Protein AF-A0A949FQW0-F1 (afdb_monomer_lite)

Foldseek 3Di:
DADFDDPPDQWDWDWDDPDVPDKTWTQDIGGRPDRDDDRPVDDDTDIPDPDPDDDDPDPAAEDADDFQAEAADAQEEAEQDAQHEYAQAYDLVGAYEYYHLLALPDDPPPPSNNPPPPPDRDQAAAREQAYAYAANYEYEAHRYEQESHQHWHDDVPWIFFHANAAEENYEYEHENYEQERHEQRGDIDADCQNVVSRDFGGENHEYEQAQYEAYQYEQAQYAGHHAEYEQQQQAQDDDAQQAHPDDPRNGDLLFFAGGGHHHDNYAAYNHQFRFYEYEADEHPFEGEAEPQQTEYEYEEEYEWFKDQAGTEYEYEYALVGAHHYAYAQAYEYEFAYFQALDLRIAGYAYHFYYHVVHGHEYYHLLFLPDGHHHHPVRHTPRNRSNPDDDRDFAFARYAEHEYAQRFGAAQEAEEEASFGLRDDAATQQQALVRAAEPFEDALDPVRDDPRHGQKYKYKYWQNDQQYKHKHKYKYFFQAKKKKWKAPKDQQFQKKKFWADNHRAGQWIWFFLFCCQVVVDPTDGDVVQDDCVQKHRLDPDPPPDDPDDPDPPPDDPTDDQPRHPYRRITMIMGRGDDDGGDMDMIMMMMHAQLWDPPDPPIDPCLSRPPVRSRNHDGIIMIIIMMHRHSDDDDHTHDHDRYHFDSHNYHHHYYCPPCDDLVAWNEEDDPDAQQDQLSAAEPEACSSHNVSDGGYYYDDPDQSGKHKHKYFHDNDPDDCPVDFDKDFDKDWAFPQDDPPHFQKKKWKWFAPDQDSDDDPRIDTDDMWFWADDCQQAPHPVCQQPVVPSSHRDNDGRTTIDHTAIGTGGMMMMMMHGPSDDDLCCVVVVDVCSPDHPPDDDDPGPPDQAQWDDDDPDDTDGSDDDDPPPPPPPDPPPDPDDDLQVDWDWDWDQDPPDQWIWIFTASPVPRHTDGTQEIEHDFDDWDADPVGWIKGWDQDPPDDDDQVRHTWIWTADRNHPHDTDTDDRPPDPDDDDDD

Radius of gyration: 36.45 Å; chains: 1; bounding box: 89×88×119 Å

Sequence (976 aa):
NLPSAGTGFVARRFYRSDDGGVTYRLVAELDRSSTSFVDAAAQRGTLLASVTQLNRARLDASLTIDPGMIVKVQNSRIVAGIGAQFVAEGSESRPIIMTSRQDDRYGTGGTFDTNNDGNTSNPLAGDWGGIYFSQMSSGSIDSVVLTYAGGITSIAGSFAGFNAIEIHQAEVRIANSIVERNASGTGGVPSPNRYGAGFNTPAAIFVRGAQPIILDNTIRNNTAPAISIDPGSLSGNFVRDIGRFSGLADRYDAITENKGPLVRGNSLGGNSINGMVIRGGVLNTESVWDDTDIVHVVQSEIVVPDMYVFGGLRLQSSPNESLVVKFGPGAGLTSNGRPLEIDDRIGGVLQVIGTPGFPVILTSVADDTAGAGFDPDGRAQLDTNNDGGASTPRPGDWRSLRIAEFSHDRNVATLVELEPAQSTGTGVNGTPSTAQSLGVLAASEKSSDDVNRLGFTIFGTVNNLNDLDVYSFRGTAGTTVWFDIDRTNISLDATLELIDANGNIIAQSDNSLDESSGTLALYSNPVAIDGRFVNSMQTTPFSPRNGGSGPATLTNSFADFYTTNPLDPGMRVQLPGTAGSTNTYFVRVRSSNIDSRLPGVNRSDLQAPAKVLDGKSEGQYQLQIRLREMDEFGGASISLADVRYAVNGIEVLGMPIHSPLVGEATELTTNNNVIANALDLGNIANVDRAAVSVAGDLNSPQDVDWYRFTINQVSLQDSGLVQHLSTMIDMDYADGLSRANTTLWLFYDDQNGLGGGTGIRLVAFGTDSNIADDVGAPTRGSNVDDLSRGSAGILDAFLGNIELPSGNYFLAITSNEQTSSYMSQFYSANAGGNPLTRVEPVNSVRRIVEDRFGGSTTSTAAGPLQVGVQRGSASAVPYTLADVVLFVSQQAPGSDTSELITINPLTGQQISLVSRFPFVQDVTMRGDGTVHGSRTPLGVVVNDANSGGILTVDAAGNGTTSGTATSGIQTFEYDL

pLDDT: mean 82.8, std 14.47, range [30.8, 98.56]

Secondary structure (DSSP, 8-state):
-PPPPPTT-SEEEEEEESSSSS-EEEEEEEESS-----------S-B----SS--PPPSS-EEEE-TT-EEEESS--EEE-TT-EEEEE-BTTB-EEEEETT-TT--BTTB--SS---S-----TTSS--EEE-TT-EEEEESEEEES---EEEETTEEEE--SEEEES-EEEEES-EEES---S--B---TTGGGT----S-SEEEES---EEES-EEES-SS-SEEE-GGGSBSSB------SSSS-----S-S--BSSEEES-EEESSSSSSEEEPPEE-SS-EEE--TTS-EEE-S-EEE--BSSS--EEEE--SSS--EEEE-TT--EEE-----S-TT-B---EEEE-BTTBPEEEEETT-TT---SB-TTS-B---SSSS-TT----TTSB--EEE-TTS----EEEEE----TT--SS-SS-STTTPEEEEEE-SSGGG--SSEESEEEEEEEE-STT-EEEEEEEEETT-EEEEEEES--TT--EEEEEE-TTS-EEEEES-HHHHHTTSS--EE-TTTS-GGGEE-S-SSTT------SS-S-S-S----SS-SSTT--EEEEEPPSSTT-EEEEEEEEEE-SS-TTSTT--GGGGG-GGGTT-----EEEEEEEESSSS------EEESEEE-SBSSSEEE-S-S---TTT-SEE--SS---SGGG-EEEEETTS-TTS---EE----STT-EEEEEEEE---SS---SS--EEEEEEE--S-SSTT---EEEEEEEESS-SS--SSSEEEEEEE-B---TTTBPPTTSTT-TT-TTS-BSSS-SBEEEEEEEESEEEEEEEEETT---GGGGGGT-TT-SS-TT------TTS--S----TTS----SSPP--------STTS-----GGGSPEEEEEEPTTSSEEEEEEE-TTT--EEEEEEEEE--SEEEE-TTS-EEEEE--TTS---TTTSSEEEEE-TTSS--EEEEE-----------

Structure (mmCIF, N/CA/C/O backbone):
data_AF-A0A949FQW0-F1
#
_entry.id   AF-A0A949FQW0-F1
#
loop_
_atom_site.group_PDB
_atom_site.id
_atom_site.type_symbol
_atom_site.label_atom_id
_atom_site.label_alt_id
_atom_site.label_comp_id
_atom_site.label_asym_id
_atom_site.label_entity_id
_atom_site.label_seq_id
_atom_site.pdbx_PDB_ins_code
_atom_site.Cartn_x
_atom_site.Cartn_y
_atom_site.Cartn_z
_atom_site.occupancy
_atom_site.B_iso_or_equiv
_atom_site.auth_seq_id
_atom_site.auth_comp_id
_atom_site.auth_asym_id
_atom_site.auth_atom_id
_atom_site.pdbx_PDB_model_num
ATOM 1 N N . ASN A 1 1 ? -32.357 24.989 -39.129 1.00 63.31 1 ASN A N 1
ATOM 2 C CA . ASN A 1 1 ? -32.188 24.184 -37.905 1.00 63.31 1 ASN A CA 1
ATOM 3 C C . ASN A 1 1 ? -31.097 23.157 -38.115 1.00 63.31 1 ASN A C 1
ATOM 5 O O . ASN A 1 1 ? -31.363 22.054 -38.569 1.00 63.31 1 ASN A O 1
ATOM 9 N N . LEU A 1 2 ? -29.862 23.570 -37.848 1.00 78.00 2 LEU A N 1
ATOM 10 C CA . LEU A 1 2 ? -28.687 22.712 -37.781 1.00 78.00 2 LEU A CA 1
ATOM 11 C C . LEU A 1 2 ? -28.518 22.229 -36.328 1.00 78.00 2 LEU A C 1
ATOM 13 O O . LEU A 1 2 ? -28.682 23.045 -35.418 1.00 78.00 2 LEU A O 1
ATOM 17 N N . PRO A 1 3 ? -28.197 20.947 -36.088 1.00 78.19 3 PRO A N 1
ATOM 18 C CA . PRO A 1 3 ? -28.025 20.400 -34.740 1.00 78.19 3 PRO A CA 1
ATOM 19 C C . PRO A 1 3 ? -26.749 20.936 -34.085 1.00 78.19 3 PRO A C 1
ATOM 21 O O . PRO A 1 3 ? -25.718 21.002 -34.752 1.00 78.19 3 PRO A O 1
ATOM 24 N N . SER A 1 4 ? -26.789 21.296 -32.798 1.00 80.06 4 SER A N 1
ATOM 25 C CA . SER A 1 4 ? -25.607 21.733 -32.033 1.00 80.06 4 SER A CA 1
ATOM 26 C C . SER A 1 4 ? -24.515 20.655 -31.978 1.00 80.06 4 SER A C 1
ATOM 28 O O . SER A 1 4 ? -24.806 19.465 -32.081 1.00 80.06 4 SER A O 1
ATOM 30 N N . ALA A 1 5 ? -23.254 21.056 -31.794 1.00 78.06 5 ALA A N 1
ATOM 31 C CA . ALA A 1 5 ? -22.145 20.101 -31.681 1.00 78.06 5 ALA A CA 1
ATOM 32 C C . ALA A 1 5 ? -22.198 19.302 -30.360 1.00 78.06 5 ALA A C 1
ATOM 34 O O . ALA A 1 5 ? -22.553 19.859 -29.319 1.00 78.06 5 ALA A O 1
ATOM 35 N N . GLY A 1 6 ? -21.797 18.023 -30.386 1.00 76.19 6 GLY A N 1
ATOM 36 C CA . GLY A 1 6 ? -21.663 17.175 -29.188 1.00 76.19 6 GLY A CA 1
ATOM 37 C C . GLY A 1 6 ? -20.604 17.694 -28.205 1.00 76.19 6 GLY A C 1
ATOM 38 O O . GLY A 1 6 ? -19.745 18.494 -28.578 1.00 76.19 6 GLY A O 1
ATOM 39 N N . THR A 1 7 ? -20.685 17.319 -26.925 1.00 64.94 7 THR A N 1
ATOM 40 C CA . THR A 1 7 ? -19.709 17.689 -25.873 1.00 64.94 7 THR A CA 1
ATOM 41 C C . THR A 1 7 ? -18.274 17.338 -26.298 1.00 64.94 7 THR A C 1
ATOM 43 O O . THR A 1 7 ? -18.040 16.248 -26.804 1.00 64.94 7 THR A O 1
ATOM 46 N N . GLY A 1 8 ? -17.338 18.291 -26.167 1.00 62.62 8 GLY A N 1
ATOM 47 C CA . GLY A 1 8 ? -15.936 18.157 -26.616 1.00 62.62 8 GLY A CA 1
ATOM 48 C C . GLY A 1 8 ? -15.548 18.978 -27.858 1.00 62.62 8 GLY A C 1
ATOM 49 O O . GLY A 1 8 ? -14.366 19.124 -28.148 1.00 62.62 8 GLY A O 1
ATOM 50 N N . PHE A 1 9 ? -16.514 19.577 -28.566 1.00 65.06 9 PHE A N 1
ATOM 51 C CA . PHE A 1 9 ? -16.253 20.427 -29.737 1.00 65.06 9 PHE A CA 1
ATOM 52 C C . PHE A 1 9 ? -16.747 21.867 -29.524 1.00 65.06 9 PHE A C 1
ATOM 54 O O . PHE A 1 9 ? -17.890 22.087 -29.106 1.00 65.06 9 PHE A O 1
ATOM 61 N N . VAL A 1 10 ? -15.894 22.848 -29.842 1.00 77.00 10 VAL A N 1
ATOM 62 C CA . VAL A 1 10 ? -16.165 24.294 -29.667 1.00 77.00 10 VAL A CA 1
ATOM 63 C C . VAL A 1 10 ? -16.776 24.963 -30.906 1.00 77.00 10 VAL A C 1
ATOM 65 O O . VAL A 1 10 ? -17.394 26.019 -30.795 1.00 77.00 10 VAL A O 1
ATOM 68 N N . ALA A 1 11 ? -16.660 24.335 -32.078 1.00 82.50 11 ALA A N 1
ATOM 69 C CA . ALA A 1 11 ? -17.157 24.858 -33.349 1.00 82.50 11 ALA A CA 1
ATOM 70 C C . ALA A 1 11 ? -17.504 23.727 -34.333 1.00 82.50 11 ALA A C 1
ATOM 72 O O . ALA A 1 11 ? -17.142 22.565 -34.132 1.00 82.50 11 ALA A O 1
ATOM 73 N N . ARG A 1 12 ? -18.204 24.073 -35.415 1.00 85.81 12 ARG A N 1
ATOM 74 C CA . ARG A 1 12 ? -18.557 23.187 -36.533 1.00 85.81 12 ARG A CA 1
ATOM 75 C C . ARG A 1 12 ? -18.190 23.842 -37.854 1.00 85.81 12 ARG A C 1
ATOM 77 O O . ARG A 1 12 ? -18.401 25.033 -38.045 1.00 85.81 12 ARG A O 1
ATOM 84 N N . ARG A 1 13 ? -17.721 23.039 -38.803 1.00 85.94 13 ARG A N 1
ATOM 85 C CA . ARG A 1 13 ? -17.495 23.463 -40.189 1.00 85.94 13 ARG A CA 1
ATOM 86 C C . ARG A 1 13 ? -18.677 23.045 -41.050 1.00 85.94 13 ARG A C 1
ATOM 88 O O . ARG A 1 13 ? -19.039 21.871 -41.064 1.00 85.94 13 ARG A O 1
ATOM 95 N N . PHE A 1 14 ? -19.278 23.996 -41.753 1.00 85.50 14 PHE A N 1
ATOM 96 C CA . PHE A 1 14 ? -20.419 23.766 -42.628 1.00 85.50 14 PHE A CA 1
ATOM 97 C C . PHE A 1 14 ? -19.973 23.786 -44.087 1.00 85.50 14 PHE A C 1
ATOM 99 O O . PHE A 1 14 ? -19.363 24.757 -44.543 1.00 85.50 14 PHE A O 1
ATOM 106 N N . TYR A 1 15 ? -20.274 22.711 -44.814 1.00 85.00 15 TYR A N 1
ATOM 107 C CA . TYR A 1 15 ? -19.875 22.534 -46.206 1.00 85.00 15 TYR A CA 1
ATOM 108 C C . TYR A 1 15 ? -21.100 22.468 -47.117 1.00 85.00 15 TYR A C 1
ATOM 110 O O . TYR A 1 15 ? -22.082 21.802 -46.796 1.00 85.00 15 TYR A O 1
ATOM 118 N N . ARG A 1 16 ? -21.018 23.113 -48.280 1.00 87.44 16 ARG A N 1
ATOM 119 C CA . ARG A 1 16 ? -22.003 22.996 -49.360 1.00 87.44 16 ARG A CA 1
ATOM 120 C C . ARG A 1 16 ? -21.444 22.087 -50.449 1.00 87.44 16 ARG A C 1
ATOM 122 O O . ARG A 1 16 ? -20.278 22.225 -50.807 1.00 87.44 16 ARG A O 1
ATOM 129 N N . SER A 1 17 ? -22.263 21.195 -51.006 1.00 85.19 17 SER A N 1
ATOM 130 C CA . SER A 1 17 ? -21.888 20.515 -52.248 1.00 85.19 17 SER A CA 1
ATOM 131 C C . SER A 1 17 ? -22.076 21.439 -53.449 1.00 85.19 17 SER A C 1
ATOM 133 O O . SER A 1 17 ? -23.154 22.004 -53.627 1.00 85.19 17 SER A O 1
ATOM 135 N N . ASP A 1 18 ? -21.039 21.581 -54.271 1.00 79.25 18 ASP A N 1
ATOM 136 C CA . ASP A 1 18 ? -21.099 22.406 -55.483 1.00 79.25 18 ASP A CA 1
ATOM 137 C C . ASP A 1 18 ? -21.630 21.622 -56.709 1.00 79.25 18 ASP A C 1
ATOM 139 O O . ASP A 1 18 ? -21.988 22.236 -57.711 1.00 79.25 18 ASP A O 1
ATOM 143 N N . ASP A 1 19 ? -21.704 20.286 -56.649 1.00 79.25 19 ASP A N 1
ATOM 144 C CA . ASP A 1 19 ? -21.951 19.406 -57.808 1.00 79.25 19 ASP A CA 1
ATOM 145 C C . ASP A 1 19 ? -22.884 18.207 -57.532 1.00 79.25 19 ASP A C 1
ATOM 147 O O . ASP A 1 19 ? -22.892 17.228 -58.278 1.00 79.25 19 ASP A O 1
ATOM 151 N N . GLY A 1 20 ? -23.700 18.272 -56.477 1.00 75.06 20 GLY A N 1
ATOM 152 C CA . GLY A 1 20 ? -24.698 17.235 -56.183 1.00 75.06 20 GLY A CA 1
ATOM 153 C C . GLY A 1 20 ? -24.173 16.035 -55.388 1.00 75.06 20 GLY A C 1
ATOM 154 O O . GLY A 1 20 ? -24.831 14.999 -55.349 1.00 75.06 20 GLY A O 1
ATOM 155 N N . GLY A 1 21 ? -23.029 16.183 -54.719 1.00 72.50 21 GLY A N 1
ATOM 156 C CA . GLY A 1 21 ? -22.568 15.289 -53.655 1.00 72.50 21 GLY A CA 1
ATOM 157 C C . GLY A 1 21 ? -21.156 14.738 -53.832 1.00 72.50 21 GLY A C 1
ATOM 158 O O . GLY A 1 21 ? -20.753 13.895 -53.033 1.00 72.50 21 GLY A O 1
ATOM 159 N N . VAL A 1 22 ? -20.411 15.191 -54.846 1.00 72.81 22 VAL A N 1
ATOM 160 C CA . VAL A 1 22 ? -19.063 14.690 -55.160 1.00 72.81 22 VAL A CA 1
ATOM 161 C C . VAL A 1 22 ? -17.993 15.617 -54.587 1.00 72.81 22 VAL A C 1
ATOM 163 O O . VAL A 1 22 ? -17.042 15.156 -53.958 1.00 72.81 22 VAL A O 1
ATOM 166 N N . THR A 1 23 ? -18.186 16.927 -54.713 1.00 77.12 23 THR A N 1
ATOM 167 C CA . THR A 1 23 ? -17.282 17.946 -54.195 1.00 77.12 23 THR A CA 1
ATOM 168 C C . THR A 1 23 ? -18.007 18.830 -53.187 1.00 77.12 23 THR A C 1
ATOM 170 O O . THR A 1 23 ? -19.065 19.399 -53.470 1.00 77.12 23 THR A O 1
ATOM 173 N N . TYR A 1 24 ? -17.420 18.967 -51.999 1.00 84.19 24 TYR A N 1
ATOM 174 C CA . TYR A 1 24 ? -17.935 19.805 -50.917 1.00 84.19 24 TYR A CA 1
ATOM 175 C C . TYR A 1 24 ? -16.986 20.976 -50.677 1.00 84.19 24 TYR A C 1
ATOM 177 O O . TYR A 1 24 ? -15.774 20.792 -50.666 1.00 84.19 24 TYR A O 1
ATOM 185 N N . ARG A 1 25 ? -17.511 22.181 -50.464 1.00 85.56 25 ARG A N 1
ATOM 186 C CA . ARG A 1 25 ? -16.735 23.398 -50.194 1.00 85.56 25 ARG A CA 1
ATOM 187 C C . ARG A 1 25 ? -17.141 24.001 -48.862 1.00 85.56 25 ARG A C 1
ATOM 189 O O . ARG A 1 25 ? -18.329 24.058 -48.556 1.00 85.56 25 ARG A O 1
ATOM 196 N N . LEU A 1 26 ? -16.164 24.441 -48.072 1.00 86.00 26 LEU A N 1
ATOM 197 C CA . LEU A 1 26 ? -16.427 25.109 -46.800 1.00 86.00 26 LEU A CA 1
ATOM 198 C C . LEU A 1 26 ? -17.156 26.432 -47.065 1.00 86.00 26 LEU A C 1
ATOM 200 O O . LEU A 1 26 ? -16.680 27.247 -47.855 1.00 86.00 26 LEU A O 1
ATOM 204 N N . VAL A 1 27 ? -18.299 26.641 -46.416 1.00 87.25 27 VAL A N 1
ATOM 205 C CA . VAL A 1 27 ? -19.108 27.864 -46.558 1.00 87.25 27 VAL A CA 1
ATOM 206 C C . VAL A 1 27 ? -19.270 28.632 -45.246 1.00 87.25 27 VAL A C 1
ATOM 208 O O . VAL A 1 27 ? -19.529 29.831 -45.294 1.00 87.25 27 VAL A O 1
ATOM 211 N N . ALA A 1 28 ? -19.059 27.988 -44.090 1.00 84.25 28 ALA A N 1
ATOM 212 C CA . ALA A 1 28 ? -18.990 28.662 -42.793 1.00 84.25 28 ALA A CA 1
ATOM 213 C C . ALA A 1 28 ? -18.269 27.839 -41.722 1.00 84.25 28 ALA A C 1
ATOM 215 O O . ALA A 1 28 ? -18.295 26.609 -41.746 1.00 84.25 28 ALA A O 1
ATOM 216 N N . GLU A 1 29 ? -17.706 28.531 -40.733 1.00 86.19 29 GLU A N 1
ATOM 217 C CA . GLU A 1 29 ? -17.413 27.970 -39.415 1.00 86.19 29 GLU A CA 1
ATOM 218 C C . GLU A 1 29 ? -18.423 28.564 -38.433 1.00 86.19 29 GLU A C 1
ATOM 220 O O . GLU A 1 29 ? -18.538 29.780 -38.304 1.00 86.19 29 GLU A O 1
ATOM 225 N N . LEU A 1 30 ? -19.218 27.702 -37.812 1.00 85.12 30 LEU A N 1
ATOM 226 C CA . LEU A 1 30 ? -20.254 28.074 -36.862 1.00 85.12 30 LEU A CA 1
ATOM 227 C C . LEU A 1 30 ? -19.763 27.746 -35.459 1.00 85.12 30 LEU A C 1
ATOM 229 O O . LEU A 1 30 ? -19.152 26.696 -35.245 1.00 85.12 30 LEU A O 1
ATOM 233 N N . ASP A 1 31 ? -20.076 28.602 -34.494 1.00 83.94 31 ASP A N 1
ATOM 234 C CA . ASP A 1 31 ? -19.869 28.277 -33.086 1.00 83.94 31 ASP A CA 1
ATOM 235 C C . ASP A 1 31 ? -20.700 27.041 -32.669 1.00 83.94 31 ASP A C 1
ATOM 237 O O . ASP A 1 31 ? -21.505 26.473 -33.426 1.00 83.94 31 ASP A O 1
ATOM 241 N N . ARG A 1 32 ? -20.485 26.563 -31.443 1.00 81.88 32 ARG A N 1
ATOM 242 C CA . ARG A 1 32 ? -21.175 25.379 -30.914 1.00 81.88 32 ARG A CA 1
ATOM 243 C C . ARG A 1 32 ? -22.707 25.509 -30.937 1.00 81.88 32 ARG A C 1
ATOM 245 O O . ARG A 1 32 ? -23.382 24.505 -31.184 1.00 81.88 32 ARG A O 1
ATOM 252 N N . SER A 1 33 ? -23.238 26.705 -30.680 1.00 84.19 33 SER A N 1
ATOM 253 C CA . SER A 1 33 ? -24.656 26.965 -30.386 1.00 84.19 33 SER A CA 1
ATOM 254 C C . SER A 1 33 ? -25.479 27.447 -31.584 1.00 84.19 33 SER A C 1
ATOM 256 O O . SER A 1 33 ? -26.702 27.334 -31.547 1.00 84.19 33 SER A O 1
ATOM 258 N N . SER A 1 34 ? -24.862 27.923 -32.666 1.00 84.06 34 SER A N 1
ATOM 259 C CA . SER A 1 34 ? -25.573 28.453 -33.835 1.00 84.06 34 SER A CA 1
ATOM 260 C C . SER A 1 34 ? -26.419 27.385 -34.531 1.00 84.06 34 SER A C 1
ATOM 262 O O . SER A 1 34 ? -25.909 26.409 -35.088 1.00 84.06 34 SER A O 1
ATOM 264 N N . THR A 1 35 ? -27.736 27.564 -34.550 1.00 87.06 35 THR A N 1
ATOM 265 C CA . THR A 1 35 ? -28.684 26.596 -35.134 1.00 87.06 35 THR A CA 1
ATOM 266 C C . THR A 1 35 ? -29.170 26.987 -36.534 1.00 87.06 35 THR A C 1
ATOM 268 O O . THR A 1 35 ? -29.945 26.254 -37.163 1.00 87.06 35 THR A O 1
ATOM 271 N N . SER A 1 36 ? -28.695 28.110 -37.076 1.00 85.25 36 SER A N 1
ATOM 272 C CA . SER A 1 36 ? -29.048 28.593 -38.413 1.00 85.25 36 SER A CA 1
ATOM 273 C C . SER A 1 36 ? -27.866 29.241 -39.121 1.00 85.25 36 SER A C 1
ATOM 275 O O . SER A 1 36 ? -27.086 29.954 -38.499 1.00 85.25 36 SER A O 1
ATOM 277 N N . PHE A 1 37 ? -27.788 29.043 -40.434 1.00 84.44 37 PHE A N 1
ATOM 278 C CA . PHE A 1 37 ? -26.830 29.699 -41.314 1.00 84.44 37 PHE A CA 1
ATOM 279 C C . PHE A 1 37 ? -27.490 29.954 -42.675 1.00 84.44 37 PHE A C 1
ATOM 281 O O . PHE A 1 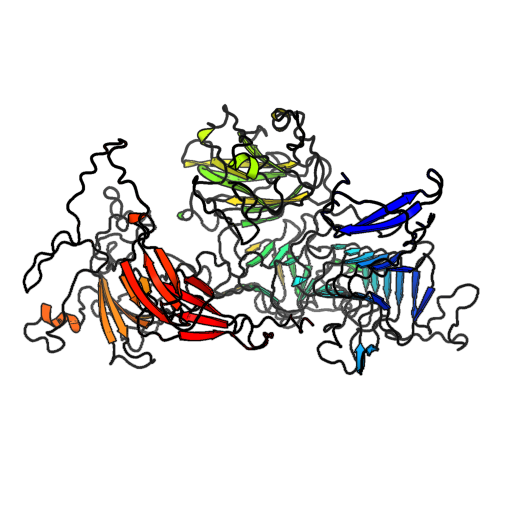37 ? -28.242 29.104 -43.155 1.00 84.44 37 PHE A O 1
ATOM 288 N N . VAL A 1 38 ? -27.221 31.115 -43.278 1.00 85.44 38 VAL A N 1
ATOM 289 C CA . VAL A 1 38 ? -27.692 31.476 -44.622 1.00 85.44 38 VAL A CA 1
ATOM 290 C C . VAL A 1 38 ? -26.485 31.545 -45.546 1.00 85.44 38 VAL A C 1
ATOM 292 O O . VAL A 1 38 ? -25.619 32.402 -45.385 1.00 85.44 38 VAL A O 1
ATOM 295 N N . ASP A 1 39 ? -26.439 30.646 -46.523 1.00 81.38 39 ASP A N 1
ATOM 296 C CA . ASP A 1 39 ? -25.394 30.639 -47.540 1.00 81.38 39 ASP A CA 1
ATOM 297 C C . ASP A 1 39 ? -25.723 31.651 -48.647 1.00 81.38 39 ASP A C 1
ATOM 299 O O . ASP A 1 39 ? -26.658 31.464 -49.424 1.00 81.38 39 ASP A O 1
ATOM 303 N N . ALA A 1 40 ? -24.945 32.732 -48.721 1.00 77.25 40 ALA A N 1
ATOM 304 C CA . ALA A 1 40 ? -25.106 33.795 -49.714 1.00 77.25 40 ALA A CA 1
ATOM 305 C C . ALA A 1 40 ? -24.432 33.492 -51.072 1.00 77.25 40 ALA A C 1
ATOM 307 O O . ALA A 1 40 ? -24.307 34.388 -51.906 1.00 77.25 40 ALA A O 1
ATOM 308 N N . ALA A 1 41 ? -23.947 32.265 -51.296 1.00 67.19 41 ALA A N 1
ATOM 309 C CA . ALA A 1 41 ? -23.264 31.817 -52.515 1.00 67.19 41 ALA A CA 1
ATOM 310 C C . ALA A 1 41 ? -21.976 32.582 -52.897 1.00 67.19 41 ALA A C 1
ATOM 312 O O . ALA A 1 41 ? -21.402 32.346 -53.962 1.00 67.19 41 ALA A O 1
ATOM 313 N N . ALA A 1 42 ? -21.457 33.442 -52.018 1.00 67.06 42 ALA A N 1
ATOM 314 C CA . ALA A 1 42 ? -20.161 34.084 -52.199 1.00 67.06 42 ALA A CA 1
ATOM 315 C C . ALA A 1 42 ? -19.034 33.062 -51.960 1.00 67.06 42 ALA A C 1
ATOM 317 O O . ALA A 1 42 ? -18.956 32.455 -50.893 1.00 67.06 42 ALA A O 1
ATOM 318 N N . GLN A 1 43 ? -18.151 32.844 -52.942 1.00 59.12 43 GLN A N 1
ATOM 319 C CA . GLN A 1 43 ? -17.042 31.895 -52.780 1.00 59.12 43 GLN A CA 1
ATOM 320 C C . GLN A 1 43 ? -16.080 32.363 -51.681 1.00 59.12 43 GLN A C 1
ATOM 322 O O . GLN A 1 43 ? -15.390 33.365 -51.860 1.00 59.12 43 GLN A O 1
ATOM 327 N N . ARG A 1 44 ? -16.016 31.637 -50.555 1.00 59.00 44 ARG A N 1
ATOM 328 C CA . ARG A 1 44 ? -15.131 31.981 -49.425 1.00 59.00 44 ARG A CA 1
ATOM 329 C C . ARG A 1 44 ? -14.488 30.804 -48.678 1.00 59.00 44 ARG A C 1
ATOM 331 O O . ARG A 1 44 ? -14.008 31.000 -47.569 1.00 59.00 44 ARG A O 1
ATOM 338 N N . GLY A 1 45 ? -14.392 29.611 -49.263 1.00 68.25 45 GLY A N 1
ATOM 339 C CA . GLY A 1 45 ? -13.735 28.503 -48.563 1.00 68.25 45 GLY A CA 1
ATOM 340 C C . GLY A 1 45 ? -13.086 27.452 -49.447 1.00 68.25 45 GLY A C 1
ATOM 341 O O . GLY A 1 45 ? -13.260 27.420 -50.667 1.00 68.25 45 GLY A O 1
ATOM 342 N N . THR A 1 46 ? -12.297 26.609 -48.791 1.00 78.12 46 THR A N 1
ATOM 343 C CA . THR A 1 46 ? -11.532 25.509 -49.376 1.00 78.12 46 THR A CA 1
ATOM 344 C C . THR A 1 46 ? -12.426 24.308 -49.678 1.00 78.12 46 THR A C 1
ATOM 346 O O . THR A 1 46 ? -13.436 24.074 -49.007 1.00 78.12 46 THR A O 1
ATOM 349 N N . LEU A 1 47 ? -12.066 23.539 -50.709 1.00 81.12 47 LEU A N 1
ATOM 350 C CA . LEU A 1 47 ? -12.700 22.250 -50.978 1.00 81.12 47 LEU A CA 1
ATOM 351 C C . LEU A 1 47 ? -12.371 21.280 -49.835 1.00 81.12 47 LEU A C 1
ATOM 353 O O . LEU A 1 47 ? -11.230 21.217 -49.373 1.00 81.12 47 LEU A O 1
ATOM 357 N N . LEU A 1 48 ? -13.371 20.529 -49.379 1.00 76.81 48 LEU A N 1
ATOM 358 C CA . LEU A 1 48 ? -13.198 19.401 -48.480 1.00 76.81 48 LEU A CA 1
ATOM 359 C C . LEU A 1 48 ? -12.423 18.334 -49.247 1.00 76.81 48 LEU A C 1
ATOM 361 O O . LEU A 1 48 ? -12.969 17.669 -50.125 1.00 76.81 48 LEU A O 1
ATOM 365 N N . ALA A 1 49 ? -11.133 18.211 -48.950 1.00 67.94 49 ALA A N 1
ATOM 366 C CA . ALA A 1 49 ? -10.313 17.175 -49.544 1.00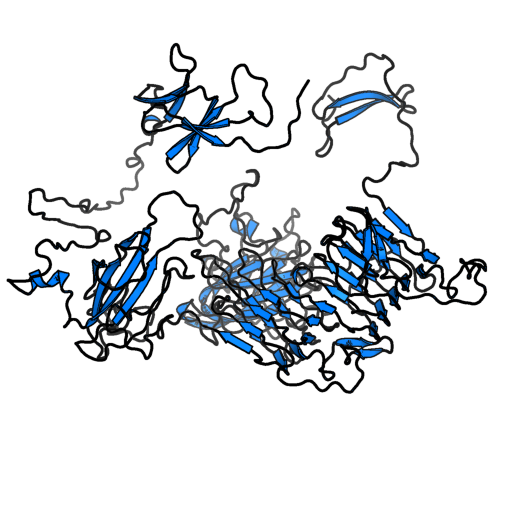 67.94 49 ALA A CA 1
ATOM 367 C C . ALA A 1 49 ? -10.898 15.804 -49.172 1.00 67.94 49 ALA A C 1
ATOM 369 O O . ALA A 1 49 ? -11.031 15.477 -47.992 1.00 67.94 49 ALA A O 1
ATOM 370 N N . SER A 1 50 ? -11.241 14.998 -50.174 1.00 59.44 50 SER A N 1
ATOM 371 C CA . SER A 1 50 ? -11.518 13.575 -49.998 1.00 59.44 50 SER A CA 1
ATOM 372 C C . SER A 1 50 ? -10.192 12.878 -49.708 1.00 59.44 50 SER A C 1
ATOM 374 O O . SER A 1 50 ? -9.482 12.454 -50.619 1.00 59.44 50 SER A O 1
ATOM 376 N N . VAL A 1 51 ? -9.806 12.853 -48.434 1.00 54.31 51 VAL A N 1
ATOM 377 C CA . VAL A 1 51 ? -8.564 12.218 -47.998 1.00 54.31 51 VAL A CA 1
ATOM 378 C C . VAL A 1 51 ? -8.847 10.739 -47.748 1.00 54.31 51 VAL A C 1
ATOM 380 O O . VAL A 1 51 ? -9.549 10.395 -46.803 1.00 54.31 51 VAL A O 1
ATOM 383 N N . THR A 1 52 ? -8.304 9.854 -48.585 1.00 54.47 52 THR A N 1
ATOM 384 C CA . THR A 1 52 ? -8.297 8.398 -48.341 1.00 54.47 52 THR A CA 1
ATOM 385 C C . THR A 1 52 ? -7.337 7.997 -47.216 1.00 54.47 52 THR A C 1
ATOM 387 O O . THR A 1 52 ? -7.407 6.874 -46.727 1.00 54.47 52 THR A O 1
ATOM 390 N N . GLN A 1 53 ? -6.472 8.915 -46.767 1.00 51.31 53 GLN A N 1
ATOM 391 C CA . GLN A 1 53 ? -5.597 8.734 -45.612 1.00 51.31 53 GLN A CA 1
ATOM 392 C C . GLN A 1 53 ? -5.438 10.043 -44.837 1.00 51.31 53 GLN A C 1
ATOM 394 O O . GLN A 1 53 ? -4.890 11.028 -45.328 1.00 51.31 53 GLN A O 1
ATOM 399 N N . LEU A 1 54 ? -5.934 10.061 -43.606 1.00 47.50 54 LEU A N 1
ATOM 400 C CA . LEU A 1 54 ? -5.959 11.240 -42.751 1.00 47.50 54 LEU A CA 1
ATOM 401 C C . LEU A 1 54 ? -4.590 11.431 -42.067 1.00 47.50 54 LEU A C 1
ATOM 403 O O . LEU A 1 54 ? -4.436 11.113 -40.896 1.00 47.50 54 LEU A O 1
ATOM 407 N N . ASN A 1 55 ? -3.585 11.954 -42.777 1.00 50.12 55 ASN A N 1
ATOM 408 C CA . ASN A 1 55 ? -2.309 12.343 -42.157 1.00 50.12 55 ASN A CA 1
ATOM 409 C C . ASN A 1 55 ? -2.452 13.696 -41.440 1.00 50.12 55 ASN A C 1
ATOM 411 O O . ASN A 1 55 ? -2.097 14.747 -41.973 1.00 50.12 55 ASN A O 1
ATOM 415 N N . ARG A 1 56 ? -2.983 13.672 -40.213 1.00 47.88 56 ARG A N 1
ATOM 416 C CA . ARG A 1 56 ? -2.670 14.692 -39.201 1.00 47.88 56 ARG A CA 1
ATOM 417 C C . ARG A 1 56 ? -1.529 14.162 -38.341 1.00 47.88 56 ARG A C 1
ATOM 419 O O . ARG A 1 56 ? -1.500 12.967 -38.058 1.00 47.88 56 ARG A O 1
ATOM 426 N N . ALA A 1 57 ? -0.629 15.035 -37.896 1.00 45.09 57 ALA A N 1
ATOM 427 C CA . ALA A 1 57 ? 0.232 14.690 -36.771 1.00 45.09 57 ALA A CA 1
ATOM 428 C C . ALA A 1 57 ? -0.667 14.281 -35.591 1.00 45.09 57 ALA A C 1
ATOM 430 O O . ALA A 1 57 ? -1.660 14.964 -35.312 1.00 45.09 57 ALA A O 1
ATOM 431 N N . ARG A 1 58 ? -0.365 13.147 -34.950 1.00 51.38 58 ARG A N 1
ATOM 432 C CA . ARG A 1 58 ? -0.978 12.807 -33.663 1.00 51.38 58 ARG A CA 1
ATOM 433 C C . ARG A 1 58 ? -0.595 13.902 -32.664 1.00 51.38 58 ARG A C 1
ATOM 435 O O . ARG A 1 58 ? 0.500 14.452 -32.757 1.00 51.38 58 ARG A O 1
ATOM 442 N N . LEU A 1 59 ? -1.517 14.238 -31.761 1.00 52.50 59 LEU A N 1
ATOM 443 C CA . LEU A 1 59 ? -1.225 15.158 -30.655 1.00 52.50 59 LEU A CA 1
ATOM 444 C C . LEU A 1 59 ? -0.071 14.616 -29.793 1.00 52.50 59 LEU A C 1
ATOM 446 O O . LEU A 1 59 ? 0.739 15.405 -29.318 1.00 52.50 59 LEU A O 1
ATOM 450 N N . ASP A 1 60 ? 0.064 13.288 -29.740 1.00 64.06 60 ASP A N 1
ATOM 451 C CA . ASP A 1 60 ? 1.133 12.574 -29.050 1.00 64.06 60 ASP A CA 1
ATOM 452 C C . ASP A 1 60 ? 2.116 11.965 -30.063 1.00 64.06 60 ASP A C 1
ATOM 454 O O . ASP A 1 60 ? 1.732 11.216 -30.970 1.00 64.06 60 ASP A O 1
ATOM 458 N N . ALA A 1 61 ? 3.401 12.307 -29.946 1.00 79.06 61 ALA A N 1
ATOM 459 C CA . ALA A 1 61 ? 4.446 11.751 -30.801 1.00 79.06 61 ALA A CA 1
ATOM 460 C C . ALA A 1 61 ? 4.710 10.280 -30.438 1.00 79.06 61 ALA A C 1
ATOM 462 O O . ALA A 1 61 ? 4.900 9.958 -29.268 1.00 79.06 61 ALA A O 1
ATOM 463 N N . SER A 1 62 ? 4.769 9.395 -31.438 1.00 87.75 62 SER A N 1
ATOM 464 C CA . SER A 1 62 ? 5.097 7.975 -31.250 1.00 87.75 62 SER A CA 1
ATOM 465 C C . SER A 1 62 ? 6.358 7.582 -32.022 1.00 87.75 62 SER A C 1
ATOM 467 O O . SER A 1 62 ? 6.454 7.873 -33.217 1.00 87.75 62 SER A O 1
ATOM 469 N N . LEU A 1 63 ? 7.287 6.878 -31.373 1.00 92.06 63 LEU A N 1
ATOM 470 C CA . LEU A 1 63 ? 8.420 6.206 -32.015 1.00 92.06 63 LEU A CA 1
ATOM 471 C C . LEU A 1 63 ? 8.182 4.695 -31.999 1.00 92.06 63 LEU A C 1
ATOM 473 O O . LEU A 1 63 ? 8.167 4.091 -30.932 1.00 92.06 63 LEU A O 1
ATOM 477 N N . THR A 1 64 ? 8.028 4.094 -33.178 1.00 93.62 64 THR A N 1
ATOM 478 C CA . THR A 1 64 ? 7.871 2.643 -33.350 1.00 93.62 64 THR A CA 1
ATOM 479 C C . THR A 1 64 ? 9.096 2.072 -34.057 1.00 93.62 64 THR A C 1
ATOM 481 O O . THR A 1 64 ? 9.533 2.622 -35.069 1.00 93.62 64 THR A O 1
ATOM 484 N N . ILE A 1 65 ? 9.657 0.991 -33.516 1.00 95.00 65 ILE A N 1
ATOM 485 C CA . ILE A 1 65 ? 10.825 0.283 -34.048 1.00 95.00 65 ILE A CA 1
ATOM 486 C C . ILE A 1 65 ? 10.379 -1.118 -34.467 1.00 95.00 65 ILE A C 1
ATOM 488 O O . ILE A 1 65 ? 9.865 -1.876 -33.648 1.00 95.00 65 ILE A O 1
ATOM 492 N N . ASP A 1 66 ? 10.578 -1.454 -35.741 1.00 94.06 66 ASP A N 1
ATOM 493 C CA . ASP A 1 66 ? 10.115 -2.721 -36.304 1.00 94.06 66 ASP A CA 1
ATOM 494 C C . ASP A 1 66 ? 10.926 -3.928 -35.777 1.00 94.06 66 ASP A C 1
ATOM 496 O O . ASP A 1 66 ? 12.137 -3.820 -35.541 1.00 94.06 66 ASP A O 1
ATOM 500 N N . PRO A 1 67 ? 10.310 -5.124 -35.676 1.00 94.31 67 PRO A N 1
ATOM 501 C CA . PRO A 1 67 ? 10.999 -6.352 -35.287 1.00 94.31 67 PRO A CA 1
ATOM 502 C C . PRO A 1 67 ? 12.263 -6.640 -36.112 1.00 94.31 67 PRO A C 1
ATOM 504 O O . PRO A 1 67 ? 12.261 -6.560 -37.345 1.00 94.31 67 PRO A O 1
ATOM 507 N N . GLY A 1 68 ? 13.343 -7.072 -35.458 1.00 94.00 68 GLY A N 1
ATOM 508 C CA . GLY A 1 68 ? 14.618 -7.396 -36.111 1.00 94.00 68 GLY A CA 1
ATOM 509 C C . GLY A 1 68 ? 15.478 -6.186 -36.491 1.00 94.00 68 GLY A C 1
ATOM 510 O O . GLY A 1 68 ? 16.514 -6.364 -37.134 1.00 94.00 68 GLY A O 1
ATOM 511 N N . MET A 1 69 ? 15.067 -4.964 -36.139 1.00 95.25 69 MET A N 1
ATOM 512 C CA . MET A 1 69 ? 15.906 -3.781 -36.320 1.00 95.25 69 MET A CA 1
ATOM 513 C C . MET A 1 69 ? 17.098 -3.781 -35.357 1.00 95.25 69 MET A C 1
ATOM 515 O O . MET A 1 69 ? 17.001 -4.211 -34.209 1.00 95.25 69 MET A O 1
ATOM 519 N N . ILE A 1 70 ? 18.223 -3.246 -35.837 1.00 95.88 70 ILE A N 1
ATOM 520 C CA . ILE A 1 70 ? 19.432 -3.016 -35.044 1.00 95.88 70 ILE A CA 1
ATOM 521 C C . ILE A 1 70 ? 19.642 -1.508 -34.948 1.00 95.88 70 ILE A C 1
ATOM 523 O O . ILE A 1 70 ? 19.826 -0.832 -35.962 1.00 95.88 70 ILE A O 1
ATOM 527 N N . VAL A 1 71 ? 19.625 -0.988 -33.727 1.00 95.81 71 VAL A N 1
ATOM 528 C CA . VAL A 1 71 ? 19.849 0.416 -33.398 1.00 95.81 71 VAL A CA 1
ATOM 529 C C . VAL A 1 71 ? 21.191 0.529 -32.686 1.00 95.81 71 VAL A C 1
ATOM 531 O O . VAL A 1 71 ? 21.387 -0.027 -31.607 1.00 95.81 71 VAL A O 1
ATOM 534 N N . LYS A 1 72 ? 22.124 1.260 -33.298 1.00 94.31 72 LYS A N 1
ATOM 535 C CA . LYS A 1 72 ? 23.438 1.541 -32.715 1.00 94.31 72 LYS A CA 1
ATOM 536 C C . LYS A 1 72 ? 23.543 3.004 -32.316 1.00 94.31 72 LYS A C 1
ATOM 538 O O . LYS A 1 72 ? 23.347 3.885 -33.152 1.00 94.31 72 LYS A O 1
ATOM 543 N N . VAL A 1 73 ? 23.860 3.259 -31.050 1.00 94.50 73 VAL A N 1
ATOM 544 C CA . VAL A 1 73 ? 23.871 4.603 -30.454 1.00 94.50 73 VAL A CA 1
ATOM 545 C C . VAL A 1 73 ? 25.248 4.900 -29.857 1.00 94.50 73 VAL A C 1
ATOM 547 O O . VAL A 1 73 ? 25.942 4.005 -29.383 1.00 94.50 73 VAL A O 1
ATOM 550 N N . GLN A 1 74 ? 25.670 6.165 -29.901 1.00 92.69 74 GLN A N 1
ATOM 551 C CA . GLN A 1 74 ? 26.913 6.629 -29.282 1.00 92.69 74 GLN A CA 1
ATOM 552 C C . GLN A 1 74 ? 26.723 8.038 -28.714 1.00 92.69 74 GLN A C 1
ATOM 554 O O . GLN A 1 74 ? 26.191 8.912 -29.404 1.00 92.69 74 GLN A O 1
ATOM 559 N N . ASN A 1 75 ? 27.162 8.266 -27.470 1.00 90.62 75 ASN A N 1
ATOM 560 C CA . ASN A 1 75 ? 27.150 9.574 -26.790 1.00 90.62 75 ASN A CA 1
ATOM 561 C C . ASN A 1 75 ? 25.790 10.306 -26.818 1.00 90.62 75 ASN A C 1
ATOM 563 O O . ASN A 1 75 ? 25.725 11.531 -26.728 1.00 90.62 75 ASN A O 1
ATOM 567 N N . SER A 1 76 ? 24.698 9.557 -26.973 1.00 93.88 76 SER A N 1
ATOM 568 C CA . SER A 1 76 ? 23.329 10.059 -27.132 1.00 93.88 76 SER A CA 1
ATOM 569 C C . SER A 1 76 ? 22.368 9.202 -26.311 1.00 93.88 76 SER A C 1
ATOM 571 O O . SER A 1 76 ? 22.739 8.121 -25.856 1.00 93.88 76 SER A O 1
ATOM 573 N N . ARG A 1 77 ? 21.135 9.674 -26.116 1.00 93.50 77 ARG A N 1
ATOM 574 C CA . ARG A 1 77 ? 20.059 8.930 -25.444 1.00 93.50 77 ARG A CA 1
ATOM 575 C C . ARG A 1 77 ? 18.771 9.005 -26.250 1.00 93.50 77 ARG A C 1
ATOM 577 O O . ARG A 1 77 ? 18.594 9.935 -27.038 1.00 93.50 77 ARG A O 1
ATOM 584 N N . ILE A 1 78 ? 17.874 8.060 -26.010 1.00 95.62 78 ILE A N 1
ATOM 585 C CA . ILE A 1 78 ? 16.509 8.086 -26.534 1.00 95.62 78 ILE A CA 1
ATOM 586 C C . ILE A 1 78 ? 15.608 8.679 -25.451 1.00 95.62 78 ILE A C 1
ATOM 588 O O . ILE A 1 78 ? 15.719 8.310 -24.285 1.00 95.62 78 ILE A O 1
ATOM 592 N N . VAL A 1 79 ? 14.739 9.619 -25.826 1.00 93.75 79 VAL A N 1
ATOM 593 C CA . VAL A 1 79 ? 13.807 10.270 -24.899 1.00 93.75 79 VAL A CA 1
ATOM 594 C C . VAL A 1 79 ? 12.385 10.117 -25.416 1.00 93.75 79 VAL A C 1
ATOM 596 O O . VAL A 1 79 ? 12.053 10.668 -26.466 1.00 93.75 79 VAL A O 1
ATOM 599 N N . ALA A 1 80 ? 11.544 9.424 -24.652 1.00 93.94 80 ALA A N 1
ATOM 600 C CA . ALA A 1 80 ? 10.100 9.568 -24.749 1.00 93.94 80 ALA A CA 1
ATOM 601 C C . ALA A 1 80 ? 9.711 10.807 -23.930 1.00 93.94 80 ALA A C 1
ATOM 603 O O 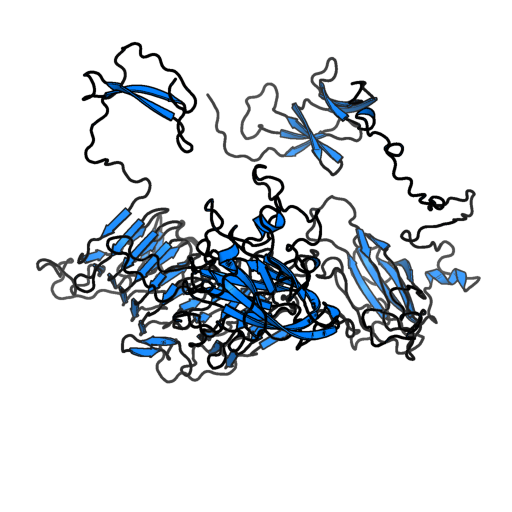. ALA A 1 80 ? 9.800 10.817 -22.700 1.00 93.94 80 ALA A O 1
ATOM 604 N N . GLY A 1 81 ? 9.389 11.899 -24.630 1.00 89.56 81 GLY A N 1
ATOM 605 C CA . GLY A 1 81 ? 8.954 13.153 -24.009 1.00 89.56 81 GLY A CA 1
ATOM 606 C C . GLY A 1 81 ? 7.592 13.021 -23.325 1.00 89.56 81 GLY A C 1
ATOM 607 O O . GLY A 1 81 ? 6.958 11.972 -23.379 1.00 89.56 81 GLY A O 1
ATOM 608 N N . ILE A 1 82 ? 7.129 14.098 -22.693 1.00 88.19 82 ILE A N 1
ATOM 609 C CA . ILE A 1 82 ? 5.838 14.117 -21.991 1.00 88.19 82 ILE A CA 1
ATOM 610 C C . ILE A 1 82 ? 4.704 13.705 -22.942 1.00 88.19 82 ILE A C 1
ATOM 612 O O . ILE A 1 82 ? 4.585 14.274 -24.026 1.00 88.19 82 ILE A O 1
ATOM 616 N N . GLY A 1 83 ? 3.903 12.712 -22.542 1.00 83.75 83 GLY A N 1
ATOM 617 C CA . GLY A 1 83 ? 2.791 12.179 -23.345 1.00 83.75 83 GLY A CA 1
ATOM 618 C C . GLY A 1 83 ? 3.199 11.331 -24.558 1.00 83.75 83 GLY A C 1
ATOM 619 O O . GLY A 1 83 ? 2.339 10.775 -25.231 1.00 83.75 83 GLY A O 1
ATOM 620 N N . ALA A 1 84 ? 4.495 11.217 -24.867 1.00 90.94 84 ALA A N 1
ATOM 621 C CA . ALA A 1 84 ? 4.963 10.480 -26.037 1.00 90.94 84 ALA A CA 1
ATOM 622 C C . ALA A 1 84 ? 4.880 8.960 -25.834 1.00 90.94 84 ALA A C 1
ATOM 624 O O . ALA A 1 84 ? 4.960 8.461 -24.712 1.00 90.94 84 ALA A O 1
ATOM 625 N N . GLN A 1 85 ? 4.799 8.223 -26.942 1.00 93.25 85 GLN A N 1
ATOM 626 C CA . GLN A 1 85 ? 4.769 6.762 -26.951 1.00 93.25 85 GLN A CA 1
ATOM 627 C C . GLN A 1 85 ? 6.054 6.185 -27.562 1.00 93.25 85 GLN A C 1
ATOM 629 O O . GLN A 1 85 ? 6.492 6.614 -28.632 1.00 93.25 85 GLN A O 1
ATOM 634 N N . PHE A 1 86 ? 6.641 5.175 -26.926 1.00 95.69 86 PHE A N 1
ATOM 635 C CA . PHE A 1 86 ? 7.774 4.412 -27.455 1.00 95.69 86 PHE A CA 1
ATOM 636 C C . PHE A 1 86 ? 7.397 2.935 -27.595 1.00 95.69 86 PHE A C 1
ATOM 638 O O . PHE A 1 86 ? 6.992 2.301 -26.627 1.00 95.69 86 PHE A O 1
ATOM 645 N N . VAL A 1 87 ? 7.532 2.380 -28.797 1.00 95.88 87 VAL A N 1
ATOM 646 C CA . VAL A 1 87 ? 7.154 0.996 -29.105 1.00 95.88 87 VAL A CA 1
ATOM 647 C C . VAL A 1 87 ? 8.342 0.285 -29.739 1.00 95.88 87 VAL A C 1
ATOM 649 O O . VAL A 1 87 ? 8.720 0.588 -30.870 1.00 95.88 87 VAL A O 1
ATOM 652 N N . ALA A 1 88 ? 8.928 -0.663 -29.018 1.00 97.06 88 ALA A N 1
ATOM 653 C CA . ALA A 1 88 ? 9.987 -1.541 -29.492 1.00 97.06 88 ALA A CA 1
ATOM 654 C C . ALA A 1 88 ? 9.601 -2.986 -29.171 1.00 97.06 88 ALA A C 1
ATOM 656 O O . ALA A 1 88 ? 9.958 -3.520 -28.127 1.00 97.06 88 ALA A O 1
ATOM 657 N N . GLU A 1 89 ? 8.853 -3.607 -30.078 1.00 96.25 89 GLU A N 1
ATOM 658 C CA . GLU A 1 89 ? 8.284 -4.939 -29.878 1.00 96.25 89 GLU A CA 1
ATOM 659 C C . GLU A 1 89 ? 8.795 -5.887 -30.960 1.00 96.25 89 GLU A C 1
ATOM 661 O O . GLU A 1 89 ? 8.343 -5.866 -32.103 1.00 96.25 89 GLU A O 1
ATOM 666 N N . GLY A 1 90 ? 9.786 -6.699 -30.604 1.00 94.38 90 GLY A N 1
ATOM 667 C CA . GLY A 1 90 ? 10.352 -7.741 -31.446 1.00 94.38 90 GLY A CA 1
ATOM 668 C C . GLY A 1 90 ? 9.592 -9.066 -31.359 1.00 94.38 90 GLY A C 1
ATOM 669 O O . GLY A 1 90 ? 8.449 -9.163 -30.909 1.00 94.38 90 GLY A O 1
ATOM 670 N N . SER A 1 91 ? 10.262 -10.126 -31.795 1.00 92.44 91 SER A N 1
ATOM 671 C CA . SER A 1 91 ? 9.861 -11.512 -31.528 1.00 92.44 91 SER A CA 1
ATOM 672 C C . SER A 1 91 ? 11.103 -12.331 -31.206 1.00 92.44 91 SER A C 1
ATOM 674 O O . SER A 1 91 ? 12.198 -11.926 -31.590 1.00 92.44 91 SER A O 1
ATOM 676 N N . GLU A 1 92 ? 10.944 -13.512 -30.619 1.00 87.62 92 GLU A N 1
ATOM 677 C CA . GLU A 1 92 ? 12.063 -14.423 -30.335 1.00 87.62 92 GLU A CA 1
ATOM 678 C C . GLU A 1 92 ? 12.938 -14.696 -31.579 1.00 87.62 92 GLU A C 1
ATOM 680 O O . GLU A 1 92 ? 14.164 -14.685 -31.517 1.00 87.62 92 GLU A O 1
ATOM 685 N N . SER A 1 93 ? 12.314 -14.849 -32.755 1.00 92.06 93 SER A N 1
ATOM 686 C CA . SER A 1 93 ? 13.026 -15.073 -34.027 1.00 92.06 93 SER A CA 1
ATOM 687 C C . SER A 1 93 ? 13.663 -13.816 -34.636 1.00 92.06 93 SER A C 1
ATOM 689 O O . SER A 1 93 ? 14.545 -13.908 -35.492 1.00 92.06 93 SER A O 1
ATOM 691 N N . ARG A 1 94 ? 13.180 -12.631 -34.248 1.00 94.25 94 ARG A N 1
ATOM 692 C CA . ARG A 1 94 ? 13.589 -11.320 -34.772 1.00 94.25 94 ARG A CA 1
ATOM 693 C C . ARG A 1 94 ? 13.603 -10.299 -33.629 1.00 94.25 94 ARG A C 1
ATOM 695 O O . ARG A 1 94 ? 12.741 -9.409 -33.612 1.00 94.25 94 ARG A O 1
ATOM 702 N N . PRO A 1 95 ? 14.533 -10.431 -32.669 1.00 96.19 95 PRO A N 1
ATOM 703 C CA . PRO A 1 95 ? 14.630 -9.491 -31.566 1.00 96.19 95 PRO A CA 1
ATOM 704 C C . PRO A 1 95 ? 15.086 -8.126 -32.081 1.00 96.19 95 PRO A C 1
ATOM 706 O O . PRO A 1 95 ? 15.795 -8.032 -33.087 1.00 96.19 95 PRO A O 1
ATOM 709 N N . ILE A 1 96 ? 14.683 -7.061 -31.396 1.00 97.94 96 ILE A N 1
ATOM 710 C CA . ILE A 1 96 ? 15.235 -5.726 -31.651 1.00 97.94 96 ILE A CA 1
ATOM 711 C C . ILE A 1 96 ? 16.532 -5.608 -30.859 1.00 97.94 96 ILE A C 1
ATOM 713 O O . ILE A 1 96 ? 16.567 -5.910 -29.669 1.00 97.94 96 ILE A O 1
ATOM 717 N N . ILE A 1 97 ? 17.603 -5.157 -31.502 1.00 98.00 97 ILE A N 1
ATOM 718 C CA . ILE A 1 97 ? 18.898 -4.985 -30.845 1.00 98.00 97 ILE A CA 1
ATOM 719 C C . ILE A 1 97 ? 19.176 -3.496 -30.662 1.00 98.00 97 ILE A C 1
ATOM 721 O O . ILE A 1 97 ? 19.196 -2.753 -31.640 1.00 98.00 97 ILE A O 1
ATOM 725 N N . MET A 1 98 ? 19.442 -3.064 -29.432 1.00 97.94 98 MET A N 1
ATOM 726 C CA . MET A 1 98 ? 19.866 -1.703 -29.096 1.00 97.94 98 MET A CA 1
ATOM 727 C C . MET A 1 98 ? 21.221 -1.748 -28.393 1.00 97.94 98 MET A C 1
ATOM 729 O O . MET A 1 98 ? 21.342 -2.257 -27.279 1.00 97.94 98 MET A O 1
ATOM 733 N N . THR A 1 99 ? 22.262 -1.243 -29.051 1.00 96.81 99 THR A N 1
ATOM 734 C CA . THR A 1 99 ? 23.643 -1.406 -28.577 1.00 96.81 99 THR A CA 1
ATOM 735 C C . THR A 1 99 ? 24.535 -0.200 -28.890 1.00 96.81 99 THR A C 1
ATOM 737 O O . THR A 1 99 ? 24.128 0.755 -29.556 1.00 96.81 99 THR A O 1
ATOM 740 N N . SER A 1 100 ? 25.772 -0.241 -28.396 1.00 95.62 100 SER A N 1
ATOM 741 C CA . SER A 1 100 ? 26.828 0.710 -28.726 1.00 95.62 100 SER A CA 1
ATOM 742 C C . SER A 1 100 ? 27.181 0.655 -30.213 1.00 95.62 100 SER A C 1
ATOM 744 O O . SER A 1 100 ? 27.185 -0.400 -30.849 1.00 95.62 100 SER A O 1
ATOM 746 N N . ARG A 1 101 ? 27.579 1.800 -30.768 1.00 93.75 101 ARG A N 1
ATOM 747 C CA . ARG A 1 101 ? 28.183 1.870 -32.106 1.00 93.75 101 ARG A CA 1
ATOM 748 C C . ARG A 1 101 ? 29.480 1.057 -32.250 1.00 93.75 101 ARG A C 1
ATOM 750 O O . ARG A 1 101 ? 29.828 0.727 -33.377 1.00 93.75 101 ARG A O 1
ATOM 757 N N . GLN A 1 102 ? 30.152 0.737 -31.142 1.00 92.88 102 GLN A N 1
ATOM 758 C CA . GLN A 1 102 ? 31.395 -0.052 -31.095 1.00 92.88 102 GLN A CA 1
ATOM 759 C C . GLN A 1 102 ? 31.152 -1.574 -30.997 1.00 92.88 102 GLN A C 1
ATOM 761 O O . GLN A 1 102 ? 32.091 -2.364 -30.892 1.00 92.88 102 GLN A O 1
ATOM 766 N N . ASP A 1 103 ? 29.888 -2.004 -30.938 1.00 93.44 103 ASP A N 1
ATOM 767 C CA . ASP A 1 103 ? 29.529 -3.414 -30.803 1.00 93.44 103 ASP A CA 1
ATOM 768 C C . ASP A 1 103 ? 29.362 -4.080 -32.175 1.00 93.44 103 ASP A C 1
ATOM 770 O O . ASP A 1 103 ? 28.335 -3.899 -32.829 1.00 93.44 103 ASP A O 1
ATOM 774 N N . ASP A 1 104 ? 30.328 -4.891 -32.602 1.00 92.00 104 ASP A N 1
ATOM 775 C CA . ASP A 1 104 ? 30.318 -5.565 -33.908 1.00 92.00 104 ASP A CA 1
ATOM 776 C C . ASP A 1 104 ? 29.630 -6.931 -33.861 1.00 92.00 104 ASP A C 1
ATOM 778 O O . ASP A 1 104 ? 29.516 -7.600 -34.887 1.00 92.00 104 ASP A O 1
ATOM 782 N N . ARG A 1 105 ? 29.128 -7.366 -32.694 1.00 90.56 105 ARG A N 1
ATOM 783 C CA . ARG A 1 105 ? 28.376 -8.631 -32.574 1.00 90.56 105 ARG A CA 1
ATOM 784 C C . ARG A 1 105 ? 27.085 -8.609 -33.391 1.00 90.56 105 ARG A C 1
ATOM 786 O O . ARG A 1 105 ? 26.595 -9.661 -33.796 1.00 90.56 105 ARG A O 1
ATOM 793 N N . TYR A 1 106 ? 26.544 -7.416 -33.636 1.00 90.75 106 TYR A N 1
ATOM 794 C CA . TYR A 1 106 ? 25.271 -7.212 -34.314 1.00 90.75 106 TYR A CA 1
ATOM 795 C C . TYR A 1 106 ? 25.432 -6.328 -35.552 1.00 90.75 106 TYR A C 1
ATOM 797 O O . TYR A 1 106 ? 26.042 -5.260 -35.511 1.00 90.75 106 TYR A O 1
ATOM 805 N N . GLY A 1 107 ? 24.840 -6.761 -36.660 1.00 87.62 107 GLY A N 1
ATOM 806 C CA . GLY A 1 107 ? 24.849 -6.068 -37.942 1.00 87.62 107 GLY A CA 1
ATOM 807 C C . GLY A 1 107 ? 23.849 -6.693 -38.909 1.00 87.62 107 GLY A C 1
ATOM 808 O O . GLY A 1 107 ? 23.375 -7.808 -38.698 1.00 87.62 107 GLY A O 1
ATOM 809 N N . THR A 1 108 ? 23.512 -5.970 -39.974 1.00 86.00 108 THR A N 1
ATOM 810 C CA . THR A 1 108 ? 22.639 -6.466 -41.050 1.00 86.00 108 THR A CA 1
ATOM 811 C C . THR A 1 108 ? 23.263 -6.174 -42.408 1.00 86.00 108 THR A C 1
ATOM 813 O O . THR A 1 108 ? 24.052 -5.238 -42.545 1.00 86.00 108 THR A O 1
ATOM 816 N N . GLY A 1 109 ? 22.965 -7.000 -43.414 1.00 83.88 109 GLY A N 1
ATOM 817 C CA . GLY A 1 109 ? 23.461 -6.812 -44.784 1.00 83.88 109 GLY A CA 1
ATOM 818 C C . GLY A 1 109 ? 24.988 -6.882 -44.949 1.00 83.88 109 GLY A C 1
ATOM 819 O O . GLY A 1 109 ? 25.508 -6.361 -45.929 1.00 83.88 109 GLY A O 1
ATOM 820 N N . GLY A 1 110 ? 25.712 -7.496 -44.004 1.00 81.44 110 GLY A N 1
ATOM 821 C CA . GLY A 1 110 ? 27.183 -7.554 -43.998 1.00 81.44 110 GLY A CA 1
ATOM 822 C C . GLY A 1 110 ? 27.868 -6.356 -43.327 1.00 81.44 110 GLY A C 1
ATOM 823 O O . GLY A 1 110 ? 29.084 -6.364 -43.168 1.00 81.44 110 GLY A O 1
ATOM 824 N N . THR A 1 111 ? 27.101 -5.357 -42.884 1.00 83.19 111 THR A N 1
ATOM 825 C CA . THR A 1 111 ? 27.580 -4.187 -42.131 1.00 83.19 111 THR A CA 1
ATOM 826 C C . THR A 1 111 ? 27.472 -4.436 -40.627 1.00 83.19 111 THR A C 1
ATOM 828 O O . THR A 1 111 ? 26.422 -4.206 -40.026 1.00 83.19 111 THR A O 1
ATOM 831 N N . PHE A 1 112 ? 28.556 -4.941 -40.035 1.00 89.00 112 PHE A N 1
ATOM 832 C CA . PHE A 1 112 ? 28.699 -5.168 -38.589 1.00 89.00 112 PHE A CA 1
ATOM 833 C C . PHE A 1 112 ? 29.552 -4.072 -37.946 1.00 89.00 112 PHE A C 1
ATOM 835 O O . PHE A 1 112 ? 29.102 -3.436 -36.998 1.00 89.00 112 PHE A O 1
ATOM 842 N N . ASP A 1 113 ? 30.698 -3.768 -38.549 1.00 88.12 113 ASP A N 1
ATOM 843 C CA . ASP A 1 113 ? 31.591 -2.678 -38.154 1.00 88.12 113 ASP A CA 1
ATOM 844 C C . ASP A 1 113 ? 31.045 -1.321 -38.646 1.00 88.12 113 ASP A C 1
ATOM 846 O O . ASP A 1 113 ? 31.254 -0.894 -39.785 1.00 88.12 113 ASP A O 1
ATOM 850 N N . THR A 1 114 ? 30.262 -0.648 -37.798 1.00 88.31 114 THR A N 1
ATOM 851 C CA . THR A 1 114 ? 29.652 0.661 -38.118 1.00 88.31 114 THR A CA 1
ATOM 852 C C . THR A 1 114 ? 30.562 1.856 -37.819 1.00 88.31 114 THR A C 1
ATOM 854 O O . THR A 1 114 ? 30.217 3.009 -38.121 1.00 88.31 114 THR A O 1
ATOM 857 N N . ASN A 1 115 ? 31.717 1.607 -37.207 1.00 88.19 115 ASN A N 1
ATOM 858 C CA . ASN A 1 115 ? 32.743 2.592 -36.882 1.00 88.19 115 ASN A CA 1
ATOM 859 C C . ASN A 1 115 ? 34.023 2.471 -37.713 1.00 88.19 115 ASN A C 1
ATOM 861 O O . ASN A 1 115 ? 34.856 3.374 -37.624 1.00 88.19 115 ASN A O 1
ATOM 865 N N . ASN A 1 116 ? 34.088 1.489 -38.610 1.00 88.75 116 ASN A N 1
ATOM 866 C CA . ASN A 1 116 ? 35.196 1.197 -39.509 1.00 88.75 116 ASN A CA 1
ATOM 867 C C . ASN A 1 116 ? 36.528 1.050 -38.754 1.00 88.75 116 ASN A C 1
ATOM 869 O O . ASN A 1 116 ? 37.547 1.612 -39.174 1.00 88.75 116 ASN A O 1
ATOM 873 N N . ASP A 1 117 ? 36.498 0.360 -37.611 1.00 86.00 117 ASP A N 1
ATOM 874 C CA . ASP A 1 117 ? 37.687 0.092 -36.794 1.00 86.00 117 ASP A CA 1
ATOM 875 C C . ASP A 1 117 ? 38.329 -1.283 -37.065 1.00 86.00 117 ASP A C 1
ATOM 877 O O . ASP A 1 117 ? 39.450 -1.544 -36.623 1.00 86.00 117 ASP A O 1
ATOM 881 N N . GLY A 1 118 ? 37.703 -2.111 -37.905 1.00 82.81 118 GLY A N 1
ATOM 882 C CA . GLY A 1 118 ? 38.183 -3.430 -38.293 1.00 82.81 118 GLY A CA 1
ATOM 883 C C . GLY A 1 118 ? 37.461 -4.546 -37.540 1.00 82.81 118 GLY A C 1
ATOM 884 O O . GLY A 1 118 ? 36.243 -4.625 -37.544 1.00 82.81 118 GLY A O 1
ATOM 885 N N . ASN A 1 119 ? 38.220 -5.475 -36.951 1.00 75.00 119 ASN A N 1
ATOM 886 C CA . ASN A 1 119 ? 37.663 -6.600 -36.180 1.00 75.00 119 ASN A CA 1
ATOM 887 C C . ASN A 1 119 ? 37.678 -6.319 -34.661 1.00 75.00 119 ASN A C 1
ATOM 889 O O . ASN A 1 119 ? 37.701 -7.257 -33.860 1.00 75.00 119 ASN A O 1
ATOM 893 N N . THR A 1 120 ? 37.789 -5.054 -34.251 1.00 76.62 120 THR A N 1
ATOM 894 C CA . THR A 1 120 ? 38.071 -4.648 -32.867 1.00 76.62 120 THR A CA 1
ATOM 895 C C . THR A 1 120 ? 36.826 -4.175 -32.129 1.00 76.62 120 THR A C 1
ATOM 897 O O . THR A 1 120 ? 36.766 -3.042 -31.666 1.00 76.62 120 THR A O 1
ATOM 900 N N . SER A 1 121 ? 35.885 -5.080 -31.874 1.00 80.50 121 SER A N 1
ATOM 901 C CA . SER A 1 121 ? 34.732 -4.742 -31.040 1.00 80.50 121 SER A CA 1
ATOM 902 C C . SER A 1 121 ? 35.110 -4.618 -29.559 1.00 80.50 121 SER A C 1
ATOM 904 O O . SER A 1 121 ? 35.310 -5.623 -28.874 1.00 80.50 121 SER A O 1
ATOM 906 N N . ASN A 1 122 ? 35.192 -3.383 -29.054 1.00 87.75 122 ASN A N 1
ATOM 907 C CA . ASN A 1 122 ? 35.474 -3.078 -27.643 1.00 87.75 122 ASN A CA 1
ATOM 908 C C . ASN A 1 122 ? 34.439 -2.122 -27.016 1.00 87.75 122 ASN A C 1
ATOM 910 O O . ASN A 1 122 ? 34.823 -1.084 -26.474 1.00 87.75 122 ASN A O 1
ATOM 914 N N . PRO A 1 123 ? 33.132 -2.434 -27.070 1.00 92.12 123 PRO A N 1
ATOM 915 C CA . PRO A 1 123 ? 32.115 -1.587 -26.460 1.00 92.12 123 PRO A CA 1
ATOM 916 C C . PRO A 1 123 ? 32.287 -1.516 -24.938 1.00 92.12 123 PRO A C 1
ATOM 918 O O . PRO A 1 123 ? 32.557 -2.523 -24.273 1.00 92.12 123 PRO A O 1
ATOM 921 N N . LEU A 1 124 ? 32.095 -0.321 -24.381 1.00 94.31 124 LEU A N 1
ATOM 922 C CA . LEU A 1 124 ? 32.163 -0.069 -22.945 1.00 94.31 124 LEU A CA 1
ATOM 923 C C . LEU A 1 124 ? 30.765 0.173 -22.379 1.00 94.31 124 LEU A C 1
ATOM 925 O O . LEU A 1 124 ? 29.898 0.775 -23.011 1.00 94.31 124 LEU A O 1
ATOM 929 N N . ALA A 1 125 ? 30.548 -0.281 -21.145 1.00 96.06 125 ALA A N 1
ATOM 930 C CA . ALA A 1 125 ? 29.346 0.064 -20.401 1.00 96.06 125 ALA A CA 1
ATOM 931 C C . ALA A 1 125 ? 29.239 1.596 -20.291 1.00 96.06 125 ALA A C 1
ATOM 933 O O . ALA A 1 125 ? 30.163 2.249 -19.803 1.00 96.06 125 ALA A O 1
ATOM 934 N N . GLY A 1 126 ? 28.118 2.167 -20.738 1.00 96.25 126 GLY A N 1
ATOM 935 C CA . GLY A 1 126 ? 27.901 3.614 -20.748 1.00 96.25 126 GLY A CA 1
ATOM 936 C C . GLY A 1 126 ? 28.348 4.333 -22.025 1.00 96.25 126 GLY A C 1
ATOM 937 O O . GLY A 1 126 ? 28.410 5.561 -22.027 1.00 96.25 126 GLY A O 1
ATOM 938 N N . ASP A 1 127 ? 28.609 3.612 -23.120 1.00 96.25 127 ASP A N 1
ATOM 939 C CA . ASP A 1 127 ? 28.875 4.201 -24.445 1.00 96.25 127 ASP A CA 1
ATOM 940 C C . ASP A 1 127 ? 27.715 5.082 -24.963 1.00 96.25 127 ASP A C 1
ATOM 942 O O . ASP A 1 127 ? 27.898 5.951 -25.827 1.00 96.25 127 ASP A O 1
ATOM 946 N N . TRP A 1 128 ? 26.504 4.866 -24.445 1.00 97.31 128 TRP A N 1
ATOM 947 C CA . TRP A 1 128 ? 25.322 5.682 -24.712 1.00 97.31 128 TRP A CA 1
ATOM 948 C C . TRP A 1 128 ? 24.424 5.796 -23.471 1.00 97.31 128 TRP A C 1
ATOM 950 O O . TRP A 1 128 ? 24.566 5.052 -22.503 1.00 97.31 128 TRP A O 1
ATOM 960 N N . GLY A 1 129 ? 23.511 6.768 -23.474 1.00 95.12 129 GLY A N 1
ATOM 961 C CA . GLY A 1 129 ? 22.744 7.163 -22.288 1.00 95.12 129 GLY A CA 1
ATOM 962 C C . GLY A 1 129 ? 21.508 6.325 -21.967 1.00 95.12 129 GLY A C 1
ATOM 963 O O . GLY A 1 129 ? 20.888 6.590 -20.953 1.00 95.12 129 GLY A O 1
ATOM 964 N N . GLY A 1 130 ? 21.125 5.351 -22.795 1.00 97.00 130 GLY A N 1
ATOM 965 C CA . GLY A 1 130 ? 19.913 4.557 -22.567 1.00 97.00 130 GLY A CA 1
ATOM 966 C C . GLY A 1 130 ? 18.614 5.229 -23.018 1.00 97.00 130 GLY A C 1
ATOM 967 O O . GLY A 1 130 ? 18.611 6.103 -23.898 1.00 97.00 130 GLY A O 1
ATOM 968 N N . ILE A 1 131 ? 17.507 4.766 -22.435 1.00 97.94 131 ILE A N 1
ATOM 969 C CA . ILE A 1 131 ? 16.136 5.172 -22.759 1.00 97.94 131 ILE A CA 1
ATOM 970 C C . ILE A 1 131 ? 15.520 5.872 -21.545 1.00 97.94 131 ILE A C 1
ATOM 972 O O . ILE A 1 131 ? 15.417 5.288 -20.469 1.00 97.94 131 ILE A O 1
ATOM 976 N N . TYR A 1 132 ? 15.092 7.119 -21.736 1.00 96.44 132 TYR A N 1
ATOM 977 C CA . TYR A 1 132 ? 14.443 7.936 -20.713 1.00 96.44 132 TYR A CA 1
ATOM 978 C C . TYR A 1 132 ? 12.963 8.151 -21.043 1.00 96.44 132 TYR A C 1
ATOM 980 O O . TYR A 1 132 ? 12.632 8.711 -22.092 1.00 96.44 132 TYR A O 1
ATOM 988 N N . PHE A 1 133 ? 12.091 7.742 -20.126 1.00 97.31 133 PHE A N 1
ATOM 989 C CA . PHE A 1 133 ? 10.648 7.947 -20.167 1.00 97.31 133 PHE A CA 1
ATOM 990 C C . PHE A 1 133 ? 10.262 9.097 -19.237 1.00 97.31 133 PHE A C 1
ATOM 992 O O . PHE A 1 133 ? 10.388 8.996 -18.015 1.00 97.31 133 PHE A O 1
ATOM 999 N N . SER A 1 134 ? 9.802 10.198 -19.834 1.00 92.75 134 SER A N 1
ATOM 1000 C CA . SER A 1 134 ? 9.327 11.385 -19.111 1.00 92.75 134 SER A CA 1
ATOM 1001 C C . SER A 1 134 ? 7.923 11.160 -18.539 1.00 92.75 134 SER A C 1
ATOM 1003 O O . SER A 1 134 ? 7.234 10.208 -18.902 1.00 92.75 134 SER A O 1
ATOM 1005 N N . GLN A 1 135 ? 7.453 12.087 -17.711 1.00 90.12 135 GLN A N 1
ATOM 1006 C CA . GLN A 1 135 ? 6.124 12.040 -17.100 1.00 90.12 135 GLN A CA 1
ATOM 1007 C C . GLN A 1 135 ? 5.016 11.876 -18.145 1.00 90.12 135 GLN A C 1
ATOM 1009 O O . GLN A 1 135 ? 5.044 12.523 -19.193 1.00 90.12 135 GLN A O 1
ATOM 1014 N N . MET A 1 136 ? 4.024 11.038 -17.844 1.00 89.56 136 MET A N 1
ATOM 1015 C CA . MET A 1 136 ? 2.880 10.718 -18.708 1.00 89.56 136 MET A CA 1
ATOM 1016 C C . MET A 1 136 ? 3.253 10.087 -20.060 1.00 89.56 136 MET A C 1
ATOM 1018 O O . MET A 1 136 ? 2.390 9.953 -20.922 1.00 89.56 136 MET A O 1
ATOM 1022 N N . SER A 1 137 ? 4.519 9.725 -20.287 1.00 93.31 137 SER A N 1
ATOM 1023 C CA . SER A 1 137 ? 4.890 8.935 -21.463 1.00 93.31 137 SER A CA 1
ATOM 1024 C C . SER A 1 137 ? 4.467 7.475 -21.293 1.00 93.31 137 SER A C 1
ATOM 1026 O O . SER A 1 137 ? 4.245 7.009 -20.172 1.00 93.31 137 SER A O 1
ATOM 1028 N N . SER A 1 138 ? 4.365 6.758 -22.411 1.00 95.00 138 SER A N 1
ATOM 1029 C CA . SER A 1 138 ? 4.093 5.320 -22.425 1.00 95.00 138 SER A CA 1
ATOM 1030 C C . SER A 1 138 ? 5.140 4.550 -23.230 1.00 95.00 138 SER A C 1
ATOM 1032 O O . SER A 1 138 ? 5.692 5.053 -24.215 1.00 95.00 138 SER A O 1
ATOM 1034 N N . GLY A 1 139 ? 5.438 3.321 -22.814 1.00 95.62 139 GLY A N 1
ATOM 1035 C CA . GLY A 1 139 ? 6.482 2.491 -23.402 1.00 95.62 139 GLY A CA 1
ATOM 1036 C C . GLY A 1 139 ? 6.128 1.014 -23.452 1.00 95.62 139 GLY A C 1
ATOM 1037 O O . GLY A 1 139 ? 5.651 0.469 -22.465 1.00 95.62 139 GLY A O 1
ATOM 1038 N N . SER A 1 140 ? 6.440 0.352 -24.562 1.00 96.69 140 SER A N 1
ATOM 1039 C CA . SER A 1 140 ? 6.457 -1.108 -24.638 1.00 96.69 140 SER A CA 1
ATOM 1040 C C . SER A 1 140 ? 7.778 -1.580 -25.235 1.00 96.69 140 SER A C 1
ATOM 1042 O O . SER A 1 140 ? 8.143 -1.196 -26.351 1.00 96.69 140 SER A O 1
ATOM 1044 N N . ILE A 1 141 ? 8.517 -2.360 -24.451 1.00 97.50 141 ILE A N 1
ATOM 1045 C CA . ILE A 1 141 ? 9.795 -2.984 -24.784 1.00 97.50 141 ILE A CA 1
ATOM 1046 C C . ILE A 1 141 ? 9.571 -4.490 -24.676 1.00 97.50 141 ILE A C 1
ATOM 1048 O O . ILE A 1 141 ? 9.471 -5.017 -23.575 1.00 97.50 141 ILE A O 1
ATOM 1052 N N . ASP A 1 142 ? 9.476 -5.181 -25.806 1.00 97.00 142 ASP A N 1
ATOM 1053 C CA . ASP A 1 142 ? 9.258 -6.627 -25.841 1.00 97.00 142 ASP A CA 1
ATOM 1054 C C . ASP A 1 142 ? 10.264 -7.297 -26.777 1.00 97.00 142 ASP A C 1
ATOM 1056 O O . ASP A 1 142 ? 10.453 -6.841 -27.908 1.00 97.00 142 ASP A O 1
ATOM 1060 N N . SER A 1 143 ? 10.903 -8.385 -26.337 1.00 96.81 143 SER A N 1
ATOM 1061 C CA . SER A 1 143 ? 11.868 -9.134 -27.152 1.00 96.81 143 SER A CA 1
ATOM 1062 C C . SER A 1 143 ? 13.019 -8.241 -27.651 1.00 96.81 143 SER A C 1
ATOM 1064 O O . SER A 1 143 ? 13.395 -8.263 -28.832 1.00 96.81 143 SER A O 1
ATOM 1066 N N . VAL A 1 144 ? 13.555 -7.407 -26.751 1.00 98.12 144 VAL A N 1
ATOM 1067 C CA . VAL A 1 144 ? 14.639 -6.451 -27.020 1.00 98.12 144 VAL A CA 1
ATOM 1068 C C . VAL A 1 144 ? 15.926 -6.887 -26.330 1.00 98.12 144 VAL A C 1
ATOM 1070 O O . VAL A 1 144 ? 15.919 -7.308 -25.180 1.00 98.12 144 VAL A O 1
ATOM 1073 N N . VAL A 1 145 ? 17.062 -6.734 -27.006 1.00 98.25 145 VAL A N 1
ATOM 1074 C CA . VAL A 1 145 ? 18.395 -6.872 -26.406 1.00 98.25 145 VAL A CA 1
ATOM 1075 C C . VAL A 1 145 ? 19.004 -5.482 -26.261 1.00 98.25 145 VAL A C 1
ATOM 1077 O O . VAL A 1 145 ? 19.367 -4.861 -27.260 1.00 98.25 145 VAL A O 1
ATOM 1080 N N . LEU A 1 146 ? 19.107 -4.990 -25.027 1.00 98.31 146 LEU A N 1
ATOM 1081 C CA . LEU A 1 146 ? 19.630 -3.669 -24.683 1.00 98.31 146 LEU A CA 1
ATOM 1082 C C . LEU A 1 146 ? 20.980 -3.801 -23.975 1.00 98.31 146 LEU A C 1
ATOM 1084 O O . LEU A 1 146 ? 21.065 -4.347 -22.869 1.00 98.31 146 LEU A O 1
ATOM 1088 N N . THR A 1 147 ? 22.040 -3.283 -24.607 1.00 98.06 147 THR A N 1
ATOM 1089 C CA . THR A 1 147 ? 23.409 -3.416 -24.087 1.00 98.06 147 THR A CA 1
ATOM 1090 C C . THR A 1 147 ? 24.233 -2.133 -24.121 1.00 98.06 147 THR A C 1
ATOM 1092 O O . THR A 1 147 ? 24.050 -1.284 -24.997 1.00 98.06 147 THR A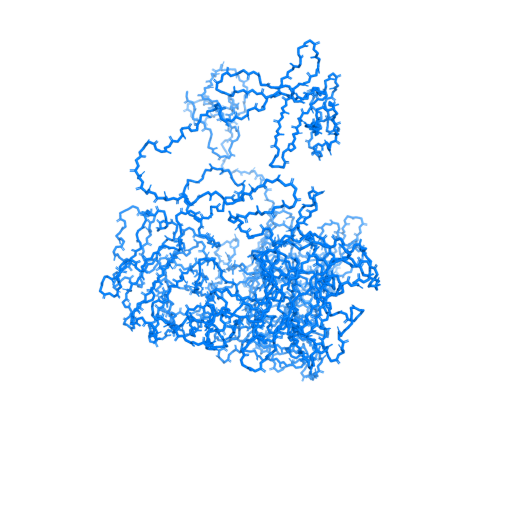 O 1
ATOM 1095 N N . TYR A 1 148 ? 25.197 -2.027 -23.199 1.00 97.81 148 TYR A N 1
ATOM 1096 C CA . TYR A 1 148 ? 26.194 -0.944 -23.122 1.00 97.81 148 TYR A CA 1
ATOM 1097 C C . TYR A 1 148 ? 25.626 0.475 -22.924 1.00 97.81 148 TYR A C 1
ATOM 1099 O O . TYR A 1 148 ? 26.310 1.466 -23.183 1.00 97.81 148 TYR A O 1
ATOM 1107 N N . ALA A 1 149 ? 24.390 0.587 -22.441 1.00 98.00 149 ALA A N 1
ATOM 1108 C CA . ALA A 1 149 ? 23.742 1.840 -22.062 1.00 98.00 149 ALA A CA 1
ATOM 1109 C C . ALA A 1 149 ? 24.187 2.312 -20.662 1.00 98.00 149 ALA A C 1
ATOM 1111 O O . ALA A 1 149 ? 25.131 1.768 -20.084 1.00 98.00 149 ALA A O 1
ATOM 1112 N N . GLY A 1 150 ? 23.496 3.302 -20.085 1.00 96.69 150 GLY A N 1
ATOM 1113 C CA . GLY A 1 150 ? 23.762 3.778 -18.721 1.00 96.69 150 GLY A CA 1
ATOM 1114 C C . GLY A 1 150 ? 24.810 4.898 -18.625 1.00 96.69 150 GLY A C 1
ATOM 1115 O O . GLY A 1 150 ? 25.432 5.075 -17.578 1.00 96.69 150 GLY A O 1
ATOM 1116 N N . GLY A 1 151 ? 25.090 5.581 -19.738 1.00 95.00 151 GLY A N 1
ATOM 1117 C CA . GLY A 1 151 ? 26.195 6.525 -19.898 1.00 95.00 151 GLY A CA 1
ATOM 1118 C C . GLY A 1 151 ? 25.875 7.992 -19.616 1.00 95.00 151 GLY A C 1
ATOM 1119 O O . GLY A 1 151 ? 24.743 8.389 -19.340 1.00 95.00 151 GLY A O 1
ATOM 1120 N N . ILE A 1 152 ? 26.906 8.831 -19.743 1.00 94.62 152 ILE A N 1
ATOM 1121 C CA . ILE A 1 152 ? 26.801 10.289 -19.619 1.00 94.62 152 ILE A CA 1
ATOM 1122 C C . ILE A 1 152 ? 26.439 10.885 -20.983 1.00 94.62 152 ILE A C 1
ATOM 1124 O O . ILE A 1 152 ? 27.121 10.645 -21.976 1.00 94.62 152 ILE A O 1
ATOM 1128 N N . THR A 1 153 ? 25.391 11.709 -21.035 1.00 93.50 153 THR A N 1
ATOM 1129 C CA . THR A 1 153 ? 24.976 12.416 -22.259 1.00 93.50 153 THR A CA 1
ATOM 1130 C C . THR A 1 153 ? 24.798 13.909 -22.016 1.00 93.50 153 THR A C 1
ATOM 1132 O O . THR A 1 153 ? 24.684 14.368 -20.875 1.00 93.50 153 THR A O 1
ATOM 1135 N N . SER A 1 154 ? 24.793 14.694 -23.095 1.00 91.00 154 SER A N 1
ATOM 1136 C CA . SER A 1 154 ? 24.558 16.135 -23.011 1.00 91.00 154 SER A CA 1
ATOM 1137 C C . SER A 1 154 ? 23.118 16.444 -22.593 1.00 91.00 154 SER A C 1
ATOM 1139 O O . SER A 1 154 ? 22.157 15.890 -23.136 1.00 91.00 154 SER A O 1
ATOM 1141 N N . ILE A 1 155 ? 22.965 17.389 -21.677 1.00 87.88 155 ILE A N 1
ATOM 1142 C CA . ILE A 1 155 ? 21.709 18.067 -21.343 1.00 87.88 155 ILE A CA 1
ATOM 1143 C C . ILE A 1 155 ? 21.880 19.568 -21.614 1.00 87.88 155 ILE A C 1
ATOM 1145 O O . ILE A 1 155 ? 22.976 20.017 -21.951 1.00 87.88 155 ILE A O 1
ATOM 1149 N N . ALA A 1 156 ? 20.814 20.361 -21.499 1.00 82.31 156 ALA A N 1
ATOM 1150 C CA . ALA A 1 156 ? 20.906 21.804 -21.721 1.00 82.31 156 ALA A CA 1
ATOM 1151 C C . ALA A 1 156 ? 21.980 22.423 -20.803 1.00 82.31 156 ALA A C 1
ATOM 1153 O O . ALA A 1 156 ? 21.817 22.453 -19.593 1.00 82.31 156 ALA A O 1
ATOM 1154 N N . GLY A 1 157 ? 23.101 22.876 -21.373 1.00 80.38 157 GLY A N 1
ATOM 1155 C CA . GLY A 1 157 ? 24.182 23.541 -20.635 1.00 80.38 157 GLY A CA 1
ATOM 1156 C C . GLY A 1 157 ? 25.057 22.660 -19.729 1.00 80.38 157 GLY A C 1
ATOM 1157 O O . GLY A 1 157 ? 25.913 23.213 -19.045 1.00 80.38 157 GLY A O 1
ATOM 1158 N N . SER A 1 158 ? 24.891 21.330 -19.703 1.00 88.69 158 SER A N 1
ATOM 1159 C CA . SER A 1 158 ? 25.736 20.429 -18.894 1.00 88.69 158 SER A CA 1
ATOM 1160 C C . SER A 1 158 ? 25.743 18.983 -19.427 1.00 88.69 158 SER A C 1
ATOM 1162 O O . SER A 1 158 ? 25.211 18.691 -20.496 1.00 88.69 158 SER A O 1
ATOM 1164 N N . PHE A 1 159 ? 26.336 18.062 -18.670 1.00 91.50 159 PHE A N 1
ATOM 1165 C CA . PHE A 1 159 ? 26.330 16.621 -18.898 1.00 91.50 159 PHE A CA 1
ATOM 1166 C C . PHE A 1 159 ? 25.810 15.893 -17.661 1.00 91.50 159 PHE A C 1
ATOM 1168 O O . PHE A 1 159 ? 26.176 16.243 -16.535 1.00 91.50 159 PHE A O 1
ATOM 1175 N N . ALA A 1 160 ? 25.001 14.858 -17.873 1.00 93.31 160 ALA A N 1
ATOM 1176 C CA . ALA A 1 160 ? 24.490 14.011 -16.803 1.00 93.31 160 ALA A CA 1
ATOM 1177 C C . ALA A 1 160 ? 24.419 12.542 -17.227 1.00 93.31 160 ALA A C 1
ATOM 1179 O O . ALA A 1 160 ? 24.216 12.238 -18.405 1.00 93.31 160 ALA A O 1
ATOM 1180 N N . GLY A 1 161 ? 24.587 11.651 -16.250 1.00 93.56 161 GLY A N 1
ATOM 1181 C CA . GLY A 1 161 ? 24.290 10.228 -16.392 1.00 93.56 161 GLY A CA 1
ATOM 1182 C C . GLY A 1 161 ? 22.786 9.952 -16.468 1.00 93.56 161 GLY A C 1
ATOM 1183 O O . GLY A 1 161 ? 21.985 10.658 -15.844 1.00 93.56 161 GLY A O 1
ATOM 1184 N N . PHE A 1 162 ? 22.430 8.919 -17.227 1.00 95.69 162 PHE A N 1
ATOM 1185 C CA . PHE A 1 162 ? 21.082 8.356 -17.330 1.00 95.69 162 PHE A CA 1
ATOM 1186 C C . PHE A 1 162 ? 21.167 6.834 -17.257 1.00 95.69 162 PHE A C 1
ATOM 1188 O O . PHE A 1 162 ? 22.100 6.261 -17.818 1.00 95.69 162 PHE A O 1
ATOM 1195 N N . ASN A 1 163 ? 20.231 6.186 -16.559 1.00 97.44 163 ASN A N 1
ATOM 1196 C CA . ASN A 1 163 ? 20.190 4.722 -16.445 1.00 97.44 163 ASN A CA 1
ATOM 1197 C C . ASN A 1 163 ? 19.919 4.059 -17.806 1.00 97.44 163 ASN A C 1
ATOM 1199 O O . ASN A 1 163 ? 19.510 4.714 -18.763 1.00 97.44 163 ASN A O 1
ATOM 1203 N N . ALA A 1 164 ? 20.160 2.748 -17.910 1.00 97.88 164 ALA A N 1
ATOM 1204 C CA . ALA A 1 164 ? 19.900 2.021 -19.155 1.00 97.88 164 ALA A CA 1
ATOM 1205 C C . ALA A 1 164 ? 18.429 2.160 -19.580 1.00 97.88 164 ALA A C 1
ATOM 1207 O O . ALA A 1 164 ? 18.142 2.441 -20.746 1.00 97.88 164 ALA A O 1
ATOM 1208 N N . ILE A 1 165 ? 17.530 2.031 -18.602 1.00 98.50 165 ILE A N 1
ATOM 1209 C CA . ILE A 1 165 ? 16.111 2.354 -18.710 1.00 98.50 165 ILE A CA 1
ATOM 1210 C C . ILE A 1 165 ? 15.732 3.197 -17.491 1.00 98.50 165 ILE A C 1
ATOM 1212 O O . ILE A 1 165 ? 15.978 2.802 -16.352 1.00 98.50 165 ILE A O 1
ATOM 1216 N N . GLU A 1 166 ? 15.146 4.364 -17.724 1.00 97.56 166 GLU A N 1
ATOM 1217 C CA . GLU A 1 166 ? 14.796 5.319 -16.676 1.00 97.56 166 GLU A CA 1
ATOM 1218 C C . GLU A 1 166 ? 13.332 5.756 -16.832 1.00 97.56 166 GLU A C 1
ATOM 1220 O O . GLU A 1 166 ? 12.956 6.300 -17.869 1.00 97.56 166 GLU A O 1
ATOM 1225 N N . ILE A 1 167 ? 12.503 5.489 -15.819 1.00 98.06 167 ILE A N 1
ATOM 1226 C CA . ILE A 1 167 ? 11.036 5.587 -15.866 1.00 98.06 167 ILE A CA 1
ATOM 1227 C C . ILE A 1 167 ? 10.560 6.596 -14.826 1.00 98.06 167 ILE A C 1
ATOM 1229 O O . ILE A 1 167 ? 10.686 6.357 -13.626 1.00 98.06 167 ILE A O 1
ATOM 1233 N N . HIS A 1 168 ? 10.033 7.739 -15.267 1.00 94.94 168 HIS A N 1
ATOM 1234 C CA . HIS A 1 168 ? 9.564 8.811 -14.386 1.00 94.94 168 HIS A CA 1
ATOM 1235 C C . HIS A 1 168 ? 8.079 9.074 -14.613 1.00 94.94 168 HIS A C 1
ATOM 1237 O O . HIS A 1 168 ? 7.729 9.709 -15.601 1.00 94.94 168 HIS A O 1
ATOM 1243 N N . GLN A 1 169 ? 7.218 8.646 -13.682 1.00 93.38 169 GLN A N 1
ATOM 1244 C CA . GLN A 1 169 ? 5.759 8.841 -13.746 1.00 93.38 169 GLN A CA 1
ATOM 1245 C C . GLN A 1 169 ? 5.177 8.474 -15.123 1.00 93.38 169 GLN A C 1
ATOM 1247 O O . GLN A 1 169 ? 4.413 9.239 -15.711 1.00 93.38 169 GLN A O 1
ATOM 1252 N N . ALA A 1 170 ? 5.617 7.337 -15.656 1.00 95.00 170 ALA A N 1
ATOM 1253 C CA . ALA A 1 170 ? 5.328 6.855 -17.000 1.00 95.00 170 ALA A CA 1
ATOM 1254 C C . ALA A 1 170 ? 4.791 5.420 -16.945 1.00 95.00 170 ALA A C 1
ATOM 1256 O O . ALA A 1 170 ? 5.113 4.674 -16.019 1.00 95.00 170 ALA A O 1
ATOM 1257 N N . GLU A 1 171 ? 4.011 5.031 -17.948 1.00 96.12 171 GLU A N 1
ATOM 1258 C CA . GLU A 1 171 ? 3.461 3.679 -18.082 1.00 96.12 171 GLU A CA 1
ATOM 1259 C C . GLU A 1 171 ? 4.359 2.856 -19.008 1.00 96.12 171 GLU A C 1
ATOM 1261 O O . GLU A 1 171 ? 4.391 3.082 -20.216 1.00 96.12 171 GLU A O 1
ATOM 1266 N N . VAL A 1 172 ? 5.144 1.930 -18.458 1.00 97.38 172 VAL A N 1
ATOM 1267 C CA . VAL A 1 172 ? 6.139 1.188 -19.244 1.00 97.38 172 VAL A CA 1
ATOM 1268 C C . VAL A 1 172 ? 6.023 -0.308 -18.997 1.00 97.38 172 VAL A C 1
ATOM 1270 O O . VAL A 1 172 ? 6.074 -0.759 -17.853 1.00 97.38 172 VAL A O 1
ATOM 1273 N N . ARG A 1 173 ? 5.934 -1.065 -20.091 1.00 97.00 173 ARG A N 1
ATOM 1274 C CA . ARG A 1 173 ? 6.040 -2.522 -20.132 1.00 97.00 173 ARG A CA 1
ATOM 1275 C C . ARG A 1 173 ? 7.405 -2.934 -20.674 1.00 97.00 173 ARG A C 1
ATOM 1277 O O . ARG A 1 173 ? 7.820 -2.466 -21.733 1.00 97.00 173 ARG A O 1
ATOM 1284 N N . ILE A 1 174 ? 8.089 -3.816 -19.956 1.00 97.81 174 ILE A N 1
ATOM 1285 C CA . ILE A 1 174 ? 9.360 -4.434 -20.333 1.00 97.81 174 ILE A CA 1
ATOM 1286 C C . ILE A 1 174 ? 9.170 -5.942 -20.210 1.00 97.81 174 ILE A C 1
ATOM 1288 O O . ILE A 1 174 ? 9.058 -6.454 -19.100 1.00 97.81 174 ILE A O 1
ATOM 1292 N N . ALA A 1 175 ? 9.106 -6.645 -21.332 1.00 96.62 175 ALA A N 1
ATOM 1293 C CA . ALA A 1 175 ? 8.832 -8.074 -21.367 1.00 96.62 175 ALA A CA 1
ATOM 1294 C C . ALA A 1 175 ? 9.842 -8.835 -22.230 1.00 96.62 175 ALA A C 1
ATOM 1296 O O . ALA A 1 175 ? 10.331 -8.299 -23.229 1.00 96.62 175 ALA A O 1
ATOM 1297 N N . ASN A 1 176 ? 10.132 -10.093 -21.890 1.00 96.12 176 ASN A N 1
ATOM 1298 C CA . ASN A 1 176 ? 10.888 -11.026 -22.739 1.00 96.12 176 ASN A CA 1
ATOM 1299 C C . ASN A 1 176 ? 12.231 -10.465 -23.255 1.00 96.12 176 ASN A C 1
ATOM 1301 O O . ASN A 1 176 ? 12.669 -10.782 -24.363 1.00 96.12 176 ASN A O 1
ATOM 1305 N N . SER A 1 177 ? 12.856 -9.548 -22.513 1.00 97.88 177 SER A N 1
ATOM 1306 C CA . SER A 1 177 ? 13.983 -8.744 -22.991 1.00 97.88 177 SER A CA 1
ATOM 1307 C C . SER A 1 177 ? 15.268 -9.043 -22.224 1.00 97.88 177 SER A C 1
ATOM 1309 O O . SER A 1 177 ? 15.262 -9.521 -21.092 1.00 97.88 177 SER A O 1
ATOM 1311 N N . ILE A 1 178 ? 16.410 -8.743 -22.841 1.00 98.38 178 ILE A N 1
ATOM 1312 C CA . ILE A 1 178 ? 17.737 -8.890 -22.242 1.00 98.38 178 ILE A CA 1
ATOM 1313 C C . ILE A 1 178 ? 18.309 -7.500 -21.967 1.00 98.38 178 ILE A C 1
ATOM 1315 O O . ILE A 1 178 ? 18.535 -6.727 -22.897 1.00 98.38 178 ILE A O 1
ATOM 1319 N N . VAL A 1 179 ? 18.611 -7.208 -20.702 1.00 98.50 179 VAL A N 1
ATOM 1320 C CA . VAL A 1 179 ? 19.266 -5.966 -20.265 1.00 98.50 179 VAL A CA 1
ATOM 1321 C C . VAL A 1 179 ? 20.632 -6.320 -19.685 1.00 98.50 179 VAL A C 1
ATOM 1323 O O . VAL A 1 179 ? 20.734 -6.782 -18.545 1.00 98.50 179 VAL A O 1
ATOM 1326 N N . GLU A 1 180 ? 21.701 -6.132 -20.470 1.00 97.81 180 GLU A N 1
ATOM 1327 C CA . GLU A 1 180 ? 23.046 -6.559 -20.060 1.00 97.81 180 GLU A CA 1
ATOM 1328 C C . GLU A 1 180 ? 24.175 -5.553 -20.300 1.00 97.81 180 GLU A C 1
ATOM 1330 O O . GLU A 1 180 ? 24.158 -4.770 -21.246 1.00 97.81 180 GLU A O 1
ATOM 1335 N N . ARG A 1 181 ? 25.235 -5.647 -19.485 1.00 97.25 181 ARG A N 1
ATOM 1336 C CA . ARG A 1 181 ? 26.484 -4.877 -19.656 1.00 97.25 181 ARG A CA 1
ATOM 1337 C C . ARG A 1 181 ? 26.284 -3.359 -19.668 1.00 97.25 181 ARG A C 1
ATOM 1339 O O . ARG A 1 181 ? 27.010 -2.645 -20.358 1.00 97.25 181 ARG A O 1
ATOM 1346 N N . ASN A 1 182 ? 25.307 -2.859 -18.920 1.00 98.25 182 ASN A N 1
ATOM 1347 C CA . ASN A 1 182 ? 25.044 -1.428 -18.808 1.00 98.25 182 ASN A CA 1
ATOM 1348 C C . ASN A 1 182 ? 25.799 -0.807 -17.626 1.00 98.25 182 ASN A C 1
ATOM 1350 O O . ASN A 1 182 ? 26.082 -1.478 -16.629 1.00 98.25 182 ASN A O 1
ATOM 1354 N N . ALA A 1 183 ? 26.132 0.477 -17.754 1.00 97.75 183 ALA A N 1
ATOM 1355 C CA . ALA A 1 183 ? 26.740 1.271 -16.692 1.00 97.75 183 ALA A CA 1
ATOM 1356 C C . ALA A 1 183 ? 25.703 1.684 -15.633 1.00 97.75 183 ALA A C 1
ATOM 1358 O O . ALA A 1 183 ? 24.506 1.432 -15.772 1.00 97.75 183 ALA A O 1
ATOM 1359 N N . SER A 1 184 ? 26.158 2.345 -14.565 1.00 95.31 184 SER A N 1
ATOM 1360 C CA . SER A 1 184 ? 25.317 2.704 -13.418 1.00 95.31 184 SER A CA 1
ATOM 1361 C C . SER A 1 184 ? 24.240 3.744 -13.703 1.00 95.31 184 SER A C 1
ATOM 1363 O O . SER A 1 184 ? 23.326 3.889 -12.898 1.00 95.31 184 SER A O 1
ATOM 1365 N N . GLY A 1 185 ? 24.358 4.506 -14.789 1.00 93.94 185 GLY A N 1
ATOM 1366 C CA . GLY A 1 185 ? 23.477 5.632 -15.072 1.00 93.94 185 GLY A CA 1
ATOM 1367 C C . GLY A 1 185 ? 23.772 6.900 -14.283 1.00 93.94 185 GLY A C 1
ATOM 1368 O O . GLY A 1 185 ? 23.044 7.878 -14.406 1.00 93.94 185 GLY A O 1
ATOM 1369 N N . THR A 1 186 ? 24.840 6.935 -13.490 1.00 92.38 186 THR A N 1
ATOM 1370 C CA . THR A 1 186 ? 25.238 8.110 -12.701 1.00 92.38 186 THR A CA 1
ATOM 1371 C C . THR A 1 186 ? 26.542 8.719 -13.220 1.00 92.38 186 THR A C 1
ATOM 1373 O O . THR A 1 186 ? 27.363 8.039 -13.828 1.00 92.38 186 THR A O 1
ATOM 1376 N N . GLY A 1 187 ? 26.742 10.023 -12.998 1.00 88.31 187 GLY A N 1
ATOM 1377 C CA . GLY A 1 187 ? 27.956 10.745 -13.399 1.00 88.31 187 GLY A CA 1
ATOM 1378 C C . GLY A 1 187 ? 27.685 12.099 -14.064 1.00 88.31 187 GLY A C 1
ATOM 1379 O O . GLY A 1 187 ? 26.541 12.549 -14.161 1.00 88.31 187 GLY A O 1
ATOM 1380 N N . GLY A 1 188 ? 28.754 12.749 -14.530 1.00 85.69 188 GLY A N 1
ATOM 1381 C CA . GLY A 1 188 ? 28.716 14.091 -15.121 1.00 85.69 188 GLY A CA 1
ATOM 1382 C C . GLY A 1 188 ? 28.795 15.214 -14.082 1.00 85.69 188 GLY A C 1
ATOM 1383 O O . GLY A 1 188 ? 29.256 15.004 -12.962 1.00 85.69 188 GLY A O 1
ATOM 1384 N N . VAL A 1 189 ? 28.336 16.412 -14.457 1.00 77.94 189 VAL A N 1
ATOM 1385 C CA . VAL A 1 189 ? 28.223 17.582 -13.562 1.00 77.94 189 VAL A CA 1
ATOM 1386 C C . VAL A 1 189 ? 26.753 18.035 -13.525 1.00 77.94 189 VAL A C 1
ATOM 1388 O O . VAL A 1 189 ? 26.415 19.121 -14.012 1.00 77.94 189 VAL A O 1
ATOM 1391 N N . PRO A 1 190 ? 25.829 17.179 -13.049 1.00 69.31 190 PRO A N 1
ATOM 1392 C CA . PRO A 1 190 ? 24.408 17.475 -13.126 1.00 69.31 190 PRO A CA 1
ATOM 1393 C C . PRO A 1 190 ? 24.025 18.603 -12.159 1.00 69.31 190 PRO A C 1
ATOM 1395 O O . PRO A 1 190 ? 24.492 18.657 -11.022 1.00 69.31 190 PRO A O 1
ATOM 1398 N N . SER A 1 191 ? 23.107 19.478 -12.583 1.00 71.88 191 SER A N 1
ATOM 1399 C CA . SER A 1 191 ? 22.296 20.230 -11.621 1.00 71.88 191 SER A CA 1
ATOM 1400 C C . SER A 1 191 ? 21.430 19.241 -10.819 1.00 71.88 191 SER A C 1
ATOM 1402 O O . SER A 1 191 ? 21.106 18.177 -11.355 1.00 71.88 191 SER A O 1
ATOM 1404 N N . PRO A 1 192 ? 21.001 19.554 -9.579 1.00 71.25 192 PRO A N 1
ATOM 1405 C CA . PRO A 1 192 ? 20.249 18.612 -8.735 1.00 71.25 192 PRO A CA 1
ATOM 1406 C C . PRO A 1 192 ? 19.011 17.974 -9.396 1.00 71.25 192 PRO A C 1
ATOM 1408 O O . PRO A 1 192 ? 18.619 16.872 -9.030 1.00 71.25 192 PRO A O 1
ATOM 1411 N N . ASN A 1 193 ? 18.415 18.640 -10.393 1.00 78.75 193 ASN A N 1
ATOM 1412 C CA . ASN A 1 193 ? 17.237 18.168 -11.129 1.00 78.75 193 ASN A CA 1
ATOM 1413 C C . ASN A 1 193 ? 17.523 17.784 -12.602 1.00 78.75 193 ASN A C 1
ATOM 1415 O O . ASN A 1 193 ? 16.587 17.665 -13.389 1.00 78.75 193 ASN A O 1
ATOM 1419 N N . ARG A 1 194 ? 18.793 17.684 -13.031 1.00 86.44 194 ARG A N 1
ATOM 1420 C CA . ARG A 1 194 ? 19.195 17.368 -14.425 1.00 86.44 194 ARG A CA 1
ATOM 1421 C C . ARG A 1 194 ? 18.361 18.112 -15.497 1.00 86.44 194 ARG A C 1
ATOM 1423 O O . ARG A 1 194 ? 17.953 17.525 -16.494 1.00 86.44 194 ARG A O 1
ATOM 1430 N N . TYR A 1 195 ? 18.088 19.406 -15.281 1.00 79.88 195 TYR A N 1
ATOM 1431 C CA . TYR A 1 195 ? 17.238 20.253 -16.147 1.00 79.88 195 TYR A CA 1
ATOM 1432 C C . TYR A 1 195 ? 15.817 19.708 -16.404 1.00 79.88 195 TYR A C 1
ATOM 1434 O O . TYR A 1 195 ? 15.312 19.761 -17.521 1.00 79.88 195 TYR A O 1
ATOM 1442 N N . GLY A 1 196 ? 15.160 19.203 -15.359 1.00 79.06 196 GLY A N 1
ATOM 1443 C CA . GLY A 1 196 ? 13.783 18.699 -15.422 1.00 79.06 196 GLY A CA 1
ATOM 1444 C C . GLY A 1 196 ? 13.688 17.183 -15.587 1.00 79.06 196 GLY A C 1
ATOM 1445 O O . GLY A 1 196 ? 12.606 16.631 -15.427 1.00 79.06 196 GLY A O 1
ATOM 1446 N N . ALA A 1 197 ? 14.814 16.498 -15.814 1.00 82.00 197 ALA A N 1
ATOM 1447 C CA . ALA A 1 197 ? 14.850 15.041 -15.870 1.00 82.00 197 ALA A CA 1
ATOM 1448 C C . ALA A 1 197 ? 14.796 14.366 -14.483 1.00 82.00 197 ALA A C 1
ATOM 1450 O O . ALA A 1 197 ? 14.793 13.144 -14.400 1.00 82.00 197 ALA A O 1
ATOM 1451 N N . GLY A 1 198 ? 14.758 15.112 -13.371 1.00 86.31 198 GLY A N 1
ATOM 1452 C CA . GLY A 1 198 ? 14.748 14.542 -12.017 1.00 86.31 198 GLY A CA 1
ATOM 1453 C C . GLY A 1 198 ? 16.127 14.065 -11.558 1.00 86.31 198 GLY A C 1
ATOM 1454 O O . GLY A 1 198 ? 17.072 14.036 -12.341 1.00 86.31 198 GLY A O 1
ATOM 1455 N N . PHE A 1 199 ? 16.261 13.654 -10.295 1.00 88.44 199 PHE A N 1
ATOM 1456 C CA . PHE A 1 199 ? 17.456 12.928 -9.836 1.00 88.44 199 PHE A CA 1
ATOM 1457 C C . PHE A 1 199 ? 17.411 11.464 -10.300 1.00 88.44 199 PHE A C 1
ATOM 1459 O O . PHE A 1 199 ? 16.347 10.987 -10.694 1.00 88.44 199 PHE A O 1
ATOM 1466 N N . ASN A 1 200 ? 18.511 10.732 -10.190 1.00 91.94 200 ASN A N 1
ATOM 1467 C CA . ASN A 1 200 ? 18.540 9.278 -10.328 1.00 91.94 200 ASN A CA 1
ATOM 1468 C C . ASN A 1 200 ? 19.573 8.652 -9.378 1.00 91.94 200 ASN A C 1
ATOM 1470 O O . ASN A 1 200 ? 20.314 9.361 -8.698 1.00 91.94 200 ASN A O 1
ATOM 1474 N N . THR A 1 201 ? 19.587 7.325 -9.301 1.00 94.19 201 THR A N 1
ATOM 1475 C CA . THR A 1 201 ? 20.525 6.529 -8.496 1.00 94.19 201 THR A CA 1
ATOM 1476 C C . THR A 1 201 ? 21.054 5.361 -9.334 1.00 94.19 201 THR A C 1
ATOM 1478 O O . THR A 1 201 ? 20.451 5.042 -10.363 1.00 94.19 201 THR A O 1
ATOM 1481 N N . PRO A 1 202 ? 22.174 4.723 -8.942 1.00 96.31 202 PRO A N 1
ATOM 1482 C CA . PRO A 1 202 ? 22.723 3.594 -9.686 1.00 96.31 202 PRO A CA 1
ATOM 1483 C C . PRO A 1 202 ? 21.702 2.465 -9.887 1.00 96.31 202 PRO A C 1
ATOM 1485 O O . PRO A 1 202 ? 21.180 1.958 -8.897 1.00 96.31 202 PRO A O 1
ATOM 1488 N N . ALA A 1 203 ? 21.433 2.081 -11.141 1.00 97.56 203 ALA A N 1
ATOM 1489 C CA . ALA A 1 203 ? 20.596 0.931 -11.521 1.00 97.56 203 ALA A CA 1
ATOM 1490 C C . ALA A 1 203 ? 20.670 0.642 -13.033 1.00 97.56 203 ALA A C 1
ATOM 1492 O O . ALA A 1 203 ? 20.973 1.544 -13.817 1.00 97.56 203 ALA A O 1
ATOM 1493 N N . ALA A 1 204 ? 20.323 -0.573 -13.461 1.00 98.06 204 ALA A N 1
ATOM 1494 C CA . ALA A 1 204 ? 20.016 -0.840 -14.867 1.00 98.06 204 ALA A CA 1
ATOM 1495 C C . ALA A 1 204 ? 18.627 -0.285 -15.229 1.00 98.06 204 ALA A C 1
ATOM 1497 O O . ALA A 1 204 ? 18.512 0.513 -16.161 1.00 98.06 204 ALA A O 1
ATOM 1498 N N . ILE A 1 205 ? 17.604 -0.641 -14.443 1.00 98.56 205 ILE A N 1
ATOM 1499 C CA . ILE A 1 205 ? 16.243 -0.106 -14.552 1.00 98.56 205 ILE A CA 1
ATOM 1500 C C . ILE A 1 205 ? 15.964 0.790 -13.345 1.00 98.56 205 ILE A C 1
ATOM 1502 O O . ILE A 1 205 ? 15.986 0.340 -12.199 1.00 98.56 205 ILE A O 1
ATOM 1506 N N . PHE A 1 206 ? 15.710 2.067 -13.598 1.00 98.12 206 PHE A N 1
ATOM 1507 C CA . PHE A 1 206 ? 15.392 3.054 -12.575 1.00 98.12 206 PHE A CA 1
ATOM 1508 C C . PHE A 1 206 ? 13.931 3.479 -12.681 1.00 98.12 206 PHE A C 1
ATOM 1510 O O . PHE A 1 206 ? 13.481 3.877 -13.753 1.00 98.12 206 PHE A O 1
ATOM 1517 N N . VAL A 1 207 ? 13.212 3.457 -11.563 1.00 97.81 207 VAL A N 1
ATOM 1518 C CA . VAL A 1 207 ? 11.783 3.779 -11.495 1.00 97.81 207 VAL A CA 1
ATOM 1519 C C . VAL A 1 207 ? 11.560 4.913 -10.501 1.00 97.81 207 VAL A C 1
ATOM 1521 O O . VAL A 1 207 ? 12.118 4.890 -9.403 1.00 97.81 207 VAL A O 1
ATOM 1524 N N . ARG A 1 208 ? 10.762 5.920 -10.873 1.00 93.44 208 ARG A N 1
ATOM 1525 C CA . ARG A 1 208 ? 10.245 6.946 -9.962 1.00 93.44 208 ARG A CA 1
ATOM 1526 C C . ARG A 1 208 ? 8.768 7.234 -10.185 1.00 93.44 208 ARG A C 1
ATOM 1528 O O . ARG A 1 208 ? 8.402 7.715 -11.256 1.00 93.44 208 ARG A O 1
ATOM 1535 N N . GLY A 1 209 ? 7.974 7.107 -9.124 1.00 91.62 209 GLY A N 1
ATOM 1536 C CA . GLY A 1 209 ? 6.552 7.459 -9.103 1.00 91.62 209 GLY A CA 1
ATOM 1537 C C . GLY A 1 209 ? 5.755 6.779 -10.216 1.00 91.62 209 GLY A C 1
ATOM 1538 O O . GLY A 1 209 ? 4.917 7.428 -10.836 1.00 91.62 209 GLY A O 1
ATOM 1539 N N . ALA A 1 210 ? 6.092 5.529 -10.533 1.00 95.12 210 ALA A N 1
ATOM 1540 C CA . ALA A 1 210 ? 5.537 4.761 -11.643 1.00 95.12 210 ALA A CA 1
ATOM 1541 C C . ALA A 1 210 ? 5.438 3.280 -11.260 1.00 95.12 210 ALA A C 1
ATOM 1543 O O . ALA A 1 210 ? 6.298 2.789 -10.538 1.00 95.12 210 ALA A O 1
ATOM 1544 N N . GLN A 1 211 ? 4.442 2.569 -11.788 1.00 95.75 211 GLN A N 1
ATOM 1545 C CA . GLN A 1 211 ? 4.234 1.135 -11.556 1.00 95.75 211 GLN A CA 1
ATOM 1546 C C . GLN A 1 211 ? 4.469 0.356 -12.865 1.00 95.75 211 GLN A C 1
ATOM 1548 O O . GLN A 1 211 ? 3.505 0.005 -13.545 1.00 95.75 211 GLN A O 1
ATOM 1553 N N . PRO A 1 212 ? 5.730 0.164 -13.304 1.00 96.75 212 PRO A N 1
ATOM 1554 C CA . PRO A 1 212 ? 6.008 -0.531 -14.556 1.00 96.75 212 PRO A CA 1
ATOM 1555 C C . PRO A 1 212 ? 5.657 -2.020 -14.490 1.00 96.75 212 PRO A C 1
ATOM 1557 O O . PRO A 1 212 ? 5.608 -2.624 -13.421 1.00 96.75 212 PRO A O 1
ATOM 1560 N N . ILE A 1 213 ? 5.496 -2.615 -15.668 1.00 96.62 213 ILE A N 1
ATOM 1561 C CA . ILE A 1 213 ? 5.381 -4.061 -15.861 1.00 96.62 213 ILE A CA 1
ATOM 1562 C C . ILE A 1 213 ? 6.751 -4.574 -16.317 1.00 96.62 213 ILE A C 1
ATOM 1564 O O . ILE A 1 213 ? 7.267 -4.119 -17.337 1.00 96.62 213 ILE A O 1
ATOM 1568 N N . ILE A 1 214 ? 7.357 -5.491 -15.569 1.00 96.94 214 ILE A N 1
ATOM 1569 C CA . ILE A 1 214 ? 8.682 -6.068 -15.819 1.00 96.94 214 ILE A CA 1
ATOM 1570 C C . ILE A 1 214 ? 8.530 -7.595 -15.798 1.00 96.94 214 ILE A C 1
ATOM 1572 O O . ILE A 1 214 ? 8.461 -8.199 -14.730 1.00 96.94 214 ILE A O 1
ATOM 1576 N N . LEU A 1 215 ? 8.451 -8.213 -16.976 1.00 95.62 215 LEU A N 1
ATOM 1577 C CA . LEU A 1 215 ? 8.080 -9.620 -17.156 1.00 95.62 215 LEU A CA 1
ATOM 1578 C C . LEU A 1 215 ? 9.133 -10.433 -17.917 1.00 95.62 215 LEU A C 1
ATOM 1580 O O . LEU A 1 215 ? 9.596 -10.003 -18.969 1.00 95.62 215 LEU A O 1
ATOM 1584 N N . ASP A 1 216 ? 9.481 -11.623 -17.433 1.00 95.38 216 ASP A N 1
ATOM 1585 C CA . ASP A 1 216 ? 10.281 -12.614 -18.174 1.00 95.38 216 ASP A CA 1
ATOM 1586 C C . ASP A 1 216 ? 11.584 -12.051 -18.788 1.00 95.38 216 ASP A C 1
ATOM 1588 O O . ASP A 1 216 ? 12.032 -12.449 -19.866 1.00 95.38 216 ASP A O 1
ATOM 1592 N N . ASN A 1 217 ? 12.208 -11.076 -18.119 1.00 97.75 217 ASN A N 1
ATOM 1593 C CA . ASN A 1 217 ? 13.438 -10.456 -18.602 1.00 97.75 217 ASN A CA 1
ATOM 1594 C C . ASN A 1 217 ? 14.674 -11.164 -18.052 1.00 97.75 217 ASN A C 1
ATOM 1596 O O . ASN A 1 217 ? 14.695 -11.635 -16.917 1.00 97.75 217 ASN A O 1
ATOM 1600 N N . THR A 1 218 ? 15.767 -11.133 -18.809 1.00 98.19 218 THR A N 1
ATOM 1601 C CA . THR A 1 218 ? 17.103 -11.467 -18.306 1.00 98.19 218 THR A CA 1
ATOM 1602 C C . THR A 1 218 ? 17.889 -10.186 -18.049 1.00 98.19 218 THR A C 1
ATOM 1604 O O . THR A 1 218 ? 18.355 -9.531 -18.985 1.00 98.19 218 THR A O 1
ATOM 1607 N N . ILE A 1 219 ? 18.091 -9.835 -16.779 1.00 98.31 219 ILE A N 1
ATOM 1608 C CA . ILE A 1 219 ? 18.832 -8.633 -16.370 1.00 98.31 219 ILE A CA 1
ATOM 1609 C C . ILE A 1 219 ? 20.159 -9.072 -15.757 1.00 98.31 219 ILE A C 1
ATOM 1611 O O . ILE A 1 219 ? 20.199 -9.599 -14.643 1.00 98.31 219 ILE A O 1
ATOM 1615 N N . ARG A 1 220 ? 21.269 -8.880 -16.479 1.00 97.38 220 ARG A N 1
ATOM 1616 C CA . ARG A 1 220 ? 22.555 -9.447 -16.049 1.00 97.38 220 ARG A CA 1
ATOM 1617 C C . ARG A 1 220 ? 23.795 -8.641 -16.384 1.00 97.38 220 ARG A C 1
ATOM 1619 O O . ARG A 1 220 ? 23.844 -7.936 -17.384 1.00 97.38 220 ARG A O 1
ATOM 1626 N N . ASN A 1 221 ? 24.860 -8.838 -15.612 1.00 97.19 221 ASN A N 1
ATOM 1627 C CA . ASN A 1 221 ? 26.179 -8.244 -15.864 1.00 97.19 221 ASN A CA 1
ATOM 1628 C C . ASN A 1 221 ? 26.157 -6.707 -15.972 1.00 97.19 221 ASN A C 1
ATOM 1630 O O . ASN A 1 221 ? 26.940 -6.135 -16.731 1.00 97.19 221 ASN A O 1
ATOM 1634 N N . ASN A 1 222 ? 25.239 -6.034 -15.276 1.00 98.00 222 ASN A N 1
ATOM 1635 C CA . ASN A 1 222 ? 25.210 -4.574 -15.201 1.00 98.00 222 ASN A CA 1
ATOM 1636 C C . ASN A 1 222 ? 26.106 -4.098 -14.050 1.00 98.00 222 ASN A C 1
ATOM 1638 O O . ASN A 1 222 ? 26.197 -4.751 -13.013 1.00 98.00 222 ASN A O 1
ATOM 1642 N N . THR A 1 223 ? 26.750 -2.937 -14.183 1.00 97.00 223 THR A N 1
ATOM 1643 C CA . THR A 1 223 ? 27.681 -2.428 -13.153 1.00 97.00 223 THR A CA 1
ATOM 1644 C C . THR A 1 223 ? 26.975 -1.853 -11.913 1.00 97.00 223 THR A C 1
ATOM 1646 O O . THR A 1 223 ? 27.604 -1.166 -11.111 1.00 97.00 223 THR A O 1
ATOM 1649 N N . ALA A 1 224 ? 25.661 -2.037 -11.797 1.00 95.75 224 ALA A N 1
ATOM 1650 C CA . ALA A 1 224 ? 24.778 -1.450 -10.794 1.00 95.75 224 ALA A CA 1
ATOM 1651 C C . ALA A 1 224 ? 23.625 -2.426 -10.472 1.00 95.75 224 ALA A C 1
ATOM 1653 O O . ALA A 1 224 ? 23.554 -3.484 -11.106 1.00 95.75 224 ALA A O 1
ATOM 1654 N N . PRO A 1 225 ? 22.739 -2.116 -9.503 1.00 97.62 225 PRO A N 1
ATOM 1655 C CA . PRO A 1 225 ? 21.586 -2.955 -9.186 1.00 97.62 225 PRO A CA 1
ATOM 1656 C C . PRO A 1 225 ? 20.708 -3.224 -10.407 1.00 97.62 225 PRO A C 1
ATOM 1658 O O . PRO A 1 225 ? 20.587 -2.361 -11.280 1.00 97.62 225 PRO A O 1
ATOM 1661 N N . ALA A 1 226 ? 20.069 -4.394 -10.456 1.00 97.81 226 ALA A N 1
ATOM 1662 C CA . ALA A 1 226 ? 19.155 -4.733 -11.545 1.00 97.81 226 ALA A CA 1
ATOM 1663 C C . ALA A 1 226 ? 18.005 -3.716 -11.651 1.00 97.81 226 ALA A C 1
ATOM 1665 O O . ALA A 1 226 ? 17.799 -3.112 -12.706 1.00 97.81 226 ALA A O 1
ATOM 1666 N N . ILE A 1 227 ? 17.308 -3.476 -10.538 1.00 98.31 227 ILE A N 1
ATOM 1667 C CA . ILE A 1 227 ? 16.174 -2.552 -10.458 1.00 98.31 227 ILE A CA 1
ATOM 1668 C C . ILE A 1 227 ? 16.367 -1.631 -9.248 1.00 98.31 227 ILE A C 1
ATOM 1670 O O . ILE A 1 227 ? 16.791 -2.080 -8.183 1.00 98.31 227 ILE A O 1
ATOM 1674 N N . SER A 1 228 ? 16.053 -0.342 -9.395 1.00 97.75 228 SER A N 1
ATOM 1675 C CA . SER A 1 228 ? 15.927 0.601 -8.278 1.00 97.75 228 SER A CA 1
ATOM 1676 C C . SER A 1 228 ? 14.608 1.361 -8.358 1.00 97.75 228 SER A C 1
ATOM 1678 O O . SER A 1 228 ? 14.305 1.975 -9.381 1.00 97.75 228 SER A O 1
ATOM 1680 N N . ILE A 1 229 ? 13.854 1.347 -7.262 1.00 97.25 229 ILE A N 1
ATOM 1681 C CA . ILE A 1 229 ? 12.496 1.889 -7.166 1.00 97.25 229 ILE A CA 1
ATOM 1682 C C . ILE A 1 229 ? 12.318 2.672 -5.855 1.00 97.25 229 ILE A C 1
ATOM 1684 O O . ILE A 1 229 ? 13.048 2.469 -4.882 1.00 97.25 229 ILE A O 1
ATOM 1688 N N . ASP A 1 230 ? 11.429 3.668 -5.819 1.00 94.19 230 ASP A N 1
ATOM 1689 C CA . ASP A 1 230 ? 11.019 4.305 -4.553 1.00 94.19 230 ASP A CA 1
ATOM 1690 C C . ASP A 1 230 ? 9.840 3.553 -3.939 1.00 94.19 230 ASP A C 1
ATOM 1692 O O . ASP A 1 230 ? 9.034 2.984 -4.670 1.00 94.19 230 ASP A O 1
ATOM 1696 N N . PRO A 1 231 ? 9.690 3.599 -2.611 1.00 93.25 231 PRO A N 1
ATOM 1697 C CA . PRO A 1 231 ? 8.630 2.871 -1.931 1.00 93.25 231 PRO A CA 1
ATOM 1698 C C . PRO A 1 231 ? 7.230 3.380 -2.317 1.00 93.25 231 PRO A C 1
ATOM 1700 O O . PRO A 1 231 ? 6.289 2.600 -2.333 1.00 93.25 231 PRO A O 1
ATOM 1703 N N . GLY A 1 232 ? 7.086 4.645 -2.735 1.00 91.62 232 GLY A N 1
ATOM 1704 C CA . GLY A 1 232 ? 5.816 5.175 -3.249 1.00 91.62 232 GLY A CA 1
ATOM 1705 C C . GLY A 1 232 ? 5.409 4.636 -4.627 1.00 91.62 232 GLY A C 1
ATOM 1706 O O . GLY A 1 232 ? 4.257 4.785 -5.017 1.00 91.62 232 GLY A O 1
ATOM 1707 N N . SER A 1 233 ? 6.332 4.007 -5.357 1.00 94.38 233 SER A N 1
ATOM 1708 C CA . SER A 1 233 ? 6.047 3.331 -6.627 1.00 94.38 233 SER A CA 1
ATOM 1709 C C . SER A 1 233 ? 5.541 1.905 -6.435 1.00 94.38 233 SER A C 1
ATOM 1711 O O . SER A 1 233 ? 4.942 1.366 -7.351 1.00 94.38 233 SER A O 1
ATOM 1713 N N . LEU A 1 234 ? 5.725 1.310 -5.254 1.00 95.19 234 LEU A N 1
ATOM 1714 C CA . LEU A 1 234 ? 5.110 0.041 -4.849 1.00 95.19 234 LEU A CA 1
ATOM 1715 C C . LEU A 1 234 ? 3.724 0.312 -4.247 1.00 95.19 234 LEU A C 1
ATOM 1717 O O . LEU A 1 234 ? 3.441 -0.132 -3.137 1.00 95.19 234 LEU A O 1
ATOM 1721 N N . SER A 1 235 ? 2.916 1.155 -4.897 1.00 92.75 235 SER A N 1
ATOM 1722 C CA . SER A 1 235 ? 1.649 1.623 -4.331 1.00 92.75 235 SER A CA 1
ATOM 1723 C C . SER A 1 235 ? 0.583 0.524 -4.314 1.00 92.75 235 SER A C 1
ATOM 1725 O O . SER A 1 235 ? 0.626 -0.408 -5.107 1.00 92.75 235 SER A O 1
ATOM 1727 N N . GLY A 1 236 ? -0.428 0.653 -3.454 1.00 88.06 236 GLY A N 1
ATOM 1728 C CA . GLY A 1 236 ? -1.536 -0.309 -3.355 1.00 88.06 236 GLY A CA 1
ATOM 1729 C C . GLY A 1 236 ? -2.479 -0.384 -4.569 1.00 88.06 236 GLY A C 1
ATOM 1730 O O . GLY A 1 236 ? -3.499 -1.071 -4.487 1.00 88.06 236 GLY A O 1
ATOM 1731 N N . ASN A 1 237 ? -2.174 0.312 -5.672 1.00 87.06 237 ASN A N 1
ATOM 1732 C CA . ASN A 1 237 ? -2.986 0.281 -6.887 1.00 87.06 237 ASN A CA 1
ATOM 1733 C C . ASN A 1 237 ? -2.773 -1.025 -7.649 1.00 87.06 237 ASN A C 1
ATOM 1735 O O . ASN A 1 237 ? -1.646 -1.511 -7.762 1.00 87.06 237 ASN A O 1
ATOM 1739 N N . PHE A 1 238 ? -3.848 -1.509 -8.257 1.00 83.81 238 PHE A N 1
ATOM 1740 C CA . PHE A 1 238 ? -3.829 -2.685 -9.107 1.00 83.81 238 PHE A CA 1
ATOM 1741 C C . PHE A 1 238 ? -3.092 -2.439 -10.428 1.00 83.81 238 PHE A C 1
ATOM 1743 O O . PHE A 1 238 ? -3.377 -1.463 -11.129 1.00 83.81 238 PHE A O 1
ATOM 1750 N N . VAL A 1 239 ? -2.207 -3.365 -10.798 1.00 87.81 239 VAL A N 1
ATOM 1751 C CA . VAL A 1 239 ? -1.555 -3.382 -12.112 1.00 87.81 239 VAL A CA 1
ATOM 1752 C C . VAL A 1 239 ? -1.620 -4.786 -12.688 1.00 87.81 239 VAL A C 1
ATOM 1754 O O . VAL A 1 239 ? -1.025 -5.718 -12.161 1.00 87.81 239 VAL A O 1
ATOM 1757 N N . ARG A 1 240 ? -2.310 -4.929 -13.821 1.00 86.94 240 ARG A N 1
ATOM 1758 C CA . ARG A 1 240 ? -2.272 -6.141 -14.648 1.00 86.94 240 ARG A CA 1
ATOM 1759 C C . ARG A 1 240 ? -1.420 -5.881 -15.872 1.00 86.94 240 ARG A C 1
ATOM 1761 O O . ARG A 1 240 ? -1.367 -4.748 -16.347 1.00 86.94 240 ARG A O 1
ATOM 1768 N N . ASP A 1 241 ? -0.839 -6.937 -16.435 1.00 90.56 241 ASP A N 1
ATOM 1769 C CA . ASP A 1 241 ? -0.211 -6.811 -17.743 1.00 90.56 241 ASP A CA 1
ATOM 1770 C C . ASP A 1 241 ? -1.239 -6.269 -18.749 1.00 90.56 241 ASP A C 1
ATOM 1772 O O . ASP A 1 241 ? -2.363 -6.766 -18.838 1.00 90.56 241 ASP A O 1
ATOM 1776 N N . ILE A 1 242 ? -0.876 -5.214 -19.466 1.00 87.62 242 ILE A N 1
ATOM 1777 C CA . ILE A 1 242 ? -1.683 -4.602 -20.530 1.00 87.62 242 ILE A CA 1
ATOM 1778 C C . ILE A 1 242 ? -1.405 -5.254 -21.887 1.00 87.62 242 ILE A C 1
ATOM 1780 O O . ILE A 1 242 ? -2.179 -5.080 -22.828 1.00 87.62 242 ILE A O 1
ATOM 1784 N N . GLY A 1 243 ? -0.331 -6.042 -21.969 1.00 91.31 243 GLY A N 1
ATOM 1785 C CA . GLY A 1 243 ? 0.130 -6.653 -23.198 1.00 91.31 243 GLY A CA 1
ATOM 1786 C C . GLY A 1 243 ? 0.879 -5.686 -24.117 1.00 91.31 243 GLY A C 1
ATOM 1787 O O . GLY A 1 243 ? 1.152 -4.530 -23.786 1.00 91.31 243 GLY A O 1
ATOM 1788 N N . ARG A 1 244 ? 1.233 -6.183 -25.298 1.00 90.94 244 ARG A N 1
ATOM 1789 C CA . ARG A 1 244 ? 1.872 -5.428 -26.373 1.00 90.94 244 ARG A CA 1
ATOM 1790 C C . ARG A 1 244 ? 0.975 -4.292 -26.871 1.00 90.94 244 ARG A C 1
ATOM 1792 O O . ARG A 1 244 ? -0.235 -4.443 -27.034 1.00 90.94 244 ARG A O 1
ATOM 1799 N N . PHE A 1 245 ? 1.595 -3.161 -27.189 1.00 89.94 245 PHE A N 1
ATOM 1800 C CA . PHE A 1 245 ? 0.970 -1.996 -27.816 1.00 89.94 245 PHE A CA 1
ATOM 1801 C C . PHE A 1 245 ? 0.684 -2.233 -29.303 1.00 89.94 245 PHE A C 1
ATOM 1803 O O . PHE A 1 245 ? -0.161 -1.547 -29.885 1.00 89.94 245 PHE A O 1
ATOM 1810 N N . SER A 1 246 ? 1.382 -3.180 -29.935 1.00 82.75 246 SER A N 1
ATOM 1811 C CA . SER A 1 246 ? 1.171 -3.584 -31.321 1.00 82.75 246 SER A CA 1
ATOM 1812 C C . SER A 1 246 ? 0.966 -5.096 -31.459 1.00 82.75 246 SER A C 1
ATOM 1814 O O . SER A 1 246 ? 1.445 -5.900 -30.665 1.00 82.75 246 SER A O 1
ATOM 1816 N N . GLY A 1 247 ? 0.251 -5.508 -32.509 1.00 79.31 247 GLY A N 1
ATOM 1817 C CA . GLY A 1 247 ? -0.001 -6.925 -32.773 1.00 79.31 247 GLY A CA 1
ATOM 1818 C C . GLY A 1 247 ? -1.005 -7.564 -31.807 1.00 79.31 247 GLY A C 1
ATOM 1819 O O . GLY A 1 247 ? -1.963 -6.922 -31.380 1.00 79.31 247 GLY A O 1
ATOM 1820 N N . LEU A 1 248 ? -0.832 -8.864 -31.543 1.00 81.31 248 LEU A N 1
ATOM 1821 C CA . LEU A 1 248 ? -1.600 -9.570 -30.514 1.00 81.31 248 LEU A CA 1
ATOM 1822 C C . LEU A 1 248 ? -1.069 -9.173 -29.139 1.00 81.31 248 LEU A C 1
ATOM 1824 O O . LEU A 1 248 ? 0.140 -9.053 -28.972 1.00 81.31 248 LEU A O 1
ATOM 1828 N N . ALA A 1 249 ? -1.975 -9.023 -28.172 1.00 78.12 249 ALA A N 1
ATOM 1829 C CA . ALA A 1 249 ? -1.656 -8.486 -26.855 1.00 78.12 249 ALA A CA 1
ATOM 1830 C C . ALA A 1 249 ? -0.564 -9.269 -26.104 1.00 78.12 249 ALA A C 1
ATOM 1832 O O . ALA A 1 249 ? 0.080 -8.664 -25.269 1.00 78.12 249 ALA A O 1
ATOM 1833 N N . ASP A 1 250 ? -0.314 -10.554 -26.396 1.00 84.75 250 ASP A N 1
ATOM 1834 C CA . ASP A 1 250 ? 0.767 -11.353 -25.770 1.00 84.75 250 ASP A CA 1
ATOM 1835 C C . ASP A 1 250 ? 0.900 -11.092 -24.258 1.00 84.75 250 ASP A C 1
ATOM 1837 O O . ASP A 1 250 ? 1.935 -10.666 -23.740 1.00 84.75 250 ASP A O 1
ATOM 1841 N N . ARG A 1 251 ? -0.250 -11.197 -23.591 1.00 85.94 251 ARG A N 1
ATOM 1842 C CA . ARG A 1 251 ? -0.458 -10.758 -22.220 1.00 85.94 251 ARG A CA 1
ATOM 1843 C C . ARG A 1 251 ? -0.112 -11.877 -21.253 1.00 85.94 251 ARG A C 1
ATOM 1845 O O . ARG A 1 251 ? -0.515 -13.021 -21.454 1.00 85.94 251 ARG A O 1
ATOM 1852 N N . TYR A 1 252 ? 0.549 -11.523 -20.161 1.00 83.62 252 TYR A N 1
ATOM 1853 C CA . TYR A 1 252 ? 0.706 -12.408 -19.021 1.00 83.62 252 TYR A CA 1
ATOM 1854 C C . TYR A 1 252 ? -0.585 -12.435 -18.189 1.00 83.62 252 TYR A C 1
ATOM 1856 O O . TYR A 1 252 ? -0.845 -11.552 -17.373 1.00 83.62 252 TYR A O 1
ATOM 1864 N N . ASP A 1 253 ? -1.425 -13.442 -18.434 1.00 76.81 253 ASP A N 1
ATOM 1865 C CA . ASP A 1 253 ? -2.741 -13.589 -17.795 1.00 76.81 253 ASP A CA 1
ATOM 1866 C C . ASP A 1 253 ? -2.721 -14.416 -16.505 1.00 76.81 253 ASP A C 1
ATOM 1868 O O . ASP A 1 253 ? -3.755 -14.558 -15.859 1.00 76.81 253 ASP A O 1
ATOM 1872 N N . ALA A 1 254 ? -1.565 -14.960 -16.113 1.00 70.50 254 ALA A N 1
ATOM 1873 C CA . ALA A 1 254 ? -1.508 -15.878 -14.982 1.00 70.50 254 ALA A CA 1
ATOM 1874 C C . ALA A 1 254 ? -1.664 -15.191 -13.612 1.00 70.50 254 ALA A C 1
ATOM 1876 O O . ALA A 1 254 ? -1.935 -15.860 -12.619 1.00 70.50 254 ALA A O 1
ATOM 1877 N N . ILE A 1 255 ? -1.491 -13.869 -13.543 1.00 71.00 255 ILE A N 1
ATOM 1878 C CA . ILE A 1 255 ? -1.612 -13.106 -12.300 1.00 71.00 255 ILE A CA 1
ATOM 1879 C C . ILE A 1 255 ? -2.622 -11.984 -12.501 1.00 71.00 255 ILE A C 1
ATOM 1881 O O . ILE A 1 255 ? -2.422 -11.060 -13.293 1.00 71.00 255 ILE A O 1
ATOM 1885 N N . THR A 1 256 ? -3.711 -12.073 -11.750 1.00 68.12 256 THR A N 1
ATOM 1886 C CA . THR A 1 256 ? -4.809 -11.102 -11.716 1.00 68.12 256 THR A CA 1
ATOM 1887 C C . THR A 1 256 ? -4.833 -10.300 -10.417 1.00 68.12 256 THR A C 1
ATOM 1889 O O . THR A 1 256 ? -5.732 -9.484 -10.247 1.00 68.12 256 THR A O 1
ATOM 1892 N N . GLU A 1 257 ? -3.842 -10.490 -9.534 1.00 75.19 257 GLU A N 1
ATOM 1893 C CA . GLU A 1 257 ? -3.892 -10.031 -8.137 1.00 75.19 257 GLU A CA 1
ATOM 1894 C C . GLU A 1 257 ? -2.807 -9.022 -7.722 1.00 75.19 257 GLU A C 1
ATOM 1896 O O . GLU A 1 257 ? -2.687 -8.673 -6.549 1.00 75.19 257 GLU A O 1
ATOM 1901 N N . ASN A 1 258 ? -2.004 -8.546 -8.669 1.00 86.31 258 ASN A N 1
ATOM 1902 C CA . ASN A 1 258 ? -0.804 -7.772 -8.366 1.00 86.31 258 ASN A CA 1
ATOM 1903 C C . ASN A 1 258 ? -1.104 -6.324 -7.947 1.00 86.31 258 ASN A C 1
ATOM 1905 O O . ASN A 1 258 ? -1.791 -5.585 -8.667 1.00 86.31 258 ASN A O 1
ATOM 1909 N N . LYS A 1 259 ? -0.505 -5.887 -6.836 1.00 90.00 259 LYS A N 1
ATOM 1910 C CA . LYS A 1 259 ? -0.455 -4.477 -6.428 1.00 90.00 259 LYS A CA 1
ATOM 1911 C C . LYS A 1 259 ? 0.939 -3.905 -6.679 1.00 90.00 259 LYS A C 1
ATOM 1913 O O . LYS A 1 259 ? 1.929 -4.613 -6.641 1.00 90.00 259 LYS A O 1
ATOM 1918 N N . GLY A 1 260 ? 1.041 -2.605 -6.940 1.00 92.62 260 GLY A N 1
ATOM 1919 C CA . GLY A 1 260 ? 2.345 -2.007 -7.240 1.00 92.62 260 GLY A CA 1
ATOM 1920 C C . GLY A 1 260 ? 2.794 -2.301 -8.682 1.00 92.62 260 GLY A C 1
ATOM 1921 O O . GLY A 1 260 ? 1.942 -2.517 -9.542 1.00 92.62 260 GLY A O 1
ATOM 1922 N N . PRO A 1 261 ? 4.093 -2.203 -9.012 1.00 94.62 261 PRO A N 1
ATOM 1923 C CA . PRO A 1 261 ? 4.616 -2.683 -10.290 1.00 94.62 261 PRO A CA 1
ATOM 1924 C C . PRO A 1 261 ? 4.364 -4.188 -10.437 1.00 94.62 261 PRO A C 1
ATOM 1926 O O . PRO A 1 261 ? 4.348 -4.905 -9.449 1.00 94.62 261 PRO A O 1
ATOM 1929 N N . LEU A 1 262 ? 4.203 -4.676 -11.666 1.00 93.94 262 LEU A N 1
ATOM 1930 C CA . LEU A 1 262 ? 4.101 -6.116 -11.919 1.00 93.94 262 LEU A CA 1
ATOM 1931 C C . LEU A 1 262 ? 5.490 -6.650 -12.258 1.00 93.94 262 LEU A C 1
ATOM 1933 O O . LEU A 1 262 ? 5.955 -6.448 -13.381 1.00 93.94 262 LEU A O 1
ATOM 1937 N N . VAL A 1 263 ? 6.162 -7.307 -11.312 1.00 94.62 263 VAL A N 1
ATOM 1938 C CA . VAL A 1 263 ? 7.524 -7.825 -11.511 1.00 94.62 263 VAL A CA 1
ATOM 1939 C C . VAL A 1 263 ? 7.505 -9.341 -11.441 1.00 94.62 263 VAL A C 1
ATOM 1941 O O . VAL A 1 263 ? 7.505 -9.882 -10.349 1.00 94.62 263 VAL A O 1
ATOM 1944 N N . ARG A 1 264 ? 7.492 -10.040 -12.586 1.00 92.12 264 ARG A N 1
ATOM 1945 C CA . ARG A 1 264 ? 7.374 -11.512 -12.607 1.00 92.12 264 ARG A CA 1
ATOM 1946 C C . ARG A 1 264 ? 8.274 -12.214 -13.624 1.00 92.12 264 ARG A C 1
ATOM 1948 O O . ARG A 1 264 ? 8.562 -11.667 -14.682 1.00 92.12 264 ARG A O 1
ATOM 1955 N N . GLY A 1 265 ? 8.737 -13.422 -13.310 1.00 92.38 265 GLY A N 1
ATOM 1956 C CA . GLY A 1 265 ? 9.481 -14.302 -14.225 1.00 92.38 265 GLY A CA 1
ATOM 1957 C C . GLY A 1 265 ? 10.886 -13.814 -14.607 1.00 92.38 265 GLY A C 1
ATOM 1958 O O . GLY A 1 265 ? 11.541 -14.375 -15.485 1.00 92.38 265 GLY A O 1
ATOM 1959 N N . ASN A 1 266 ? 11.388 -12.762 -13.958 1.00 96.19 266 ASN A N 1
ATOM 1960 C CA . ASN A 1 266 ? 12.679 -12.174 -14.305 1.00 96.19 266 ASN A CA 1
ATOM 1961 C C . ASN A 1 266 ? 13.847 -13.015 -13.773 1.00 96.19 266 ASN A C 1
ATOM 1963 O O . ASN A 1 266 ? 13.849 -13.462 -12.629 1.00 96.19 266 ASN A O 1
ATOM 1967 N N . SER A 1 267 ? 14.892 -13.154 -14.588 1.00 96.75 267 SER A N 1
ATOM 1968 C CA . SER A 1 267 ? 16.148 -13.817 -14.231 1.00 96.75 267 SER A CA 1
ATOM 1969 C C . SER A 1 267 ? 17.266 -12.797 -14.019 1.00 96.75 267 SER A C 1
ATOM 1971 O O . SER A 1 267 ? 17.607 -12.018 -14.917 1.00 96.75 267 SER A O 1
ATOM 1973 N N . LEU A 1 268 ? 17.854 -12.787 -12.819 1.00 96.50 268 LEU A N 1
ATOM 1974 C CA . LEU A 1 268 ? 18.845 -11.784 -12.405 1.00 96.50 268 LEU A CA 1
ATOM 1975 C C . LEU A 1 268 ? 20.195 -12.442 -12.116 1.00 96.50 268 LEU A C 1
ATOM 1977 O O . LEU A 1 268 ? 20.245 -13.417 -11.374 1.00 96.50 268 LEU A O 1
ATOM 1981 N N . GLY A 1 269 ? 21.305 -11.908 -12.635 1.00 95.56 269 GLY A N 1
ATOM 1982 C CA . GLY A 1 269 ? 22.637 -12.432 -12.292 1.00 95.56 269 GLY A CA 1
ATOM 1983 C C . GLY A 1 269 ? 23.807 -11.527 -12.676 1.00 95.56 269 GLY A C 1
ATOM 1984 O O . GLY A 1 269 ? 23.767 -10.839 -13.692 1.00 95.56 269 GLY A O 1
ATOM 1985 N N . GLY A 1 270 ? 24.883 -11.515 -11.888 1.00 95.00 270 GLY A N 1
ATOM 1986 C CA . GLY A 1 270 ? 26.076 -10.713 -12.190 1.00 95.00 270 GLY A CA 1
ATOM 1987 C C . GLY A 1 270 ? 25.859 -9.194 -12.140 1.00 95.00 270 GLY A C 1
ATOM 1988 O O . GLY A 1 270 ? 26.658 -8.450 -12.703 1.00 95.00 270 GLY A O 1
ATOM 1989 N N . ASN A 1 271 ? 24.768 -8.718 -11.535 1.00 96.88 271 ASN A N 1
ATOM 1990 C CA . ASN A 1 271 ? 24.560 -7.295 -11.253 1.00 96.88 271 ASN A CA 1
ATOM 1991 C C . ASN A 1 271 ? 25.215 -6.940 -9.912 1.00 96.88 271 ASN A C 1
ATOM 1993 O O . ASN A 1 271 ? 25.538 -7.831 -9.135 1.00 96.88 271 ASN A O 1
ATOM 1997 N N . SER A 1 272 ? 25.362 -5.652 -9.581 1.00 94.69 272 SER A N 1
ATOM 1998 C CA . SER A 1 272 ? 25.885 -5.302 -8.247 1.00 94.69 272 SER A CA 1
ATOM 1999 C C . SER A 1 272 ? 24.917 -5.673 -7.115 1.00 94.69 272 SER A C 1
ATOM 2001 O O . SER A 1 272 ? 25.345 -5.817 -5.981 1.00 94.69 272 SER A O 1
ATOM 2003 N N . ILE A 1 273 ? 23.617 -5.749 -7.421 1.00 96.06 273 ILE A N 1
ATOM 2004 C CA . ILE A 1 273 ? 22.561 -6.323 -6.583 1.00 96.06 273 ILE A CA 1
ATOM 2005 C C . ILE A 1 273 ? 21.611 -7.079 -7.521 1.00 96.06 273 ILE A C 1
ATOM 2007 O O . ILE A 1 273 ? 21.046 -6.479 -8.444 1.00 96.06 273 ILE A O 1
ATOM 2011 N N . ASN A 1 274 ? 21.435 -8.376 -7.288 1.00 96.38 274 ASN A N 1
ATOM 2012 C CA . ASN A 1 274 ? 20.514 -9.257 -8.007 1.00 96.38 274 ASN A CA 1
ATOM 2013 C C . ASN A 1 274 ? 19.131 -9.241 -7.336 1.00 96.38 274 ASN A C 1
ATOM 2015 O O . ASN A 1 274 ? 18.674 -10.236 -6.782 1.00 96.38 274 ASN A O 1
ATOM 2019 N N . GLY A 1 275 ? 18.485 -8.078 -7.352 1.00 96.69 275 GLY A N 1
ATOM 2020 C CA . GLY A 1 275 ? 17.166 -7.870 -6.763 1.00 96.69 275 GLY A CA 1
ATOM 2021 C C . GLY A 1 275 ? 16.624 -6.477 -7.069 1.00 96.69 275 GLY A C 1
ATOM 2022 O O . GLY A 1 275 ? 17.217 -5.714 -7.842 1.00 96.69 275 GLY A O 1
ATOM 2023 N N . MET A 1 276 ? 15.507 -6.143 -6.433 1.00 97.75 276 MET A N 1
ATOM 2024 C CA . MET A 1 276 ? 14.869 -4.836 -6.516 1.00 97.75 276 MET A CA 1
ATOM 2025 C C . MET A 1 276 ? 15.280 -3.972 -5.329 1.00 97.75 276 MET A C 1
ATOM 2027 O O . MET A 1 276 ? 14.843 -4.190 -4.205 1.00 97.75 276 MET A O 1
ATOM 2031 N N . VAL A 1 277 ? 16.119 -2.964 -5.569 1.00 98.00 277 VAL A N 1
ATOM 2032 C CA . VAL A 1 277 ? 16.528 -2.022 -4.525 1.00 98.00 277 VAL A CA 1
ATOM 2033 C C . VAL A 1 277 ? 15.420 -1.010 -4.267 1.00 98.00 277 VAL A C 1
ATOM 2035 O O . VAL A 1 277 ? 15.084 -0.204 -5.138 1.00 98.00 277 VAL A O 1
ATOM 2038 N N . ILE A 1 278 ? 14.921 -0.995 -3.037 1.00 97.56 278 ILE A N 1
ATOM 2039 C CA . ILE A 1 278 ? 13.916 -0.052 -2.558 1.00 97.56 278 ILE A CA 1
ATOM 2040 C C . ILE A 1 278 ? 14.629 1.034 -1.774 1.00 97.56 278 ILE A C 1
ATOM 2042 O O . ILE A 1 278 ? 15.330 0.794 -0.786 1.00 97.56 278 ILE A O 1
ATOM 2046 N N . ARG A 1 279 ? 14.486 2.257 -2.267 1.00 94.56 279 ARG A N 1
ATOM 2047 C CA . ARG A 1 279 ? 15.168 3.419 -1.702 1.00 94.56 279 ARG A CA 1
ATOM 2048 C C . ARG A 1 279 ? 14.530 3.823 -0.374 1.00 94.56 279 ARG A C 1
ATOM 2050 O O . ARG A 1 279 ? 13.325 3.694 -0.195 1.00 94.56 279 ARG A O 1
ATOM 2057 N N . GLY A 1 280 ? 15.337 4.360 0.537 1.00 93.44 280 GLY A N 1
ATOM 2058 C CA . GLY A 1 280 ? 14.813 4.975 1.757 1.00 93.44 280 GLY A CA 1
ATOM 2059 C C . GLY A 1 280 ? 14.013 6.242 1.458 1.00 93.44 280 GLY A C 1
ATOM 2060 O O . GLY A 1 280 ? 14.209 6.892 0.427 1.00 93.44 280 GLY A O 1
ATOM 2061 N N . GLY A 1 281 ? 13.122 6.603 2.373 1.00 92.50 281 GLY A N 1
ATOM 2062 C CA . GLY A 1 281 ? 12.263 7.772 2.232 1.00 92.50 281 GLY A CA 1
ATOM 2063 C C . GLY A 1 281 ? 11.040 7.722 3.137 1.00 92.50 281 GLY A C 1
ATOM 2064 O O . GLY A 1 281 ? 10.846 6.782 3.902 1.00 92.50 281 GLY A O 1
ATOM 2065 N N . VAL A 1 282 ? 10.211 8.755 3.036 1.00 92.69 282 VAL A N 1
ATOM 2066 C CA . VAL A 1 282 ? 8.914 8.822 3.715 1.00 92.69 282 VAL A CA 1
ATOM 2067 C C . VAL A 1 282 ? 7.834 8.381 2.731 1.00 92.69 282 VAL A C 1
ATOM 2069 O O . VAL A 1 282 ? 7.828 8.837 1.584 1.00 92.69 282 VAL A O 1
ATOM 2072 N N . LEU A 1 283 ? 6.946 7.485 3.159 1.00 92.19 283 LEU A N 1
ATOM 2073 C CA . LEU A 1 283 ? 5.781 7.096 2.372 1.00 92.19 283 LEU A CA 1
ATOM 2074 C C . LEU A 1 283 ? 4.752 8.225 2.343 1.00 92.19 283 LEU A C 1
ATOM 2076 O O . LEU A 1 283 ? 4.373 8.761 3.377 1.00 92.19 283 LEU A O 1
ATOM 2080 N N . ASN A 1 284 ? 4.267 8.530 1.141 1.00 86.75 284 ASN A N 1
ATOM 2081 C CA . ASN A 1 284 ? 3.193 9.501 0.912 1.00 86.75 284 ASN A CA 1
ATOM 2082 C C . ASN A 1 284 ? 1.906 8.828 0.394 1.00 86.75 284 ASN A C 1
ATOM 2084 O O . ASN A 1 284 ? 0.948 9.508 0.039 1.00 86.75 284 ASN A O 1
ATOM 2088 N N . THR A 1 285 ? 1.915 7.500 0.267 1.00 89.06 285 THR A N 1
ATOM 2089 C CA . THR A 1 285 ? 0.809 6.672 -0.221 1.00 89.06 285 THR A CA 1
ATOM 2090 C C . THR A 1 285 ? 0.883 5.288 0.426 1.00 89.06 285 THR A C 1
ATOM 2092 O O . THR A 1 285 ? 1.907 4.954 1.027 1.00 89.06 285 THR A O 1
ATOM 2095 N N . GLU A 1 286 ? -0.190 4.502 0.323 1.00 90.94 286 GLU A N 1
ATOM 2096 C CA . GLU A 1 286 ? -0.182 3.093 0.728 1.00 90.94 286 GLU A CA 1
ATOM 2097 C C . GLU A 1 286 ? 0.788 2.328 -0.171 1.00 90.94 286 GLU A C 1
ATOM 2099 O O . GLU A 1 286 ? 0.673 2.401 -1.395 1.00 90.94 286 GLU A O 1
ATOM 2104 N N . SER A 1 287 ? 1.724 1.594 0.431 1.00 94.75 287 SER A N 1
ATOM 2105 C CA . SER A 1 287 ? 2.644 0.718 -0.285 1.00 94.75 287 SER A CA 1
ATOM 2106 C C . SER A 1 287 ? 2.388 -0.742 0.069 1.00 94.75 287 SER A C 1
ATOM 2108 O O . SER A 1 287 ? 2.327 -1.092 1.248 1.00 94.75 287 SER A O 1
ATOM 2110 N N . VAL A 1 288 ? 2.247 -1.590 -0.950 1.00 94.56 288 VAL A N 1
ATOM 2111 C CA . VAL A 1 288 ? 2.009 -3.030 -0.804 1.00 94.56 288 VAL A CA 1
ATOM 2112 C C . VAL A 1 288 ? 3.102 -3.779 -1.544 1.00 94.56 288 VAL A C 1
ATOM 2114 O O . VAL A 1 288 ? 3.351 -3.496 -2.712 1.00 94.56 288 VAL A O 1
ATOM 2117 N N . TRP A 1 289 ? 3.791 -4.681 -0.849 1.00 95.88 289 TRP A N 1
ATOM 2118 C CA . TRP A 1 289 ? 4.835 -5.525 -1.425 1.00 95.88 289 TRP A CA 1
ATOM 2119 C C . TRP A 1 289 ? 4.330 -6.959 -1.425 1.00 95.88 289 TRP A C 1
ATOM 2121 O O . TRP A 1 289 ? 4.136 -7.549 -0.360 1.00 95.88 289 TRP A O 1
ATOM 2131 N N . ASP A 1 290 ? 4.105 -7.486 -2.618 1.00 92.00 290 ASP A N 1
ATOM 2132 C CA . ASP A 1 290 ? 3.578 -8.823 -2.877 1.00 92.00 290 ASP A CA 1
ATOM 2133 C C . ASP A 1 290 ? 4.386 -9.567 -3.952 1.00 92.00 290 ASP A C 1
ATOM 2135 O O . ASP A 1 290 ? 4.034 -10.686 -4.322 1.00 92.00 290 ASP A O 1
ATOM 2139 N N . ASP A 1 291 ? 5.495 -8.982 -4.428 1.00 92.38 291 ASP A N 1
ATOM 2140 C CA . ASP A 1 291 ? 6.341 -9.600 -5.442 1.00 92.38 291 ASP A CA 1
ATOM 2141 C C . ASP A 1 291 ? 7.222 -10.733 -4.875 1.00 92.38 291 ASP A C 1
ATOM 2143 O O . ASP A 1 291 ? 8.380 -10.543 -4.501 1.00 92.38 291 ASP A O 1
ATOM 2147 N N . THR A 1 292 ? 6.675 -11.944 -4.789 1.00 91.94 292 THR A N 1
ATOM 2148 C CA . THR A 1 292 ? 7.324 -13.103 -4.148 1.00 91.94 292 THR A CA 1
ATOM 2149 C C . THR A 1 292 ? 8.466 -13.733 -4.948 1.00 91.94 292 THR A C 1
ATOM 2151 O O . THR A 1 292 ? 9.268 -14.479 -4.385 1.00 91.94 292 THR A O 1
ATOM 2154 N N . ASP A 1 293 ? 8.608 -13.412 -6.234 1.00 90.56 293 ASP A N 1
ATOM 2155 C CA . ASP A 1 293 ? 9.634 -13.976 -7.118 1.00 90.56 293 ASP A CA 1
ATOM 2156 C C . ASP A 1 293 ? 10.849 -13.057 -7.338 1.00 90.56 293 ASP A C 1
ATOM 2158 O O . ASP A 1 293 ? 11.725 -13.356 -8.153 1.00 90.56 293 ASP A O 1
ATOM 2162 N N . ILE A 1 294 ? 10.958 -11.969 -6.570 1.00 95.25 294 ILE A N 1
ATOM 2163 C CA . ILE A 1 294 ? 12.130 -11.093 -6.553 1.00 95.25 294 ILE A CA 1
ATOM 2164 C C . ILE A 1 294 ? 12.487 -10.650 -5.132 1.00 95.25 294 ILE A C 1
ATOM 2166 O O . ILE A 1 294 ? 11.644 -10.307 -4.305 1.00 95.25 294 ILE A O 1
ATOM 2170 N N . VAL A 1 295 ? 13.788 -10.608 -4.837 1.00 97.44 295 VAL A N 1
ATOM 2171 C CA . VAL A 1 295 ? 14.264 -10.107 -3.544 1.00 97.44 295 VAL A CA 1
ATOM 2172 C C . VAL A 1 295 ? 14.136 -8.585 -3.493 1.00 97.44 295 VAL A C 1
ATOM 2174 O O . VAL A 1 295 ? 14.731 -7.874 -4.307 1.00 97.44 295 VAL A O 1
ATOM 2177 N N . HIS A 1 296 ? 13.422 -8.085 -2.487 1.00 98.12 296 HIS A N 1
ATOM 2178 C CA . HIS A 1 296 ? 13.322 -6.661 -2.175 1.00 98.12 296 HIS A CA 1
ATOM 2179 C C . HIS A 1 296 ? 14.510 -6.258 -1.297 1.00 98.12 296 HIS A C 1
ATOM 2181 O O . HIS A 1 296 ? 14.717 -6.842 -0.240 1.00 98.12 296 HIS A O 1
ATOM 2187 N N . VAL A 1 297 ? 15.306 -5.269 -1.700 1.00 98.00 297 VAL A N 1
ATOM 2188 C CA . VAL A 1 297 ? 16.527 -4.865 -0.986 1.00 98.00 297 VAL A CA 1
ATOM 2189 C C . VAL A 1 297 ? 16.398 -3.439 -0.473 1.00 98.00 297 VAL A C 1
ATOM 2191 O O . VAL A 1 297 ? 16.483 -2.479 -1.236 1.00 98.00 297 VAL A O 1
ATOM 2194 N N . VAL A 1 298 ? 16.245 -3.282 0.836 1.00 98.06 298 VAL A N 1
ATOM 2195 C CA . VAL A 1 298 ? 16.104 -1.982 1.494 1.00 98.06 298 VAL A CA 1
ATOM 2196 C C . VAL A 1 298 ? 17.470 -1.519 1.992 1.00 98.06 298 VAL A C 1
ATOM 2198 O O . VAL A 1 298 ? 18.092 -2.154 2.841 1.00 98.06 298 VAL A O 1
ATOM 2201 N N . GLN A 1 299 ? 17.963 -0.397 1.469 1.00 92.81 299 GLN A N 1
ATOM 2202 C CA . GLN A 1 299 ? 19.311 0.107 1.790 1.00 92.81 299 GLN A CA 1
ATOM 2203 C C . GLN A 1 299 ? 19.322 1.274 2.783 1.00 92.81 299 GLN A C 1
ATOM 2205 O O . GLN A 1 299 ? 20.381 1.744 3.189 1.00 92.81 299 GLN A O 1
ATOM 2210 N N . SER A 1 300 ? 18.157 1.798 3.151 1.00 95.50 300 SER A N 1
ATOM 2211 C CA . SER A 1 300 ? 18.014 2.937 4.060 1.00 95.50 300 SER A CA 1
ATOM 2212 C C . SER A 1 300 ? 16.653 2.883 4.743 1.00 95.50 300 SER A C 1
ATOM 2214 O O . SER A 1 300 ? 15.807 2.076 4.375 1.00 95.50 300 SER A O 1
ATOM 2216 N N . GLU A 1 301 ? 16.441 3.721 5.751 1.00 95.94 301 GLU A N 1
ATOM 2217 C CA . GLU A 1 301 ? 15.173 3.749 6.474 1.00 95.94 301 GLU A CA 1
ATOM 2218 C C . GLU A 1 301 ? 13.990 4.140 5.573 1.00 95.94 301 GLU A C 1
ATOM 2220 O O . GLU A 1 301 ? 14.067 5.104 4.804 1.00 95.94 301 GLU A O 1
ATOM 2225 N N . ILE A 1 302 ? 12.889 3.396 5.701 1.00 97.25 302 ILE A N 1
ATOM 2226 C CA . ILE A 1 302 ? 11.576 3.765 5.165 1.00 97.25 302 ILE A CA 1
ATOM 2227 C C . ILE A 1 302 ? 10.683 4.138 6.345 1.00 97.25 302 ILE A C 1
ATOM 2229 O O . ILE A 1 302 ? 10.514 3.347 7.275 1.00 97.25 302 ILE A O 1
ATOM 2233 N N . VAL A 1 303 ? 10.123 5.345 6.306 1.00 96.12 303 VAL A N 1
ATOM 2234 C CA . VAL A 1 303 ? 9.249 5.877 7.354 1.00 96.12 303 VAL A CA 1
ATOM 2235 C C . VAL A 1 303 ? 7.815 5.921 6.843 1.00 96.12 303 VAL A C 1
ATOM 2237 O O . VAL A 1 303 ? 7.543 6.509 5.797 1.00 96.12 303 VAL A O 1
ATOM 2240 N N . VAL A 1 304 ? 6.902 5.331 7.605 1.00 95.62 304 VAL A N 1
ATOM 2241 C CA . VAL A 1 304 ? 5.456 5.362 7.390 1.00 95.62 304 VAL A CA 1
ATOM 2242 C C . VAL A 1 304 ? 4.863 6.399 8.351 1.00 95.62 304 VAL A C 1
ATOM 2244 O O . VAL A 1 304 ? 4.836 6.131 9.551 1.00 95.62 304 VAL A O 1
ATOM 2247 N N . PRO A 1 305 ? 4.483 7.602 7.884 1.00 92.12 305 PRO A N 1
ATOM 2248 C CA . PRO A 1 305 ? 3.918 8.652 8.735 1.00 92.12 305 PRO A CA 1
ATOM 2249 C C . PRO A 1 305 ? 2.406 8.460 8.953 1.00 92.12 305 PRO A C 1
ATOM 2251 O O . PRO A 1 305 ? 1.829 7.494 8.451 1.00 92.12 305 PRO A O 1
ATOM 2254 N N . ASP A 1 306 ? 1.766 9.409 9.652 1.00 85.56 306 ASP A N 1
ATOM 2255 C CA . ASP A 1 306 ? 0.301 9.494 9.729 1.00 85.56 306 ASP A CA 1
ATOM 2256 C C . ASP A 1 306 ? -0.332 9.560 8.332 1.00 85.56 306 ASP A C 1
ATOM 2258 O O . ASP A 1 306 ? 0.241 10.115 7.386 1.00 85.56 306 ASP A O 1
ATOM 2262 N N . MET A 1 307 ? -1.552 9.045 8.229 1.00 78.25 307 MET A N 1
ATOM 2263 C CA . MET A 1 307 ? -2.370 9.090 7.027 1.00 78.25 307 MET A CA 1
ATOM 2264 C C . MET A 1 307 ? -3.741 9.698 7.321 1.00 78.25 307 MET A C 1
ATOM 2266 O O . MET A 1 307 ? -4.214 9.689 8.452 1.00 78.25 307 MET A O 1
ATOM 2270 N N . TYR A 1 308 ? -4.373 10.237 6.279 1.00 65.69 308 TYR A N 1
ATOM 2271 C CA . TYR A 1 308 ? -5.736 10.772 6.362 1.00 65.69 308 TYR A CA 1
ATOM 2272 C C . TYR A 1 308 ? -6.736 9.916 5.571 1.00 65.69 308 TYR A C 1
ATOM 2274 O O . TYR A 1 308 ? -7.820 9.618 6.048 1.00 65.69 308 TYR A O 1
ATOM 2282 N N . VAL A 1 309 ? -6.359 9.478 4.362 1.00 63.97 309 VAL A N 1
ATOM 2283 C CA . VAL A 1 309 ? -7.220 8.669 3.468 1.00 63.97 309 VAL A CA 1
ATOM 2284 C C . VAL A 1 309 ? -6.493 7.416 2.977 1.00 63.97 309 VAL A C 1
ATOM 2286 O O . VAL A 1 309 ? -7.072 6.335 2.931 1.00 63.97 309 VAL A O 1
ATOM 2289 N N . PHE A 1 310 ? -5.219 7.556 2.607 1.00 68.38 310 PHE A N 1
ATOM 2290 C CA . PHE A 1 310 ? -4.371 6.485 2.088 1.00 68.38 310 PHE A CA 1
ATOM 2291 C C . PHE A 1 310 ? -2.981 6.563 2.722 1.00 68.38 310 PHE A C 1
ATOM 2293 O O . PHE A 1 310 ? -2.411 7.648 2.858 1.00 68.38 310 PHE A O 1
ATOM 2300 N N . GLY A 1 311 ? -2.429 5.413 3.097 1.00 82.00 311 GLY A N 1
ATOM 2301 C CA . GLY A 1 311 ? -1.119 5.293 3.724 1.00 82.00 311 GLY A CA 1
ATOM 2302 C C . GLY A 1 311 ? -0.897 3.888 4.275 1.00 82.00 311 GLY A C 1
ATOM 2303 O O . GLY A 1 311 ? -1.769 3.031 4.181 1.00 82.00 311 GLY A O 1
ATOM 2304 N N . GLY A 1 312 ? 0.283 3.655 4.841 1.00 91.88 312 GLY A N 1
ATOM 2305 C CA . GLY A 1 312 ? 0.661 2.350 5.380 1.00 91.88 312 GLY A CA 1
ATOM 2306 C C . GLY A 1 312 ? 1.656 1.599 4.498 1.00 91.88 312 GLY A C 1
ATOM 2307 O O . GLY A 1 312 ? 1.790 1.868 3.304 1.00 91.88 312 GLY A O 1
ATOM 2308 N N . LEU A 1 313 ? 2.373 0.664 5.114 1.00 95.88 313 LEU A N 1
ATOM 2309 C CA . LEU A 1 313 ? 3.254 -0.287 4.449 1.00 95.88 313 LEU A CA 1
ATOM 2310 C C . LEU A 1 313 ? 2.785 -1.699 4.776 1.00 95.88 313 LEU A C 1
ATOM 2312 O O . LEU A 1 313 ? 2.768 -2.082 5.947 1.00 95.88 313 LEU A O 1
ATOM 2316 N N . ARG A 1 314 ? 2.450 -2.475 3.749 1.00 95.31 314 ARG A N 1
ATOM 2317 C CA . ARG A 1 314 ? 1.994 -3.857 3.881 1.00 95.31 314 ARG A CA 1
ATOM 2318 C C . ARG A 1 314 ? 2.913 -4.795 3.114 1.00 95.31 314 ARG A C 1
ATOM 2320 O O . ARG A 1 314 ? 3.023 -4.711 1.898 1.00 95.31 314 ARG A O 1
ATOM 2327 N N . LEU A 1 315 ? 3.572 -5.686 3.840 1.00 96.88 315 LEU A N 1
ATOM 2328 C CA . LEU A 1 315 ? 4.392 -6.764 3.301 1.00 96.88 315 LEU A CA 1
ATOM 2329 C C . LEU A 1 315 ? 3.571 -8.044 3.362 1.00 96.88 315 LEU A C 1
ATOM 2331 O O . LEU A 1 315 ? 3.187 -8.452 4.459 1.00 96.88 315 LEU A O 1
ATOM 2335 N N . GLN A 1 316 ? 3.300 -8.671 2.223 1.00 94.31 316 GLN A N 1
ATOM 2336 C CA . GLN A 1 316 ? 2.463 -9.865 2.172 1.00 94.31 316 GLN A CA 1
ATOM 2337 C C . GLN A 1 316 ? 3.138 -10.994 1.395 1.00 94.31 316 GLN A C 1
ATOM 2339 O O . GLN A 1 316 ? 3.692 -10.779 0.323 1.00 94.31 316 GLN A O 1
ATOM 2344 N N . SER A 1 317 ? 3.110 -12.199 1.963 1.00 93.69 317 SER A N 1
ATOM 2345 C CA . SER A 1 317 ? 3.474 -13.420 1.235 1.00 93.69 317 SER A CA 1
ATOM 2346 C C . SER A 1 317 ? 2.257 -13.995 0.521 1.00 93.69 317 SER A C 1
ATOM 2348 O O . SER A 1 317 ? 1.121 -13.769 0.936 1.00 93.69 317 SER A O 1
ATOM 2350 N N . SER A 1 318 ? 2.509 -14.781 -0.519 1.00 89.44 318 SER A N 1
ATOM 2351 C CA . SER A 1 318 ? 1.485 -15.568 -1.198 1.00 89.44 318 SER A CA 1
ATOM 2352 C C . SER A 1 318 ? 1.218 -16.873 -0.422 1.00 89.44 318 SER A C 1
ATOM 2354 O O . SER A 1 318 ? 2.071 -17.318 0.355 1.00 89.44 318 SER A O 1
ATOM 2356 N N . PRO A 1 319 ? 0.074 -17.556 -0.611 1.00 85.44 319 PRO A N 1
ATOM 2357 C CA . PRO A 1 319 ? -0.176 -18.878 -0.023 1.00 85.44 319 PRO A CA 1
ATOM 2358 C C . PRO A 1 319 ? 0.784 -19.984 -0.488 1.00 85.44 319 PRO A C 1
ATOM 2360 O O . PRO A 1 319 ? 0.804 -21.060 0.107 1.00 85.44 319 PRO A O 1
ATOM 2363 N N . ASN A 1 320 ? 1.554 -19.749 -1.555 1.00 88.31 320 ASN A N 1
ATOM 2364 C CA . ASN A 1 320 ? 2.496 -20.706 -2.144 1.00 88.31 320 ASN A CA 1
ATOM 2365 C C . ASN A 1 320 ? 3.955 -20.215 -2.198 1.00 88.31 320 ASN A C 1
ATOM 2367 O O . ASN A 1 320 ? 4.826 -20.990 -2.598 1.00 88.31 320 ASN A O 1
ATOM 2371 N N . GLU A 1 321 ? 4.229 -18.959 -1.835 1.00 91.25 321 GLU A N 1
ATOM 2372 C CA . GLU A 1 321 ? 5.545 -18.336 -1.989 1.00 91.25 321 GLU A CA 1
ATOM 2373 C C . GLU A 1 321 ? 5.793 -17.283 -0.900 1.00 91.25 321 GLU A C 1
ATOM 2375 O O . GLU A 1 321 ? 4.933 -16.455 -0.594 1.00 91.25 321 GLU A O 1
ATOM 2380 N N . SER A 1 322 ? 6.992 -17.304 -0.316 1.00 95.25 322 SER A N 1
ATOM 2381 C CA . SER A 1 322 ? 7.418 -16.328 0.691 1.00 95.25 322 SER A CA 1
ATOM 2382 C C . SER A 1 322 ? 7.870 -15.027 0.041 1.00 95.25 322 SER A C 1
ATOM 2384 O O . SER A 1 322 ? 8.697 -15.043 -0.868 1.00 95.25 322 SER A O 1
ATOM 2386 N N . LEU A 1 323 ? 7.431 -13.892 0.583 1.00 96.38 323 LEU A N 1
ATOM 2387 C CA . LEU A 1 323 ? 8.041 -12.601 0.270 1.00 96.38 323 LEU A CA 1
ATOM 2388 C C . LEU A 1 323 ? 9.404 -12.500 0.966 1.00 96.38 323 LEU A C 1
ATOM 2390 O O . LEU A 1 323 ? 9.498 -12.691 2.182 1.00 96.38 323 LEU A O 1
ATOM 2394 N N . VAL A 1 324 ? 10.454 -12.158 0.215 1.00 97.94 324 VAL A N 1
ATOM 2395 C CA . VAL A 1 324 ? 11.815 -12.006 0.751 1.00 97.94 324 VAL A CA 1
ATOM 2396 C C . VAL A 1 324 ? 12.259 -10.552 0.686 1.00 97.94 324 VAL A C 1
ATOM 2398 O O . VAL A 1 324 ? 12.426 -9.973 -0.390 1.00 97.94 324 VAL A O 1
ATOM 2401 N N . VAL A 1 325 ? 12.525 -9.983 1.859 1.00 98.31 325 VAL A N 1
ATOM 2402 C CA . VAL A 1 325 ? 13.048 -8.631 2.029 1.00 98.31 325 VAL A CA 1
ATOM 2403 C C . VAL A 1 325 ? 14.401 -8.697 2.734 1.00 98.31 325 VAL A C 1
ATOM 2405 O O . VAL A 1 325 ? 14.540 -9.245 3.830 1.00 98.31 325 VAL A O 1
ATOM 2408 N N . LYS A 1 326 ? 15.416 -8.108 2.106 1.00 97.44 326 LYS A N 1
ATOM 2409 C CA . LYS A 1 326 ? 16.777 -8.025 2.623 1.00 97.44 326 LYS A CA 1
ATOM 2410 C C . LYS A 1 326 ? 17.171 -6.589 2.938 1.00 97.44 326 LYS A C 1
ATOM 2412 O O . LYS A 1 326 ? 16.843 -5.665 2.197 1.00 97.44 326 LYS A O 1
ATOM 2417 N N . PHE A 1 327 ? 17.927 -6.398 4.009 1.00 97.81 327 PHE A N 1
ATOM 2418 C CA . PHE A 1 327 ? 18.308 -5.082 4.510 1.00 97.81 327 PHE A CA 1
ATOM 2419 C C . PHE A 1 327 ? 19.819 -4.866 4.462 1.00 97.81 327 PHE A C 1
ATOM 2421 O O . PHE A 1 327 ? 20.608 -5.755 4.785 1.00 97.81 327 PHE A O 1
ATOM 2428 N N . GLY A 1 328 ? 20.220 -3.660 4.066 1.00 94.75 328 GLY A N 1
ATOM 2429 C CA . GLY A 1 328 ? 21.594 -3.187 4.193 1.00 94.75 328 GLY A CA 1
ATOM 2430 C C . GLY A 1 328 ? 21.890 -2.549 5.562 1.00 94.75 328 GLY A C 1
ATOM 2431 O O . GLY A 1 328 ? 20.974 -2.304 6.353 1.00 94.75 328 GLY A O 1
ATOM 2432 N N . PRO A 1 329 ? 23.163 -2.195 5.819 1.00 93.00 329 PRO A N 1
ATOM 2433 C CA . PRO A 1 329 ? 23.586 -1.524 7.047 1.00 93.00 329 PRO A CA 1
ATOM 2434 C C . PRO A 1 329 ? 22.768 -0.269 7.368 1.00 93.00 329 PRO A C 1
ATOM 2436 O O . PRO A 1 329 ? 22.692 0.659 6.567 1.00 93.00 329 PRO A O 1
ATOM 2439 N N . GLY A 1 330 ? 22.170 -0.232 8.562 1.00 91.88 330 GLY A N 1
ATOM 2440 C CA . GLY A 1 330 ? 21.363 0.900 9.041 1.00 91.88 330 GLY A CA 1
ATOM 2441 C C . GLY A 1 330 ? 19.962 1.019 8.425 1.00 91.88 330 GLY A C 1
ATOM 2442 O O . GLY A 1 330 ? 19.213 1.917 8.810 1.00 91.88 330 GLY A O 1
ATOM 2443 N N . ALA A 1 331 ? 19.579 0.124 7.511 1.00 96.81 331 ALA A N 1
ATOM 2444 C CA . ALA A 1 331 ? 18.229 0.077 6.962 1.00 96.81 331 ALA A CA 1
ATOM 2445 C C . ALA A 1 331 ? 17.218 -0.467 7.985 1.00 96.81 331 ALA A C 1
ATOM 2447 O O . ALA A 1 331 ? 17.570 -1.205 8.907 1.00 96.81 331 ALA A O 1
ATOM 2448 N N . GLY A 1 332 ? 15.950 -0.099 7.822 1.00 96.88 332 GLY A N 1
ATOM 2449 C CA . GLY A 1 332 ? 14.855 -0.547 8.678 1.00 96.88 332 GLY A CA 1
ATOM 2450 C C . GLY A 1 332 ? 13.526 0.057 8.243 1.00 96.88 332 GLY A C 1
ATOM 2451 O O . GLY A 1 332 ? 13.495 0.983 7.429 1.00 96.88 332 GLY A O 1
ATOM 2452 N N . LEU A 1 333 ? 12.440 -0.467 8.797 1.00 97.81 333 LEU A N 1
ATOM 2453 C CA . LEU A 1 333 ? 11.085 0.021 8.550 1.00 97.81 333 LEU A CA 1
ATOM 2454 C C . LEU A 1 333 ? 10.584 0.682 9.829 1.00 97.81 333 LEU A C 1
ATOM 2456 O O . LEU A 1 333 ? 10.664 0.073 10.894 1.00 97.81 333 LEU A O 1
ATOM 2460 N N . THR A 1 334 ? 10.100 1.917 9.740 1.00 96.25 334 THR A N 1
ATOM 2461 C CA . THR A 1 334 ? 9.574 2.657 10.892 1.00 96.25 334 THR A CA 1
ATOM 2462 C C . THR A 1 334 ? 8.135 3.054 10.640 1.00 96.25 334 THR A C 1
ATOM 2464 O O . THR A 1 334 ? 7.865 3.879 9.774 1.00 96.25 334 THR A O 1
ATOM 2467 N N . SER A 1 335 ? 7.227 2.515 11.443 1.00 94.62 335 SER A N 1
ATOM 2468 C CA . SER A 1 335 ? 5.889 3.060 11.622 1.00 94.62 335 SER A CA 1
ATOM 2469 C C . SER A 1 335 ? 5.963 4.232 12.593 1.00 94.62 335 SER A C 1
ATOM 2471 O O . SER A 1 335 ? 6.561 4.103 13.664 1.00 94.62 335 SER A O 1
ATOM 2473 N N . ASN A 1 336 ? 5.433 5.388 12.203 1.00 89.50 336 ASN A N 1
ATOM 2474 C CA . ASN A 1 336 ? 5.499 6.618 12.980 1.00 89.50 336 ASN A CA 1
ATOM 2475 C C . ASN A 1 336 ? 4.168 7.369 12.950 1.00 89.50 336 ASN A C 1
ATOM 2477 O O . ASN A 1 336 ? 3.341 7.151 12.072 1.00 89.50 336 ASN A O 1
ATOM 2481 N N . GLY A 1 337 ? 3.993 8.309 13.868 1.00 83.75 337 GLY A N 1
ATOM 2482 C CA . GLY A 1 337 ? 2.875 9.234 13.830 1.00 83.75 337 GLY A CA 1
ATOM 2483 C C . GLY A 1 337 ? 3.148 10.501 14.623 1.00 83.75 337 GLY A C 1
ATOM 2484 O O . GLY A 1 337 ? 4.188 10.642 15.272 1.00 83.75 337 GLY A O 1
ATOM 2485 N N . ARG A 1 338 ? 2.219 11.443 14.540 1.00 78.88 338 ARG A N 1
ATOM 2486 C CA . ARG A 1 338 ? 2.222 12.700 15.280 1.00 78.88 338 ARG A CA 1
ATOM 2487 C C . ARG A 1 338 ? 0.969 12.769 16.134 1.00 78.88 338 ARG A C 1
ATOM 2489 O O . ARG A 1 338 ? -0.100 12.466 15.612 1.00 78.88 338 ARG A O 1
ATOM 2496 N N . PRO A 1 339 ? 1.064 13.239 17.383 1.00 71.00 339 PRO A N 1
ATOM 2497 C CA . PRO A 1 339 ? -0.119 13.572 18.158 1.00 71.00 339 PRO A CA 1
ATOM 2498 C C . PRO A 1 339 ? -0.897 14.677 17.427 1.00 71.00 339 PRO A C 1
ATOM 2500 O O . PRO A 1 339 ? -0.369 15.771 17.210 1.00 71.00 339 PRO A O 1
ATOM 2503 N N . LEU A 1 340 ? -2.117 14.368 16.985 1.00 66.00 340 LEU A N 1
ATOM 2504 C CA . LEU A 1 340 ? -3.023 15.305 16.320 1.00 66.00 340 LEU A CA 1
ATOM 2505 C C . LEU A 1 340 ? -4.340 15.361 17.092 1.00 66.00 340 LEU A C 1
ATOM 2507 O O . LEU A 1 340 ? -4.774 14.358 17.642 1.00 66.00 340 LEU A O 1
ATOM 2511 N N . GLU A 1 341 ? -4.963 16.535 17.083 1.00 59.78 341 GLU A N 1
ATOM 2512 C CA . GLU A 1 341 ? -6.205 16.877 17.796 1.00 59.78 341 GLU A CA 1
ATOM 2513 C C . GLU A 1 341 ? -7.490 16.510 17.026 1.00 59.78 341 GLU A C 1
ATOM 2515 O O . GLU A 1 341 ? -8.550 17.077 17.276 1.00 59.78 341 GLU A O 1
ATOM 2520 N N . ILE A 1 342 ? -7.392 15.619 16.032 1.00 60.31 342 ILE A N 1
ATOM 2521 C CA . ILE A 1 342 ? -8.520 15.216 15.181 1.00 60.31 342 ILE A CA 1
ATOM 2522 C C . ILE A 1 342 ? -8.938 13.780 15.498 1.00 60.31 342 ILE A C 1
ATOM 2524 O O . ILE A 1 342 ? -8.094 12.886 15.519 1.00 60.31 342 ILE A O 1
ATOM 2528 N N . ASP A 1 343 ? -10.242 13.559 15.667 1.00 56.72 343 ASP A N 1
ATOM 2529 C CA . ASP A 1 343 ? -10.816 12.234 15.956 1.00 56.72 343 ASP A CA 1
ATOM 2530 C C . ASP A 1 343 ? -10.533 11.206 14.836 1.00 56.72 343 ASP A C 1
ATOM 2532 O O . ASP A 1 343 ? -10.447 10.007 15.091 1.00 56.72 343 ASP A O 1
ATOM 2536 N N . ASP A 1 344 ? -10.326 11.674 13.598 1.00 61.97 344 ASP A N 1
ATOM 2537 C CA . ASP A 1 344 ? -10.056 10.842 12.411 1.00 61.97 344 ASP A CA 1
ATOM 2538 C C . ASP A 1 344 ? -8.553 10.583 12.176 1.00 61.97 344 ASP A C 1
ATOM 2540 O O . ASP A 1 344 ? -8.122 10.238 11.071 1.00 61.97 344 ASP A O 1
ATOM 2544 N N . ARG A 1 345 ? -7.707 10.801 13.188 1.00 76.25 345 ARG A N 1
ATOM 2545 C CA . ARG A 1 345 ? -6.265 10.569 13.078 1.00 76.25 345 ARG A CA 1
ATOM 2546 C C . ARG A 1 345 ? -5.979 9.075 12.885 1.00 76.25 345 ARG A C 1
ATOM 2548 O O . ARG A 1 345 ? -6.278 8.261 13.753 1.00 76.25 345 ARG A O 1
ATOM 2555 N N . ILE A 1 346 ? -5.269 8.731 11.811 1.00 81.94 346 ILE A N 1
ATOM 2556 C CA . ILE A 1 346 ? -4.728 7.383 11.591 1.00 81.94 346 ILE A CA 1
ATOM 2557 C C . ILE A 1 346 ? -3.201 7.486 11.593 1.00 81.94 346 ILE A C 1
ATOM 2559 O O . ILE A 1 346 ? -2.607 8.114 10.714 1.00 81.94 346 ILE A O 1
ATOM 2563 N N . GLY A 1 347 ? -2.551 6.896 12.599 1.00 86.62 347 GLY A N 1
ATOM 2564 C CA . GLY A 1 347 ? -1.087 6.847 12.668 1.00 86.62 347 GLY A CA 1
ATOM 2565 C C . GLY A 1 347 ? -0.475 6.024 11.527 1.00 86.62 347 GLY A C 1
ATOM 2566 O O . GLY A 1 347 ? -1.177 5.369 10.757 1.00 86.62 347 GLY A O 1
ATOM 2567 N N . GLY A 1 348 ? 0.852 6.004 11.417 1.00 90.94 348 GLY A N 1
ATOM 2568 C CA . GLY A 1 348 ? 1.524 5.096 10.490 1.00 90.94 348 GLY A CA 1
ATOM 2569 C C . GLY A 1 348 ? 1.178 3.640 10.796 1.00 90.94 348 GLY A C 1
ATOM 2570 O O . GLY A 1 348 ? 1.078 3.248 11.963 1.00 90.94 348 GLY A O 1
ATOM 2571 N N . VAL A 1 349 ? 1.007 2.844 9.739 1.00 92.62 349 VAL A N 1
ATOM 2572 C CA . VAL A 1 349 ? 0.657 1.419 9.806 1.00 92.62 349 VAL A CA 1
ATOM 2573 C C . VAL A 1 349 ? 1.754 0.606 9.120 1.00 92.62 349 VAL A C 1
ATOM 2575 O O . VAL A 1 349 ? 1.992 0.769 7.924 1.00 92.62 349 VAL A O 1
ATOM 2578 N N . LEU A 1 350 ? 2.402 -0.296 9.859 1.00 95.31 350 LEU A N 1
ATOM 2579 C CA . LEU A 1 350 ? 3.293 -1.322 9.311 1.00 95.31 350 LEU A CA 1
ATOM 2580 C C . LEU A 1 350 ? 2.661 -2.699 9.509 1.00 95.31 350 LEU A C 1
ATOM 2582 O O . LEU A 1 350 ? 2.465 -3.131 10.644 1.00 95.31 350 LEU A O 1
ATOM 2586 N N . GLN A 1 351 ? 2.377 -3.394 8.414 1.00 95.69 351 GLN A N 1
ATOM 2587 C CA . GLN A 1 351 ? 1.782 -4.723 8.422 1.00 95.69 351 GLN A CA 1
ATOM 2588 C C . GLN A 1 351 ? 2.708 -5.721 7.740 1.00 95.69 351 GLN A C 1
ATOM 2590 O O . GLN A 1 351 ? 3.118 -5.524 6.599 1.00 95.69 351 GLN A O 1
ATOM 2595 N N . VAL A 1 352 ? 3.031 -6.803 8.439 1.00 97.38 352 VAL A N 1
ATOM 2596 C CA . VAL A 1 352 ? 3.784 -7.940 7.909 1.00 97.38 352 VAL A CA 1
ATOM 2597 C C . VAL A 1 352 ? 2.894 -9.166 8.019 1.00 97.38 352 VAL A C 1
ATOM 2599 O O . VAL A 1 352 ? 2.564 -9.593 9.124 1.00 97.38 352 VAL A O 1
ATOM 2602 N N . ILE A 1 353 ? 2.485 -9.702 6.873 1.00 95.88 353 ILE A N 1
ATOM 2603 C CA . ILE A 1 353 ? 1.467 -10.744 6.758 1.00 95.88 353 ILE A CA 1
ATOM 2604 C C . ILE A 1 353 ? 2.063 -11.924 5.986 1.00 95.88 353 ILE A C 1
ATOM 2606 O O . ILE A 1 353 ? 2.050 -11.966 4.756 1.00 95.88 353 ILE A O 1
ATOM 2610 N N . GLY A 1 354 ? 2.628 -12.888 6.710 1.00 95.19 354 GLY A N 1
ATOM 2611 C CA . GLY A 1 354 ? 2.976 -14.188 6.133 1.00 95.19 354 GLY A CA 1
ATOM 2612 C C . GLY A 1 354 ? 1.767 -15.114 6.029 1.00 95.19 354 GLY A C 1
ATOM 2613 O O . GLY A 1 354 ? 0.735 -14.884 6.664 1.00 95.19 354 GLY A O 1
ATOM 2614 N N . THR A 1 355 ? 1.917 -16.203 5.280 1.00 91.50 355 THR A N 1
ATOM 2615 C CA . THR A 1 355 ? 0.927 -17.285 5.214 1.00 91.50 355 THR A CA 1
ATOM 2616 C C . THR A 1 355 ? 1.495 -18.559 5.859 1.00 91.50 355 THR A C 1
ATOM 2618 O O . THR A 1 355 ? 2.714 -18.700 6.022 1.00 91.50 355 THR A O 1
ATOM 2621 N N . PRO A 1 356 ? 0.653 -19.499 6.325 1.00 89.19 356 PRO A N 1
ATOM 2622 C CA . PRO A 1 356 ? 1.144 -20.736 6.925 1.00 89.19 356 PRO A CA 1
ATOM 2623 C C . PRO A 1 356 ? 2.036 -21.529 5.956 1.00 89.19 356 PRO A C 1
ATOM 2625 O O . PRO A 1 356 ? 1.590 -21.959 4.900 1.00 89.19 356 PRO A O 1
ATOM 2628 N N . GLY A 1 357 ? 3.298 -21.750 6.334 1.00 91.44 357 GLY A N 1
ATOM 2629 C CA . GLY A 1 357 ? 4.298 -22.424 5.494 1.00 91.44 357 GLY A CA 1
ATOM 2630 C C . GLY A 1 357 ? 5.142 -21.479 4.631 1.00 91.44 357 GLY A C 1
ATOM 2631 O O . GLY A 1 357 ? 6.272 -21.840 4.310 1.00 91.44 357 GLY A O 1
ATOM 2632 N N . PHE A 1 358 ? 4.656 -20.264 4.359 1.00 94.69 358 PHE A N 1
ATOM 2633 C CA . PHE A 1 358 ? 5.358 -19.232 3.591 1.00 94.69 358 PHE A CA 1
ATOM 2634 C C . PHE A 1 358 ? 5.385 -17.910 4.374 1.00 94.69 358 PHE A C 1
ATOM 2636 O O . PHE A 1 358 ? 4.557 -17.018 4.162 1.00 94.69 358 PHE A O 1
ATOM 2643 N N . PRO A 1 359 ? 6.314 -17.774 5.340 1.00 96.50 359 PRO A N 1
ATOM 2644 C CA . PRO A 1 359 ? 6.445 -16.546 6.109 1.00 96.50 359 PRO A CA 1
ATOM 2645 C C . PRO A 1 359 ? 6.999 -15.405 5.251 1.00 96.50 359 PRO A C 1
ATOM 2647 O O . PRO A 1 359 ? 7.695 -15.652 4.264 1.00 96.50 359 PRO A O 1
ATOM 2650 N N . VAL A 1 360 ? 6.791 -14.161 5.688 1.00 98.12 360 VAL A N 1
ATOM 2651 C CA . VAL A 1 360 ? 7.582 -13.030 5.175 1.00 98.12 360 VAL A CA 1
ATOM 2652 C C . VAL A 1 360 ? 8.981 -13.118 5.786 1.00 98.12 360 VAL A C 1
ATOM 2654 O O . VAL A 1 360 ? 9.125 -13.083 7.010 1.00 98.12 360 VAL A O 1
ATOM 2657 N N . ILE A 1 361 ? 10.011 -13.234 4.950 1.00 98.06 361 ILE A N 1
ATOM 2658 C CA . ILE A 1 361 ? 11.404 -13.371 5.387 1.00 98.06 361 ILE A CA 1
ATOM 2659 C C . ILE A 1 361 ? 12.077 -11.998 5.368 1.00 98.06 361 ILE A C 1
ATOM 2661 O O . ILE A 1 361 ? 12.160 -11.353 4.325 1.00 98.06 361 ILE A O 1
ATOM 2665 N N . LEU A 1 362 ? 12.581 -11.566 6.523 1.00 98.31 362 LEU A N 1
ATOM 2666 C CA . LEU A 1 362 ? 13.218 -10.270 6.760 1.00 98.31 362 LEU A CA 1
ATOM 2667 C C . LEU A 1 362 ? 14.640 -10.516 7.277 1.00 98.31 362 LEU A C 1
ATOM 2669 O O . LEU A 1 362 ? 14.832 -10.945 8.417 1.00 98.31 362 LEU A O 1
ATOM 2673 N N . THR A 1 363 ? 15.650 -10.284 6.437 1.00 96.88 363 THR A N 1
ATOM 2674 C CA . THR A 1 363 ? 17.034 -10.698 6.735 1.00 96.88 363 THR A CA 1
ATOM 2675 C C . THR A 1 363 ? 18.094 -9.716 6.216 1.00 96.88 363 THR A C 1
ATOM 2677 O O . THR A 1 363 ? 17.778 -8.686 5.630 1.00 96.88 363 THR A O 1
ATOM 2680 N N . SER A 1 364 ? 19.373 -9.998 6.457 1.00 95.75 364 SER A N 1
ATOM 2681 C CA . SER A 1 364 ? 20.504 -9.215 5.943 1.00 95.75 364 SER A CA 1
ATOM 2682 C C . SER A 1 364 ? 20.663 -9.390 4.429 1.00 95.75 364 SER A C 1
ATOM 2684 O O . SER A 1 364 ? 20.411 -10.463 3.885 1.00 95.75 364 SER A O 1
ATOM 2686 N N . VAL A 1 365 ? 21.149 -8.359 3.732 1.00 94.44 365 VAL A N 1
ATOM 2687 C CA . VAL A 1 365 ? 21.562 -8.469 2.319 1.00 94.44 365 VAL A CA 1
ATOM 2688 C C . VAL A 1 365 ? 22.704 -9.470 2.115 1.00 94.44 365 VAL A C 1
ATOM 2690 O O . VAL A 1 365 ? 22.846 -9.995 1.018 1.00 94.44 365 VAL A O 1
ATOM 2693 N N . ALA A 1 366 ? 23.461 -9.760 3.175 1.00 93.62 366 ALA A N 1
ATOM 2694 C CA . ALA A 1 366 ? 24.526 -10.755 3.210 1.00 93.62 366 ALA A CA 1
ATOM 2695 C C . ALA A 1 366 ? 24.047 -12.134 3.712 1.00 93.62 366 ALA A C 1
ATOM 2697 O O . ALA A 1 366 ? 24.856 -12.898 4.222 1.00 93.62 366 ALA A O 1
ATOM 2698 N N . ASP A 1 367 ? 22.742 -12.427 3.697 1.00 94.00 367 ASP A N 1
ATOM 2699 C CA . ASP A 1 367 ? 22.208 -13.758 4.012 1.00 94.00 367 ASP A CA 1
ATOM 2700 C C . ASP A 1 367 ? 21.902 -14.536 2.724 1.00 94.00 367 ASP A C 1
ATOM 2702 O O . ASP A 1 367 ? 20.875 -14.292 2.093 1.00 94.00 367 ASP A O 1
ATOM 2706 N N . ASP A 1 368 ? 22.749 -15.501 2.360 1.00 92.12 368 ASP A N 1
ATOM 2707 C CA . ASP A 1 368 ? 22.537 -16.385 1.198 1.00 92.12 368 ASP A CA 1
ATOM 2708 C C . ASP A 1 368 ? 21.615 -17.584 1.497 1.00 92.12 368 ASP A C 1
ATOM 2710 O O . ASP A 1 368 ? 21.417 -18.452 0.649 1.00 92.12 368 ASP A O 1
ATOM 2714 N N . THR A 1 369 ? 21.052 -17.706 2.704 1.00 91.62 369 THR A N 1
ATOM 2715 C CA . THR A 1 369 ? 20.159 -18.836 3.032 1.00 91.62 369 THR A CA 1
ATOM 2716 C C . THR A 1 369 ? 18.716 -18.617 2.584 1.00 91.62 369 THR A C 1
ATOM 2718 O O . THR A 1 369 ? 17.944 -19.574 2.516 1.00 91.62 369 THR A O 1
ATOM 2721 N N . ALA A 1 370 ? 18.348 -17.372 2.277 1.00 92.00 370 ALA A N 1
ATOM 2722 C CA . ALA A 1 370 ? 17.036 -16.984 1.780 1.00 92.00 370 ALA A CA 1
ATOM 2723 C C . ALA A 1 370 ? 17.181 -16.186 0.482 1.00 92.00 370 ALA A C 1
ATOM 2725 O O . ALA A 1 370 ? 18.071 -15.349 0.353 1.00 92.00 370 ALA A O 1
ATOM 2726 N N . GLY A 1 371 ? 16.290 -16.409 -0.476 1.00 92.31 371 GLY A N 1
ATOM 2727 C CA . GLY A 1 371 ? 16.300 -15.737 -1.770 1.00 92.31 371 GLY A CA 1
ATOM 2728 C C . GLY A 1 371 ? 14.977 -15.934 -2.495 1.00 92.31 371 GLY A C 1
ATOM 2729 O O . GLY A 1 371 ? 14.127 -16.691 -2.031 1.00 92.31 371 GLY A O 1
ATOM 2730 N N . ALA A 1 372 ? 14.811 -15.236 -3.611 1.00 94.00 372 ALA A N 1
ATOM 2731 C CA . ALA A 1 372 ? 13.607 -15.265 -4.430 1.00 94.00 372 ALA A CA 1
ATOM 2732 C C . ALA A 1 372 ? 13.994 -15.177 -5.910 1.00 94.00 372 ALA A C 1
ATOM 2734 O O . ALA A 1 372 ? 14.950 -14.479 -6.262 1.00 94.00 372 ALA A O 1
ATOM 2735 N N . GLY A 1 373 ? 13.257 -15.897 -6.755 1.00 92.88 373 GLY A N 1
ATOM 2736 C CA . GLY A 1 373 ? 13.513 -15.979 -8.192 1.00 92.88 373 GLY A CA 1
ATOM 2737 C C . GLY A 1 373 ? 14.698 -16.874 -8.574 1.00 92.88 373 GLY A C 1
ATOM 2738 O O . GLY A 1 373 ? 15.242 -17.634 -7.764 1.00 92.88 373 GLY A O 1
ATOM 2739 N N . PHE A 1 374 ? 15.097 -16.782 -9.844 1.00 94.06 374 PHE A N 1
ATOM 2740 C CA . PHE A 1 374 ? 16.149 -17.606 -10.440 1.00 94.06 374 PHE A CA 1
ATOM 2741 C C . PHE A 1 374 ? 17.236 -16.760 -11.115 1.00 94.06 374 PHE A C 1
ATOM 2743 O O . PHE A 1 374 ? 16.996 -15.649 -11.593 1.00 94.06 374 PHE A O 1
ATOM 2750 N N . ASP A 1 375 ? 18.454 -17.295 -11.169 1.00 92.94 375 ASP A N 1
ATOM 2751 C CA . ASP A 1 375 ? 19.521 -16.763 -12.010 1.00 92.94 375 ASP A CA 1
ATOM 2752 C C . ASP A 1 375 ? 19.288 -17.133 -13.496 1.00 92.94 375 ASP A C 1
ATOM 2754 O O . ASP A 1 375 ? 18.440 -17.973 -13.813 1.00 92.94 375 ASP A O 1
ATOM 2758 N N . PRO A 1 376 ? 20.026 -16.531 -14.449 1.00 94.19 376 PRO A N 1
ATOM 2759 C CA . PRO A 1 376 ? 19.899 -16.869 -15.869 1.00 94.19 376 PRO A CA 1
ATOM 2760 C C . PRO A 1 376 ? 20.265 -18.322 -16.229 1.00 94.19 376 PRO A C 1
ATOM 2762 O O . PRO A 1 376 ? 19.970 -18.753 -17.341 1.00 94.19 376 PRO A O 1
ATOM 2765 N N . ASP A 1 377 ? 20.903 -19.070 -15.321 1.00 92.62 377 ASP A N 1
ATOM 2766 C CA . ASP A 1 377 ? 21.205 -20.498 -15.478 1.00 92.62 377 ASP A CA 1
ATOM 2767 C C . ASP A 1 377 ? 20.082 -21.397 -14.905 1.00 92.62 377 ASP A C 1
ATOM 2769 O O . ASP A 1 377 ? 20.187 -22.627 -14.957 1.00 92.62 377 ASP A O 1
ATOM 2773 N N . GLY A 1 378 ? 19.015 -20.810 -14.348 1.00 91.69 378 GLY A N 1
ATOM 2774 C CA . GLY A 1 378 ? 17.877 -21.508 -13.748 1.00 91.69 378 GLY A CA 1
ATOM 2775 C C . GLY A 1 378 ? 18.115 -22.016 -12.322 1.00 91.69 378 GLY A C 1
ATOM 2776 O O . GLY A 1 378 ? 17.360 -22.862 -11.840 1.00 91.69 378 GLY A O 1
ATOM 2777 N N . ARG A 1 379 ? 19.160 -21.550 -11.630 1.00 92.19 379 ARG A N 1
ATOM 2778 C CA . ARG A 1 379 ? 19.396 -21.854 -10.208 1.00 92.19 379 ARG A CA 1
ATOM 2779 C C . ARG A 1 379 ? 18.657 -20.851 -9.332 1.00 92.19 379 ARG A C 1
ATOM 2781 O O . ARG A 1 379 ? 18.465 -19.711 -9.734 1.00 92.19 379 ARG A O 1
ATOM 2788 N N . ALA A 1 380 ? 18.263 -21.258 -8.127 1.00 92.00 380 ALA A N 1
ATOM 2789 C CA . ALA A 1 380 ? 17.645 -20.342 -7.168 1.00 92.00 380 ALA A CA 1
ATOM 2790 C C . ALA A 1 380 ? 18.586 -19.163 -6.865 1.00 92.00 380 ALA A C 1
ATOM 2792 O O . ALA A 1 380 ? 19.770 -19.374 -6.581 1.00 92.00 380 ALA A O 1
ATOM 2793 N N . GLN A 1 381 ? 18.062 -17.938 -6.922 1.00 91.81 381 GLN A N 1
ATOM 2794 C CA . GLN A 1 381 ? 18.849 -16.732 -6.689 1.00 91.81 381 GLN A CA 1
ATOM 2795 C C . GLN A 1 381 ? 18.995 -16.465 -5.185 1.00 91.81 381 GLN A C 1
ATOM 2797 O O . GLN A 1 381 ? 18.114 -15.889 -4.547 1.00 91.81 381 GLN A O 1
ATOM 2802 N N . LEU A 1 382 ? 20.119 -16.904 -4.621 1.00 92.06 382 LEU A N 1
ATOM 2803 C CA . LEU A 1 382 ? 20.445 -16.766 -3.199 1.00 92.06 382 LEU A CA 1
ATOM 2804 C C . LEU A 1 382 ? 21.442 -15.627 -2.923 1.00 92.06 382 LEU A C 1
ATOM 2806 O O . LEU A 1 382 ? 21.306 -14.924 -1.921 1.00 92.06 382 LEU A O 1
ATOM 2810 N N . ASP A 1 383 ? 22.382 -15.405 -3.845 1.00 92.06 383 ASP A N 1
ATOM 2811 C CA . ASP A 1 383 ? 23.448 -14.400 -3.758 1.00 92.06 383 ASP A CA 1
ATOM 2812 C C . ASP A 1 383 ? 22.943 -13.043 -4.285 1.00 92.06 383 ASP A C 1
ATOM 2814 O O . ASP A 1 383 ? 23.113 -12.645 -5.448 1.00 92.06 383 ASP A O 1
ATOM 2818 N N . THR A 1 384 ? 22.232 -12.334 -3.409 1.00 94.12 384 THR A N 1
ATOM 2819 C CA . THR A 1 384 ? 21.586 -11.060 -3.746 1.00 94.12 384 THR A CA 1
ATOM 2820 C C . THR A 1 384 ? 22.591 -9.924 -3.920 1.00 94.12 384 THR A C 1
ATOM 2822 O O . THR A 1 384 ? 22.360 -9.038 -4.742 1.00 94.12 384 THR A O 1
ATOM 2825 N N . ASN A 1 385 ? 23.689 -9.909 -3.166 1.00 92.69 385 ASN A N 1
ATOM 2826 C CA . ASN A 1 385 ? 24.723 -8.871 -3.234 1.00 92.69 385 ASN A CA 1
ATOM 2827 C C . ASN A 1 385 ? 25.876 -9.204 -4.195 1.00 92.69 385 ASN A C 1
ATOM 2829 O O . ASN A 1 385 ? 26.773 -8.377 -4.366 1.00 92.69 385 ASN A O 1
ATOM 2833 N N . ASN A 1 386 ? 25.806 -10.353 -4.867 1.00 91.94 386 ASN A N 1
ATOM 2834 C CA . ASN A 1 386 ? 26.738 -10.801 -5.893 1.00 91.94 386 ASN A CA 1
ATOM 2835 C C . ASN A 1 386 ? 28.193 -10.842 -5.387 1.00 91.94 386 ASN A C 1
ATOM 2837 O O . ASN A 1 386 ? 29.118 -10.428 -6.100 1.00 91.94 386 ASN A O 1
ATOM 2841 N N . ASP A 1 387 ? 28.390 -11.296 -4.147 1.00 88.81 387 ASP A N 1
ATOM 2842 C CA . ASP A 1 387 ? 29.705 -11.430 -3.509 1.00 88.81 387 ASP A CA 1
ATOM 2843 C C . ASP A 1 387 ? 30.237 -12.880 -3.482 1.00 88.81 387 ASP A C 1
ATOM 2845 O O . ASP A 1 387 ? 31.394 -13.111 -3.106 1.00 88.81 387 ASP A O 1
ATOM 2849 N N . GLY A 1 388 ? 29.464 -13.833 -4.017 1.00 83.38 388 GLY A N 1
ATOM 2850 C CA . GLY A 1 388 ? 29.779 -15.258 -4.088 1.00 83.38 388 GLY A CA 1
ATOM 2851 C C . GLY A 1 388 ? 29.258 -16.048 -2.881 1.00 83.38 388 GLY A C 1
ATOM 2852 O O . GLY A 1 388 ? 28.750 -15.502 -1.923 1.00 83.38 388 GLY A O 1
ATOM 2853 N N . GLY A 1 389 ? 29.411 -17.376 -2.885 1.00 70.38 389 GLY A N 1
ATOM 2854 C CA . GLY A 1 389 ? 28.752 -18.259 -1.899 1.00 70.38 389 GLY A CA 1
ATOM 2855 C C . GLY A 1 389 ? 29.351 -18.297 -0.482 1.00 70.38 389 GLY A C 1
ATOM 2856 O O . GLY A 1 389 ? 29.430 -19.379 0.102 1.00 70.38 389 GLY A O 1
ATOM 2857 N N . ALA A 1 390 ? 29.856 -17.180 0.047 1.00 61.41 390 ALA A N 1
ATOM 2858 C CA . ALA A 1 390 ? 30.486 -17.101 1.368 1.00 61.41 390 ALA A CA 1
ATOM 2859 C C . ALA A 1 390 ? 30.027 -15.888 2.195 1.00 61.41 390 ALA A C 1
ATOM 2861 O O . ALA A 1 390 ? 30.801 -15.380 3.018 1.00 61.41 390 ALA A O 1
ATOM 2862 N N . SER A 1 391 ? 28.790 -15.426 2.018 1.00 71.50 391 SER A N 1
ATOM 2863 C CA . SER A 1 391 ? 28.250 -14.391 2.887 1.00 71.50 391 SER A CA 1
ATOM 2864 C C . SER A 1 391 ? 27.927 -14.988 4.272 1.00 71.50 391 SER A C 1
ATOM 2866 O O . SER A 1 391 ? 27.330 -16.056 4.428 1.00 71.50 391 SER A O 1
ATOM 2868 N N . THR A 1 392 ? 28.459 -14.356 5.324 1.00 79.00 392 THR A N 1
ATOM 2869 C CA . THR A 1 392 ? 28.175 -14.732 6.718 1.00 79.00 392 THR A CA 1
ATOM 2870 C C . THR A 1 392 ? 27.446 -13.569 7.373 1.00 79.00 392 THR A C 1
ATOM 2872 O O . THR A 1 392 ? 28.107 -12.642 7.856 1.00 79.00 392 THR A O 1
ATOM 2875 N N . PRO A 1 393 ? 26.103 -13.581 7.375 1.00 90.50 393 PRO A N 1
ATOM 2876 C CA . PRO A 1 393 ? 25.331 -12.503 7.971 1.00 90.50 393 PRO A CA 1
ATOM 2877 C C . PRO A 1 393 ? 25.596 -12.440 9.479 1.00 90.50 393 PRO A C 1
ATOM 2879 O O . PRO A 1 393 ? 25.849 -13.461 10.135 1.00 90.50 393 PRO A O 1
ATOM 2882 N N . ARG A 1 394 ? 25.569 -11.234 10.049 1.00 92.50 394 ARG A N 1
ATOM 2883 C CA . ARG A 1 394 ? 25.862 -10.995 11.469 1.00 92.50 394 ARG A CA 1
ATOM 2884 C C . ARG A 1 394 ? 24.687 -10.308 12.155 1.00 92.50 394 ARG A C 1
ATOM 2886 O O . ARG A 1 394 ? 24.050 -9.444 11.562 1.00 92.50 394 ARG A O 1
ATOM 2893 N N . PRO A 1 395 ? 24.401 -10.638 13.428 1.00 93.25 395 PRO A N 1
ATOM 2894 C CA . PRO A 1 395 ? 23.475 -9.841 14.222 1.00 93.25 395 PRO A CA 1
ATOM 2895 C C . PRO A 1 395 ? 23.880 -8.362 14.206 1.00 93.25 395 PRO A C 1
ATOM 2897 O O . PRO A 1 395 ? 25.032 -8.033 14.495 1.00 93.25 395 PRO A O 1
ATOM 2900 N N . GLY A 1 396 ? 22.933 -7.490 13.871 1.00 94.06 396 GLY A N 1
ATOM 2901 C CA . GLY A 1 396 ? 23.149 -6.053 13.740 1.00 94.06 396 GLY A CA 1
ATOM 2902 C C . GLY A 1 396 ? 23.466 -5.557 12.328 1.00 94.06 396 GLY A C 1
ATOM 2903 O O . GLY A 1 396 ? 23.757 -4.373 12.167 1.00 94.06 396 GLY A O 1
ATOM 2904 N N . ASP A 1 397 ? 23.379 -6.417 11.310 1.00 95.06 397 ASP A N 1
ATOM 2905 C CA . ASP A 1 397 ? 23.556 -6.027 9.904 1.00 95.06 397 ASP A CA 1
ATOM 2906 C C . ASP A 1 397 ? 22.503 -5.013 9.428 1.00 95.06 397 ASP A C 1
ATOM 2908 O O . ASP A 1 397 ? 22.736 -4.283 8.468 1.00 95.06 397 ASP A O 1
ATOM 2912 N N . TRP A 1 398 ? 21.358 -4.928 10.107 1.00 97.00 398 TRP A N 1
ATOM 2913 C CA . TRP A 1 398 ? 20.313 -3.935 9.863 1.00 97.00 398 TRP A CA 1
ATOM 2914 C C . TRP A 1 398 ? 19.597 -3.557 11.161 1.00 97.00 398 TRP A C 1
ATOM 2916 O O . TRP A 1 398 ? 19.778 -4.210 12.186 1.00 97.00 398 TRP A O 1
ATOM 2926 N N . ARG A 1 399 ? 18.818 -2.471 11.151 1.00 96.06 399 ARG A N 1
ATOM 2927 C CA . ARG A 1 399 ? 18.321 -1.821 12.372 1.00 96.06 399 ARG A CA 1
ATOM 2928 C C . ARG A 1 399 ? 17.191 -2.603 13.050 1.00 96.06 399 ARG A C 1
ATOM 2930 O O . ARG A 1 399 ? 17.450 -3.312 14.020 1.00 96.06 399 ARG A O 1
ATOM 2937 N N . SER A 1 400 ? 15.955 -2.396 12.600 1.00 96.25 400 SER A N 1
ATOM 2938 C CA . SER A 1 400 ? 14.751 -2.956 13.217 1.00 96.25 400 SER A CA 1
ATOM 2939 C C . SER A 1 400 ? 13.504 -2.742 12.366 1.00 96.25 400 SER A C 1
ATOM 2941 O O . SER A 1 400 ? 13.470 -1.874 11.485 1.00 96.25 400 SER A O 1
ATOM 2943 N N . LEU A 1 401 ? 12.468 -3.526 12.667 1.00 97.19 401 LEU A N 1
ATOM 2944 C CA . LEU A 1 401 ? 11.079 -3.145 12.427 1.00 97.19 401 LEU A CA 1
ATOM 2945 C C . LEU A 1 401 ? 10.628 -2.327 13.635 1.00 97.19 401 LEU A C 1
ATOM 2947 O O . LEU A 1 401 ? 10.442 -2.877 14.721 1.00 97.19 401 LEU A O 1
ATOM 2951 N N . ARG A 1 402 ? 10.514 -1.011 13.474 1.00 95.62 402 ARG A N 1
ATOM 2952 C CA . ARG A 1 402 ? 10.200 -0.092 14.565 1.00 95.62 402 ARG A CA 1
ATOM 2953 C C . ARG A 1 402 ? 8.752 0.368 14.488 1.00 95.62 402 ARG A C 1
ATOM 2955 O O . ARG A 1 402 ? 8.339 0.940 13.486 1.00 95.62 402 ARG A O 1
ATOM 2962 N N . ILE A 1 403 ? 8.016 0.172 15.573 1.00 94.75 403 ILE A N 1
ATOM 2963 C CA . ILE A 1 403 ? 6.677 0.710 15.805 1.00 94.75 403 ILE A CA 1
ATOM 2964 C C . ILE A 1 403 ? 6.836 1.808 16.857 1.00 94.75 403 ILE A C 1
ATOM 2966 O O . ILE A 1 403 ? 7.126 1.522 18.020 1.00 94.75 403 ILE A O 1
ATOM 2970 N N . ALA A 1 404 ? 6.762 3.069 16.427 1.00 91.25 404 ALA A N 1
ATOM 2971 C CA . ALA A 1 404 ? 6.907 4.220 17.315 1.00 91.25 404 ALA A CA 1
ATOM 2972 C C . ALA A 1 404 ? 5.614 4.512 18.096 1.00 91.25 404 ALA A C 1
ATOM 2974 O O . ALA A 1 404 ? 4.543 4.046 17.713 1.00 91.25 404 ALA A O 1
ATOM 2975 N N . GLU A 1 405 ? 5.739 5.347 19.128 1.00 83.81 405 GLU A N 1
ATOM 2976 C CA . GLU A 1 405 ? 4.718 5.695 20.134 1.00 83.81 405 GLU A CA 1
ATOM 2977 C C . GLU A 1 405 ? 3.393 6.217 19.587 1.00 83.81 405 GLU A C 1
ATOM 2979 O O . GLU A 1 405 ? 2.379 6.066 20.238 1.00 83.81 405 GLU A O 1
ATOM 2984 N N . PHE A 1 406 ? 3.364 6.789 18.388 1.00 83.62 406 PHE A N 1
ATOM 2985 C CA . PHE A 1 406 ? 2.125 7.285 17.786 1.00 83.62 406 PHE A CA 1
ATOM 2986 C C . PHE A 1 406 ? 1.753 6.501 16.524 1.00 83.62 406 PHE A C 1
ATOM 2988 O O . PHE A 1 406 ? 1.048 7.005 15.655 1.00 83.62 406 PHE A O 1
ATOM 2995 N N . SER A 1 407 ? 2.253 5.277 16.366 1.00 88.69 407 SER A N 1
ATOM 2996 C CA . SER A 1 407 ? 1.775 4.392 15.298 1.00 88.69 407 SER A CA 1
ATOM 2997 C C . SER A 1 407 ? 0.311 4.027 15.527 1.00 88.69 407 SER A C 1
ATOM 2999 O O . SER A 1 407 ? -0.174 4.066 16.652 1.00 88.69 407 SER A O 1
ATOM 3001 N N . HIS A 1 408 ? -0.390 3.648 14.465 1.00 87.69 408 HIS A N 1
ATOM 3002 C CA . HIS A 1 408 ? -1.771 3.191 14.584 1.00 87.69 408 HIS A CA 1
ATOM 3003 C C . HIS A 1 408 ? -1.826 1.823 15.277 1.00 87.69 408 HIS A C 1
ATOM 3005 O O . HIS A 1 408 ? -1.126 0.896 14.860 1.00 87.69 408 HIS A O 1
ATOM 3011 N N . ASP A 1 409 ? -2.662 1.674 16.304 1.00 84.19 409 ASP A N 1
ATOM 3012 C CA . ASP A 1 409 ? -2.715 0.490 17.180 1.00 84.19 409 ASP A CA 1
ATOM 3013 C C . ASP A 1 409 ? -4.104 -0.176 17.244 1.00 84.19 409 ASP A C 1
ATOM 3015 O O . ASP A 1 409 ? -4.346 -1.073 18.055 1.00 84.19 409 ASP A O 1
ATOM 3019 N N . ARG A 1 410 ? -5.025 0.220 16.355 1.00 86.31 410 ARG A N 1
ATOM 3020 C CA . ARG A 1 410 ? -6.401 -0.291 16.335 1.00 86.31 410 ARG A CA 1
ATOM 3021 C C . ARG A 1 410 ? -6.436 -1.818 16.212 1.00 86.31 410 ARG A C 1
ATOM 3023 O O . ARG A 1 410 ? -5.879 -2.389 15.271 1.00 86.31 410 ARG A O 1
ATOM 3030 N N . ASN A 1 411 ? -7.167 -2.477 17.118 1.00 89.00 411 ASN A N 1
ATOM 3031 C CA . ASN A 1 411 ? -7.285 -3.940 17.193 1.00 89.00 411 ASN A CA 1
ATOM 3032 C C . ASN A 1 411 ? -8.232 -4.542 16.132 1.00 89.00 411 ASN A C 1
ATOM 3034 O O . ASN A 1 411 ? -9.183 -5.268 16.441 1.00 89.00 411 ASN A O 1
ATOM 3038 N N . VAL A 1 412 ? -7.963 -4.229 14.869 1.00 92.38 412 VAL A N 1
ATOM 3039 C CA . VAL A 1 412 ? -8.596 -4.818 13.689 1.00 92.38 412 VAL A CA 1
ATOM 3040 C C . VAL A 1 412 ? -7.574 -5.695 12.991 1.00 92.38 412 VAL A C 1
ATOM 3042 O O . VAL A 1 412 ? -6.460 -5.263 12.692 1.00 92.38 412 VAL A O 1
ATOM 3045 N N . ALA A 1 413 ? -7.939 -6.952 12.759 1.00 93.38 413 ALA A N 1
ATOM 3046 C CA . ALA A 1 413 ? -7.047 -7.893 12.106 1.00 93.38 413 ALA A CA 1
ATOM 3047 C C . ALA A 1 413 ? -7.071 -7.666 10.594 1.00 93.38 413 ALA A C 1
ATOM 3049 O O . ALA A 1 413 ? -8.132 -7.646 9.978 1.00 93.38 413 ALA A O 1
ATOM 3050 N N . THR A 1 414 ? -5.892 -7.514 9.999 1.00 93.19 414 THR A N 1
ATOM 3051 C CA . THR A 1 414 ? -5.740 -7.454 8.546 1.00 93.19 414 THR A CA 1
ATOM 3052 C C . THR A 1 414 ? -5.281 -8.808 8.026 1.00 93.19 414 THR A C 1
ATOM 3054 O O . THR A 1 414 ? -4.285 -9.351 8.504 1.00 93.19 414 THR A O 1
ATOM 3057 N N . LEU A 1 415 ? -6.020 -9.358 7.069 1.00 92.62 415 LEU A N 1
ATOM 3058 C CA . LEU A 1 415 ? -5.782 -10.671 6.487 1.00 92.62 415 LEU A CA 1
ATOM 3059 C C . LEU A 1 415 ? -5.740 -10.576 4.964 1.00 92.62 415 LEU A C 1
ATOM 3061 O O . LEU A 1 415 ? -6.368 -9.713 4.353 1.00 92.62 415 LEU A O 1
ATOM 3065 N N . VAL A 1 416 ? -5.001 -11.498 4.363 1.00 90.69 416 VAL A N 1
ATOM 3066 C CA . VAL A 1 416 ? -5.034 -11.758 2.924 1.00 90.69 416 VAL A CA 1
ATOM 3067 C C . VAL A 1 416 ? -5.725 -13.100 2.728 1.00 90.69 416 VAL A C 1
ATOM 3069 O O . VAL A 1 416 ? -5.643 -13.990 3.586 1.00 90.69 416 VAL A O 1
ATOM 3072 N N . GLU A 1 417 ? -6.460 -13.220 1.640 1.00 90.44 417 GLU A N 1
ATOM 3073 C CA . GLU A 1 417 ? -7.047 -14.475 1.218 1.00 90.44 417 GLU A CA 1
ATOM 3074 C C . GLU A 1 417 ? -5.975 -15.559 1.005 1.00 90.44 417 GLU A C 1
ATOM 3076 O O . GLU A 1 417 ? -4.878 -15.299 0.515 1.00 90.44 417 GLU A O 1
ATOM 3081 N N . LEU A 1 418 ? -6.273 -16.789 1.433 1.00 87.44 418 LEU A N 1
ATOM 3082 C CA . LEU A 1 418 ? -5.357 -17.934 1.339 1.00 87.44 418 LEU A CA 1
ATOM 3083 C C . LEU A 1 418 ? -5.519 -18.738 0.037 1.00 87.44 418 LEU A C 1
ATOM 3085 O O . LEU A 1 418 ? -5.060 -19.880 -0.058 1.00 87.44 418 LEU A O 1
ATOM 3089 N N . GLU A 1 419 ? -6.153 -18.136 -0.960 1.00 81.81 419 GLU A N 1
ATOM 3090 C CA . GLU A 1 419 ? -6.327 -18.659 -2.308 1.00 81.81 419 GLU A CA 1
ATOM 3091 C C . GLU A 1 419 ? -5.095 -18.341 -3.175 1.00 81.81 419 GLU A C 1
ATOM 3093 O O . GLU A 1 419 ? -4.631 -17.203 -3.201 1.00 81.81 419 GLU A O 1
ATOM 3098 N N . PRO A 1 420 ? -4.525 -19.312 -3.909 1.00 72.56 420 PRO A N 1
ATOM 3099 C CA . PRO A 1 420 ? -3.555 -19.005 -4.952 1.00 72.56 420 PRO A CA 1
ATOM 3100 C C . PRO A 1 420 ? -4.226 -18.284 -6.131 1.00 72.56 420 PRO A C 1
ATOM 3102 O O . PRO A 1 420 ? -5.265 -18.735 -6.604 1.00 72.56 420 PRO A O 1
ATOM 3105 N N . ALA A 1 421 ? -3.539 -17.308 -6.732 1.00 63.47 421 ALA A N 1
ATOM 3106 C CA . ALA A 1 421 ? -4.008 -16.542 -7.902 1.00 63.47 421 ALA A CA 1
ATOM 3107 C C . ALA A 1 421 ? -4.325 -17.362 -9.181 1.00 63.47 421 ALA A C 1
ATOM 3109 O O . ALA A 1 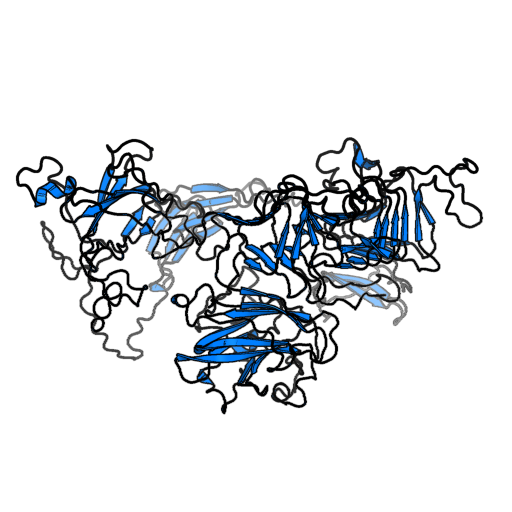421 ? -4.757 -16.820 -10.194 1.00 63.47 421 ALA A O 1
ATOM 3110 N N . GLN A 1 422 ? -4.065 -18.672 -9.166 1.00 64.88 422 GLN A N 1
ATOM 3111 C CA . GLN A 1 422 ? -4.268 -19.627 -10.263 1.00 64.88 422 GLN A CA 1
ATOM 3112 C C . GLN A 1 422 ? -5.191 -20.773 -9.815 1.00 64.88 422 GLN A C 1
ATOM 3114 O O . GLN A 1 422 ? -4.916 -21.951 -10.069 1.00 64.88 422 GLN A O 1
ATOM 3119 N N . SER A 1 423 ? -6.254 -20.463 -9.079 1.00 62.94 423 SER A N 1
ATOM 3120 C CA . SER A 1 423 ? -7.244 -21.464 -8.694 1.00 62.94 423 SER A CA 1
ATOM 3121 C C . SER A 1 423 ? -8.168 -21.806 -9.876 1.00 62.94 423 SER A C 1
ATOM 3123 O O . SER A 1 423 ? -8.355 -21.031 -10.813 1.00 62.94 423 SER A O 1
ATOM 3125 N N . THR A 1 424 ? -8.708 -23.028 -9.881 1.00 61.75 424 THR A N 1
ATOM 3126 C CA . THR A 1 424 ? -9.681 -23.467 -10.890 1.00 61.75 424 THR A CA 1
ATOM 3127 C C . THR A 1 424 ? -10.970 -23.887 -10.208 1.00 61.75 424 THR A C 1
ATOM 3129 O O . THR A 1 424 ? -10.937 -24.742 -9.321 1.00 61.75 424 THR A O 1
ATOM 3132 N N . GLY A 1 425 ? -12.109 -23.387 -10.685 1.00 69.06 425 GLY A N 1
ATOM 3133 C CA . GLY A 1 425 ? -13.419 -23.72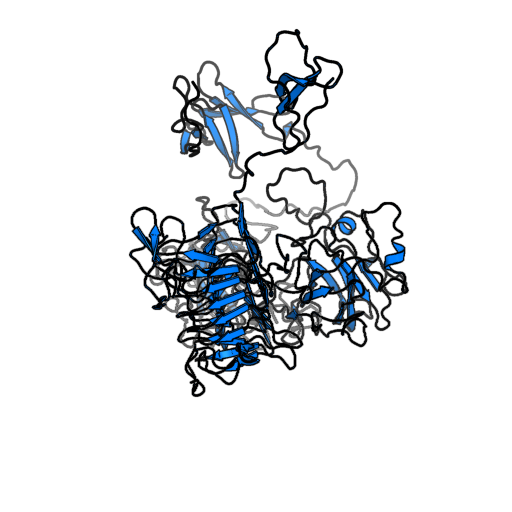5 -10.130 1.00 69.06 425 GLY A CA 1
ATOM 3134 C C . GLY A 1 425 ? -13.836 -22.742 -9.040 1.00 69.06 425 GLY A C 1
ATOM 3135 O O . GLY A 1 425 ? -13.771 -21.545 -9.258 1.00 69.06 425 GLY A O 1
ATOM 3136 N N . THR A 1 426 ? -14.300 -23.249 -7.900 1.00 68.06 426 THR A N 1
ATOM 3137 C CA . THR A 1 426 ? -14.896 -22.447 -6.814 1.00 68.06 426 THR A CA 1
ATOM 3138 C C . THR A 1 426 ? -13.884 -21.957 -5.775 1.00 68.06 426 THR A C 1
ATOM 3140 O O . THR A 1 426 ? -14.280 -21.758 -4.634 1.00 68.06 426 THR A O 1
ATOM 3143 N N . GLY A 1 427 ? -12.593 -21.968 -6.091 1.00 73.00 427 GLY A N 1
ATOM 3144 C CA . GLY A 1 427 ? -11.550 -21.704 -5.107 1.00 73.00 427 GLY A CA 1
ATOM 3145 C C . GLY A 1 427 ? -11.364 -22.763 -4.017 1.00 73.00 427 GLY A C 1
ATOM 3146 O O . GLY A 1 427 ? -12.093 -23.761 -3.915 1.00 73.00 427 GLY A O 1
ATOM 3147 N N . VAL A 1 428 ? -10.322 -22.582 -3.204 1.00 81.75 428 VAL A N 1
ATOM 3148 C CA . VAL A 1 428 ? -9.966 -23.462 -2.074 1.00 81.75 428 VAL A CA 1
ATOM 3149 C C . VAL A 1 428 ? -10.931 -23.243 -0.904 1.00 81.75 428 VAL A C 1
ATOM 3151 O O . VAL A 1 428 ? -11.259 -24.186 -0.177 1.00 81.75 428 VAL A O 1
ATOM 3154 N N . ASN A 1 429 ? -11.436 -22.022 -0.745 1.00 88.00 429 ASN A N 1
ATOM 3155 C CA . ASN A 1 429 ? -12.316 -21.590 0.339 1.00 88.00 429 ASN A CA 1
ATOM 3156 C C . ASN A 1 429 ? -13.801 -21.476 -0.074 1.00 88.00 429 ASN A C 1
ATOM 3158 O O . ASN A 1 429 ? -14.593 -20.988 0.721 1.00 88.00 429 ASN A O 1
ATOM 3162 N N . GLY A 1 430 ? -14.237 -22.001 -1.226 1.00 89.12 430 GLY A N 1
ATOM 3163 C CA . GLY A 1 430 ? -15.612 -21.815 -1.733 1.00 89.12 430 GLY A CA 1
ATOM 3164 C C . GLY A 1 430 ? -16.772 -22.506 -1.027 1.00 89.12 430 GLY A C 1
ATOM 3165 O O . GLY A 1 430 ? -17.908 -22.470 -1.511 1.00 89.12 430 GLY A O 1
ATOM 3166 N N . THR A 1 431 ? -16.548 -23.137 0.127 1.00 92.75 431 THR A N 1
ATOM 3167 C CA . THR A 1 431 ? -17.617 -23.773 0.908 1.00 92.75 431 THR A CA 1
ATOM 3168 C C . THR A 1 431 ? -17.508 -23.434 2.391 1.00 92.75 431 THR A C 1
ATOM 3170 O O . THR A 1 431 ? -16.400 -23.263 2.891 1.00 92.75 431 THR A O 1
ATOM 3173 N N . PRO A 1 432 ? -18.614 -23.459 3.164 1.00 94.62 432 PRO A N 1
ATOM 3174 C CA . PRO A 1 432 ? -18.545 -23.302 4.620 1.00 94.62 432 PRO A CA 1
ATOM 3175 C C . PRO A 1 432 ? -17.597 -24.297 5.312 1.00 94.62 432 PRO A C 1
ATOM 3177 O O . PRO A 1 432 ? -17.001 -23.975 6.335 1.00 94.62 432 PRO A O 1
ATOM 3180 N N . SER A 1 433 ? -17.423 -25.505 4.762 1.00 93.50 433 SER A N 1
ATOM 3181 C CA . SER A 1 433 ? -16.496 -26.507 5.307 1.00 93.50 433 SER A CA 1
ATOM 3182 C C . SER A 1 433 ? -15.019 -26.211 5.047 1.00 93.50 433 SER A C 1
ATOM 3184 O O . SER A 1 433 ? -14.175 -26.709 5.788 1.00 93.50 433 SER A O 1
ATOM 3186 N N . THR A 1 434 ? -14.709 -25.441 4.003 1.00 93.81 434 THR A N 1
ATOM 3187 C CA . THR A 1 434 ? -13.343 -25.044 3.629 1.00 93.81 434 THR A CA 1
ATOM 3188 C C . THR A 1 434 ? -13.081 -23.558 3.872 1.00 93.81 434 THR A C 1
ATOM 3190 O O . THR A 1 434 ? -12.033 -23.052 3.485 1.00 93.81 434 THR A O 1
ATOM 3193 N N . ALA A 1 435 ? -14.012 -22.872 4.538 1.00 95.31 435 ALA A N 1
ATOM 3194 C CA . ALA A 1 435 ? -13.964 -21.438 4.748 1.00 95.31 435 ALA A CA 1
ATOM 3195 C C . ALA A 1 435 ? -12.696 -21.003 5.493 1.00 95.31 435 ALA A C 1
ATOM 3197 O O . ALA A 1 435 ? -12.306 -21.608 6.500 1.00 95.31 435 ALA A O 1
ATOM 3198 N N . GLN A 1 436 ? -12.097 -19.898 5.054 1.00 95.06 436 GLN A N 1
ATOM 3199 C CA . GLN A 1 436 ? -10.953 -19.308 5.737 1.00 95.06 436 GLN A CA 1
ATOM 3200 C C . GLN A 1 436 ? -11.396 -18.725 7.083 1.00 95.06 436 GLN A C 1
ATOM 3202 O O . GLN A 1 436 ? -12.286 -17.879 7.160 1.00 95.06 436 GLN A O 1
ATOM 3207 N N . SER A 1 437 ? -10.783 -19.186 8.172 1.00 94.56 437 SER A N 1
ATOM 3208 C CA . SER A 1 437 ? -11.090 -18.699 9.519 1.00 94.56 437 SER A CA 1
ATOM 3209 C C . SER A 1 437 ? -10.416 -17.352 9.778 1.00 94.56 437 SER A C 1
ATOM 3211 O O . SER A 1 437 ? -9.191 -17.279 9.828 1.00 94.56 437 SER A O 1
ATOM 3213 N N . LEU A 1 438 ? -11.214 -16.316 10.029 1.00 95.06 438 LEU A N 1
ATOM 3214 C CA . LEU A 1 438 ? -10.755 -14.960 10.347 1.00 95.06 438 LEU A CA 1
ATOM 3215 C C . LEU A 1 438 ? -10.414 -14.782 11.832 1.00 95.06 438 LEU A C 1
ATOM 3217 O O . LEU A 1 438 ? -9.507 -14.030 12.178 1.00 95.06 438 LEU A O 1
ATOM 3221 N N . GLY A 1 439 ? -11.125 -15.488 12.719 1.00 94.81 439 GLY A N 1
ATOM 3222 C CA . GLY A 1 439 ? -10.945 -15.397 14.170 1.00 94.81 439 GLY A CA 1
ATOM 3223 C C . GLY A 1 439 ? -12.252 -15.156 14.924 1.00 94.81 439 GLY A C 1
ATOM 3224 O O . GLY A 1 439 ? -13.309 -15.666 14.539 1.00 94.81 439 GLY A O 1
ATOM 3225 N N . VAL A 1 440 ? -12.173 -14.413 16.031 1.00 96.56 440 VAL A N 1
ATOM 3226 C CA . VAL A 1 440 ? -13.321 -14.078 16.887 1.00 96.56 440 VAL A CA 1
ATOM 3227 C C . VAL A 1 440 ? -13.582 -12.573 16.841 1.00 96.56 440 VAL A C 1
ATOM 3229 O O . VAL A 1 440 ? -12.672 -11.781 17.077 1.00 96.56 440 VAL A O 1
ATOM 3232 N N . LEU A 1 441 ? -14.818 -12.192 16.526 1.00 96.56 441 LEU A N 1
ATOM 3233 C CA . LEU A 1 441 ? -15.307 -10.819 16.553 1.00 96.56 441 LEU A CA 1
ATOM 3234 C C . LEU A 1 441 ? -15.811 -10.482 17.960 1.00 96.56 441 LEU A C 1
ATOM 3236 O O . LEU A 1 441 ? -16.647 -11.202 18.517 1.00 96.56 441 LEU A O 1
ATOM 3240 N N . ALA A 1 442 ? -15.328 -9.375 18.515 1.00 94.50 442 ALA A N 1
ATOM 3241 C CA . ALA A 1 442 ? -15.788 -8.833 19.784 1.00 94.50 442 ALA A CA 1
ATOM 3242 C C . ALA A 1 442 ? -17.280 -8.449 19.717 1.00 94.50 442 ALA A C 1
ATOM 3244 O O . ALA A 1 442 ? -17.814 -8.123 18.661 1.00 94.50 442 ALA A O 1
ATOM 3245 N N . ALA A 1 443 ? -17.983 -8.468 20.852 1.00 91.88 443 ALA A N 1
ATOM 3246 C CA . ALA A 1 443 ? -19.392 -8.055 20.899 1.00 91.88 443 ALA A CA 1
ATOM 3247 C C . ALA A 1 443 ? -19.563 -6.524 20.944 1.00 91.88 443 ALA A C 1
ATOM 3249 O O . ALA A 1 443 ? -20.621 -6.003 20.598 1.00 91.88 443 ALA A O 1
ATOM 3250 N N . SER A 1 444 ? -18.532 -5.830 21.423 1.00 87.62 444 SER A N 1
ATOM 3251 C CA . SER A 1 444 ? -18.405 -4.379 21.553 1.00 87.62 444 SER A CA 1
ATOM 3252 C C . SER A 1 444 ? -16.930 -4.010 21.720 1.00 87.62 444 SER A C 1
ATOM 3254 O O . SER A 1 444 ? -16.100 -4.881 22.000 1.00 87.62 444 SER A O 1
ATOM 3256 N N . GLU A 1 445 ? -16.623 -2.718 21.666 1.00 83.88 445 GLU A N 1
ATOM 3257 C CA . GLU A 1 445 ? -15.266 -2.209 21.874 1.00 83.88 445 GLU A CA 1
ATOM 3258 C C . GLU A 1 445 ? -14.630 -2.661 23.198 1.00 83.88 445 GLU A C 1
ATOM 3260 O O . GLU A 1 445 ? -13.500 -3.137 23.218 1.00 83.88 445 GLU A O 1
ATOM 3265 N N . LYS A 1 446 ? -15.407 -2.652 24.288 1.00 80.62 446 LYS A N 1
ATOM 3266 C CA . LYS A 1 446 ? -14.968 -3.064 25.635 1.00 80.62 446 LYS A CA 1
ATOM 3267 C C . LYS A 1 446 ? -14.682 -4.561 25.783 1.00 80.62 446 LYS A C 1
ATOM 3269 O O . LYS A 1 446 ? -14.088 -4.974 26.769 1.00 80.62 446 LYS A O 1
ATOM 3274 N N . SER A 1 447 ? -15.156 -5.379 24.846 1.00 85.12 447 SER A N 1
ATOM 3275 C CA . SER A 1 447 ? -14.952 -6.836 24.863 1.00 85.12 447 SER A CA 1
ATOM 3276 C C . SER A 1 447 ? -13.823 -7.288 23.937 1.00 85.12 447 SER A C 1
ATOM 3278 O O . SER A 1 447 ? -13.681 -8.482 23.692 1.00 85.12 447 SER A O 1
ATOM 3280 N N . SER A 1 448 ? -13.088 -6.340 23.356 1.00 86.00 448 SER A N 1
ATOM 3281 C CA . SER A 1 448 ? -11.932 -6.636 22.523 1.00 86.00 448 SER A CA 1
ATOM 3282 C C . SER A 1 448 ? -10.693 -6.883 23.375 1.00 86.00 448 SER A C 1
ATOM 3284 O O . SER A 1 448 ? -10.467 -6.198 24.369 1.00 86.00 448 SER A O 1
ATOM 3286 N N . ASP A 1 449 ? -9.896 -7.866 22.970 1.00 85.44 449 ASP A N 1
ATOM 3287 C CA . ASP A 1 449 ? -8.670 -8.290 23.644 1.00 85.44 449 ASP A CA 1
ATOM 3288 C C . ASP A 1 449 ? -7.691 -8.904 22.618 1.00 85.44 449 ASP A C 1
ATOM 3290 O O . ASP A 1 449 ? -7.834 -8.722 21.404 1.00 85.44 449 ASP A O 1
ATOM 3294 N N . ASP A 1 450 ? -6.665 -9.617 23.081 1.00 82.00 450 ASP A N 1
ATOM 3295 C CA . ASP A 1 450 ? -5.673 -10.272 22.224 1.00 82.00 450 ASP A CA 1
ATOM 3296 C C . ASP A 1 450 ? -6.266 -11.377 21.323 1.00 82.00 450 ASP A C 1
ATOM 3298 O O . ASP A 1 450 ? -5.693 -11.710 20.275 1.00 82.00 450 ASP A O 1
ATOM 3302 N N . VAL A 1 451 ? -7.443 -11.901 21.678 1.00 86.94 451 VAL A N 1
ATOM 3303 C CA . VAL A 1 451 ? -8.188 -12.936 20.950 1.00 86.94 451 VAL A CA 1
ATOM 3304 C C . VAL A 1 451 ? -9.341 -12.336 20.134 1.00 86.94 451 VAL A C 1
ATOM 3306 O O . VAL A 1 451 ? -9.488 -12.647 18.950 1.00 86.94 451 VAL A O 1
ATOM 3309 N N . ASN A 1 452 ? -10.152 -11.481 20.755 1.00 91.62 452 ASN A N 1
ATOM 3310 C CA . ASN A 1 452 ? -11.370 -10.879 20.226 1.00 91.62 452 ASN A CA 1
ATOM 3311 C C . ASN A 1 452 ? -11.054 -9.562 19.510 1.00 91.62 452 ASN A C 1
ATOM 3313 O O . ASN A 1 452 ? -10.735 -8.545 20.133 1.00 91.62 452 ASN A O 1
ATOM 3317 N N . ARG A 1 453 ? -11.189 -9.564 18.185 1.00 92.94 453 ARG A N 1
ATOM 3318 C CA . ARG A 1 453 ? -10.894 -8.410 17.327 1.00 92.94 453 ARG A CA 1
ATOM 3319 C C . ARG A 1 453 ? -12.114 -7.506 17.179 1.00 92.94 453 ARG A C 1
ATOM 3321 O O . ARG A 1 453 ? -13.246 -7.984 17.209 1.00 92.94 453 ARG A O 1
ATOM 3328 N N . LEU A 1 454 ? -11.888 -6.208 16.994 1.00 93.38 454 LEU A N 1
ATOM 3329 C CA . LEU A 1 454 ? -12.948 -5.221 16.722 1.00 93.38 454 LEU A CA 1
ATOM 3330 C C . LEU A 1 454 ? -13.517 -5.352 15.310 1.00 93.38 454 LEU A C 1
ATOM 3332 O O . LEU A 1 454 ? -14.643 -4.942 15.038 1.00 93.38 454 LEU A O 1
ATOM 3336 N N . GLY A 1 455 ? -12.739 -5.966 14.430 1.00 95.38 455 GLY A N 1
ATOM 3337 C CA . GLY A 1 455 ? -13.120 -6.225 13.064 1.00 95.38 455 GLY A CA 1
ATOM 3338 C C . GLY A 1 455 ? -12.028 -6.951 12.300 1.00 95.38 455 GLY A C 1
ATOM 3339 O O . GLY A 1 455 ? -10.948 -7.247 12.829 1.00 95.38 455 GLY A O 1
ATOM 3340 N N . PHE A 1 456 ? -12.337 -7.213 11.040 1.00 96.31 456 PHE A N 1
ATOM 3341 C CA . PHE A 1 456 ? -11.453 -7.843 10.077 1.00 96.31 456 PHE A CA 1
ATOM 3342 C C . PHE A 1 456 ? -11.427 -7.005 8.803 1.00 96.31 456 PHE A C 1
ATOM 3344 O O . PHE A 1 456 ? -12.485 -6.631 8.303 1.00 96.31 456 PHE A O 1
ATOM 3351 N N . THR A 1 457 ? -10.234 -6.763 8.269 1.00 94.50 457 THR A N 1
ATOM 3352 C CA . THR A 1 457 ? -10.020 -6.261 6.910 1.00 94.50 457 THR A CA 1
ATOM 3353 C C . THR A 1 457 ? -9.410 -7.396 6.105 1.00 94.50 457 THR A C 1
ATOM 3355 O O . THR A 1 457 ? -8.331 -7.880 6.447 1.00 94.50 457 THR A O 1
ATOM 3358 N N . ILE A 1 458 ? -10.099 -7.844 5.065 1.00 94.38 458 ILE A N 1
ATOM 3359 C CA . ILE A 1 458 ? -9.683 -8.961 4.228 1.00 94.38 458 ILE A CA 1
ATOM 3360 C C . ILE A 1 458 ? -9.425 -8.439 2.824 1.00 94.38 458 ILE A C 1
ATOM 3362 O O . ILE A 1 458 ? -10.281 -7.784 2.236 1.00 94.38 458 ILE A O 1
ATOM 3366 N N . PHE A 1 459 ? -8.251 -8.742 2.289 1.00 91.56 459 PHE A N 1
ATOM 3367 C CA . PHE A 1 459 ? -7.925 -8.511 0.888 1.00 91.56 459 PHE A CA 1
ATOM 3368 C C . PHE A 1 459 ? -8.077 -9.825 0.132 1.00 91.56 459 PHE A C 1
ATOM 3370 O O . PHE A 1 459 ? -7.306 -10.751 0.390 1.00 91.56 459 PHE A O 1
ATOM 3377 N N . GLY A 1 460 ? -9.069 -9.890 -0.752 1.00 90.31 460 GLY A N 1
ATOM 3378 C CA . GLY A 1 460 ? -9.384 -11.081 -1.536 1.00 90.31 460 GLY A CA 1
ATOM 3379 C C . GLY A 1 460 ? -9.533 -10.784 -3.023 1.00 90.31 460 GLY A C 1
ATOM 3380 O O . GLY A 1 460 ? -9.561 -9.619 -3.448 1.00 90.31 460 GLY A O 1
ATOM 3381 N N . THR A 1 461 ? -9.617 -11.848 -3.810 1.00 88.56 461 THR A N 1
ATOM 3382 C CA . THR A 1 461 ? -9.741 -11.797 -5.261 1.00 88.56 461 THR A CA 1
ATOM 3383 C C . THR A 1 461 ? -10.725 -12.848 -5.741 1.00 88.56 461 THR A C 1
ATOM 3385 O O . THR A 1 461 ? -10.484 -14.034 -5.603 1.00 88.56 461 THR A O 1
ATOM 3388 N N . VAL A 1 462 ? -11.739 -12.399 -6.482 1.00 89.31 462 VAL A N 1
ATOM 3389 C CA . VAL A 1 462 ? -12.533 -13.273 -7.350 1.00 89.31 462 VAL A CA 1
ATOM 3390 C C . VAL A 1 462 ? -11.728 -13.489 -8.633 1.00 89.31 462 VAL A C 1
ATOM 3392 O O . VAL A 1 462 ? -11.752 -12.645 -9.539 1.00 89.31 462 VAL A O 1
ATOM 3395 N N . ASN A 1 463 ? -10.952 -14.572 -8.686 1.00 81.81 463 ASN A N 1
ATOM 3396 C CA . ASN A 1 463 ? -9.955 -14.813 -9.738 1.00 81.81 463 ASN A CA 1
ATOM 3397 C C . ASN A 1 463 ? -10.550 -15.413 -11.023 1.00 81.81 463 ASN A C 1
ATOM 3399 O O . ASN A 1 463 ? -9.906 -15.396 -12.075 1.00 81.81 463 ASN A O 1
ATOM 3403 N N . ASN A 1 464 ? -11.778 -15.929 -10.949 1.00 84.94 464 ASN A N 1
ATOM 3404 C CA . ASN A 1 464 ? -12.503 -16.497 -12.073 1.00 84.94 464 ASN A CA 1
ATOM 3405 C C . ASN A 1 464 ? -14.025 -16.305 -11.913 1.00 84.94 464 ASN A C 1
ATOM 3407 O O . ASN A 1 464 ? -14.528 -15.995 -10.838 1.00 84.94 464 ASN A O 1
ATOM 3411 N N . LEU A 1 465 ? -14.789 -16.509 -12.990 1.00 89.00 465 LEU A N 1
ATOM 3412 C CA . LEU A 1 465 ? -16.242 -16.263 -12.998 1.00 89.00 465 LEU A CA 1
ATOM 3413 C C . LEU A 1 465 ? -17.053 -17.152 -12.041 1.00 89.00 465 LEU A C 1
ATOM 3415 O O . LEU A 1 465 ? -18.171 -16.803 -11.674 1.00 89.00 465 LEU A O 1
ATOM 3419 N N . ASN A 1 466 ? -16.521 -18.308 -11.664 1.00 90.12 466 ASN A N 1
ATOM 3420 C CA . ASN A 1 466 ? -17.194 -19.288 -10.820 1.00 90.12 466 ASN A CA 1
ATOM 3421 C C . ASN A 1 466 ? -16.590 -19.324 -9.408 1.00 90.12 466 ASN A C 1
ATOM 3423 O O . ASN A 1 466 ? -16.922 -20.228 -8.635 1.00 90.12 466 ASN A O 1
ATOM 3427 N N . ASP A 1 467 ? -15.706 -18.376 -9.104 1.00 89.44 467 ASP A N 1
ATOM 3428 C CA . ASP A 1 467 ? -14.970 -18.307 -7.858 1.00 89.44 467 ASP A CA 1
ATOM 3429 C C . ASP A 1 467 ? -15.875 -17.869 -6.708 1.00 89.44 467 ASP A C 1
ATOM 3431 O O . ASP A 1 467 ? -16.771 -17.030 -6.877 1.00 89.44 467 ASP A O 1
ATOM 3435 N N . LEU A 1 468 ? -15.677 -18.499 -5.555 1.00 92.75 468 LEU A N 1
ATOM 3436 C CA . LEU A 1 468 ? -16.462 -18.267 -4.355 1.00 92.75 468 LEU A CA 1
ATOM 3437 C C . LEU A 1 468 ? -15.503 -18.155 -3.181 1.00 92.75 468 LEU A C 1
ATOM 3439 O O . LEU A 1 468 ? -14.869 -19.140 -2.822 1.00 92.75 468 LEU A O 1
ATOM 3443 N N . ASP A 1 469 ? -15.559 -17.037 -2.475 1.00 94.12 469 ASP A N 1
ATOM 3444 C CA . ASP A 1 469 ? -14.670 -16.826 -1.340 1.00 94.12 469 ASP A CA 1
ATOM 3445 C C . ASP A 1 469 ? -15.504 -16.911 -0.074 1.00 94.12 469 ASP A C 1
ATOM 3447 O O . ASP A 1 469 ? -16.348 -16.046 0.185 1.00 94.12 469 ASP A O 1
ATOM 3451 N N . VAL A 1 470 ? -15.333 -17.980 0.712 1.00 96.31 470 VAL A N 1
ATOM 3452 C CA . VAL A 1 470 ? -16.043 -18.134 1.989 1.00 96.31 470 VAL A CA 1
ATOM 3453 C C . VAL A 1 470 ? -15.098 -17.909 3.158 1.00 96.31 470 VAL A C 1
ATOM 3455 O O . VAL A 1 470 ? -14.115 -18.622 3.368 1.00 96.31 470 VAL A O 1
ATOM 3458 N N . TYR A 1 471 ? -15.473 -16.957 4.000 1.00 97.75 471 TYR A N 1
ATOM 3459 C CA . TYR A 1 471 ? -14.809 -16.632 5.250 1.00 97.75 471 TYR A CA 1
ATOM 3460 C C . TYR A 1 471 ? -15.671 -17.053 6.432 1.00 97.75 471 TYR A C 1
ATOM 3462 O O . TYR A 1 471 ? -16.899 -17.001 6.376 1.00 97.75 471 TYR A O 1
ATOM 3470 N N . SER A 1 472 ? -15.039 -17.450 7.533 1.00 97.56 472 SER A N 1
ATOM 3471 C CA . SER A 1 472 ? -15.730 -17.776 8.778 1.00 97.56 472 SER A CA 1
ATOM 3472 C C . SER A 1 472 ? -15.180 -16.985 9.954 1.00 97.56 472 SER A C 1
ATOM 3474 O O . SER A 1 472 ? -13.976 -16.769 10.077 1.00 97.56 472 SER A O 1
ATOM 3476 N N . PHE A 1 473 ? -16.064 -16.565 10.851 1.00 97.69 473 PHE A N 1
ATOM 3477 C CA . PHE A 1 473 ? -15.681 -15.926 12.106 1.00 97.69 473 PHE A CA 1
ATOM 3478 C C . PHE A 1 473 ? -16.622 -16.359 13.227 1.00 97.69 473 PHE A C 1
ATOM 3480 O O . PHE A 1 473 ? -17.771 -16.745 12.995 1.00 97.69 473 PHE A O 1
ATOM 3487 N N . ARG A 1 474 ? -16.139 -16.308 14.468 1.00 97.25 474 ARG A N 1
ATOM 3488 C CA . ARG A 1 474 ? -16.970 -16.541 15.655 1.00 97.25 474 ARG A CA 1
ATOM 3489 C C . ARG A 1 474 ? -17.436 -15.201 16.201 1.00 97.25 474 ARG A C 1
ATOM 3491 O O . ARG A 1 474 ? -16.639 -14.278 16.282 1.00 97.25 474 ARG A O 1
ATOM 3498 N N . GLY A 1 475 ? -18.696 -15.088 16.595 1.00 96.06 475 GLY A N 1
ATOM 3499 C CA . GLY A 1 475 ? -19.241 -13.848 17.148 1.00 96.06 475 GLY A CA 1
ATOM 3500 C C . GLY A 1 475 ? -20.425 -14.101 18.069 1.00 96.06 475 GLY A C 1
ATOM 3501 O O . GLY A 1 475 ? -21.026 -15.181 18.059 1.00 96.06 475 GLY A O 1
ATOM 3502 N N . THR A 1 476 ? -20.772 -13.107 18.876 1.00 96.19 476 THR A N 1
ATOM 3503 C CA . THR A 1 476 ? -21.911 -13.184 19.797 1.00 96.19 476 THR A CA 1
ATOM 3504 C C . THR A 1 476 ? -23.211 -12.859 19.061 1.00 96.19 476 THR A C 1
ATOM 3506 O O . THR A 1 476 ? -23.354 -11.802 18.453 1.00 96.19 476 THR A O 1
ATOM 3509 N N . ALA A 1 477 ? -24.184 -13.772 19.098 1.00 95.25 477 ALA A N 1
ATOM 3510 C CA . ALA A 1 477 ? -25.505 -13.537 18.519 1.00 95.25 477 ALA A CA 1
ATOM 3511 C C . ALA A 1 477 ? -26.195 -12.342 19.190 1.00 95.25 477 ALA A C 1
ATOM 3513 O O . ALA A 1 477 ? -26.159 -12.192 20.416 1.00 95.25 477 ALA A O 1
ATOM 3514 N N . GLY A 1 478 ? -26.860 -11.517 18.384 1.00 93.81 478 GLY A N 1
ATOM 3515 C CA . GLY A 1 478 ? -27.447 -10.249 18.809 1.00 93.81 478 GLY A CA 1
ATOM 3516 C C . GLY A 1 478 ? -26.522 -9.038 18.661 1.00 93.81 478 GLY A C 1
ATOM 3517 O O . GLY A 1 478 ? -27.022 -7.920 18.765 1.00 93.81 478 GLY A O 1
ATOM 3518 N N . THR A 1 479 ? -25.228 -9.222 18.379 1.00 95.38 479 THR A N 1
ATOM 3519 C CA . THR A 1 479 ? -24.322 -8.124 18.006 1.00 95.38 479 THR A CA 1
ATOM 3520 C C . THR A 1 479 ? -24.648 -7.623 16.600 1.00 95.38 479 THR A C 1
ATOM 3522 O O . THR A 1 479 ? -24.924 -8.416 15.700 1.00 95.38 479 THR A O 1
ATOM 3525 N N . THR A 1 480 ? -24.629 -6.305 16.413 1.00 95.31 480 THR A N 1
ATOM 3526 C CA . THR A 1 480 ? -24.797 -5.669 15.102 1.00 95.31 480 THR A CA 1
ATOM 3527 C C . THR A 1 480 ? -23.446 -5.562 14.409 1.00 95.31 480 THR A C 1
ATOM 3529 O O . THR A 1 480 ? -22.502 -5.043 14.997 1.00 95.31 480 THR A O 1
ATOM 3532 N N . VAL A 1 481 ? -23.364 -6.053 13.174 1.00 96.69 481 VAL A N 1
ATOM 3533 C CA . VAL A 1 481 ? -22.129 -6.135 12.388 1.00 96.69 481 VAL A CA 1
ATOM 3534 C C . VAL A 1 481 ? -22.354 -5.525 11.012 1.00 96.69 481 VAL A C 1
ATOM 3536 O O . VAL A 1 481 ? -23.404 -5.732 10.402 1.00 96.69 481 VAL A O 1
ATOM 3539 N N . TRP A 1 482 ? -21.366 -4.779 10.537 1.00 95.81 482 TRP A N 1
ATOM 3540 C CA . TRP A 1 482 ? -21.297 -4.224 9.194 1.00 95.81 482 TRP A CA 1
ATOM 3541 C C . TRP A 1 482 ? -20.412 -5.121 8.349 1.00 95.81 482 TRP A C 1
ATOM 3543 O O . TRP A 1 482 ? -19.332 -5.510 8.791 1.00 95.81 482 TRP A O 1
ATOM 3553 N N . PHE A 1 483 ? -20.906 -5.446 7.164 1.00 96.50 483 PHE A N 1
ATOM 3554 C CA . PHE A 1 483 ? -20.194 -6.154 6.118 1.00 96.50 483 PHE A CA 1
ATOM 3555 C C . PHE A 1 483 ? -20.125 -5.207 4.934 1.00 96.50 483 PHE A C 1
ATOM 3557 O O . PHE A 1 483 ? -21.176 -4.793 4.441 1.00 96.50 483 PHE A O 1
ATOM 3564 N N . ASP A 1 484 ? -18.916 -4.860 4.532 1.00 94.25 484 ASP A N 1
ATOM 3565 C CA . ASP A 1 484 ? -18.671 -3.784 3.582 1.00 94.25 484 ASP A CA 1
ATOM 3566 C C . ASP A 1 484 ? -17.613 -4.207 2.569 1.00 94.25 484 ASP A C 1
ATOM 3568 O O . ASP A 1 484 ? -16.626 -4.843 2.950 1.00 94.25 484 ASP A O 1
ATOM 3572 N N . ILE A 1 485 ? -17.842 -3.922 1.292 1.00 94.06 485 ILE A N 1
ATOM 3573 C CA . ILE A 1 485 ? -16.911 -4.232 0.212 1.00 94.06 485 ILE A CA 1
ATOM 3574 C C . ILE A 1 485 ? -16.444 -2.918 -0.392 1.00 94.06 485 ILE A C 1
ATOM 3576 O O . ILE A 1 485 ? -17.214 -2.191 -0.999 1.00 94.06 485 ILE A O 1
ATOM 3580 N N . ASP A 1 486 ? -15.146 -2.674 -0.294 1.00 89.69 486 ASP A N 1
ATOM 3581 C CA . ASP A 1 486 ? -14.517 -1.445 -0.751 1.00 89.69 486 ASP A CA 1
ATOM 3582 C C . ASP A 1 486 ? -13.399 -1.720 -1.741 1.00 89.69 486 ASP A C 1
ATOM 3584 O O . ASP A 1 486 ? -12.887 -2.841 -1.868 1.00 89.69 486 ASP A O 1
ATOM 3588 N N . ARG A 1 487 ? -12.938 -0.639 -2.384 1.00 83.44 487 ARG A N 1
ATOM 3589 C CA . ARG A 1 487 ? -11.726 -0.620 -3.217 1.00 83.44 487 ARG A CA 1
ATOM 3590 C C . ARG A 1 487 ? -11.708 -1.746 -4.252 1.00 83.44 487 ARG A C 1
ATOM 3592 O O . ARG A 1 487 ? -10.649 -2.310 -4.546 1.00 83.44 487 ARG A O 1
ATOM 3599 N N . THR A 1 488 ? -12.879 -2.091 -4.782 1.00 87.69 488 THR A N 1
ATOM 3600 C CA . THR A 1 488 ? -12.986 -3.139 -5.785 1.00 87.69 488 THR A CA 1
ATOM 3601 C C . THR A 1 488 ? -12.458 -2.656 -7.123 1.00 87.69 488 THR A C 1
ATOM 3603 O O . THR A 1 488 ? -12.460 -1.462 -7.453 1.00 87.69 488 THR A O 1
ATOM 3606 N N . ASN A 1 489 ? -12.001 -3.609 -7.931 1.00 84.19 489 ASN A N 1
ATOM 3607 C CA . ASN A 1 489 ? -11.742 -3.319 -9.330 1.00 84.19 489 ASN A CA 1
ATOM 3608 C C . ASN A 1 489 ? -13.054 -2.885 -10.006 1.00 84.19 489 ASN A C 1
ATOM 3610 O O . ASN A 1 489 ? -14.081 -3.532 -9.831 1.00 84.19 489 ASN A O 1
ATOM 3614 N N . ILE A 1 490 ? -13.010 -1.852 -10.849 1.00 82.00 490 ILE A N 1
ATOM 3615 C CA . ILE A 1 490 ? -14.172 -1.397 -11.628 1.00 82.00 490 ILE A CA 1
ATOM 3616 C C . ILE A 1 490 ? -14.746 -2.486 -12.555 1.00 82.00 490 ILE A C 1
ATOM 3618 O O . ILE A 1 490 ? -15.865 -2.356 -13.050 1.00 82.00 490 ILE A O 1
ATOM 3622 N N . SER A 1 491 ? -13.979 -3.545 -12.840 1.00 85.25 491 SER A N 1
ATOM 3623 C CA . SER A 1 491 ? -14.459 -4.708 -13.587 1.00 85.25 491 SER A CA 1
ATOM 3624 C C . SER A 1 491 ? -15.326 -5.661 -12.769 1.00 85.25 491 SER A C 1
ATOM 3626 O O . SER A 1 491 ? -16.046 -6.445 -13.384 1.00 85.25 491 SER A O 1
ATOM 3628 N N . LEU A 1 492 ? -15.242 -5.631 -11.436 1.00 89.31 492 LEU A N 1
ATOM 3629 C CA . LEU A 1 492 ? -15.920 -6.565 -10.543 1.00 89.31 492 LEU A CA 1
ATOM 3630 C C . LEU A 1 492 ? -17.323 -6.050 -10.191 1.00 89.31 492 LEU A C 1
ATOM 3632 O O . LEU A 1 492 ? -17.482 -4.931 -9.730 1.00 89.31 492 LEU A O 1
ATOM 3636 N N . ASP A 1 493 ? -18.343 -6.874 -10.393 1.00 92.81 493 ASP A N 1
ATOM 3637 C CA . ASP A 1 493 ? -19.683 -6.699 -9.828 1.00 92.81 493 ASP A CA 1
ATOM 3638 C C . ASP A 1 493 ? -19.824 -7.768 -8.739 1.00 92.81 493 ASP A C 1
ATOM 3640 O O . ASP A 1 493 ? -19.929 -8.960 -9.052 1.00 92.81 493 ASP A O 1
ATOM 3644 N N . ALA A 1 494 ? -19.662 -7.377 -7.474 1.00 93.81 494 ALA A N 1
ATOM 3645 C CA . ALA A 1 494 ? -19.574 -8.305 -6.351 1.00 93.81 494 ALA A CA 1
ATOM 3646 C C . ALA A 1 494 ? -20.934 -8.488 -5.667 1.00 93.81 494 ALA A C 1
ATOM 3648 O O . ALA A 1 494 ? -21.736 -7.571 -5.563 1.00 93.81 494 ALA A O 1
ATOM 3649 N N . THR A 1 495 ? -21.175 -9.676 -5.120 1.00 95.12 495 THR A N 1
ATOM 3650 C CA . THR A 1 495 ? -22.312 -9.952 -4.237 1.00 95.12 495 THR A CA 1
ATOM 3651 C C . THR A 1 495 ? -21.792 -10.423 -2.881 1.00 95.12 495 THR A C 1
ATOM 3653 O O . THR A 1 495 ? -20.928 -11.300 -2.816 1.00 95.12 495 THR A O 1
ATOM 3656 N N . LEU A 1 496 ? -22.353 -9.877 -1.800 1.00 96.81 496 LEU A N 1
ATOM 3657 C CA . LEU A 1 496 ? -21.972 -10.171 -0.418 1.00 96.81 496 LEU A CA 1
ATOM 3658 C C . LEU A 1 496 ? -23.091 -10.915 0.308 1.00 96.81 496 LEU A C 1
ATOM 3660 O O . LEU A 1 496 ? -24.229 -10.449 0.382 1.00 96.81 496 LEU A O 1
ATOM 3664 N N . GLU A 1 497 ? -22.778 -12.079 0.872 1.00 97.56 497 GLU A N 1
ATOM 3665 C CA . GLU A 1 497 ? -23.770 -12.983 1.455 1.00 97.56 497 GLU A CA 1
ATOM 3666 C C . GLU A 1 497 ? -23.378 -13.429 2.863 1.00 97.56 497 GLU A C 1
ATOM 3668 O O . GLU A 1 497 ? -22.282 -13.931 3.087 1.00 97.56 497 GLU A O 1
ATOM 3673 N N . LEU A 1 498 ? -24.313 -13.346 3.810 1.00 97.69 498 LEU A N 1
ATOM 3674 C CA . LEU A 1 498 ? -24.239 -14.088 5.067 1.00 97.69 498 LEU A CA 1
ATOM 3675 C C . LEU A 1 498 ? -24.920 -15.441 4.849 1.00 97.69 498 LEU A C 1
ATOM 3677 O O . LEU A 1 498 ? -26.094 -15.475 4.471 1.00 97.69 498 LEU A O 1
ATOM 3681 N N . ILE A 1 499 ? -24.216 -16.545 5.094 1.00 97.00 499 ILE A N 1
ATOM 3682 C CA . ILE A 1 499 ? -24.703 -17.902 4.810 1.00 97.00 499 ILE A CA 1
ATOM 3683 C C . ILE A 1 499 ? -24.678 -18.808 6.046 1.00 97.00 499 ILE A C 1
ATOM 3685 O O . ILE A 1 499 ? -23.945 -18.574 7.009 1.00 97.00 499 ILE A O 1
ATOM 3689 N N . ASP A 1 500 ? -25.509 -19.851 6.031 1.00 94.56 500 ASP A N 1
ATOM 3690 C CA . ASP A 1 500 ? -25.496 -20.902 7.051 1.00 94.56 500 ASP A CA 1
ATOM 3691 C C . ASP A 1 500 ? -24.411 -21.966 6.777 1.00 94.56 500 ASP A C 1
ATOM 3693 O O . ASP A 1 500 ? -23.748 -21.971 5.739 1.00 94.56 500 ASP A O 1
ATOM 3697 N N . ALA A 1 501 ? -24.249 -22.918 7.702 1.00 94.06 501 ALA A N 1
ATOM 3698 C CA . ALA A 1 501 ? -23.272 -24.004 7.574 1.00 94.06 501 ALA A CA 1
ATOM 3699 C C . ALA A 1 501 ? -23.532 -24.961 6.387 1.00 94.06 501 ALA A C 1
ATOM 3701 O O . ALA A 1 501 ? -22.652 -25.744 6.037 1.00 94.06 501 ALA A O 1
ATOM 3702 N N . ASN A 1 502 ? -24.720 -24.916 5.771 1.00 93.19 502 ASN A N 1
ATOM 3703 C CA . ASN A 1 502 ? -25.062 -25.680 4.568 1.00 93.19 502 ASN A CA 1
ATOM 3704 C C . ASN A 1 502 ? -24.887 -24.849 3.280 1.00 93.19 502 ASN A C 1
ATOM 3706 O O . ASN A 1 502 ? -25.116 -25.368 2.189 1.00 93.19 502 ASN A O 1
ATOM 3710 N N . GLY A 1 503 ? -24.507 -23.572 3.391 1.00 91.81 503 GLY A N 1
ATOM 3711 C CA . GLY A 1 503 ? -24.327 -22.649 2.273 1.00 91.81 503 GLY A CA 1
ATOM 3712 C C . GLY A 1 503 ? -25.597 -21.925 1.818 1.00 91.81 503 GLY A C 1
ATOM 3713 O O . GLY A 1 503 ? -25.568 -21.262 0.775 1.00 91.81 503 GLY A O 1
ATOM 3714 N N . ASN A 1 504 ? -26.701 -22.029 2.569 1.00 93.88 504 ASN A N 1
ATOM 3715 C CA . ASN A 1 504 ? -27.931 -21.296 2.272 1.00 93.88 504 ASN A CA 1
ATOM 3716 C C . ASN A 1 504 ? -27.789 -19.830 2.679 1.00 93.88 504 ASN A C 1
ATOM 3718 O O . ASN A 1 504 ? -27.271 -19.524 3.751 1.00 93.88 504 ASN A O 1
ATOM 3722 N N . ILE A 1 505 ? -28.327 -18.928 1.861 1.00 95.88 505 ILE A N 1
ATOM 3723 C CA . ILE A 1 505 ? -28.288 -17.487 2.117 1.00 95.88 505 ILE A CA 1
ATOM 3724 C C . ILE A 1 505 ? -29.228 -17.131 3.280 1.00 95.88 505 ILE A C 1
ATOM 3726 O O . ILE A 1 505 ? -30.415 -17.477 3.269 1.00 95.88 505 ILE A O 1
ATOM 3730 N N . ILE A 1 506 ? -28.687 -16.417 4.266 1.00 96.44 506 ILE A N 1
ATOM 3731 C CA . ILE A 1 506 ? -29.396 -15.803 5.396 1.00 96.44 506 ILE A CA 1
ATOM 3732 C C . ILE A 1 506 ? -29.734 -14.349 5.054 1.00 96.44 506 ILE A C 1
ATOM 3734 O O . ILE A 1 506 ? -30.887 -13.940 5.184 1.00 96.44 506 ILE A O 1
ATOM 3738 N N . ALA A 1 507 ? -28.737 -13.593 4.594 1.00 97.31 507 ALA A N 1
ATOM 3739 C CA . ALA A 1 507 ? -28.860 -12.213 4.139 1.00 97.31 507 ALA A CA 1
ATOM 3740 C C . ALA A 1 507 ? -27.936 -11.983 2.935 1.00 97.31 507 ALA A C 1
ATOM 3742 O O . ALA A 1 507 ? -26.897 -12.636 2.842 1.00 97.31 507 ALA A O 1
ATOM 3743 N N . GLN A 1 508 ? -28.311 -11.095 2.017 1.00 96.56 508 GLN A N 1
ATOM 3744 C CA . GLN A 1 508 ? -27.500 -10.769 0.841 1.00 96.56 508 GLN A CA 1
ATOM 3745 C C . GLN A 1 508 ? -27.642 -9.290 0.472 1.00 96.56 508 GLN A C 1
ATOM 3747 O O . GLN A 1 508 ? -28.752 -8.747 0.502 1.00 96.56 508 GLN A O 1
ATOM 3752 N N . SER A 1 509 ? -26.511 -8.703 0.084 1.00 95.12 509 SER A N 1
ATOM 3753 C CA . SER A 1 509 ? -26.367 -7.392 -0.546 1.00 95.12 509 SER A CA 1
ATOM 3754 C C . SER A 1 509 ? -25.693 -7.544 -1.912 1.00 95.12 509 SER A C 1
ATOM 3756 O O . SER A 1 509 ? -24.866 -8.437 -2.108 1.00 95.12 509 SER A O 1
ATOM 3758 N N . ASP A 1 510 ? -26.094 -6.701 -2.857 1.00 91.38 510 ASP A N 1
ATOM 3759 C CA . ASP A 1 510 ? -25.575 -6.639 -4.231 1.00 91.38 510 ASP A CA 1
ATOM 3760 C C . ASP A 1 510 ? -25.059 -5.233 -4.562 1.00 91.38 510 ASP A C 1
ATOM 3762 O O . ASP A 1 510 ? -24.017 -5.105 -5.177 1.00 91.38 510 ASP A O 1
ATOM 3766 N N . ASN A 1 511 ? -25.756 -4.170 -4.146 1.00 89.62 511 ASN A N 1
ATOM 3767 C CA . ASN A 1 511 ? -25.338 -2.796 -4.440 1.00 89.62 511 ASN A CA 1
ATOM 3768 C C . ASN A 1 511 ? -25.741 -1.852 -3.301 1.00 89.62 511 ASN A C 1
ATOM 3770 O O . ASN A 1 511 ? -26.918 -1.499 -3.168 1.00 89.62 511 ASN A O 1
ATOM 3774 N N . SER A 1 512 ? -24.766 -1.424 -2.500 1.00 88.38 512 SER A N 1
ATOM 3775 C CA . SER A 1 512 ? -24.972 -0.626 -1.288 1.00 88.38 512 SER A CA 1
ATOM 3776 C C . SER A 1 512 ? -25.597 0.745 -1.588 1.00 88.38 512 SER A C 1
ATOM 3778 O O . SER A 1 512 ? -26.445 1.238 -0.830 1.00 88.38 512 SER A O 1
ATOM 3780 N N . LEU A 1 513 ? -25.248 1.360 -2.722 1.00 82.62 513 LEU A N 1
ATOM 3781 C CA . LEU A 1 513 ? -25.756 2.661 -3.159 1.00 82.62 513 LEU A CA 1
ATOM 3782 C C . LEU A 1 513 ? -27.247 2.594 -3.526 1.00 82.62 513 LEU A C 1
ATOM 3784 O O . LEU A 1 513 ? -28.062 3.417 -3.092 1.00 82.62 513 LEU A O 1
ATOM 3788 N N . ASP A 1 514 ? -27.636 1.587 -4.297 1.00 83.25 514 ASP A N 1
ATOM 3789 C CA . ASP A 1 514 ? -29.031 1.386 -4.682 1.00 83.25 514 ASP A CA 1
ATOM 3790 C C . ASP A 1 514 ? -29.884 0.878 -3.508 1.00 83.25 514 ASP A C 1
ATOM 3792 O O . ASP A 1 514 ? -31.056 1.247 -3.381 1.00 83.25 514 ASP A O 1
ATOM 3796 N N . GLU A 1 515 ? -29.305 0.073 -2.616 1.00 86.94 515 GLU A N 1
ATOM 3797 C CA . GLU A 1 515 ? -29.964 -0.440 -1.410 1.00 86.94 515 GLU A CA 1
ATOM 3798 C C . GLU A 1 515 ? -30.195 0.655 -0.362 1.00 86.94 515 GLU A C 1
ATOM 3800 O O . GLU A 1 515 ? -31.267 0.734 0.242 1.00 86.94 515 GLU A O 1
ATOM 3805 N N . SER A 1 516 ? -29.226 1.551 -0.174 1.00 80.88 516 SER A N 1
ATOM 3806 C CA . SER A 1 516 ? -29.351 2.704 0.727 1.00 80.88 516 SER A CA 1
ATOM 3807 C C . SER A 1 516 ? -30.327 3.764 0.207 1.00 80.88 516 SER A C 1
ATOM 3809 O O . SER A 1 516 ? -31.051 4.371 0.998 1.00 80.88 516 SER A O 1
ATOM 3811 N N . SER A 1 517 ? -30.416 3.959 -1.115 1.00 78.38 517 SER A N 1
ATOM 3812 C CA . SER A 1 517 ? -31.416 4.847 -1.729 1.00 78.38 517 SER A CA 1
ATOM 3813 C C . SER A 1 517 ? -32.835 4.258 -1.745 1.00 78.38 517 SER A C 1
ATOM 3815 O O . SER A 1 517 ? -33.797 4.974 -2.038 1.00 78.38 517 SER A O 1
ATOM 3817 N N . GLY A 1 518 ? -32.985 2.969 -1.416 1.00 77.94 518 GLY A N 1
ATOM 3818 C CA . GLY A 1 518 ? -34.251 2.237 -1.471 1.00 77.94 518 GLY A CA 1
ATOM 3819 C C . GLY A 1 518 ? -34.698 1.875 -2.892 1.00 77.94 518 GLY A C 1
ATOM 3820 O O . GLY A 1 518 ? -35.849 1.479 -3.088 1.00 77.94 518 GLY A O 1
ATOM 3821 N N . THR A 1 519 ? -33.809 2.018 -3.880 1.00 78.81 519 THR A N 1
ATOM 3822 C CA . THR A 1 519 ? -34.030 1.597 -5.273 1.00 78.81 519 THR A CA 1
ATOM 3823 C C . THR A 1 519 ? -33.984 0.073 -5.390 1.00 78.81 519 THR A C 1
ATOM 3825 O O . THR A 1 519 ? -34.779 -0.521 -6.124 1.00 78.81 519 THR A O 1
ATOM 3828 N N . LEU A 1 520 ? -33.103 -0.564 -4.616 1.00 79.81 520 LEU A N 1
ATOM 3829 C CA . LEU A 1 520 ? -33.033 -2.009 -4.430 1.00 79.81 520 LEU A CA 1
ATOM 3830 C C . LEU A 1 520 ? -33.334 -2.376 -2.971 1.00 79.81 520 LEU A C 1
ATOM 3832 O O . LEU A 1 520 ? -33.143 -1.582 -2.055 1.00 79.81 520 LEU A O 1
ATOM 3836 N N . ALA A 1 521 ? -33.852 -3.586 -2.758 1.00 86.50 521 ALA A N 1
ATOM 3837 C CA . ALA A 1 521 ? -34.099 -4.122 -1.424 1.00 86.50 521 ALA A CA 1
ATOM 3838 C C . ALA A 1 521 ? -33.052 -5.185 -1.090 1.00 86.50 521 ALA A C 1
ATOM 3840 O O . ALA A 1 521 ? -32.809 -6.080 -1.903 1.00 86.50 521 ALA A O 1
ATOM 3841 N N . LEU A 1 522 ? -32.513 -5.121 0.128 1.00 91.62 522 LEU A N 1
ATOM 3842 C CA . LEU A 1 522 ? -31.697 -6.190 0.697 1.00 91.62 522 LEU A CA 1
ATOM 3843 C C . LEU A 1 522 ? -32.497 -7.490 0.783 1.00 91.62 522 LEU A C 1
ATOM 3845 O O . LEU A 1 522 ? -33.686 -7.494 1.128 1.00 91.62 522 LEU A O 1
ATOM 3849 N N . TYR A 1 523 ? -31.835 -8.610 0.515 1.00 94.31 523 TYR A N 1
ATOM 3850 C CA . TYR A 1 523 ? -32.450 -9.920 0.674 1.00 94.31 523 TYR A CA 1
ATOM 3851 C C . TYR A 1 523 ? -32.264 -10.423 2.108 1.00 94.31 523 TYR A C 1
ATOM 3853 O O . TYR A 1 523 ? -31.161 -10.415 2.652 1.00 94.31 523 TYR A O 1
ATOM 3861 N N . SER A 1 524 ? -33.348 -10.914 2.709 1.00 95.75 524 SER A N 1
ATOM 3862 C CA . SER A 1 524 ? -33.334 -11.634 3.984 1.00 95.75 524 SER A CA 1
ATOM 3863 C C . SER A 1 524 ? -34.156 -12.910 3.855 1.00 95.75 524 SER A C 1
ATOM 3865 O O . SER A 1 524 ? -35.261 -12.906 3.309 1.00 95.75 524 SER A O 1
ATOM 3867 N N . ASN A 1 525 ? -33.614 -14.023 4.341 1.00 94.12 525 ASN A N 1
ATOM 3868 C CA . ASN A 1 525 ? -34.316 -15.297 4.358 1.00 94.12 525 ASN A CA 1
ATOM 3869 C C . ASN A 1 525 ? -35.213 -15.368 5.605 1.00 94.12 525 ASN A C 1
ATOM 3871 O O . ASN A 1 525 ? -34.688 -15.552 6.705 1.00 94.12 525 ASN A O 1
ATOM 3875 N N . PRO A 1 526 ? -36.551 -15.308 5.464 1.00 91.81 526 PRO A N 1
ATOM 3876 C CA . PRO A 1 526 ? -37.471 -15.201 6.598 1.00 91.81 526 PRO A CA 1
ATOM 3877 C C . PRO A 1 526 ? -37.496 -16.448 7.493 1.00 91.81 526 PRO A C 1
ATOM 3879 O O . PRO A 1 526 ? -38.040 -16.400 8.593 1.00 91.81 526 PRO A O 1
ATOM 3882 N N . VAL A 1 527 ? -36.940 -17.573 7.028 1.00 91.06 527 VAL A N 1
ATOM 3883 C CA . VAL A 1 527 ? -36.782 -18.790 7.838 1.00 91.06 527 VAL A CA 1
ATOM 3884 C C . VAL A 1 527 ? -35.564 -18.685 8.761 1.00 91.06 527 VAL A C 1
ATOM 3886 O O . VAL A 1 527 ? -35.574 -19.261 9.846 1.00 91.06 527 VAL A O 1
ATOM 3889 N N . ALA A 1 528 ? -34.525 -17.957 8.342 1.00 90.81 528 ALA A N 1
ATOM 3890 C CA . ALA A 1 528 ? -33.255 -17.853 9.057 1.00 90.81 528 ALA A CA 1
ATOM 3891 C C . ALA A 1 528 ? -33.139 -16.573 9.899 1.00 90.81 528 ALA A C 1
ATOM 3893 O O . ALA A 1 528 ? -32.559 -16.605 10.983 1.00 90.81 528 ALA A O 1
ATOM 3894 N N . ILE A 1 529 ? -33.684 -15.452 9.416 1.00 93.94 529 ILE A N 1
ATOM 3895 C CA . ILE A 1 529 ? -33.595 -14.146 10.071 1.00 93.94 529 ILE A CA 1
ATOM 3896 C C . ILE A 1 529 ? -34.850 -13.306 9.798 1.00 93.94 529 ILE A C 1
ATOM 3898 O O . ILE A 1 529 ? -35.414 -13.327 8.706 1.00 93.94 529 ILE A O 1
ATOM 3902 N N . ASP A 1 530 ? -35.304 -12.550 10.799 1.00 92.25 530 ASP A N 1
ATOM 3903 C CA . ASP A 1 530 ? -36.348 -11.540 10.600 1.00 92.25 530 ASP A CA 1
ATOM 3904 C C . ASP A 1 530 ? -35.753 -10.352 9.829 1.00 92.25 530 ASP A C 1
ATOM 3906 O O . ASP A 1 530 ? -34.714 -9.819 10.221 1.00 92.25 530 ASP A O 1
ATOM 3910 N N . GLY A 1 531 ? -36.414 -9.919 8.752 1.00 88.56 531 GLY A N 1
ATOM 3911 C CA . GLY A 1 531 ? -35.914 -8.863 7.868 1.00 88.56 531 GLY A CA 1
ATOM 3912 C C . GLY A 1 531 ? -35.603 -7.536 8.568 1.00 88.56 531 GLY A C 1
ATOM 3913 O O . GLY A 1 531 ? -34.777 -6.781 8.075 1.00 88.56 531 GLY A O 1
ATOM 3914 N N . ARG A 1 532 ? -36.164 -7.265 9.758 1.00 90.62 532 ARG A N 1
ATOM 3915 C CA . ARG A 1 532 ? -35.808 -6.074 10.558 1.00 90.62 532 ARG A CA 1
ATOM 3916 C C . ARG A 1 532 ? -34.339 -6.040 11.004 1.00 90.62 532 ARG A C 1
ATOM 3918 O O . ARG A 1 532 ? -33.836 -4.988 11.391 1.00 90.62 532 ARG A O 1
ATOM 3925 N N . PHE A 1 533 ? -33.677 -7.194 11.017 1.00 93.44 533 PHE A N 1
ATOM 3926 C CA . PHE A 1 533 ? -32.289 -7.351 11.442 1.00 93.44 533 PHE A CA 1
ATOM 3927 C C . PHE A 1 533 ? -31.293 -7.259 10.284 1.00 93.44 533 PHE A C 1
ATOM 3929 O O . PHE A 1 533 ? -30.097 -7.323 10.541 1.00 93.44 533 PHE A O 1
ATOM 3936 N N . VAL A 1 534 ? -31.763 -7.077 9.046 1.00 95.12 534 VAL A N 1
ATOM 3937 C CA . VAL A 1 534 ? -30.940 -6.871 7.848 1.00 95.12 534 VAL A CA 1
ATOM 3938 C C . VAL A 1 534 ? -31.245 -5.478 7.312 1.00 95.12 534 VAL A C 1
ATOM 3940 O O . VAL A 1 534 ? -32.371 -5.192 6.919 1.00 95.12 534 VAL A O 1
ATOM 3943 N N . ASN A 1 535 ? -30.263 -4.586 7.358 1.00 92.50 535 ASN A N 1
ATOM 3944 C CA . ASN A 1 535 ? -30.438 -3.171 7.044 1.00 92.50 535 ASN A CA 1
ATOM 3945 C C . ASN A 1 535 ? -29.298 -2.678 6.151 1.00 92.50 535 ASN A C 1
ATOM 3947 O O . ASN A 1 535 ? -28.229 -3.285 6.113 1.00 92.50 535 ASN A O 1
ATOM 3951 N N . SER A 1 536 ? -29.511 -1.556 5.462 1.00 90.00 536 SER A N 1
ATOM 3952 C CA . SER A 1 536 ? -28.419 -0.848 4.791 1.00 90.00 536 SER A CA 1
ATOM 3953 C C . SER A 1 536 ? -27.400 -0.348 5.822 1.00 90.00 536 SER A C 1
ATOM 3955 O O . SER A 1 536 ? -27.678 -0.291 7.027 1.00 90.00 536 SER A O 1
ATOM 3957 N N . MET A 1 537 ? -26.203 0.005 5.358 1.00 86.69 537 MET A N 1
ATOM 3958 C CA . MET A 1 537 ? -25.081 0.351 6.239 1.00 86.69 537 MET A CA 1
ATOM 3959 C C . MET A 1 537 ? -25.372 1.541 7.164 1.00 86.69 537 MET A C 1
ATOM 3961 O O . MET A 1 537 ? -24.961 1.541 8.328 1.00 86.69 537 MET A O 1
ATOM 3965 N N . GLN A 1 538 ? -26.185 2.491 6.704 1.00 80.19 538 GLN A N 1
ATOM 3966 C CA . GLN A 1 538 ? -26.535 3.711 7.432 1.00 80.19 538 GLN A CA 1
ATOM 3967 C C . GLN A 1 538 ? -27.319 3.446 8.719 1.00 80.19 538 GLN A C 1
ATOM 3969 O O . GLN A 1 538 ? -28.371 2.793 8.712 1.00 80.19 538 GLN A O 1
ATOM 3974 N N . THR A 1 539 ? -26.857 3.988 9.845 1.00 78.81 539 THR A N 1
ATOM 3975 C CA . THR A 1 539 ? -27.587 3.914 11.126 1.00 78.81 539 THR A CA 1
ATOM 3976 C C . THR A 1 539 ? -28.669 4.973 11.259 1.00 78.81 539 THR A C 1
ATOM 3978 O O . THR A 1 539 ? -29.658 4.752 11.963 1.00 78.81 539 THR A O 1
ATOM 3981 N N . THR A 1 540 ? -28.512 6.112 10.579 1.00 66.25 540 THR A N 1
ATOM 3982 C CA . THR A 1 540 ? -29.459 7.225 10.655 1.00 66.25 540 THR A CA 1
ATOM 3983 C C . THR A 1 540 ? -29.845 7.749 9.266 1.00 66.25 540 THR A C 1
ATOM 3985 O O . THR A 1 540 ? -29.001 7.808 8.373 1.00 66.25 540 THR A O 1
ATOM 3988 N N . PRO A 1 541 ? -31.093 8.223 9.073 1.00 54.62 541 PRO A N 1
ATOM 3989 C CA . PRO A 1 541 ? -31.524 8.865 7.823 1.00 54.62 541 PRO A CA 1
ATOM 3990 C C . PRO A 1 541 ? -30.831 10.209 7.529 1.00 54.62 541 PRO A C 1
ATOM 3992 O O . PRO A 1 541 ? -31.054 10.795 6.471 1.00 54.62 541 PRO A O 1
ATOM 3995 N N . PHE A 1 542 ? -30.062 10.733 8.491 1.00 50.88 542 PHE A N 1
ATOM 3996 C CA . PHE A 1 542 ? -29.426 12.052 8.460 1.00 50.88 542 PHE A CA 1
ATOM 3997 C C . PHE A 1 542 ? -27.892 11.974 8.484 1.00 50.88 542 PHE A C 1
ATOM 3999 O O . PHE A 1 542 ? -27.257 13.007 8.691 1.00 50.88 542 PHE A O 1
ATOM 4006 N N . SER A 1 543 ? -27.309 10.780 8.297 1.00 48.56 543 SER A N 1
ATOM 4007 C CA . SER A 1 543 ? -25.851 10.589 8.274 1.00 48.56 543 SER A CA 1
ATOM 4008 C C . SER A 1 543 ? -25.203 11.586 7.288 1.00 48.56 543 SER A C 1
ATOM 4010 O O . SER A 1 543 ? -25.775 11.807 6.208 1.00 48.56 543 SER A O 1
ATOM 4012 N N . PRO A 1 544 ? -24.094 12.266 7.656 1.00 44.25 544 PRO A N 1
ATOM 4013 C CA . PRO A 1 544 ? -23.525 13.356 6.871 1.00 44.25 544 PRO A CA 1
ATOM 4014 C C . PRO A 1 544 ? -23.270 12.964 5.415 1.00 44.25 544 PRO A C 1
ATOM 4016 O O . PRO A 1 544 ? -22.640 11.958 5.106 1.00 44.25 544 PRO A O 1
ATOM 4019 N N . ARG A 1 545 ? -23.758 13.808 4.503 1.00 53.00 545 ARG A N 1
ATOM 4020 C CA . ARG A 1 545 ? -23.475 13.730 3.069 1.00 53.00 545 ARG A CA 1
ATOM 4021 C C . ARG A 1 545 ? -22.074 14.285 2.837 1.00 53.00 545 ARG A C 1
ATOM 4023 O O . ARG A 1 545 ? -21.905 15.501 2.909 1.00 53.00 545 ARG A O 1
ATOM 4030 N N . ASN A 1 546 ? -21.092 13.450 2.516 1.00 41.31 546 ASN A N 1
ATOM 4031 C CA . ASN A 1 546 ? -19.783 13.953 2.099 1.00 41.31 546 ASN A CA 1
ATOM 4032 C C . ASN A 1 546 ? -19.839 14.453 0.648 1.00 41.31 546 ASN A C 1
ATOM 4034 O O . ASN A 1 546 ? -19.461 13.779 -0.303 1.00 41.31 546 ASN A O 1
ATOM 4038 N N . GLY A 1 547 ? -20.346 15.675 0.488 1.00 36.69 547 GLY A N 1
ATOM 4039 C CA . GLY A 1 547 ? -20.165 16.483 -0.707 1.00 36.69 547 GLY A CA 1
ATOM 4040 C C . GLY A 1 547 ? -18.880 17.289 -0.588 1.00 36.69 547 GLY A C 1
ATOM 4041 O O . GLY A 1 547 ? -18.909 18.439 -0.153 1.00 36.69 547 GLY A O 1
ATOM 4042 N N . GLY A 1 548 ? -17.765 16.699 -1.025 1.00 33.69 548 GLY A N 1
ATOM 4043 C CA . GLY A 1 548 ? -16.658 17.490 -1.552 1.00 33.69 548 GLY A CA 1
ATOM 4044 C C . GLY A 1 548 ? -17.176 18.436 -2.642 1.00 33.69 548 GLY A C 1
ATOM 4045 O O . GLY A 1 548 ? -18.199 18.181 -3.275 1.00 33.69 548 GLY A O 1
ATOM 4046 N N . SER A 1 549 ? -16.478 19.546 -2.842 1.00 30.80 549 SER A N 1
ATOM 4047 C CA . SER A 1 549 ? -16.800 20.703 -3.690 1.00 30.80 549 SER A CA 1
ATOM 4048 C C . SER A 1 549 ? -16.903 20.442 -5.212 1.00 30.80 549 SER A C 1
ATOM 4050 O O . SER A 1 549 ? -16.531 21.289 -6.024 1.00 30.80 549 SER A O 1
ATOM 4052 N N . GLY A 1 550 ? -17.444 19.298 -5.633 1.00 35.94 550 GLY A N 1
ATOM 4053 C CA . GLY A 1 550 ? -17.871 19.031 -7.004 1.00 35.94 550 GLY A CA 1
ATOM 4054 C C . GLY A 1 550 ? -19.233 19.668 -7.321 1.00 35.94 550 GLY A C 1
ATOM 4055 O O . GLY A 1 550 ? -20.032 19.919 -6.416 1.00 35.94 550 GLY A O 1
ATOM 4056 N N . PRO A 1 551 ? -19.526 19.961 -8.603 1.00 31.83 551 PRO A N 1
ATOM 4057 C CA . PRO A 1 551 ? -20.768 20.612 -8.993 1.00 31.83 551 PRO A CA 1
ATOM 4058 C C . PRO A 1 551 ? -21.969 19.766 -8.561 1.00 31.83 551 PRO A C 1
ATOM 4060 O O . PRO A 1 551 ? -22.050 18.573 -8.849 1.00 31.83 551 PRO A O 1
ATOM 4063 N N . ALA A 1 552 ? -22.891 20.427 -7.864 1.00 34.66 552 ALA A N 1
ATOM 4064 C CA . ALA A 1 552 ? -24.109 19.910 -7.255 1.00 34.66 552 ALA A CA 1
ATOM 4065 C C . ALA A 1 552 ? -25.121 19.329 -8.267 1.00 34.66 552 ALA A C 1
ATOM 4067 O O . ALA A 1 552 ? -26.227 19.843 -8.429 1.00 34.66 552 ALA A O 1
ATOM 4068 N N . THR A 1 553 ? -24.763 18.236 -8.938 1.00 36.72 553 THR A N 1
ATOM 4069 C CA . THR A 1 553 ? -25.669 17.445 -9.779 1.00 36.72 553 THR A CA 1
ATOM 4070 C C . THR A 1 553 ? -25.436 15.949 -9.609 1.00 36.72 553 THR A C 1
ATOM 4072 O O . THR A 1 553 ? -25.260 15.247 -10.594 1.00 36.72 553 THR A O 1
ATOM 4075 N N . LEU A 1 554 ? -25.483 15.446 -8.374 1.00 37.94 554 LEU A N 1
ATOM 4076 C CA . LEU A 1 554 ? -26.012 14.109 -8.103 1.00 37.94 554 LEU A CA 1
ATOM 4077 C C . LEU A 1 554 ? -26.943 14.216 -6.888 1.00 37.94 554 LEU A C 1
ATOM 4079 O O . LEU A 1 554 ? -26.609 14.746 -5.833 1.00 37.94 554 LEU A O 1
ATOM 4083 N N . THR A 1 555 ? -28.185 13.836 -7.136 1.00 42.47 555 THR A N 1
ATOM 4084 C CA . THR A 1 555 ? -29.362 13.837 -6.266 1.00 42.47 555 THR A CA 1
ATOM 4085 C C . THR A 1 555 ? -29.099 13.188 -4.908 1.00 42.47 555 THR A C 1
ATOM 4087 O O . THR A 1 555 ? -28.337 12.242 -4.879 1.00 42.47 555 THR A O 1
ATOM 4090 N N . ASN A 1 556 ? -29.748 13.658 -3.829 1.00 43.88 556 ASN A N 1
ATOM 4091 C CA . ASN A 1 556 ? -30.138 12.983 -2.561 1.00 43.88 556 ASN A CA 1
ATOM 4092 C C . ASN A 1 556 ? -29.733 11.499 -2.290 1.00 43.88 556 ASN A C 1
ATOM 4094 O O . ASN A 1 556 ? -30.560 10.740 -1.793 1.00 43.88 556 ASN A O 1
ATOM 4098 N N . SER A 1 557 ? -28.500 11.078 -2.552 1.00 51.78 557 SER A N 1
ATOM 4099 C CA . SER A 1 557 ? -28.068 9.675 -2.477 1.00 51.78 557 SER A CA 1
ATOM 4100 C C . SER A 1 557 ? -26.949 9.563 -1.449 1.00 51.78 557 SER A C 1
ATOM 4102 O O . SER A 1 557 ? -26.102 10.454 -1.363 1.00 51.78 557 SER A O 1
ATOM 4104 N N . PHE A 1 558 ? -26.991 8.508 -0.639 1.00 54.31 558 PHE A N 1
ATOM 4105 C CA . PHE A 1 558 ? -25.884 8.077 0.213 1.00 54.31 558 PHE A CA 1
ATOM 4106 C C . PHE A 1 558 ? -24.602 7.949 -0.620 1.00 54.31 558 PHE A C 1
ATOM 4108 O O . PHE A 1 558 ? -24.674 7.593 -1.792 1.00 54.31 558 PHE A O 1
ATOM 4115 N N . ALA A 1 559 ? -23.454 8.264 -0.030 1.00 59.22 559 ALA A N 1
ATOM 4116 C CA . ALA A 1 559 ? -22.163 7.890 -0.584 1.00 59.22 559 ALA A CA 1
ATOM 4117 C C . ALA A 1 559 ? -21.574 6.879 0.390 1.00 59.22 559 ALA A C 1
ATOM 4119 O O . ALA A 1 559 ? -21.310 7.230 1.541 1.00 59.22 559 ALA A O 1
ATOM 4120 N N . ASP A 1 560 ? -21.450 5.644 -0.072 1.00 67.69 560 ASP A N 1
ATOM 4121 C CA . ASP A 1 560 ? -20.628 4.648 0.589 1.00 67.69 560 ASP A CA 1
ATOM 4122 C C . ASP A 1 560 ? -19.184 5.173 0.662 1.00 67.69 560 ASP A C 1
ATOM 4124 O O . ASP A 1 560 ? -18.712 5.813 -0.284 1.00 67.69 560 ASP A O 1
ATOM 4128 N N . PHE A 1 561 ? -18.525 5.057 1.810 1.00 69.38 561 PHE A N 1
ATOM 4129 C CA . PHE A 1 561 ? -17.221 5.692 2.002 1.00 69.38 561 PHE A CA 1
ATOM 4130 C C . PHE A 1 561 ? -16.138 4.737 1.497 1.00 69.38 561 PHE A C 1
ATOM 4132 O O . PHE A 1 561 ? -16.224 3.555 1.737 1.00 69.38 561 PHE A O 1
ATOM 4139 N N . TYR A 1 562 ? -15.139 5.231 0.759 1.00 74.12 562 TYR A N 1
ATOM 4140 C CA . TYR A 1 562 ? -14.096 4.414 0.103 1.00 74.12 562 TYR A CA 1
ATOM 4141 C C . TYR A 1 562 ? -14.533 3.421 -0.986 1.00 74.12 562 TYR A C 1
ATOM 4143 O O . TYR A 1 562 ? -13.641 2.872 -1.650 1.00 74.12 562 TYR A O 1
ATOM 4151 N N . THR A 1 563 ? -15.830 3.291 -1.287 1.00 80.50 563 THR A N 1
ATOM 4152 C CA . THR A 1 563 ? -16.249 2.638 -2.533 1.00 80.50 563 THR A CA 1
ATOM 4153 C C . THR A 1 563 ? -15.574 3.306 -3.738 1.00 80.50 563 THR A C 1
ATOM 4155 O O . THR A 1 563 ? -15.581 4.532 -3.913 1.00 80.50 563 THR A O 1
ATOM 4158 N N . THR A 1 564 ? -14.958 2.493 -4.593 1.00 79.69 564 THR A N 1
ATOM 4159 C CA . THR A 1 564 ? -14.416 2.929 -5.892 1.00 79.69 564 THR A CA 1
ATOM 4160 C C . THR A 1 564 ? -15.319 2.518 -7.046 1.00 79.69 564 THR A C 1
ATOM 4162 O O . THR A 1 564 ? -15.091 2.934 -8.187 1.00 79.69 564 THR A O 1
ATOM 4165 N N . ASN A 1 565 ? -16.346 1.721 -6.760 1.00 84.75 565 ASN A N 1
ATOM 4166 C CA . ASN A 1 565 ? -17.206 1.100 -7.739 1.00 84.75 565 ASN A CA 1
ATOM 4167 C C . ASN A 1 565 ? -18.666 1.170 -7.269 1.00 84.75 565 ASN A C 1
ATOM 4169 O O . ASN A 1 565 ? -19.019 0.600 -6.246 1.00 84.75 565 ASN A O 1
ATOM 4173 N N . PRO A 1 566 ? -19.568 1.805 -8.033 1.00 82.62 566 PRO A N 1
ATOM 4174 C CA . PRO A 1 566 ? -20.967 1.934 -7.631 1.00 82.62 566 PRO A CA 1
ATOM 4175 C C . PRO A 1 566 ? -21.723 0.599 -7.542 1.00 82.62 566 PRO A C 1
ATOM 4177 O O . PRO A 1 566 ? -22.901 0.628 -7.209 1.00 82.62 566 PRO A O 1
ATOM 4180 N N . LEU A 1 567 ? -21.107 -0.528 -7.914 1.00 87.62 567 LEU A N 1
ATOM 4181 C CA . LEU A 1 567 ? -21.649 -1.885 -7.796 1.00 87.62 567 LEU A CA 1
ATOM 4182 C C . LEU A 1 567 ? -21.167 -2.612 -6.530 1.00 87.62 567 LEU A C 1
ATOM 4184 O O . LEU A 1 567 ? -21.368 -3.814 -6.414 1.00 87.62 567 LEU A O 1
ATOM 4188 N N . ASP A 1 568 ? -20.519 -1.911 -5.604 1.00 91.31 568 ASP A N 1
ATOM 4189 C CA . ASP A 1 568 ? -20.042 -2.515 -4.366 1.00 91.31 568 ASP A CA 1
ATOM 4190 C C . ASP A 1 568 ? -21.216 -2.874 -3.427 1.00 91.31 568 ASP A C 1
ATOM 4192 O O . ASP A 1 568 ? -22.108 -2.047 -3.201 1.00 91.31 568 ASP A O 1
ATOM 4196 N N . PRO A 1 569 ? -21.270 -4.106 -2.887 1.00 93.81 569 PRO A N 1
ATOM 4197 C CA . PRO A 1 569 ? -22.284 -4.513 -1.921 1.00 93.81 569 PRO A CA 1
ATOM 4198 C C . PRO A 1 569 ? -21.887 -4.141 -0.484 1.00 93.81 569 PRO A C 1
ATOM 4200 O O . PRO A 1 569 ? -20.732 -4.249 -0.088 1.00 93.81 569 PRO A O 1
ATOM 4203 N N . GLY A 1 570 ? -22.873 -3.822 0.350 1.00 94.06 570 GLY A N 1
ATOM 4204 C CA . GLY A 1 570 ? -22.656 -3.471 1.751 1.00 94.06 570 GLY A CA 1
ATOM 4205 C C . GLY A 1 570 ? -23.941 -3.559 2.571 1.00 94.06 570 GLY A C 1
ATOM 4206 O O . GLY A 1 570 ? -24.999 -3.061 2.179 1.00 94.06 570 GLY A O 1
ATOM 4207 N N . MET A 1 571 ? -23.879 -4.195 3.742 1.00 94.62 571 MET A N 1
ATOM 4208 C CA . MET A 1 571 ? -25.038 -4.362 4.625 1.00 94.62 571 MET A CA 1
ATOM 4209 C C . MET A 1 571 ? -24.674 -4.388 6.105 1.00 94.62 571 MET A C 1
ATOM 4211 O O . MET A 1 571 ? -23.591 -4.795 6.515 1.00 94.62 571 MET A O 1
ATOM 4215 N N . ARG A 1 572 ? -25.651 -4.039 6.941 1.00 94.81 572 ARG A N 1
ATOM 4216 C CA . ARG A 1 572 ? -25.592 -4.197 8.392 1.00 94.81 572 ARG A CA 1
ATOM 4217 C C . ARG A 1 572 ? -26.563 -5.274 8.848 1.00 94.81 572 ARG A C 1
ATOM 4219 O O . ARG A 1 572 ? -27.769 -5.177 8.611 1.00 94.81 572 ARG A O 1
ATOM 4226 N N . VAL A 1 573 ? -26.058 -6.257 9.585 1.00 96.62 573 VAL A N 1
ATOM 4227 C CA . VAL A 1 573 ? -26.849 -7.384 10.083 1.00 96.62 573 VAL A CA 1
ATOM 4228 C C . VAL A 1 573 ? -26.695 -7.534 11.592 1.00 96.62 573 VAL A C 1
ATOM 4230 O O . VAL A 1 573 ? -25.585 -7.523 12.120 1.00 96.62 573 VAL A O 1
ATOM 4233 N N . GLN A 1 574 ? -27.808 -7.717 12.303 1.00 96.00 574 GLN A N 1
ATOM 4234 C CA . GLN A 1 574 ? -27.767 -8.209 13.678 1.00 96.00 574 GLN A CA 1
ATOM 4235 C C . GLN A 1 574 ? -27.636 -9.734 13.657 1.00 96.00 574 GLN A C 1
ATOM 4237 O O . GLN A 1 574 ? -28.516 -10.430 13.149 1.00 96.00 574 GLN A O 1
ATOM 4242 N N . LEU A 1 575 ? -26.527 -10.251 14.192 1.00 95.88 575 LEU A N 1
ATOM 4243 C CA . LEU A 1 575 ? -26.150 -11.655 14.051 1.00 95.88 575 LEU A CA 1
ATOM 4244 C C . LEU A 1 575 ? -27.240 -12.602 14.593 1.00 95.88 575 LEU A C 1
ATOM 4246 O O . LEU A 1 575 ? -27.629 -12.473 15.762 1.00 95.88 575 LEU A O 1
ATOM 4250 N N . PRO A 1 576 ? -27.730 -13.561 13.782 1.00 94.00 576 PRO A N 1
ATOM 4251 C CA . PRO A 1 576 ? -28.823 -14.446 14.169 1.00 94.00 576 PRO A CA 1
ATOM 4252 C C . PRO A 1 576 ? -28.374 -15.509 15.180 1.00 94.00 576 PRO A C 1
ATOM 4254 O O . PRO A 1 576 ? -27.263 -16.026 15.121 1.00 94.00 576 PRO A O 1
ATOM 4257 N N . GLY A 1 577 ? -29.263 -15.889 16.097 1.00 90.75 577 GLY A N 1
ATOM 4258 C CA . GLY A 1 577 ? -29.005 -16.936 17.088 1.00 90.75 577 GLY A CA 1
ATOM 4259 C C . GLY A 1 577 ? -29.633 -16.629 18.444 1.00 90.75 577 GLY A C 1
ATOM 4260 O O . GLY A 1 577 ? -30.376 -15.661 18.603 1.00 90.75 577 GLY A O 1
ATOM 4261 N N . THR A 1 578 ? -29.336 -17.458 19.447 1.00 92.56 578 THR A N 1
ATOM 4262 C CA . THR A 1 578 ? -29.767 -17.176 20.826 1.00 92.56 578 THR A CA 1
ATOM 4263 C C . THR A 1 578 ? -28.926 -16.024 21.371 1.00 92.56 578 THR A C 1
ATOM 4265 O O . THR A 1 578 ? -27.712 -16.176 21.483 1.00 92.56 578 THR A O 1
ATOM 4268 N N . ALA A 1 579 ? -29.540 -14.884 21.692 1.00 88.69 579 ALA A N 1
ATOM 4269 C CA . ALA A 1 579 ? -28.821 -13.685 22.128 1.00 88.69 579 ALA A CA 1
ATOM 4270 C C . ALA A 1 579 ? -27.810 -13.987 23.254 1.00 88.69 579 ALA A C 1
ATOM 4272 O O . ALA A 1 579 ? -28.149 -14.656 24.231 1.00 88.69 579 ALA A O 1
ATOM 4273 N N . GLY A 1 580 ? -26.568 -13.522 23.095 1.00 87.50 580 GLY A N 1
ATOM 4274 C CA . GLY A 1 580 ? -25.475 -13.770 24.044 1.00 87.50 580 GLY A CA 1
ATOM 4275 C C . GLY A 1 580 ? -24.726 -15.097 23.853 1.00 87.50 580 GLY A C 1
ATOM 4276 O O . GLY A 1 580 ? -23.706 -15.305 24.502 1.00 87.50 580 GLY A O 1
ATOM 4277 N N . SER A 1 581 ? -25.177 -15.989 22.962 1.00 94.31 581 SER A N 1
ATOM 4278 C CA . SER A 1 581 ? -24.414 -17.191 22.584 1.00 94.31 581 SER A CA 1
ATOM 4279 C C . SER A 1 581 ? -23.374 -16.885 21.504 1.00 94.31 581 SER A C 1
ATOM 4281 O O . SER A 1 581 ? -23.650 -16.137 20.566 1.00 94.31 581 SER A O 1
ATOM 4283 N N . THR A 1 582 ? -22.189 -17.487 21.608 1.00 94.06 582 THR A N 1
ATOM 4284 C CA . THR A 1 582 ? -21.154 -17.411 20.568 1.00 94.06 582 THR A CA 1
ATOM 4285 C C . THR A 1 582 ? -21.399 -18.477 19.501 1.00 94.06 582 THR A C 1
ATOM 4287 O O . THR A 1 582 ? -21.361 -19.669 19.805 1.00 94.06 582 THR A O 1
ATOM 4290 N N . ASN A 1 583 ? -21.596 -18.058 18.251 1.00 95.75 583 ASN A N 1
ATOM 4291 C CA . ASN A 1 583 ? -21.784 -18.945 17.097 1.00 95.75 583 ASN A CA 1
ATOM 4292 C C . ASN A 1 583 ? -20.717 -18.678 16.030 1.00 95.75 583 ASN A C 1
ATOM 4294 O O . ASN A 1 583 ? -20.043 -17.649 16.063 1.00 95.75 583 ASN A O 1
ATOM 4298 N N . THR A 1 584 ? -20.565 -19.614 15.093 1.00 96.81 584 THR A N 1
ATOM 4299 C CA . THR A 1 584 ? -19.751 -19.422 13.886 1.00 96.81 584 THR A CA 1
ATOM 4300 C C . THR A 1 584 ? -20.648 -18.942 12.753 1.00 96.81 584 THR A C 1
ATOM 4302 O O . THR A 1 584 ? -21.677 -19.563 12.483 1.00 96.81 584 THR A O 1
ATOM 4305 N N . TYR A 1 585 ? -20.244 -17.863 12.093 1.00 97.44 585 TYR A N 1
ATOM 4306 C CA . TYR A 1 585 ? -20.920 -17.278 10.941 1.00 97.44 585 TYR A CA 1
ATOM 4307 C C . TYR A 1 585 ? -20.033 -17.394 9.710 1.00 97.44 585 TYR A C 1
ATOM 4309 O O . TYR A 1 585 ? -18.807 -17.420 9.833 1.00 97.44 585 TYR A O 1
ATOM 4317 N N . PHE A 1 586 ? -20.664 -17.452 8.541 1.00 98.12 586 PHE A N 1
ATOM 4318 C CA . PHE A 1 586 ? -19.987 -17.584 7.260 1.00 98.12 586 PHE A CA 1
ATOM 4319 C C . PHE A 1 586 ? -20.385 -16.429 6.352 1.00 98.12 586 PHE A C 1
ATOM 4321 O O . PHE A 1 586 ? -21.574 -16.157 6.184 1.00 98.12 586 PHE A O 1
ATOM 4328 N N . VAL A 1 587 ? -19.394 -15.768 5.771 1.00 97.94 587 VAL A N 1
ATOM 4329 C CA . VAL A 1 587 ? -19.569 -14.701 4.786 1.00 97.94 587 VAL A CA 1
ATOM 4330 C C . VAL A 1 587 ? -19.051 -15.218 3.462 1.00 97.94 587 VAL A C 1
ATOM 4332 O O . VAL A 1 587 ? -17.970 -15.797 3.430 1.00 97.94 587 VAL A O 1
ATOM 4335 N N . ARG A 1 588 ? -19.814 -15.030 2.391 1.00 97.38 588 ARG A N 1
ATOM 4336 C CA . ARG A 1 588 ? -19.412 -15.388 1.036 1.00 97.38 588 ARG A CA 1
ATOM 4337 C C . ARG A 1 588 ? -19.365 -14.150 0.156 1.00 97.38 588 ARG A C 1
ATOM 4339 O O . ARG A 1 588 ? -20.347 -13.410 0.106 1.00 97.38 588 ARG A O 1
ATOM 4346 N N . VAL A 1 589 ? -18.246 -13.971 -0.533 1.00 96.19 589 VAL A N 1
ATOM 4347 C CA . VAL A 1 589 ? -18.062 -12.986 -1.603 1.00 96.19 589 VAL A CA 1
ATOM 4348 C C . VAL A 1 589 ? -17.965 -13.746 -2.919 1.00 96.19 589 VAL A C 1
ATOM 4350 O O . VAL A 1 589 ? -17.401 -14.836 -2.974 1.00 96.19 589 VAL A O 1
ATOM 4353 N N . ARG A 1 590 ? -18.603 -13.229 -3.965 1.00 94.44 590 ARG A N 1
ATOM 4354 C CA . ARG A 1 590 ? -18.563 -13.819 -5.309 1.00 94.44 590 ARG A CA 1
ATOM 4355 C C . ARG A 1 590 ? -18.918 -12.786 -6.362 1.00 94.44 590 ARG A C 1
ATOM 4357 O O . ARG A 1 590 ? -19.507 -11.755 -6.042 1.00 94.44 590 ARG A O 1
ATOM 4364 N N . SER A 1 591 ? -18.672 -13.109 -7.627 1.00 94.12 591 SER A N 1
ATOM 4365 C CA . SER A 1 591 ? -19.229 -12.335 -8.737 1.00 94.12 591 SER A CA 1
ATOM 4366 C C . SER A 1 591 ? -20.758 -12.447 -8.804 1.00 94.12 591 SER A C 1
ATOM 4368 O O . SER A 1 591 ? -21.341 -13.528 -8.631 1.00 94.12 591 SER A O 1
ATOM 4370 N N . SER A 1 592 ? -21.415 -11.325 -9.098 1.00 94.00 592 SER A N 1
ATOM 4371 C CA . SER A 1 592 ? -22.836 -11.274 -9.412 1.00 94.00 592 SER A CA 1
ATOM 4372 C C . SER A 1 592 ? -23.123 -12.100 -10.668 1.00 94.00 592 SER A C 1
ATOM 4374 O O . SER A 1 592 ? -22.464 -11.992 -11.705 1.00 94.00 592 SER A O 1
ATOM 4376 N N . ASN A 1 593 ? -24.136 -12.962 -10.584 1.00 94.00 593 ASN A N 1
ATOM 4377 C CA . ASN A 1 593 ? -24.586 -13.795 -11.703 1.00 94.00 593 ASN A CA 1
ATOM 4378 C C . ASN A 1 593 ? -25.638 -13.081 -12.572 1.00 94.00 593 ASN A C 1
ATOM 4380 O O . ASN A 1 593 ? -26.151 -13.609 -13.567 1.00 94.00 593 ASN A O 1
ATOM 4384 N N . ILE A 1 594 ? -25.961 -11.841 -12.217 1.00 91.88 594 ILE A N 1
ATOM 4385 C CA . ILE A 1 594 ? -26.842 -10.951 -12.955 1.00 91.88 594 ILE A CA 1
ATOM 4386 C C . ILE A 1 594 ? -26.083 -9.679 -13.349 1.00 91.88 594 ILE A C 1
ATOM 4388 O O . ILE A 1 594 ? -24.960 -9.477 -12.930 1.00 91.88 594 ILE A O 1
ATOM 4392 N N . ASP A 1 595 ? -26.664 -8.859 -14.225 1.00 87.62 595 ASP A N 1
ATOM 4393 C CA . ASP A 1 595 ? -26.196 -7.476 -14.406 1.00 87.62 595 ASP A CA 1
ATOM 4394 C C . ASP A 1 595 ? -27.367 -6.584 -14.006 1.00 87.62 595 ASP A C 1
ATOM 4396 O O . ASP A 1 595 ? -28.360 -6.488 -14.734 1.00 87.62 595 ASP A O 1
ATOM 4400 N N . SER A 1 596 ? -27.293 -6.007 -12.810 1.00 76.94 596 SER A N 1
ATOM 4401 C CA . SER A 1 596 ? -28.379 -5.236 -12.192 1.00 76.94 596 SER A CA 1
ATOM 4402 C C . SER A 1 596 ? -28.780 -3.993 -13.002 1.00 76.94 596 SER A C 1
ATOM 4404 O O . SER A 1 596 ? -29.895 -3.492 -12.847 1.00 76.94 596 SER A O 1
ATOM 4406 N N . ARG A 1 597 ? -27.925 -3.548 -13.933 1.00 76.00 597 ARG A N 1
ATOM 4407 C CA . ARG A 1 597 ? -28.132 -2.369 -14.787 1.00 76.00 597 ARG A CA 1
ATOM 4408 C C . ARG A 1 597 ? -28.990 -2.666 -16.018 1.00 76.00 597 ARG A C 1
ATOM 4410 O O . ARG A 1 597 ? -29.475 -1.738 -16.670 1.00 76.00 597 ARG A O 1
ATOM 4417 N N . LEU A 1 598 ? -29.171 -3.940 -16.380 1.00 81.19 598 LEU A N 1
ATOM 4418 C CA . LEU A 1 598 ? -29.962 -4.326 -17.548 1.00 81.19 598 LEU A CA 1
ATOM 4419 C C . LEU A 1 598 ? -31.463 -4.430 -17.204 1.00 81.19 598 LEU A C 1
ATOM 4421 O O . LEU A 1 598 ? -31.843 -5.091 -16.234 1.00 81.19 598 LEU A O 1
ATOM 4425 N N . PRO A 1 599 ? -32.366 -3.843 -18.015 1.00 76.81 599 PRO A N 1
ATOM 4426 C CA . PRO A 1 599 ? -33.802 -3.934 -17.770 1.00 76.81 599 PRO A CA 1
ATOM 4427 C C . PRO A 1 599 ? -34.319 -5.369 -17.975 1.00 76.81 599 PRO A C 1
ATOM 4429 O O . PRO A 1 599 ? -34.002 -6.018 -18.970 1.00 76.81 599 PRO A O 1
ATOM 4432 N N . GLY A 1 600 ? -35.176 -5.847 -17.064 1.00 77.25 600 GLY A N 1
ATOM 4433 C CA . GLY A 1 600 ? -35.833 -7.161 -17.166 1.00 77.25 600 GLY A CA 1
ATOM 4434 C C . GLY A 1 600 ? -35.038 -8.343 -16.597 1.00 77.25 600 GLY A C 1
ATOM 4435 O O . GLY A 1 600 ? -35.448 -9.490 -16.772 1.00 77.25 600 GLY A O 1
ATOM 4436 N N . VAL A 1 601 ? -33.927 -8.079 -15.911 1.00 82.81 601 VAL A N 1
ATOM 4437 C CA . VAL A 1 601 ? -33.133 -9.095 -15.214 1.00 82.81 601 VAL A CA 1
ATOM 4438 C C . VAL A 1 601 ? -33.900 -9.668 -14.021 1.00 82.81 601 VAL A C 1
ATOM 4440 O O . VAL A 1 601 ? -34.467 -8.937 -13.208 1.00 82.81 601 VAL A O 1
ATOM 4443 N N . ASN A 1 602 ? -33.925 -10.998 -13.912 1.00 87.38 602 ASN A N 1
ATOM 4444 C CA . ASN A 1 602 ? -34.609 -11.681 -12.824 1.00 87.38 602 ASN A CA 1
ATOM 4445 C C . ASN A 1 602 ? -33.722 -11.730 -11.574 1.00 87.38 602 ASN A C 1
ATOM 4447 O O . ASN A 1 602 ? -32.898 -12.629 -11.436 1.00 87.38 602 ASN A O 1
ATOM 4451 N N . ARG A 1 603 ? -33.915 -10.797 -10.635 1.00 85.75 603 ARG A N 1
ATOM 4452 C CA . ARG A 1 603 ? -33.115 -10.743 -9.398 1.00 85.75 603 ARG A CA 1
ATOM 4453 C C . ARG A 1 603 ? -33.227 -11.994 -8.526 1.00 85.75 603 ARG A C 1
ATOM 4455 O O . ARG A 1 603 ? -32.314 -12.241 -7.752 1.00 85.75 603 ARG A O 1
ATOM 4462 N N . SER A 1 604 ? -34.270 -12.819 -8.684 1.00 89.56 604 SER A N 1
ATOM 4463 C CA . SER A 1 604 ? -34.343 -14.103 -7.970 1.00 89.56 604 SER A CA 1
ATOM 4464 C C . SER A 1 604 ? -33.226 -15.074 -8.370 1.00 89.56 604 SER A C 1
ATOM 4466 O O . SER A 1 604 ? -32.989 -16.063 -7.680 1.00 89.56 604 SER A O 1
ATOM 4468 N N . ASP A 1 605 ? -32.565 -14.831 -9.506 1.00 92.00 605 ASP A N 1
ATOM 4469 C CA . ASP A 1 605 ? -31.428 -15.625 -9.961 1.00 92.00 605 ASP A CA 1
ATOM 4470 C C . ASP A 1 605 ? -30.218 -15.488 -9.026 1.00 92.00 605 ASP A C 1
ATOM 4472 O O . ASP A 1 605 ? -29.489 -16.465 -8.865 1.00 92.00 605 ASP A O 1
ATOM 4476 N N . LEU A 1 606 ? -30.057 -14.351 -8.332 1.00 91.88 606 LEU A N 1
ATOM 4477 C CA . LEU A 1 606 ? -29.022 -14.161 -7.305 1.00 91.88 606 LEU A CA 1
ATOM 4478 C C . LEU A 1 606 ? -29.149 -15.148 -6.141 1.00 91.88 606 LEU A C 1
ATOM 4480 O O . LEU A 1 606 ? -28.158 -15.435 -5.478 1.00 91.88 606 LEU A O 1
ATOM 4484 N N . GLN A 1 607 ? -30.356 -15.651 -5.865 1.00 93.75 607 GLN A N 1
ATOM 4485 C CA . GLN A 1 607 ? -30.599 -16.603 -4.778 1.00 93.75 607 GLN A CA 1
ATOM 4486 C C . GLN A 1 607 ? -30.839 -18.032 -5.279 1.00 93.75 607 GLN A C 1
ATOM 4488 O O . GLN A 1 607 ? -31.073 -18.934 -4.474 1.00 93.75 607 GLN A O 1
ATOM 4493 N N . ALA A 1 608 ? -30.805 -18.268 -6.594 1.00 92.25 608 ALA A N 1
ATOM 4494 C CA . ALA A 1 608 ? -31.038 -19.588 -7.163 1.00 92.25 608 ALA A CA 1
ATOM 4495 C C . ALA A 1 608 ? -29.810 -20.492 -6.924 1.00 92.25 608 ALA A C 1
ATOM 4497 O O . ALA A 1 608 ? -28.761 -20.237 -7.516 1.00 92.25 608 ALA A O 1
ATOM 4498 N N . PRO A 1 609 ? -29.918 -21.600 -6.156 1.00 89.31 609 PRO A N 1
ATOM 4499 C CA . PRO A 1 609 ? -28.754 -22.427 -5.811 1.00 89.31 609 PRO A CA 1
ATOM 4500 C C . PRO A 1 609 ? -28.002 -22.986 -7.025 1.00 89.31 609 PRO A C 1
ATOM 4502 O O . PRO A 1 609 ? -26.790 -23.156 -6.987 1.00 89.31 609 PRO A O 1
ATOM 4505 N N . ALA A 1 610 ? -28.716 -23.241 -8.125 1.00 91.25 610 ALA A N 1
ATOM 4506 C CA . ALA A 1 610 ? -28.133 -23.747 -9.366 1.00 91.25 610 ALA A CA 1
ATOM 4507 C C . ALA A 1 610 ? -27.320 -22.702 -10.153 1.00 91.25 610 ALA A C 1
ATOM 4509 O O . ALA A 1 610 ? -26.634 -23.090 -11.089 1.00 91.25 610 ALA A O 1
ATOM 4510 N N . LYS A 1 611 ? -27.418 -21.412 -9.801 1.00 92.44 611 LYS A N 1
ATOM 4511 C CA . LYS A 1 611 ? -26.789 -20.289 -10.515 1.00 92.44 611 LYS A CA 1
ATOM 4512 C C . LYS A 1 611 ? -25.723 -19.562 -9.693 1.00 92.44 611 LYS A C 1
ATOM 4514 O O . LYS A 1 611 ? -25.228 -18.528 -10.126 1.00 92.44 611 LYS A O 1
ATOM 4519 N N . VAL A 1 612 ? -25.384 -20.062 -8.502 1.00 89.31 612 VAL A N 1
ATOM 4520 C CA . VAL A 1 612 ? -24.379 -19.437 -7.617 1.00 89.31 612 VAL A CA 1
ATOM 4521 C C . VAL A 1 612 ? -23.001 -19.372 -8.287 1.00 89.31 612 VAL A C 1
ATOM 4523 O O . VAL A 1 612 ? -22.238 -18.460 -8.007 1.00 89.31 612 VAL A O 1
ATOM 4526 N N . LEU A 1 613 ? -22.721 -20.301 -9.205 1.00 91.31 613 LEU A N 1
ATOM 4527 C CA . LEU A 1 613 ? -21.473 -20.383 -9.967 1.00 91.31 613 LEU A CA 1
ATOM 4528 C C . LEU A 1 613 ? -21.536 -19.687 -11.336 1.00 91.31 613 LEU A C 1
ATOM 4530 O O . LEU A 1 613 ? -20.600 -19.822 -12.110 1.00 91.31 613 LEU A O 1
ATOM 4534 N N . ASP A 1 614 ? -22.624 -18.986 -11.665 1.00 92.88 614 ASP A N 1
ATOM 4535 C CA . ASP A 1 614 ? -22.808 -18.338 -12.973 1.00 92.88 614 ASP A CA 1
ATOM 4536 C C . ASP A 1 614 ? -22.335 -16.866 -12.953 1.00 92.88 614 ASP A C 1
ATOM 4538 O O . ASP A 1 614 ? -23.023 -15.988 -13.485 1.00 92.88 614 ASP A O 1
ATOM 4542 N N . GLY A 1 615 ? -21.211 -16.564 -12.292 1.00 92.12 615 GLY A N 1
ATOM 4543 C CA . GLY A 1 615 ? -20.690 -15.197 -12.198 1.00 92.12 615 GLY A CA 1
ATOM 4544 C C . GLY A 1 615 ? -20.277 -14.620 -13.557 1.00 92.12 615 GLY A C 1
ATOM 4545 O O . GLY A 1 615 ? -20.150 -15.321 -14.566 1.00 92.12 615 GLY A O 1
ATOM 4546 N N . LYS A 1 616 ? -20.138 -13.294 -13.615 1.00 92.00 616 LYS A N 1
ATOM 4547 C CA . LYS A 1 616 ? -19.973 -12.530 -14.869 1.00 92.00 616 LYS A CA 1
ATOM 4548 C C . LYS A 1 616 ? -18.773 -11.595 -14.895 1.00 92.00 616 LYS A C 1
ATOM 4550 O O . LYS A 1 616 ? -18.464 -11.042 -15.951 1.00 92.00 616 LYS A O 1
ATOM 4555 N N . SER A 1 617 ? -18.118 -11.419 -13.761 1.00 91.75 617 SER A N 1
ATOM 4556 C CA . SER A 1 617 ? -17.023 -10.483 -13.557 1.00 91.75 617 SER A CA 1
ATOM 4557 C C . SER A 1 617 ? -15.935 -11.098 -12.684 1.00 91.75 617 SER A C 1
ATOM 4559 O O . SER A 1 617 ? -16.192 -12.025 -11.929 1.00 91.75 617 SER A O 1
ATOM 4561 N N . GLU A 1 618 ? -14.740 -10.531 -12.745 1.00 88.50 618 GLU A N 1
ATOM 4562 C CA . GLU A 1 618 ? -13.586 -10.917 -11.932 1.00 88.50 618 GLU A CA 1
ATOM 4563 C C . GLU A 1 618 ? -12.895 -9.650 -11.416 1.00 88.50 618 GLU A C 1
ATOM 4565 O O . GLU A 1 618 ? -13.035 -8.563 -12.001 1.00 88.50 618 GLU A O 1
ATOM 4570 N N . GLY A 1 619 ? -12.147 -9.785 -10.326 1.00 87.31 619 GLY A N 1
ATOM 4571 C CA . GLY A 1 619 ? -11.369 -8.694 -9.761 1.00 87.31 619 GLY A CA 1
ATOM 4572 C C . GLY A 1 619 ? -11.116 -8.839 -8.268 1.00 87.31 619 GLY A C 1
ATOM 4573 O O . GLY A 1 619 ? -11.617 -9.741 -7.603 1.00 87.31 619 GLY A O 1
ATOM 4574 N N . GLN A 1 620 ? -10.329 -7.905 -7.749 1.00 87.88 620 GLN A N 1
ATOM 4575 C CA . GLN A 1 620 ? -10.004 -7.822 -6.331 1.00 87.88 620 GLN A CA 1
ATOM 4576 C C . GLN A 1 620 ? -11.043 -7.016 -5.565 1.00 87.88 620 GLN A C 1
ATOM 4578 O O . GLN A 1 620 ? -11.688 -6.130 -6.135 1.00 87.88 620 GLN A O 1
ATOM 4583 N N . TYR A 1 621 ? -11.130 -7.278 -4.266 1.00 91.62 621 TYR A N 1
ATOM 4584 C CA . TYR A 1 621 ? -11.957 -6.536 -3.328 1.00 91.62 621 TYR A CA 1
ATOM 4585 C C . TYR A 1 621 ? -11.284 -6.423 -1.957 1.00 91.62 621 TYR A C 1
ATOM 4587 O O . TYR A 1 621 ? -10.379 -7.185 -1.600 1.00 91.62 621 TYR A O 1
ATOM 4595 N N . GLN A 1 622 ? -11.745 -5.458 -1.168 1.00 93.12 622 GLN A N 1
ATOM 4596 C CA . GLN A 1 622 ? -11.443 -5.359 0.251 1.00 93.12 622 GLN A CA 1
ATOM 4597 C C . GLN A 1 622 ? -12.738 -5.566 1.037 1.00 93.12 622 GLN A C 1
ATOM 4599 O O . GLN A 1 622 ? -13.628 -4.731 0.968 1.00 93.12 622 GLN A O 1
ATOM 4604 N N . LEU A 1 623 ? -12.842 -6.653 1.799 1.00 95.50 623 LEU A N 1
ATOM 4605 C CA . LEU A 1 623 ? -13.973 -6.906 2.693 1.00 95.50 623 LEU A CA 1
ATOM 4606 C C . LEU A 1 623 ? -13.656 -6.382 4.094 1.00 95.50 623 LEU A C 1
ATOM 4608 O O . LEU A 1 623 ? -12.655 -6.779 4.694 1.00 95.50 623 LEU A O 1
ATOM 4612 N N . GLN A 1 624 ? -14.534 -5.555 4.651 1.00 95.44 624 GLN A N 1
ATOM 4613 C CA . GLN A 1 624 ? -14.526 -5.212 6.067 1.00 95.44 624 GLN A CA 1
ATOM 4614 C C . GLN A 1 624 ? -15.684 -5.879 6.808 1.00 95.44 624 GLN A C 1
ATOM 4616 O O . GLN A 1 624 ? -16.832 -5.875 6.368 1.00 95.44 624 GLN A O 1
ATOM 4621 N N . ILE A 1 625 ? -15.372 -6.436 7.977 1.00 96.81 625 ILE A N 1
ATOM 4622 C CA . ILE A 1 625 ? -16.349 -6.925 8.951 1.00 96.81 625 ILE A CA 1
ATOM 4623 C C . ILE A 1 625 ? -16.106 -6.159 10.245 1.00 96.81 625 ILE A C 1
ATOM 4625 O O . ILE A 1 625 ? -15.072 -6.365 10.877 1.00 96.81 625 ILE A O 1
ATOM 4629 N N . ARG A 1 626 ? -17.023 -5.270 10.638 1.00 94.06 626 ARG A N 1
ATOM 4630 C CA . ARG A 1 626 ? -16.788 -4.299 11.726 1.00 94.06 626 ARG A CA 1
ATOM 4631 C C . ARG A 1 626 ? -18.014 -4.054 12.607 1.00 94.06 626 ARG A C 1
ATOM 4633 O O . ARG A 1 626 ? -19.129 -4.455 12.278 1.00 94.06 626 ARG A O 1
ATOM 4640 N N . LEU A 1 627 ? -17.804 -3.406 13.756 1.00 92.69 627 LEU A N 1
ATOM 4641 C CA . LEU A 1 627 ? -18.832 -3.169 14.787 1.00 92.69 627 LEU A CA 1
ATOM 4642 C C . LEU A 1 627 ? -19.503 -1.788 14.719 1.00 92.69 627 LEU A C 1
ATOM 4644 O O . LEU A 1 627 ? -20.383 -1.497 15.531 1.00 92.69 627 LEU A O 1
ATOM 4648 N N . ARG A 1 628 ? -19.093 -0.931 13.781 1.00 88.31 628 ARG A N 1
ATOM 4649 C CA . ARG A 1 628 ? -19.606 0.435 13.623 1.00 88.31 628 ARG A CA 1
ATOM 4650 C C . ARG A 1 628 ? -19.727 0.816 12.148 1.00 88.31 628 ARG A C 1
ATOM 4652 O O . ARG A 1 628 ? -19.134 0.177 11.289 1.00 88.31 628 ARG A O 1
ATOM 4659 N N . GLU A 1 629 ? -20.498 1.866 11.873 1.00 85.19 629 GLU A N 1
ATOM 4660 C CA . GLU A 1 629 ? -20.722 2.370 10.508 1.00 85.19 629 GLU A CA 1
ATOM 4661 C C . GLU A 1 629 ? -19.432 2.887 9.863 1.00 85.19 629 GLU A C 1
ATOM 4663 O O . GLU A 1 629 ? -19.185 2.606 8.697 1.00 85.19 629 GLU A O 1
ATOM 4668 N N . MET A 1 630 ? -18.593 3.574 10.640 1.00 80.44 630 MET A N 1
ATOM 4669 C CA . MET A 1 630 ? -17.306 4.099 10.189 1.00 80.44 630 MET A CA 1
ATOM 4670 C C . MET A 1 630 ? -16.300 2.977 9.924 1.00 80.44 630 MET A C 1
ATOM 4672 O O . MET A 1 630 ? -16.107 2.108 10.781 1.00 80.44 630 MET A O 1
ATOM 4676 N N . ASP A 1 631 ? -15.624 3.049 8.782 1.00 81.62 631 ASP A N 1
ATOM 4677 C CA . ASP A 1 631 ? -14.515 2.174 8.417 1.00 81.62 631 ASP A CA 1
ATOM 4678 C C . ASP A 1 631 ? -13.473 2.058 9.520 1.00 81.62 631 ASP A C 1
ATOM 4680 O O . ASP A 1 631 ? -13.172 3.008 10.254 1.00 81.62 631 ASP A O 1
ATOM 4684 N N . GLU A 1 632 ? -12.903 0.863 9.639 1.00 85.62 632 GLU A N 1
ATOM 4685 C CA . GLU A 1 632 ? -11.817 0.629 10.573 1.00 85.62 632 GLU A CA 1
ATOM 4686 C C . GLU A 1 632 ? -10.536 0.245 9.839 1.00 85.62 632 GLU A C 1
ATOM 4688 O O . GLU A 1 632 ? -10.500 -0.680 9.031 1.00 85.62 632 GLU A O 1
ATOM 4693 N N . PHE A 1 633 ? -9.456 0.944 10.179 1.00 86.06 633 PHE A N 1
ATOM 4694 C CA . PHE A 1 633 ? -8.114 0.643 9.701 1.00 86.06 633 PHE A CA 1
ATOM 4695 C C . PHE A 1 633 ? -7.400 -0.219 10.734 1.00 86.06 633 PHE A C 1
ATOM 4697 O O . PHE A 1 633 ? -7.354 0.146 11.910 1.00 86.06 633 PHE A O 1
ATOM 4704 N N . GLY A 1 634 ? -6.836 -1.348 10.304 1.00 88.62 634 GLY A N 1
ATOM 4705 C CA . GLY A 1 634 ? -6.007 -2.196 11.158 1.00 88.62 634 GLY A CA 1
ATOM 4706 C C . GLY A 1 634 ? -4.723 -1.497 11.592 1.00 88.62 634 GLY A C 1
ATOM 4707 O O . GLY A 1 634 ? -4.051 -0.862 10.780 1.00 88.62 634 GLY A O 1
ATOM 4708 N N . GLY A 1 635 ? -4.370 -1.631 12.870 1.00 89.25 635 GLY A N 1
ATOM 4709 C CA . GLY A 1 635 ? -3.100 -1.157 13.408 1.00 89.25 635 GLY A CA 1
ATOM 4710 C C . GLY A 1 635 ? -1.879 -1.876 12.825 1.00 89.25 635 GLY A C 1
ATOM 4711 O O . GLY A 1 635 ? -1.979 -2.795 11.999 1.00 89.25 635 GLY A O 1
ATOM 4712 N N . ALA A 1 636 ? -0.698 -1.459 13.280 1.00 90.81 636 ALA A N 1
ATOM 4713 C CA . ALA A 1 636 ? 0.545 -2.145 12.963 1.00 90.81 636 ALA A CA 1
ATOM 4714 C C . ALA A 1 636 ? 0.506 -3.594 13.482 1.00 90.81 636 ALA A C 1
ATOM 4716 O O . ALA A 1 636 ? 0.174 -3.852 14.640 1.00 90.81 636 ALA A O 1
ATOM 4717 N N . SER A 1 637 ? 0.842 -4.557 12.625 1.00 91.44 637 SER A N 1
ATOM 4718 C CA . SER A 1 637 ? 0.784 -5.981 12.962 1.00 91.44 637 SER A CA 1
ATOM 4719 C C . SER A 1 637 ? 1.897 -6.764 12.278 1.00 91.44 637 SER A C 1
ATOM 4721 O O . SER A 1 637 ? 2.298 -6.474 11.155 1.00 91.44 637 SER A O 1
ATOM 4723 N N . ILE A 1 638 ? 2.429 -7.765 12.976 1.00 94.00 638 ILE A N 1
ATOM 4724 C CA . ILE A 1 638 ? 3.461 -8.660 12.452 1.00 94.00 638 ILE A CA 1
ATOM 4725 C C . ILE A 1 638 ? 2.999 -10.084 12.730 1.00 94.00 638 ILE A C 1
ATOM 4727 O O . ILE A 1 638 ? 2.909 -10.501 13.884 1.00 94.00 638 ILE A O 1
ATOM 4731 N N . SER A 1 639 ? 2.688 -10.821 11.670 1.00 92.69 639 SER A N 1
ATOM 4732 C CA . SER A 1 639 ? 2.198 -12.193 11.722 1.00 92.69 639 SER A CA 1
ATOM 4733 C C . SER A 1 639 ? 2.976 -13.060 10.742 1.00 92.69 639 SER A C 1
ATOM 4735 O O . SER A 1 639 ? 3.227 -12.652 9.609 1.00 92.69 639 SER A O 1
ATOM 4737 N N . LEU A 1 640 ? 3.348 -14.267 11.182 1.00 95.00 640 LEU A N 1
ATOM 4738 C CA . LEU A 1 640 ? 4.046 -15.264 10.360 1.00 95.00 640 LEU A CA 1
ATOM 4739 C C . LEU A 1 640 ? 5.281 -14.677 9.644 1.00 95.00 640 LEU A C 1
ATOM 4741 O O . LEU A 1 640 ? 5.457 -14.833 8.441 1.00 95.00 640 LEU A O 1
ATOM 4745 N N . ALA A 1 641 ? 6.139 -13.989 10.398 1.00 96.56 641 ALA A N 1
ATOM 4746 C CA . ALA A 1 641 ? 7.385 -13.411 9.900 1.00 96.56 641 ALA A CA 1
ATOM 4747 C C . ALA A 1 641 ? 8.609 -14.198 10.395 1.00 96.56 641 ALA A C 1
ATOM 4749 O O . ALA A 1 641 ? 8.647 -14.640 11.545 1.00 96.56 641 ALA A O 1
ATOM 4750 N N . ASP A 1 642 ? 9.627 -14.325 9.545 1.00 97.06 642 ASP A N 1
ATOM 4751 C CA . ASP A 1 642 ? 10.954 -14.849 9.885 1.00 97.06 642 ASP A CA 1
ATOM 4752 C C . ASP A 1 642 ? 11.959 -13.690 9.872 1.00 97.06 642 ASP A C 1
ATOM 4754 O O . ASP A 1 642 ? 12.335 -13.193 8.810 1.00 97.06 642 ASP A O 1
ATOM 4758 N N . VAL A 1 643 ? 12.350 -13.217 11.060 1.00 97.25 643 VAL A N 1
ATOM 4759 C CA . VAL A 1 643 ? 13.207 -12.035 11.241 1.00 97.25 643 VAL A CA 1
ATOM 4760 C C . VAL A 1 643 ? 14.594 -12.464 11.713 1.00 97.25 643 VAL A C 1
ATOM 4762 O O . VAL A 1 643 ? 14.738 -13.039 12.794 1.00 97.25 643 VAL A O 1
ATOM 4765 N N . ARG A 1 644 ? 15.635 -12.140 10.936 1.00 95.81 644 ARG A N 1
ATOM 4766 C CA . ARG A 1 644 ? 17.018 -12.577 11.189 1.00 95.81 644 ARG A CA 1
ATOM 4767 C C . ARG A 1 644 ? 18.009 -11.415 11.141 1.00 95.81 644 ARG A C 1
ATOM 4769 O O . ARG A 1 644 ? 17.834 -10.466 10.387 1.00 95.81 644 ARG A O 1
ATOM 4776 N N . TYR A 1 645 ? 19.089 -11.513 11.918 1.00 95.88 645 TYR A N 1
ATOM 4777 C CA . TYR A 1 645 ? 20.276 -10.637 11.854 1.00 95.88 645 TYR A CA 1
ATOM 4778 C C . TYR A 1 645 ? 20.060 -9.123 12.094 1.00 95.88 645 TYR A C 1
ATOM 4780 O O . TYR A 1 645 ? 20.968 -8.330 11.852 1.00 95.88 645 TYR A O 1
ATOM 4788 N N . ALA A 1 646 ? 18.907 -8.707 12.625 1.00 96.56 646 ALA A N 1
ATOM 4789 C CA . ALA A 1 646 ? 18.658 -7.323 13.044 1.00 96.56 646 ALA A CA 1
ATOM 4790 C C . ALA A 1 646 ? 19.474 -6.931 14.293 1.00 96.56 646 ALA A C 1
ATOM 4792 O O . ALA A 1 646 ? 19.924 -7.805 15.038 1.00 96.56 646 ALA A O 1
ATOM 4793 N N . VAL A 1 647 ? 19.606 -5.626 14.568 1.00 96.38 647 VAL A N 1
ATOM 4794 C CA . VAL A 1 647 ? 20.017 -5.119 15.891 1.00 96.38 647 VAL A CA 1
ATOM 4795 C C . VAL A 1 647 ? 18.905 -5.422 16.895 1.00 96.38 647 VAL A C 1
ATOM 4797 O O . VAL A 1 647 ? 19.132 -6.132 17.870 1.00 96.38 647 VAL A O 1
ATOM 4800 N N . ASN A 1 648 ? 17.692 -4.941 16.607 1.00 94.31 648 ASN A N 1
ATOM 4801 C CA . ASN A 1 648 ? 16.465 -5.284 17.321 1.00 94.31 648 ASN A CA 1
ATOM 4802 C C . ASN A 1 648 ? 15.485 -5.847 16.286 1.00 94.31 648 ASN A C 1
ATOM 4804 O O . ASN A 1 648 ? 15.139 -5.135 15.354 1.00 94.31 648 ASN A O 1
ATOM 4808 N N . GLY A 1 649 ? 15.037 -7.101 16.402 1.00 92.69 649 GLY A N 1
ATOM 4809 C CA . GLY A 1 649 ? 14.135 -7.688 15.395 1.00 92.69 649 GLY A CA 1
ATOM 4810 C C . GLY A 1 649 ? 12.838 -6.887 15.239 1.00 92.69 649 GLY A C 1
ATOM 4811 O O . GLY A 1 649 ? 12.531 -6.380 14.161 1.00 92.69 649 GLY A O 1
ATOM 4812 N N . ILE A 1 650 ? 12.122 -6.727 16.352 1.00 95.31 650 ILE A N 1
ATOM 4813 C CA . ILE A 1 650 ? 10.917 -5.906 16.465 1.00 95.31 650 ILE A CA 1
ATOM 4814 C C . ILE A 1 650 ? 11.130 -4.957 17.643 1.00 95.31 650 ILE A C 1
ATOM 4816 O O . ILE A 1 650 ? 11.475 -5.390 18.741 1.00 95.31 650 ILE A O 1
ATOM 4820 N N . GLU A 1 651 ? 10.952 -3.665 17.404 1.00 94.31 651 GLU A N 1
ATOM 4821 C CA . GLU A 1 651 ? 11.123 -2.597 18.382 1.00 94.31 651 GLU A CA 1
ATOM 4822 C C . GLU A 1 651 ? 9.791 -1.863 18.538 1.00 94.31 651 GLU A C 1
ATOM 4824 O O . GLU A 1 651 ? 9.384 -1.122 17.647 1.00 94.31 651 GLU A O 1
ATOM 4829 N N . VAL A 1 652 ? 9.104 -2.084 19.659 1.00 90.88 652 VAL A N 1
ATOM 4830 C CA . VAL A 1 652 ? 7.823 -1.438 19.976 1.00 90.88 652 VAL A CA 1
ATOM 4831 C C . VAL A 1 652 ? 8.052 -0.419 21.083 1.00 90.88 652 VAL A C 1
ATOM 4833 O O . VAL A 1 652 ? 8.573 -0.767 22.141 1.00 90.88 652 VAL A O 1
ATOM 4836 N N . LEU A 1 653 ? 7.684 0.835 20.836 1.00 85.69 653 LEU A N 1
ATOM 4837 C CA . LEU A 1 653 ? 7.873 1.943 21.769 1.00 85.69 653 LEU A CA 1
ATOM 4838 C C . LEU A 1 653 ? 6.506 2.533 22.120 1.00 85.69 653 LEU A C 1
ATOM 4840 O O . LEU A 1 653 ? 5.793 2.938 21.212 1.00 85.69 653 LEU A O 1
ATOM 4844 N N . GLY A 1 654 ? 6.155 2.585 23.409 1.00 68.25 654 GLY A N 1
ATOM 4845 C CA . GLY A 1 654 ? 4.955 3.290 23.885 1.00 68.25 654 GLY A CA 1
ATOM 4846 C C . GLY A 1 654 ? 3.602 2.636 23.561 1.00 68.25 654 GLY A C 1
ATOM 4847 O O . GLY A 1 654 ? 2.612 3.346 23.511 1.00 68.25 654 GLY A O 1
ATOM 4848 N N . MET A 1 655 ? 3.537 1.314 23.332 1.00 69.44 655 MET A N 1
ATOM 4849 C CA . MET A 1 655 ? 2.291 0.590 22.998 1.00 69.44 655 MET A CA 1
ATOM 4850 C C . MET A 1 655 ? 1.918 -0.487 24.035 1.00 69.44 655 MET A C 1
ATOM 4852 O O . MET A 1 655 ? 2.828 -1.134 24.564 1.00 69.44 655 MET A O 1
ATOM 4856 N N . PRO A 1 656 ? 0.616 -0.799 24.222 1.00 61.12 656 PRO A N 1
ATOM 4857 C CA . PRO A 1 656 ? -0.536 -0.037 23.726 1.00 61.12 656 PRO A CA 1
ATOM 4858 C C . PRO A 1 656 ? -0.615 1.311 24.448 1.00 61.12 656 PRO A C 1
ATOM 4860 O O . PRO A 1 656 ? -0.362 1.362 25.650 1.00 61.12 656 PRO A O 1
ATOM 4863 N N . ILE A 1 657 ? -0.940 2.385 23.724 1.00 61.81 657 ILE A N 1
ATOM 4864 C CA . ILE A 1 657 ? -0.839 3.749 24.270 1.00 61.81 657 ILE A CA 1
ATOM 4865 C C . ILE A 1 657 ? -1.826 3.934 25.429 1.00 61.81 657 ILE A C 1
ATOM 4867 O O . ILE A 1 657 ? -1.503 4.593 26.405 1.00 61.81 657 ILE A O 1
ATOM 4871 N N . HIS A 1 658 ? -2.997 3.289 25.384 1.00 66.56 658 HIS A N 1
ATOM 4872 C CA . HIS A 1 658 ? -4.091 3.607 26.300 1.00 66.56 658 HIS A CA 1
ATOM 4873 C C . HIS A 1 658 ? -4.583 2.396 27.084 1.00 66.56 658 HIS A C 1
ATOM 4875 O O . HIS A 1 658 ? -5.288 1.520 26.567 1.00 66.56 658 HIS A O 1
ATOM 4881 N N . SER A 1 659 ? -4.253 2.383 28.368 1.00 66.31 659 SER A N 1
ATOM 4882 C CA . SER A 1 659 ? -4.740 1.396 29.322 1.00 66.31 659 SER A CA 1
ATOM 4883 C C . SER A 1 659 ? -5.592 2.087 30.385 1.00 66.31 659 SER A C 1
ATOM 4885 O O . SER A 1 659 ? -5.058 2.931 31.104 1.00 66.31 659 SER A O 1
ATOM 4887 N N . PRO A 1 660 ? -6.867 1.697 30.577 1.00 59.97 660 PRO A N 1
ATOM 4888 C CA . PRO A 1 660 ? -7.702 2.271 31.634 1.00 59.97 660 PRO A CA 1
ATOM 4889 C C . PRO A 1 660 ? -7.214 1.919 33.051 1.00 59.97 660 PRO A C 1
ATOM 4891 O O . PRO A 1 660 ? -7.694 2.496 34.015 1.00 59.97 660 PRO A O 1
ATOM 4894 N N . LEU A 1 661 ? -6.283 0.966 33.203 1.00 65.12 661 LEU A N 1
ATOM 4895 C CA . LEU A 1 661 ? -5.784 0.526 34.515 1.00 65.12 661 LEU A CA 1
ATOM 4896 C C . LEU A 1 661 ? -4.365 1.003 34.834 1.00 65.12 661 LEU A C 1
ATOM 4898 O O . LEU A 1 661 ? -4.018 1.121 36.005 1.00 65.12 661 LEU A O 1
ATOM 4902 N N . VAL A 1 662 ? -3.527 1.196 33.815 1.00 70.06 662 VAL A N 1
ATOM 4903 C CA . VAL A 1 662 ? -2.108 1.555 33.995 1.00 70.06 662 VAL A CA 1
ATOM 4904 C C . VAL A 1 662 ? -1.869 3.044 33.730 1.00 70.06 662 VAL A C 1
ATOM 4906 O O . VAL A 1 662 ? -0.864 3.577 34.188 1.00 70.06 662 VAL A O 1
ATOM 4909 N N . GLY A 1 663 ? -2.802 3.719 33.050 1.00 72.38 663 GLY A N 1
ATOM 4910 C CA . GLY A 1 663 ? -2.619 5.089 32.586 1.00 72.38 663 GLY A CA 1
ATOM 4911 C C . GLY A 1 663 ? -1.660 5.179 31.394 1.00 72.38 663 GLY A C 1
ATOM 4912 O O . GLY A 1 663 ? -0.847 4.287 31.153 1.00 72.38 663 GLY A O 1
ATOM 4913 N N . GLU A 1 664 ? -1.768 6.266 30.639 1.00 74.56 664 GLU A N 1
ATOM 4914 C CA . GLU A 1 664 ? -0.804 6.691 29.613 1.00 74.56 664 GLU A CA 1
ATOM 4915 C C . GLU A 1 664 ? 0.455 7.287 30.247 1.00 74.56 664 GLU A C 1
ATOM 4917 O O . GLU A 1 664 ? 1.571 7.083 29.769 1.00 74.56 664 GLU A O 1
ATOM 4922 N N . ALA A 1 665 ? 0.280 7.993 31.363 1.00 79.25 665 ALA A N 1
ATOM 4923 C CA . ALA A 1 665 ? 1.361 8.453 32.216 1.00 79.25 665 ALA A CA 1
ATOM 4924 C C . ALA A 1 665 ? 1.293 7.744 33.570 1.00 79.25 665 ALA A C 1
ATOM 4926 O O . ALA A 1 665 ? 0.218 7.527 34.124 1.00 79.25 665 ALA A O 1
ATOM 4927 N N . THR A 1 666 ? 2.453 7.419 34.132 1.00 81.19 666 THR A N 1
ATOM 4928 C CA . THR A 1 666 ? 2.567 6.902 35.498 1.00 81.19 666 THR A CA 1
ATOM 4929 C C . THR A 1 666 ? 3.463 7.822 36.304 1.00 81.19 666 THR A C 1
ATOM 4931 O O . THR A 1 666 ? 4.466 8.333 35.793 1.00 81.19 666 THR A O 1
ATOM 4934 N N . GLU A 1 667 ? 3.133 7.996 37.578 1.00 78.88 667 GLU A N 1
ATOM 4935 C CA . GLU A 1 667 ? 4.035 8.583 38.555 1.00 78.88 667 GLU A CA 1
ATOM 4936 C C . GLU A 1 667 ? 5.390 7.856 38.494 1.00 78.88 667 GLU A C 1
ATOM 4938 O O . GLU A 1 667 ? 5.477 6.623 38.525 1.00 78.88 667 GLU A O 1
ATOM 4943 N N . LEU A 1 668 ? 6.461 8.629 38.306 1.00 74.50 668 LEU A N 1
ATOM 4944 C CA . LEU A 1 668 ? 7.819 8.107 38.192 1.00 74.50 668 LEU A CA 1
ATOM 4945 C C . LEU A 1 668 ? 8.408 7.882 39.587 1.00 74.50 668 LEU A C 1
ATOM 4947 O O . LEU A 1 668 ? 8.023 8.517 40.557 1.00 74.50 668 LEU A O 1
ATOM 4951 N N . THR A 1 669 ? 9.465 7.074 39.688 1.00 67.56 669 THR A N 1
ATOM 4952 C CA . THR A 1 669 ? 10.171 6.836 40.966 1.00 67.56 669 THR A CA 1
ATOM 4953 C C . THR A 1 669 ? 10.771 8.101 41.611 1.00 67.56 669 THR A C 1
ATOM 4955 O O . THR A 1 669 ? 11.296 8.046 42.723 1.00 67.56 669 THR A O 1
ATOM 4958 N N . THR A 1 670 ? 10.781 9.232 40.898 1.00 72.00 670 THR A N 1
ATOM 4959 C CA . THR A 1 670 ? 11.138 10.554 41.420 1.00 72.00 670 THR A CA 1
ATOM 4960 C C . THR A 1 670 ? 9.897 11.266 41.947 1.00 72.00 670 THR A C 1
ATOM 4962 O O . THR A 1 670 ? 9.004 11.589 41.176 1.00 72.00 670 THR A O 1
ATOM 4965 N N . ASN A 1 671 ? 9.915 11.576 43.238 1.00 75.88 671 ASN A N 1
ATOM 4966 C CA . ASN A 1 671 ? 8.825 12.206 43.976 1.00 75.88 671 ASN A CA 1
ATOM 4967 C C . ASN A 1 671 ? 8.372 13.559 43.360 1.00 75.88 671 ASN A C 1
ATOM 4969 O O . ASN A 1 671 ? 9.176 14.498 43.242 1.00 75.88 671 ASN A O 1
ATOM 4973 N N . ASN A 1 672 ? 7.088 13.651 42.995 1.00 86.88 672 ASN A N 1
ATOM 4974 C CA . ASN A 1 672 ? 6.402 14.841 42.474 1.00 86.88 672 ASN A CA 1
ATOM 4975 C C . ASN A 1 672 ? 5.588 15.572 43.562 1.00 86.88 672 ASN A C 1
ATOM 4977 O O . ASN A 1 672 ? 4.679 16.335 43.239 1.00 86.88 672 ASN A O 1
ATOM 4981 N N . ASN A 1 673 ? 5.969 15.438 44.842 1.00 87.62 673 ASN A N 1
ATOM 4982 C CA . ASN A 1 673 ? 5.190 15.954 45.980 1.00 87.62 673 ASN A CA 1
ATOM 4983 C C . ASN A 1 673 ? 5.191 17.484 46.112 1.00 87.62 673 ASN A C 1
ATOM 4985 O O . ASN A 1 673 ? 4.610 18.077 47.026 1.00 87.62 673 ASN A O 1
ATOM 4989 N N . VAL A 1 674 ? 5.927 18.152 45.228 1.00 87.44 674 VAL A N 1
ATOM 4990 C CA . VAL A 1 674 ? 6.069 19.599 45.173 1.00 87.44 674 VAL A CA 1
ATOM 4991 C C . VAL A 1 674 ? 5.882 20.057 43.739 1.00 87.44 674 VAL A C 1
ATOM 4993 O O . VAL A 1 674 ? 6.393 19.440 42.808 1.00 87.44 674 VAL A O 1
ATOM 4996 N N . ILE A 1 675 ? 5.244 21.212 43.564 1.00 85.44 675 ILE A N 1
ATOM 4997 C CA . ILE A 1 675 ? 4.933 21.767 42.241 1.00 85.44 675 ILE A CA 1
ATOM 4998 C C . ILE A 1 675 ? 6.154 21.921 41.316 1.00 85.44 675 ILE A C 1
ATOM 5000 O O . ILE A 1 675 ? 6.035 21.815 40.100 1.00 85.44 675 ILE A O 1
ATOM 5004 N N . ALA A 1 676 ? 7.351 22.145 41.873 1.00 85.12 676 ALA A N 1
ATOM 5005 C CA . ALA A 1 676 ? 8.587 22.257 41.093 1.00 85.12 676 ALA A CA 1
ATOM 5006 C C . ALA A 1 676 ? 8.977 20.948 40.380 1.00 85.12 676 ALA A C 1
ATOM 5008 O O . ALA A 1 676 ? 9.662 20.995 39.361 1.00 85.12 676 ALA A O 1
ATOM 5009 N N . ASN A 1 677 ? 8.521 19.811 40.908 1.00 88.12 677 ASN A N 1
ATOM 5010 C CA . ASN A 1 677 ? 8.750 18.473 40.376 1.00 88.12 677 ASN A CA 1
ATOM 5011 C C . ASN A 1 677 ? 7.487 17.901 39.710 1.00 88.12 677 ASN A C 1
ATOM 5013 O O . ASN A 1 677 ? 7.397 16.688 39.551 1.00 88.12 677 ASN A O 1
ATOM 5017 N N . ALA A 1 678 ? 6.509 18.746 39.360 1.00 88.81 678 ALA A N 1
ATOM 5018 C CA . ALA A 1 678 ? 5.270 18.292 38.742 1.00 88.81 678 ALA A CA 1
ATOM 5019 C C . ALA A 1 678 ? 5.548 17.436 37.496 1.00 88.81 678 ALA A C 1
ATOM 5021 O O . ALA A 1 678 ? 6.339 17.839 36.633 1.00 88.81 678 ALA A O 1
ATOM 5022 N N . LEU A 1 679 ? 4.885 16.281 37.401 1.00 89.69 679 LEU A N 1
ATOM 5023 C CA . LEU A 1 679 ? 4.993 15.397 36.245 1.00 89.69 679 LEU A CA 1
ATOM 5024 C C . LEU A 1 679 ? 4.371 16.078 35.023 1.00 89.69 679 LEU A C 1
ATOM 5026 O O . LEU A 1 679 ? 3.241 16.558 35.081 1.00 89.69 679 LEU A O 1
ATOM 5030 N N . ASP A 1 680 ? 5.122 16.141 33.928 1.00 89.06 680 ASP A N 1
ATOM 5031 C CA . ASP A 1 680 ? 4.677 16.786 32.697 1.00 89.06 680 ASP A CA 1
ATOM 5032 C C . ASP A 1 680 ? 3.850 15.832 31.840 1.00 89.06 680 ASP A C 1
ATOM 5034 O O . ASP A 1 680 ? 4.383 14.855 31.319 1.00 89.06 680 ASP A O 1
ATOM 5038 N N . LEU A 1 681 ? 2.565 16.141 31.691 1.00 86.88 681 LEU A N 1
ATOM 5039 C CA . LEU A 1 681 ? 1.630 15.415 30.834 1.00 86.88 681 LEU A CA 1
ATOM 5040 C C . LEU A 1 681 ? 1.619 15.964 29.397 1.00 86.88 681 LEU A C 1
ATOM 5042 O O . LEU A 1 681 ? 0.956 15.410 28.526 1.00 86.88 681 LEU A O 1
ATOM 5046 N N . GLY A 1 682 ? 2.344 17.055 29.125 1.00 87.50 682 GLY A N 1
ATOM 5047 C CA . GLY A 1 682 ? 2.408 17.663 27.802 1.00 87.50 682 GLY A CA 1
ATOM 5048 C C . GLY A 1 682 ? 1.141 18.433 27.421 1.00 87.50 682 GLY A C 1
ATOM 5049 O O . GLY A 1 682 ? 0.445 18.998 28.266 1.00 87.50 682 GLY A O 1
ATOM 5050 N N . ASN A 1 683 ? 0.878 18.529 26.115 1.00 85.44 683 ASN A N 1
ATOM 5051 C CA . ASN A 1 683 ? -0.257 19.278 25.580 1.00 85.44 683 ASN A CA 1
ATOM 5052 C C . ASN A 1 683 ? -1.486 18.377 25.420 1.00 85.44 683 ASN A C 1
ATOM 5054 O O . ASN A 1 683 ? -1.573 17.645 24.438 1.00 85.44 683 ASN A O 1
ATOM 5058 N N . ILE A 1 684 ? -2.458 18.499 26.323 1.00 84.56 684 ILE A N 1
ATOM 5059 C CA . ILE A 1 684 ? -3.674 17.670 26.320 1.00 84.56 684 ILE A CA 1
ATOM 5060 C C . ILE A 1 684 ? -4.646 18.021 25.187 1.00 84.56 684 ILE A C 1
ATOM 5062 O O . ILE A 1 684 ? -5.603 17.293 24.960 1.00 84.56 684 ILE A O 1
ATOM 5066 N N . ALA A 1 685 ? -4.420 19.128 24.471 1.00 79.12 685 ALA A N 1
ATOM 5067 C CA . ALA A 1 685 ? -5.169 19.425 23.251 1.00 79.12 685 ALA A CA 1
ATOM 5068 C C . ALA A 1 685 ? -4.683 18.581 22.060 1.00 79.12 685 ALA A C 1
ATOM 5070 O O . ALA A 1 685 ? -5.463 18.290 21.166 1.00 79.12 685 ALA A O 1
ATOM 5071 N N . ASN A 1 686 ? -3.416 18.148 22.062 1.00 76.00 686 ASN A N 1
ATOM 5072 C CA . ASN A 1 686 ? -2.831 17.323 21.005 1.00 76.00 686 ASN A CA 1
ATOM 5073 C C . ASN A 1 686 ? -2.722 15.874 21.476 1.00 76.00 686 ASN A C 1
ATOM 5075 O O . ASN A 1 686 ? -1.622 15.339 21.592 1.00 76.00 686 ASN A O 1
ATOM 5079 N N . VAL A 1 687 ? -3.850 15.248 21.778 1.00 70.88 687 VAL A N 1
ATOM 5080 C CA . VAL A 1 687 ? -3.903 13.822 22.111 1.00 70.88 687 VAL A CA 1
ATOM 5081 C C . VAL A 1 687 ? -4.974 13.171 21.253 1.00 70.88 687 VAL A C 1
ATOM 5083 O O . VAL A 1 687 ? -6.003 13.777 20.964 1.00 70.88 687 VAL A O 1
ATOM 5086 N N . ASP A 1 688 ? -4.714 11.953 20.807 1.00 62.94 688 ASP A N 1
ATOM 5087 C CA . ASP A 1 688 ? -5.525 11.246 19.814 1.00 62.94 688 ASP A CA 1
ATOM 5088 C C . ASP A 1 688 ? -6.919 10.829 20.314 1.00 62.94 688 ASP A C 1
ATOM 5090 O O . ASP A 1 688 ? -7.812 10.634 19.497 1.00 62.94 688 ASP A O 1
ATOM 5094 N N . ARG A 1 689 ? -7.136 10.737 21.634 1.00 64.81 689 ARG A N 1
ATOM 5095 C CA . ARG A 1 689 ? -8.464 10.506 22.247 1.00 64.81 689 ARG A CA 1
ATOM 5096 C C . ARG A 1 689 ? -9.105 11.738 22.875 1.00 64.81 689 ARG A C 1
ATOM 5098 O O . ARG A 1 689 ? -10.110 11.598 23.570 1.00 64.81 689 ARG A O 1
ATOM 5105 N N . ALA A 1 690 ? -8.487 12.912 22.735 1.00 66.19 690 ALA A N 1
ATOM 5106 C CA . ALA A 1 690 ? -8.819 14.102 23.527 1.00 66.19 690 ALA A CA 1
ATOM 5107 C C . ALA A 1 690 ? -8.885 13.842 25.058 1.00 66.19 690 ALA A C 1
ATOM 5109 O O . ALA A 1 690 ? -9.551 14.569 25.795 1.00 66.19 690 ALA A O 1
ATOM 5110 N N . ALA A 1 691 ? -8.199 12.802 25.543 1.00 77.06 691 ALA A N 1
ATOM 5111 C CA . ALA A 1 691 ? -8.131 12.390 26.938 1.00 77.06 691 ALA A CA 1
ATOM 5112 C C . ALA A 1 691 ? -6.733 11.837 27.238 1.00 77.06 691 ALA A C 1
ATOM 5114 O O . ALA A 1 691 ? -6.128 11.218 26.366 1.00 77.06 691 ALA A O 1
ATOM 5115 N N . VAL A 1 692 ? -6.251 12.057 28.464 1.00 81.06 692 VAL A N 1
ATOM 5116 C CA . VAL A 1 692 ? -5.003 11.482 28.987 1.00 81.06 692 VAL A CA 1
ATOM 5117 C C . VAL A 1 692 ? -5.313 10.796 30.303 1.00 81.06 692 VAL A C 1
ATOM 5119 O O . VAL A 1 692 ? -5.874 11.416 31.207 1.00 81.06 692 VAL A O 1
ATOM 5122 N N . SER A 1 693 ? -4.933 9.528 30.420 1.00 83.69 693 SER A N 1
ATOM 5123 C CA . SER A 1 693 ? -5.060 8.766 31.665 1.00 83.69 693 SER A CA 1
ATOM 5124 C C . SER A 1 693 ? -3.748 8.791 32.451 1.00 83.69 693 SER A C 1
ATOM 5126 O O . SER A 1 693 ? -2.668 8.633 31.881 1.00 83.69 693 SER A O 1
ATOM 5128 N N . VAL A 1 694 ? -3.822 8.990 33.767 1.00 86.06 694 VAL A N 1
ATOM 5129 C CA . VAL A 1 694 ? -2.638 9.087 34.632 1.00 86.06 694 VAL A CA 1
ATOM 5130 C C . VAL A 1 694 ? -2.802 8.178 35.842 1.00 86.06 694 VAL A C 1
ATOM 5132 O O . VAL A 1 694 ? -3.829 8.230 36.512 1.00 86.06 694 VAL A O 1
ATOM 5135 N N . ALA A 1 695 ? -1.790 7.363 36.131 1.00 86.06 695 ALA A N 1
ATOM 5136 C CA . ALA A 1 695 ? -1.719 6.544 37.336 1.00 86.06 695 ALA A CA 1
ATOM 5137 C C . ALA A 1 695 ? -0.710 7.123 38.341 1.00 86.06 695 ALA A C 1
ATOM 5139 O O . ALA A 1 695 ? 0.370 7.572 37.956 1.00 86.06 695 ALA A O 1
ATOM 5140 N N . GLY A 1 696 ? -1.039 7.067 39.632 1.00 84.06 696 GLY A N 1
ATOM 5141 C CA . GLY A 1 696 ? -0.176 7.494 40.740 1.00 84.06 696 GLY A CA 1
ATOM 5142 C C . GLY A 1 696 ? -0.556 6.811 42.055 1.00 84.06 696 GLY A C 1
ATOM 5143 O O . GLY A 1 696 ? -1.567 6.100 42.106 1.00 84.06 696 GLY A O 1
ATOM 5144 N N . ASP A 1 697 ? 0.259 6.984 43.097 1.00 84.44 697 ASP A N 1
ATOM 5145 C CA . ASP A 1 697 ? 0.046 6.376 44.416 1.00 84.44 697 ASP A CA 1
ATOM 5146 C C . ASP A 1 697 ? 0.231 7.381 45.565 1.00 84.44 697 ASP A C 1
ATOM 5148 O O . ASP A 1 697 ? 1.338 7.817 45.866 1.00 84.44 697 ASP A O 1
ATOM 5152 N N . LEU A 1 698 ? -0.850 7.650 46.306 1.00 85.38 698 LEU A N 1
ATOM 5153 C CA . LEU A 1 698 ? -0.792 8.435 47.540 1.00 85.38 698 LEU A CA 1
ATOM 5154 C C . LEU A 1 698 ? -0.323 7.552 48.708 1.00 85.38 698 LEU A C 1
ATOM 5156 O O . LEU A 1 698 ? -1.120 6.906 49.396 1.00 85.38 698 LEU A O 1
ATOM 5160 N N . ASN A 1 699 ? 0.979 7.568 48.994 1.00 84.44 699 ASN A N 1
ATOM 5161 C CA . ASN A 1 699 ? 1.588 6.680 49.995 1.00 84.44 699 ASN A CA 1
ATOM 5162 C C . ASN A 1 699 ? 1.408 7.151 51.455 1.00 84.44 699 ASN A C 1
ATOM 5164 O O . ASN A 1 699 ? 1.724 6.415 52.400 1.00 84.44 699 ASN A O 1
ATOM 5168 N N . SER A 1 700 ? 0.915 8.374 51.672 1.00 86.00 700 SER A N 1
ATOM 5169 C CA . SER A 1 700 ? 0.615 8.917 52.999 1.00 86.00 700 SER A CA 1
ATOM 5170 C C . SER A 1 700 ? -0.479 9.993 52.947 1.00 86.00 700 SER A C 1
ATOM 5172 O O . SER A 1 700 ? -0.690 10.610 51.906 1.00 86.00 700 SER A O 1
ATOM 5174 N N . PRO A 1 701 ? -1.151 10.318 54.067 1.00 84.00 701 PRO A N 1
ATOM 5175 C CA . PRO A 1 701 ? -2.145 11.396 54.080 1.00 84.00 701 PRO A CA 1
ATOM 5176 C C . PRO A 1 701 ? -1.569 12.797 53.805 1.00 84.00 701 PRO A C 1
ATOM 5178 O O . PRO A 1 701 ? -2.326 13.734 53.553 1.00 84.00 701 PRO A O 1
ATOM 5181 N N . GLN A 1 702 ? -0.244 12.961 53.879 1.00 87.12 702 GLN A N 1
ATOM 5182 C CA . GLN A 1 702 ? 0.468 14.201 53.549 1.00 87.12 702 GLN A CA 1
ATOM 5183 C C . GLN A 1 702 ? 1.032 14.204 52.122 1.00 87.12 702 GLN A C 1
ATOM 5185 O O . GLN A 1 702 ? 1.716 15.159 51.753 1.00 87.12 702 GLN A O 1
ATOM 5190 N N . ASP A 1 703 ? 0.777 13.149 51.351 1.00 87.19 703 ASP A N 1
ATOM 5191 C CA . ASP A 1 703 ? 1.221 13.040 49.970 1.00 87.19 703 ASP A CA 1
ATOM 5192 C C . ASP A 1 703 ? 0.413 13.959 49.043 1.00 87.19 703 ASP A C 1
ATOM 5194 O O . ASP A 1 703 ? -0.783 14.184 49.267 1.00 87.19 703 ASP A O 1
ATOM 5198 N N . VAL A 1 704 ? 1.085 14.548 48.053 1.00 90.00 704 VAL A N 1
ATOM 5199 C CA . VAL A 1 704 ? 0.508 15.561 47.155 1.00 90.00 704 VAL A CA 1
ATOM 5200 C C . VAL A 1 704 ? 1.096 15.399 45.764 1.00 90.00 704 VAL A C 1
ATOM 5202 O O . VAL A 1 704 ? 2.116 16.008 45.464 1.00 90.00 704 VAL A O 1
ATOM 5205 N N . ASP A 1 705 ? 0.426 14.692 44.874 1.00 90.88 705 ASP A N 1
ATOM 5206 C CA . ASP A 1 705 ? 0.977 14.458 43.542 1.00 90.88 705 ASP A CA 1
ATOM 5207 C C . ASP A 1 705 ? 0.715 15.667 42.649 1.00 90.88 705 ASP A C 1
ATOM 5209 O O . ASP A 1 705 ? -0.437 16.031 42.386 1.00 90.88 705 ASP A O 1
ATOM 5213 N N . TRP A 1 706 ? 1.785 16.311 42.179 1.00 92.38 706 TRP A N 1
ATOM 5214 C CA . TRP A 1 706 ? 1.682 17.407 41.224 1.00 92.38 706 TRP A CA 1
ATOM 5215 C C . TRP A 1 706 ? 1.866 16.922 39.789 1.00 92.38 706 TRP A C 1
ATOM 5217 O O . TRP A 1 706 ? 2.830 16.230 39.453 1.00 92.38 706 TRP A O 1
ATOM 5227 N N . TYR A 1 707 ? 0.987 17.410 38.923 1.00 92.69 707 TYR A N 1
ATOM 5228 C CA . TYR A 1 707 ? 1.012 17.230 37.479 1.00 92.69 707 TYR A CA 1
ATOM 5229 C C . TYR A 1 707 ? 0.949 18.596 36.798 1.00 92.69 707 TYR A C 1
ATOM 5231 O O . TYR A 1 707 ? 0.381 19.548 37.342 1.00 92.69 707 TYR A O 1
ATOM 5239 N N . ARG A 1 708 ? 1.532 18.713 35.607 1.00 91.50 708 ARG A N 1
ATOM 5240 C CA . ARG A 1 708 ? 1.418 19.899 34.754 1.00 91.50 708 ARG A CA 1
ATOM 5241 C C . ARG A 1 708 ? 0.990 19.503 33.351 1.00 91.50 708 ARG A C 1
ATOM 5243 O O . ARG A 1 708 ? 1.409 18.463 32.854 1.00 91.50 708 ARG A O 1
ATOM 5250 N N . PHE A 1 709 ? 0.186 20.344 32.717 1.00 90.81 709 PHE A N 1
ATOM 5251 C CA . PHE A 1 709 ? -0.232 20.164 31.333 1.00 90.81 709 PHE A CA 1
ATOM 5252 C C . PHE A 1 709 ? -0.449 21.510 30.642 1.00 90.81 709 PHE A C 1
ATOM 5254 O O . PHE A 1 709 ? -0.645 22.543 31.286 1.00 90.81 709 PHE A O 1
ATOM 5261 N N . THR A 1 710 ? -0.434 21.493 29.317 1.00 89.38 710 THR A N 1
ATOM 5262 C CA . THR A 1 710 ? -0.699 22.656 28.468 1.00 89.38 710 THR A CA 1
ATOM 5263 C C . THR A 1 710 ? -1.954 22.412 27.636 1.00 89.38 710 THR A C 1
ATOM 5265 O O . THR A 1 710 ? -2.243 21.282 27.256 1.00 89.38 710 THR A O 1
ATOM 5268 N N . ILE A 1 711 ? -2.690 23.477 27.332 1.00 86.38 711 ILE A N 1
ATOM 5269 C CA . ILE A 1 711 ? -3.758 23.491 26.329 1.00 86.38 711 ILE A CA 1
ATOM 5270 C C . ILE A 1 711 ? -3.319 24.435 25.215 1.00 86.38 711 ILE A C 1
ATOM 5272 O O . ILE A 1 711 ? -3.193 25.642 25.433 1.00 86.38 711 ILE A O 1
ATOM 5276 N N . ASN A 1 712 ? -3.061 23.889 24.030 1.00 81.56 712 ASN A N 1
ATOM 5277 C CA . ASN A 1 712 ? -2.680 24.654 22.845 1.00 81.56 712 ASN A CA 1
ATOM 5278 C C . ASN A 1 712 ? -3.139 23.930 21.568 1.00 81.56 712 ASN A C 1
ATOM 5280 O O . ASN A 1 712 ? -2.595 22.874 21.258 1.00 81.56 712 ASN A O 1
ATOM 5284 N N . GLN A 1 713 ? -4.100 24.476 20.820 1.00 74.62 713 GLN A N 1
ATOM 5285 C CA . GLN A 1 713 ? -4.569 23.848 19.578 1.00 74.62 713 GLN A CA 1
ATOM 5286 C C . GLN A 1 713 ? -3.693 24.309 18.410 1.00 74.62 713 GLN A C 1
ATOM 5288 O O . GLN A 1 713 ? -3.662 25.493 18.067 1.00 74.62 713 GLN A O 1
ATOM 5293 N N . VAL A 1 714 ? -2.927 23.386 17.820 1.00 66.69 714 VAL A N 1
ATOM 5294 C CA . VAL A 1 714 ? -1.860 23.720 16.850 1.00 66.69 714 VAL A CA 1
ATOM 5295 C C . VAL A 1 714 ? -2.253 23.524 15.385 1.00 66.69 714 VAL A C 1
ATOM 5297 O O . VAL A 1 714 ? -1.542 24.013 14.507 1.00 66.69 714 VAL A O 1
ATOM 5300 N N . SER A 1 715 ? -3.341 22.804 15.106 1.00 64.12 715 SER A N 1
ATOM 5301 C CA . SER A 1 715 ? -3.779 22.439 13.749 1.00 64.12 715 SER A CA 1
ATOM 5302 C C . SER A 1 715 ? -5.037 23.189 13.300 1.00 64.12 715 SER A C 1
ATOM 5304 O O . SER A 1 715 ? -5.459 23.044 12.151 1.00 64.12 715 SER A O 1
ATOM 5306 N N . LEU A 1 716 ? -5.616 24.029 14.161 1.00 62.03 716 LEU A N 1
ATOM 5307 C CA . LEU A 1 716 ? -6.706 24.934 13.806 1.00 62.03 716 LEU A CA 1
ATOM 5308 C C . LEU A 1 716 ? -6.183 26.226 13.166 1.00 62.03 716 LEU A C 1
ATOM 5310 O O . LEU A 1 716 ? -5.127 26.754 13.515 1.00 62.03 716 LEU A O 1
ATOM 5314 N N . GLN A 1 717 ? -6.951 26.766 12.219 1.00 53.78 717 GLN A N 1
ATOM 5315 C CA . GLN A 1 717 ? -6.662 28.069 11.629 1.00 53.78 717 GLN A CA 1
ATOM 5316 C C . GLN A 1 717 ? -6.828 29.156 12.705 1.00 53.78 717 GLN A C 1
ATOM 5318 O O . GLN A 1 717 ? -7.914 29.306 13.261 1.00 53.78 717 GLN A O 1
ATOM 5323 N N . ASP A 1 718 ? -5.757 29.900 12.994 1.00 53.19 718 ASP A N 1
ATOM 5324 C CA . ASP A 1 718 ? -5.743 30.944 14.026 1.00 53.19 718 ASP A CA 1
ATOM 5325 C C . ASP A 1 718 ? -6.818 32.009 13.745 1.00 53.19 718 ASP A C 1
ATOM 5327 O O . ASP A 1 718 ? -6.746 32.761 12.768 1.00 53.19 718 ASP A O 1
ATOM 5331 N N . SER A 1 719 ? -7.844 32.041 14.596 1.00 57.19 719 SER A N 1
ATOM 5332 C CA . SER A 1 719 ? -8.954 32.990 14.523 1.00 57.19 719 SER A CA 1
ATOM 5333 C C . SER A 1 719 ? -8.704 34.260 15.346 1.00 57.19 719 SER A C 1
ATOM 5335 O O . SER A 1 719 ? -9.600 35.099 15.447 1.00 57.19 719 SER A O 1
ATOM 5337 N N . GLY A 1 720 ? -7.531 34.404 15.979 1.00 58.44 720 GLY A N 1
ATOM 5338 C CA . GLY A 1 720 ? -7.193 35.523 16.865 1.00 58.44 720 GLY A CA 1
ATOM 5339 C C . GLY A 1 720 ? -8.019 35.588 18.158 1.00 58.44 720 GLY A C 1
ATOM 5340 O O . GLY A 1 720 ? -7.934 36.573 18.893 1.00 58.44 720 GLY A O 1
ATOM 5341 N N . LEU A 1 721 ? -8.833 34.565 18.434 1.00 61.19 721 LEU A N 1
ATOM 5342 C CA . LEU A 1 721 ? -9.601 34.411 19.670 1.00 61.19 721 LEU A CA 1
ATOM 5343 C C . LEU A 1 721 ? -8.834 33.501 20.630 1.00 61.19 721 LEU A C 1
ATOM 5345 O O . LEU A 1 721 ? -8.137 32.588 20.195 1.00 61.19 721 LEU A O 1
ATOM 5349 N N . VAL A 1 722 ? -8.990 33.731 21.937 1.00 65.50 722 VAL A N 1
ATOM 5350 C CA . VAL A 1 722 ? -8.501 32.782 22.944 1.00 65.50 722 VAL A CA 1
ATOM 5351 C C . VAL A 1 722 ? -9.264 31.479 22.741 1.00 65.50 722 VAL A C 1
ATOM 5353 O O . VAL A 1 722 ? -10.489 31.452 22.857 1.00 65.50 722 VAL A O 1
ATOM 5356 N N . GLN A 1 723 ? -8.541 30.427 22.377 1.00 75.81 723 GLN A N 1
ATOM 5357 C CA . GLN A 1 723 ? -9.106 29.097 22.201 1.00 75.81 723 GLN A CA 1
ATOM 5358 C C . GLN A 1 723 ? -9.468 28.523 23.569 1.00 75.81 723 GLN A C 1
ATOM 5360 O O . GLN A 1 723 ? -8.765 28.760 24.551 1.00 75.81 723 GLN A O 1
ATOM 5365 N N . HIS A 1 724 ? -10.567 27.782 23.629 1.00 80.94 724 HIS A N 1
ATOM 5366 C CA . HIS A 1 724 ? -11.014 27.082 24.826 1.00 80.94 724 HIS A CA 1
ATOM 5367 C C . HIS A 1 724 ? -11.120 25.591 24.520 1.00 80.94 724 HIS A C 1
ATOM 5369 O O . HIS A 1 724 ? -11.500 25.212 23.411 1.00 80.94 724 HIS A O 1
ATOM 5375 N N . LEU A 1 725 ? -10.784 24.765 25.504 1.00 84.00 725 LEU A N 1
ATOM 5376 C CA . LEU A 1 725 ? -10.974 23.326 25.473 1.00 84.00 725 LEU A CA 1
ATOM 5377 C C . LEU A 1 725 ? -11.934 22.940 26.599 1.00 84.00 725 LEU A C 1
ATOM 5379 O O . LEU A 1 725 ? -11.709 23.286 27.762 1.00 84.00 725 LEU A O 1
ATOM 5383 N N . SER A 1 726 ? -12.993 22.211 26.250 1.00 87.25 726 SER A N 1
ATOM 5384 C CA . SER A 1 726 ? -13.868 21.584 27.237 1.00 87.25 726 SER A CA 1
ATOM 5385 C C . SER A 1 726 ? -13.113 20.418 27.862 1.00 87.25 726 SER A C 1
ATOM 5387 O O . SER A 1 726 ? -12.785 19.454 27.176 1.00 87.25 726 SER A O 1
ATOM 5389 N N . THR A 1 727 ? -12.798 20.512 29.149 1.00 87.62 727 THR A N 1
ATOM 5390 C CA . THR A 1 727 ? -11.998 19.514 29.862 1.00 87.62 727 THR A CA 1
ATOM 5391 C C . THR A 1 727 ? -12.800 18.943 31.020 1.00 87.62 727 THR A C 1
ATOM 5393 O O . THR A 1 727 ? -13.441 19.677 31.770 1.00 87.62 727 THR A O 1
ATOM 5396 N N . MET A 1 728 ? -12.755 17.624 31.161 1.00 88.88 728 MET A N 1
ATOM 5397 C CA . MET A 1 728 ? -13.224 16.895 32.334 1.00 88.88 728 MET A CA 1
ATOM 5398 C C . MET A 1 728 ? -11.997 16.291 33.014 1.00 88.88 728 MET A C 1
ATOM 5400 O O . MET A 1 728 ? -11.087 15.826 32.330 1.00 88.88 728 MET A O 1
ATOM 5404 N N . ILE A 1 729 ? -11.957 16.335 34.342 1.00 90.38 729 ILE A N 1
ATOM 5405 C CA . ILE A 1 729 ? -10.926 15.661 35.131 1.00 90.38 729 ILE A CA 1
ATOM 5406 C C . ILE A 1 729 ? -11.660 14.740 36.087 1.00 90.38 729 ILE A C 1
ATOM 5408 O O . ILE A 1 729 ? -12.380 15.210 36.969 1.00 90.38 729 ILE A O 1
ATOM 5412 N N . ASP A 1 730 ? -11.482 13.447 35.873 1.00 88.19 730 ASP A N 1
ATOM 5413 C CA . ASP A 1 730 ? -12.108 12.401 36.663 1.00 88.19 730 ASP A CA 1
ATOM 5414 C C . ASP A 1 730 ? -11.052 11.636 37.456 1.00 88.19 730 ASP A C 1
ATOM 5416 O O . ASP A 1 730 ? -9.913 11.495 37.000 1.00 88.19 730 ASP A O 1
ATOM 5420 N N . MET A 1 731 ? -11.419 11.186 38.651 1.00 88.38 731 MET A N 1
ATOM 5421 C CA . MET A 1 731 ? -10.583 10.318 39.462 1.00 88.38 731 MET A CA 1
ATOM 5422 C C . MET A 1 731 ? -11.222 8.941 39.532 1.00 88.38 731 MET A C 1
ATOM 5424 O O . MET A 1 731 ? -12.098 8.694 40.354 1.00 88.38 731 MET A O 1
ATOM 5428 N N . ASP A 1 732 ? -10.668 8.007 38.775 1.00 83.50 732 ASP A N 1
ATOM 5429 C CA . ASP A 1 732 ? -11.158 6.639 38.780 1.00 83.50 732 ASP A CA 1
ATOM 5430 C C . ASP A 1 732 ? -10.436 5.778 39.825 1.00 83.50 732 ASP A C 1
ATOM 5432 O O . ASP A 1 732 ? -9.244 5.920 40.113 1.00 83.50 732 ASP A O 1
ATOM 5436 N N . TYR A 1 733 ? -11.163 4.808 40.370 1.00 79.50 733 TYR A N 1
ATOM 5437 C CA . TYR A 1 733 ? -10.683 3.733 41.232 1.00 79.50 733 TYR A CA 1
ATOM 5438 C C . TYR A 1 733 ? -9.942 4.201 42.496 1.00 79.50 733 TYR A C 1
ATOM 5440 O O . TYR A 1 733 ? -9.147 3.434 43.057 1.00 79.50 733 TYR A O 1
ATOM 5448 N N . ALA A 1 734 ? -10.196 5.425 42.964 1.00 79.50 734 ALA A N 1
ATOM 5449 C CA . ALA A 1 734 ? -9.583 5.967 44.173 1.00 79.50 734 ALA A CA 1
ATOM 5450 C C . ALA A 1 734 ? -10.374 5.647 45.451 1.00 79.50 734 ALA A C 1
ATOM 5452 O O . ALA A 1 734 ? -9.757 5.316 46.460 1.00 79.50 734 ALA A O 1
ATOM 5453 N N . ASP A 1 735 ? -11.712 5.682 45.417 1.00 78.31 735 ASP A N 1
ATOM 5454 C CA . ASP A 1 735 ? -12.568 5.316 46.555 1.00 78.31 735 ASP A CA 1
ATOM 5455 C C . ASP A 1 735 ? -13.169 3.906 46.410 1.00 78.31 735 ASP A C 1
ATOM 5457 O O . ASP A 1 735 ? -13.377 3.378 45.317 1.00 78.31 735 ASP A O 1
ATOM 5461 N N . GLY A 1 736 ? -13.458 3.274 47.548 1.00 70.38 736 GLY A N 1
ATOM 5462 C CA . GLY A 1 736 ? -13.834 1.869 47.634 1.00 70.38 736 GLY A CA 1
ATOM 5463 C C . GLY A 1 736 ? -12.613 0.950 47.508 1.00 70.38 736 GLY A C 1
ATOM 5464 O O . GLY A 1 736 ? -11.537 1.338 47.074 1.00 70.38 736 GLY A O 1
ATOM 5465 N N . LEU A 1 737 ? -12.734 -0.305 47.951 1.00 72.69 737 LEU A N 1
ATOM 5466 C CA . LEU A 1 737 ? -11.639 -1.298 47.885 1.00 72.69 737 LEU A CA 1
ATOM 5467 C C . LEU A 1 737 ? -10.404 -0.990 48.763 1.00 72.69 737 LEU A C 1
ATOM 5469 O O . LEU A 1 737 ? -9.307 -1.462 48.472 1.00 72.69 737 LEU A O 1
ATOM 5473 N N . SER A 1 738 ? -10.592 -0.290 49.890 1.00 68.50 738 SER A N 1
ATOM 5474 C CA . SER A 1 738 ? -9.533 0.042 50.865 1.00 68.50 738 SER A CA 1
ATOM 5475 C C . SER A 1 738 ? -8.512 1.086 50.379 1.00 68.50 738 SER A C 1
ATOM 5477 O O . SER A 1 738 ? -7.378 1.095 50.861 1.00 68.50 738 SER A O 1
ATOM 5479 N N . ARG A 1 739 ? -8.926 1.947 49.442 1.00 73.56 739 ARG A N 1
ATOM 5480 C CA . ARG A 1 739 ? -8.148 3.044 48.845 1.00 73.56 739 ARG A CA 1
ATOM 5481 C C . ARG A 1 739 ? -8.559 4.416 49.421 1.00 73.56 739 ARG A C 1
ATOM 5483 O O . ARG A 1 739 ? -9.380 4.466 50.339 1.00 73.56 739 ARG A O 1
ATOM 5490 N N . ALA A 1 740 ? -7.895 5.493 48.995 1.00 76.50 740 ALA A N 1
ATOM 5491 C CA . ALA A 1 740 ? -7.964 6.814 49.628 1.00 76.50 740 ALA A CA 1
ATOM 5492 C C . ALA A 1 740 ? -9.059 7.723 49.044 1.00 76.50 740 ALA A C 1
ATOM 5494 O O . ALA A 1 740 ? -9.234 7.802 47.835 1.00 76.50 740 ALA A O 1
ATOM 5495 N N . ASN A 1 741 ? -9.706 8.514 49.904 1.00 87.44 741 ASN A N 1
ATOM 5496 C CA . ASN A 1 741 ? -10.567 9.614 49.465 1.00 87.44 741 ASN A CA 1
ATOM 5497 C C . ASN A 1 741 ? -9.706 10.724 48.861 1.00 87.44 741 ASN A C 1
ATOM 5499 O O . ASN A 1 741 ? -8.776 11.206 49.523 1.00 87.44 741 ASN A O 1
ATOM 5503 N N . THR A 1 742 ? -10.034 11.164 47.652 1.00 90.25 742 THR A N 1
ATOM 5504 C CA . THR A 1 742 ? -9.195 12.097 46.895 1.00 90.25 742 THR A CA 1
ATOM 5505 C C . THR A 1 742 ? -9.810 13.486 46.790 1.00 90.25 742 THR A C 1
ATOM 5507 O O . THR A 1 742 ? -10.993 13.720 47.027 1.00 90.25 742 THR A O 1
ATOM 5510 N N . THR A 1 743 ? -8.973 14.472 46.489 1.00 91.88 743 THR A N 1
ATOM 5511 C CA . THR A 1 743 ? -9.383 15.839 46.168 1.00 91.88 743 THR A CA 1
ATOM 5512 C C . THR A 1 743 ? -8.477 16.375 45.064 1.00 91.88 743 THR A C 1
ATOM 5514 O O . THR A 1 743 ? -7.256 16.231 45.134 1.00 91.88 743 THR A O 1
ATOM 5517 N N . LEU A 1 744 ? -9.081 16.992 44.047 1.00 93.69 744 LEU A N 1
ATOM 5518 C CA . LEU A 1 744 ? -8.403 17.578 42.892 1.00 93.69 744 LEU A CA 1
ATOM 5519 C C . LEU A 1 744 ? -8.316 19.094 43.047 1.00 93.69 744 LEU A C 1
ATOM 5521 O O . LEU A 1 744 ? -9.325 19.756 43.296 1.00 93.69 744 LEU A O 1
ATOM 5525 N N . TRP A 1 745 ? -7.138 19.665 42.815 1.00 92.88 745 TRP A N 1
ATOM 5526 C CA . TRP A 1 745 ? -6.908 21.109 42.825 1.00 92.88 745 TRP A CA 1
ATOM 5527 C C . TRP A 1 745 ? -6.300 21.558 41.497 1.00 92.88 745 TRP A C 1
ATOM 5529 O O . TRP A 1 745 ? -5.155 21.227 41.199 1.00 92.88 745 TRP A O 1
ATOM 5539 N N . LEU A 1 746 ? -7.042 22.341 40.712 1.00 93.00 746 LEU A N 1
ATOM 5540 C CA . LEU A 1 746 ? -6.606 22.831 39.406 1.00 93.00 746 LEU A CA 1
ATOM 5541 C C . LEU A 1 746 ? -6.152 24.290 39.483 1.00 93.00 746 LEU A C 1
ATOM 5543 O O . LEU A 1 746 ? -6.923 25.192 39.827 1.00 93.00 746 LEU A O 1
ATOM 5547 N N . PHE A 1 747 ? -4.911 24.533 39.082 1.00 91.25 747 PHE A N 1
ATOM 5548 C CA . PHE A 1 747 ? -4.282 25.844 39.044 1.00 91.25 747 PHE A CA 1
ATOM 5549 C C . PHE A 1 747 ? -3.953 26.258 37.609 1.00 91.25 747 PHE A C 1
ATOM 5551 O O . PHE A 1 747 ? -3.563 25.433 36.790 1.00 91.25 747 PHE A O 1
ATOM 5558 N N . TYR A 1 748 ? -4.067 27.553 37.323 1.00 87.88 748 TYR A N 1
ATOM 5559 C CA . TYR A 1 748 ? -3.628 28.172 36.070 1.00 87.88 748 TYR A CA 1
ATOM 5560 C C . TYR A 1 748 ? -2.370 28.992 36.311 1.00 87.88 748 TYR A C 1
ATOM 5562 O O . TYR A 1 748 ? -2.315 29.740 37.293 1.00 87.88 748 TYR A O 1
ATOM 5570 N N . ASP A 1 749 ? -1.398 28.869 35.415 1.00 85.56 749 ASP A N 1
ATOM 5571 C CA . ASP A 1 749 ? -0.166 29.651 35.434 1.00 85.56 749 ASP A CA 1
ATOM 5572 C C . ASP A 1 749 ? -0.356 30.959 34.656 1.00 85.56 749 ASP A C 1
ATOM 5574 O O . ASP A 1 749 ? -0.614 30.957 33.450 1.00 85.56 749 ASP A O 1
ATOM 5578 N N . ASP A 1 750 ? -0.270 32.095 35.350 1.00 67.06 750 ASP A N 1
ATOM 5579 C CA . ASP A 1 750 ? -0.444 33.413 34.739 1.00 67.06 750 ASP A CA 1
ATOM 5580 C C . ASP A 1 750 ? 0.798 33.918 33.984 1.00 67.06 750 ASP A C 1
ATOM 5582 O O . ASP A 1 750 ? 0.707 34.911 33.251 1.00 67.06 750 ASP A O 1
ATOM 5586 N N . GLN A 1 751 ? 1.934 33.219 34.093 1.00 60.97 751 GLN A N 1
ATOM 5587 C CA . GLN A 1 751 ? 3.165 33.543 33.381 1.00 60.97 751 GLN A CA 1
ATOM 5588 C C . GLN A 1 751 ? 3.514 32.400 32.429 1.00 60.97 751 GLN A C 1
ATOM 5590 O O . GLN A 1 751 ? 3.858 31.309 32.853 1.00 60.97 751 GLN A O 1
ATOM 5595 N N . ASN A 1 752 ? 3.479 32.651 31.118 1.00 53.84 752 ASN A N 1
ATOM 5596 C CA . ASN A 1 752 ? 3.839 31.694 30.057 1.00 53.84 752 ASN A CA 1
ATOM 5597 C C . ASN A 1 752 ? 5.340 31.274 30.058 1.00 53.84 752 ASN A C 1
ATOM 5599 O O . ASN A 1 752 ? 5.969 31.223 29.002 1.00 53.84 752 ASN A O 1
ATOM 5603 N N . GLY A 1 753 ? 5.963 31.017 31.213 1.00 44.84 753 GLY A N 1
ATOM 5604 C CA . GLY A 1 753 ? 7.380 30.699 31.362 1.00 44.84 753 GLY A CA 1
ATOM 5605 C C . GLY A 1 753 ? 7.630 29.574 32.366 1.00 44.84 753 GLY A C 1
ATOM 5606 O O . GLY A 1 753 ? 7.128 29.595 33.481 1.00 44.84 753 GLY A O 1
ATOM 5607 N N . LEU A 1 754 ? 8.469 28.613 31.970 1.00 39.97 754 LEU A N 1
ATOM 5608 C CA . LEU A 1 754 ? 8.953 27.472 32.760 1.00 39.97 754 LEU A CA 1
ATOM 5609 C C . LEU A 1 754 ? 9.742 27.915 34.016 1.00 39.97 754 LEU A C 1
ATOM 5611 O O . LEU A 1 754 ? 10.972 27.829 34.042 1.00 39.97 754 LEU A O 1
ATOM 5615 N N . GLY A 1 755 ? 9.065 28.396 35.063 1.00 38.56 755 GLY A N 1
ATOM 5616 C CA . GLY A 1 755 ? 9.737 28.912 36.256 1.00 38.56 755 GLY A CA 1
ATOM 5617 C C . GLY A 1 755 ? 8.861 29.047 37.502 1.00 38.56 755 GLY A C 1
ATOM 5618 O O . GLY A 1 755 ? 8.343 30.117 37.786 1.00 38.56 755 GLY A O 1
ATOM 5619 N N . GLY A 1 756 ? 8.807 27.983 38.306 1.00 44.38 756 GLY A N 1
ATOM 5620 C CA . GLY A 1 756 ? 8.753 28.049 39.773 1.00 44.38 756 GLY A CA 1
ATOM 5621 C C . GLY A 1 756 ? 7.647 28.881 40.439 1.00 44.38 756 GLY A C 1
ATOM 5622 O O . GLY A 1 756 ? 7.937 29.921 41.013 1.00 44.38 756 GLY A O 1
ATOM 5623 N N . GLY A 1 757 ? 6.422 28.350 40.499 1.00 49.91 757 GLY A N 1
ATOM 5624 C CA . GLY A 1 757 ? 5.538 28.387 41.682 1.00 49.91 757 GLY A CA 1
ATOM 5625 C C . GLY A 1 757 ? 5.061 29.727 42.276 1.00 49.91 757 GLY A C 1
ATOM 5626 O O . GLY A 1 757 ? 4.318 29.689 43.252 1.00 49.91 757 GLY A O 1
ATOM 5627 N N . THR A 1 758 ? 5.436 30.895 41.747 1.00 52.66 758 THR A N 1
ATOM 5628 C CA . THR A 1 758 ? 5.049 32.209 42.314 1.00 52.66 758 THR A CA 1
ATOM 5629 C C . THR A 1 758 ? 3.940 32.954 41.550 1.00 52.66 758 THR A C 1
ATOM 5631 O O . THR A 1 758 ? 3.550 34.030 41.997 1.00 52.66 758 THR A O 1
ATOM 5634 N N . GLY A 1 759 ? 3.414 32.389 40.452 1.00 64.44 759 GLY A N 1
ATOM 5635 C CA . GLY A 1 759 ? 2.368 32.979 39.583 1.00 64.44 759 GLY A CA 1
ATOM 5636 C C . GLY A 1 759 ? 1.151 32.077 39.309 1.00 64.44 759 GLY A C 1
ATOM 5637 O O . GLY A 1 759 ? 0.379 32.314 38.387 1.00 64.44 759 GLY A O 1
ATOM 5638 N N . ILE A 1 760 ? 0.953 31.013 40.090 1.00 75.25 760 ILE A N 1
ATOM 5639 C CA . ILE A 1 760 ? -0.208 30.132 39.899 1.00 75.25 760 ILE A CA 1
ATOM 5640 C C . ILE A 1 760 ? -1.432 30.666 40.655 1.00 75.25 760 ILE A C 1
ATOM 5642 O O . ILE A 1 760 ? -1.322 31.205 41.760 1.00 75.25 760 ILE A O 1
ATOM 5646 N N . ARG A 1 761 ? -2.628 30.468 40.100 1.00 81.06 761 ARG A N 1
ATOM 5647 C CA . ARG A 1 761 ? -3.903 30.757 40.778 1.00 81.06 761 ARG A CA 1
ATOM 5648 C C . ARG A 1 761 ? -4.817 29.543 40.746 1.00 81.06 761 ARG A C 1
ATOM 5650 O O . ARG A 1 761 ? -4.920 28.892 39.713 1.00 81.06 761 ARG A O 1
ATOM 5657 N N . LEU A 1 762 ? -5.499 29.258 41.855 1.00 85.56 762 LEU A N 1
ATOM 5658 C CA . LEU A 1 762 ? -6.533 28.222 41.888 1.00 85.56 762 LEU A CA 1
ATOM 5659 C C . LEU A 1 762 ? -7.693 28.645 40.973 1.00 85.56 762 LEU A C 1
ATOM 5661 O O . LEU A 1 762 ? -8.221 29.747 41.129 1.00 85.56 762 LEU A O 1
ATOM 5665 N N . VAL A 1 763 ? -8.064 27.785 40.026 1.00 87.81 763 VAL A N 1
ATOM 5666 C CA . VAL A 1 763 ? -9.150 28.029 39.062 1.00 87.81 763 VAL A CA 1
ATOM 5667 C C . VAL A 1 763 ? -10.363 27.171 39.374 1.00 87.81 763 VAL A C 1
ATOM 5669 O O . VAL A 1 763 ? -11.483 27.672 39.355 1.00 87.81 763 VAL A O 1
ATOM 5672 N N . ALA A 1 764 ? -10.141 25.899 39.690 1.00 89.75 764 ALA A N 1
ATOM 5673 C CA . ALA A 1 764 ? -11.201 24.958 40.007 1.00 89.75 764 ALA A CA 1
ATOM 5674 C C . ALA A 1 764 ? -10.692 23.898 40.987 1.00 89.75 764 ALA A C 1
ATOM 5676 O O . ALA A 1 764 ? -9.488 23.709 41.150 1.00 89.75 764 ALA A O 1
ATOM 5677 N N . PHE A 1 765 ? -11.610 23.220 41.662 1.00 91.94 765 PHE A N 1
ATOM 5678 C CA . PHE A 1 765 ? -11.297 22.060 42.485 1.00 91.94 765 PHE A CA 1
ATOM 5679 C C . PHE A 1 765 ? -12.482 21.096 42.462 1.00 91.94 765 PHE A C 1
ATOM 5681 O O . PHE A 1 765 ? -13.624 21.530 42.288 1.00 91.94 765 PHE A O 1
ATOM 5688 N N . GLY A 1 766 ? -12.192 19.810 42.619 1.00 90.25 766 GLY A N 1
ATOM 5689 C CA . GLY A 1 766 ? -13.169 18.727 42.677 1.00 90.25 766 GLY A CA 1
ATOM 5690 C C . GLY A 1 766 ? -12.968 17.914 43.951 1.00 90.25 766 GLY A C 1
ATOM 5691 O O . GLY A 1 766 ? -11.837 17.683 44.374 1.00 90.25 766 GLY A O 1
ATOM 5692 N N . THR A 1 767 ? -14.064 17.512 44.576 1.00 88.69 767 THR A N 1
ATOM 5693 C CA . THR A 1 767 ? -14.107 16.572 45.711 1.00 88.69 767 THR A CA 1
ATOM 5694 C C . THR A 1 767 ? -15.056 15.432 45.328 1.00 88.69 767 THR A C 1
ATOM 5696 O O . THR A 1 767 ? -15.402 15.326 44.155 1.00 88.69 767 THR A O 1
ATOM 5699 N N . ASP A 1 768 ? -15.503 14.643 46.302 1.00 86.88 768 ASP A N 1
ATOM 5700 C CA . ASP A 1 768 ? -16.531 13.597 46.228 1.00 86.88 768 ASP A CA 1
ATOM 5701 C C . ASP A 1 768 ? -17.522 13.719 45.043 1.00 86.88 768 ASP A C 1
ATOM 5703 O O . ASP A 1 768 ? -18.228 14.731 44.904 1.00 86.88 768 ASP A O 1
ATOM 5707 N N . SER A 1 769 ? -17.615 12.665 44.228 1.00 83.81 769 SER A N 1
ATOM 5708 C CA . SER A 1 769 ? -18.527 12.529 43.089 1.00 83.81 769 SER A CA 1
ATOM 5709 C C . SER A 1 769 ? -19.688 11.567 43.398 1.00 83.81 769 SER A C 1
ATOM 5711 O O . SER A 1 769 ? -19.560 10.590 44.120 1.00 83.81 769 SER A O 1
ATOM 5713 N N . ASN A 1 770 ? -20.885 11.832 42.867 1.00 83.94 770 ASN A N 1
ATOM 5714 C CA . ASN A 1 770 ? -21.999 10.872 42.912 1.00 83.94 770 ASN A CA 1
ATOM 5715 C C . ASN A 1 770 ? -22.669 10.816 41.541 1.00 83.94 770 ASN A C 1
ATOM 5717 O O . ASN A 1 770 ? -23.816 11.244 41.356 1.00 83.94 770 ASN A O 1
ATOM 5721 N N . ILE A 1 771 ? -21.892 10.370 40.560 1.00 83.50 771 ILE A N 1
ATOM 5722 C CA . ILE A 1 771 ? -22.302 10.294 39.164 1.00 83.50 771 ILE A CA 1
ATOM 5723 C C . ILE A 1 771 ? -22.812 8.877 38.883 1.00 83.50 771 ILE A C 1
ATOM 5725 O O . ILE A 1 771 ? -22.093 7.894 39.000 1.00 83.50 771 ILE A O 1
ATOM 5729 N N . ALA A 1 772 ? -24.092 8.750 38.518 1.00 79.12 772 ALA A N 1
ATOM 5730 C CA . ALA A 1 772 ? -24.749 7.446 38.352 1.00 79.12 772 ALA A CA 1
ATOM 5731 C C . ALA A 1 772 ? -24.150 6.576 37.229 1.00 79.12 772 ALA A C 1
ATOM 5733 O O . ALA A 1 772 ? -24.337 5.355 37.234 1.00 79.12 772 ALA A O 1
ATOM 5734 N N . ASP A 1 773 ? -23.475 7.205 36.269 1.00 77.88 773 ASP A N 1
ATOM 5735 C CA . ASP A 1 773 ? -22.774 6.531 35.175 1.00 77.88 773 ASP A CA 1
ATOM 5736 C C . ASP A 1 773 ? -21.355 6.093 35.569 1.00 77.88 773 ASP A C 1
ATOM 5738 O O . ASP A 1 773 ? -20.800 5.220 34.910 1.00 77.88 773 ASP A O 1
ATOM 5742 N N . ASP A 1 774 ? -20.831 6.623 36.674 1.00 79.44 774 ASP A N 1
ATOM 5743 C CA . ASP A 1 774 ? -19.472 6.410 37.173 1.00 79.44 774 ASP A CA 1
ATOM 5744 C C . ASP A 1 774 ? -19.417 5.417 38.350 1.00 79.44 774 ASP A C 1
ATOM 5746 O O . ASP A 1 774 ? -18.510 4.600 38.459 1.00 79.44 774 ASP A O 1
ATOM 5750 N N . VAL A 1 775 ? -20.459 5.379 39.187 1.00 80.81 775 VAL A N 1
ATOM 5751 C CA . VAL A 1 775 ? -20.549 4.432 40.314 1.00 80.81 775 VAL A CA 1
ATOM 5752 C C . VAL A 1 775 ? -21.203 3.112 39.922 1.00 80.81 775 VAL A C 1
ATOM 5754 O O . VAL A 1 775 ? -22.094 3.077 39.075 1.00 80.81 775 VAL A O 1
ATOM 5757 N N . GLY A 1 776 ? -20.845 2.005 40.576 1.00 73.19 776 GLY A N 1
ATOM 5758 C CA . GLY A 1 776 ? -21.451 0.685 40.344 1.00 73.19 776 GLY A CA 1
ATOM 5759 C C . GLY A 1 776 ? -22.994 0.672 40.319 1.00 73.19 776 GLY A C 1
ATOM 5760 O O . GLY A 1 776 ? -23.666 1.424 41.028 1.00 73.19 776 GLY A O 1
ATOM 5761 N N . ALA A 1 777 ? -23.586 -0.198 39.485 1.00 75.31 777 ALA A N 1
ATOM 5762 C CA . ALA A 1 777 ? -25.041 -0.245 39.318 1.00 75.31 777 ALA A CA 1
ATOM 5763 C C . ALA A 1 777 ? -25.765 -0.429 40.676 1.00 75.31 777 ALA A C 1
ATOM 5765 O O . ALA A 1 777 ? -25.314 -1.247 41.486 1.00 75.31 777 ALA A O 1
ATOM 5766 N N . PRO A 1 778 ? -26.930 0.217 40.920 1.00 68.75 778 PRO A N 1
ATOM 5767 C CA . PRO A 1 778 ? -27.561 0.289 42.250 1.00 68.75 778 PRO A CA 1
ATOM 5768 C C . PRO A 1 778 ? -27.835 -1.054 42.951 1.00 68.75 778 PRO A C 1
ATOM 5770 O O . PRO A 1 778 ? -28.054 -1.095 44.159 1.00 68.75 778 PRO A O 1
ATOM 5773 N N . THR A 1 779 ? -27.853 -2.163 42.207 1.00 74.88 779 THR A N 1
ATOM 5774 C CA . THR A 1 779 ? -28.097 -3.521 42.718 1.00 74.88 779 THR A CA 1
ATOM 5775 C C . THR A 1 779 ? -26.867 -4.435 42.695 1.00 74.88 779 THR A C 1
ATOM 5777 O O . THR A 1 779 ? -26.999 -5.612 43.027 1.00 74.88 779 THR A O 1
ATOM 5780 N N . ARG A 1 780 ? -25.694 -3.950 42.266 1.00 70.19 780 ARG A N 1
ATOM 5781 C CA . ARG A 1 780 ? -24.470 -4.752 42.068 1.00 70.19 780 ARG A CA 1
ATOM 5782 C C . ARG A 1 780 ? -23.283 -4.347 42.954 1.00 70.19 780 ARG A C 1
ATOM 5784 O O . ARG A 1 780 ? -22.183 -4.858 42.766 1.00 70.19 780 ARG A O 1
ATOM 5791 N N . GLY A 1 781 ? -23.502 -3.511 43.971 1.00 73.56 781 GLY A N 1
ATOM 5792 C CA . GLY A 1 781 ? -22.426 -3.078 44.870 1.00 73.56 781 GLY A CA 1
ATOM 5793 C C . GLY A 1 781 ? -21.330 -2.342 44.096 1.00 73.56 781 GLY A C 1
ATOM 5794 O O . GLY A 1 781 ? -21.650 -1.529 43.238 1.00 73.56 781 GLY A O 1
ATOM 5795 N N . SER A 1 782 ? -20.059 -2.661 44.359 1.00 70.06 782 SER A N 1
ATOM 5796 C CA . SER A 1 782 ? -18.912 -2.038 43.680 1.00 70.06 782 SER A CA 1
ATOM 5797 C C . SER A 1 782 ? -18.737 -2.444 42.212 1.00 70.06 782 SER A C 1
ATOM 5799 O O . SER A 1 782 ? -17.913 -1.840 41.545 1.00 70.06 782 SER A O 1
ATOM 5801 N N . ASN A 1 783 ? -19.482 -3.445 41.709 1.00 75.69 783 ASN A N 1
ATOM 5802 C CA . ASN A 1 783 ? -19.565 -3.810 40.282 1.00 75.69 783 ASN A CA 1
ATOM 5803 C C . ASN A 1 783 ? -18.203 -3.854 39.548 1.00 75.69 783 ASN A C 1
ATOM 5805 O O . ASN A 1 783 ? -18.102 -3.411 38.411 1.00 75.69 783 ASN A O 1
ATOM 5809 N N . VAL A 1 784 ? -17.155 -4.369 40.210 1.00 72.75 784 VAL A N 1
ATOM 5810 C CA . VAL A 1 784 ? -15.749 -4.347 39.738 1.00 72.75 784 VAL A CA 1
ATOM 5811 C C . VAL A 1 784 ? -15.488 -5.192 38.483 1.00 72.75 784 VAL A C 1
ATOM 5813 O O . VAL A 1 784 ? -14.381 -5.204 37.958 1.00 72.75 784 VAL A O 1
ATOM 5816 N N . ASP A 1 785 ? -16.490 -5.941 38.027 1.00 70.69 785 ASP A N 1
ATOM 5817 C CA . ASP A 1 785 ? -16.521 -6.636 36.743 1.00 70.69 785 ASP A CA 1
ATOM 5818 C C . ASP A 1 785 ? -16.866 -5.707 35.560 1.00 70.69 785 ASP A C 1
ATOM 5820 O O . ASP A 1 785 ? -16.593 -6.060 34.414 1.00 70.69 785 ASP A O 1
ATOM 5824 N N . ASP A 1 786 ? -17.429 -4.523 35.819 1.00 69.00 786 ASP A N 1
ATOM 5825 C CA . ASP A 1 786 ? -17.726 -3.481 34.831 1.00 69.00 786 ASP A CA 1
ATOM 5826 C C . ASP A 1 786 ? -16.674 -2.367 34.894 1.00 69.00 786 ASP A C 1
ATOM 5828 O O . ASP A 1 786 ? -16.848 -1.365 35.580 1.00 69.00 786 ASP A O 1
ATOM 5832 N N . LEU A 1 787 ? -15.589 -2.530 34.133 1.00 71.44 787 LEU A N 1
ATOM 5833 C CA . LEU A 1 787 ? -14.489 -1.556 34.049 1.00 71.44 787 LEU A CA 1
ATOM 5834 C C . LEU A 1 787 ? -14.859 -0.253 33.324 1.00 71.44 787 LEU A C 1
ATOM 5836 O O . LEU A 1 787 ? -13.996 0.590 33.094 1.00 71.44 787 LEU A O 1
ATOM 5840 N N . SER A 1 788 ? -16.112 -0.104 32.886 1.00 67.94 788 SER A N 1
ATOM 5841 C CA . SER A 1 788 ? -16.560 1.125 32.234 1.00 67.94 788 SER A CA 1
ATOM 5842 C C . SER A 1 788 ? -17.157 2.165 33.160 1.00 67.94 788 SER A C 1
ATOM 5844 O O . SER A 1 788 ? -17.622 3.200 32.689 1.00 67.94 788 SER A O 1
ATOM 5846 N N . ARG A 1 789 ? -17.150 1.854 34.449 1.00 75.00 789 ARG A N 1
ATOM 5847 C CA . ARG A 1 789 ? -17.505 2.732 35.547 1.00 75.00 789 ARG A CA 1
ATOM 5848 C C . ARG A 1 789 ? -16.220 2.972 36.332 1.00 75.00 789 ARG A C 1
ATOM 5850 O O . ARG A 1 789 ? -15.517 2.001 36.620 1.00 75.00 789 ARG A O 1
ATOM 5857 N N . GLY A 1 790 ? -15.884 4.230 36.581 1.00 73.69 790 GLY A N 1
ATOM 5858 C CA . GLY A 1 790 ? -14.618 4.626 37.185 1.00 73.69 790 GLY A CA 1
ATOM 5859 C C . GLY A 1 790 ? -14.577 4.367 38.683 1.00 73.69 790 GLY A C 1
ATOM 5860 O O . GLY A 1 790 ? -13.518 4.077 39.231 1.00 73.69 790 GLY A O 1
ATOM 5861 N N . SER A 1 791 ? -15.733 4.337 39.346 1.00 80.56 791 SER A N 1
ATOM 5862 C CA . SER A 1 791 ? -15.812 4.445 40.802 1.00 80.56 791 SER A CA 1
ATOM 5863 C C . SER A 1 791 ? -16.447 3.242 41.495 1.00 80.56 791 SER A C 1
ATOM 5865 O O . SER A 1 791 ? -17.571 2.811 41.213 1.00 80.56 791 SER A O 1
ATOM 5867 N N . ALA A 1 792 ? -15.754 2.722 42.514 1.00 79.31 792 ALA A N 1
ATOM 5868 C CA . ALA A 1 792 ? -16.318 1.739 43.443 1.00 79.31 792 ALA A CA 1
ATOM 5869 C C . ALA A 1 792 ? -17.050 2.395 44.635 1.00 79.31 792 ALA A C 1
ATOM 5871 O O . ALA A 1 792 ? -17.685 1.681 45.423 1.00 79.31 792 ALA A O 1
ATOM 5872 N N . GLY A 1 793 ? -16.968 3.724 44.762 1.00 81.19 793 GLY A N 1
ATOM 5873 C CA . GLY A 1 793 ? -17.539 4.535 45.836 1.00 81.19 793 GLY A CA 1
ATOM 5874 C C . GLY A 1 793 ? -18.002 5.913 45.347 1.00 81.19 793 GLY A C 1
ATOM 5875 O O . GLY A 1 793 ? -18.397 6.030 44.199 1.00 81.19 793 GLY A O 1
ATOM 5876 N N . ILE A 1 794 ? -18.053 6.906 46.240 1.00 85.81 794 ILE A N 1
ATOM 5877 C CA . ILE A 1 794 ? -18.500 8.288 45.935 1.00 85.81 794 ILE A CA 1
ATOM 5878 C C . ILE A 1 794 ? -17.495 9.354 46.407 1.00 85.81 794 ILE A C 1
ATOM 5880 O O . ILE A 1 794 ? -17.810 10.542 46.449 1.00 85.81 794 ILE A O 1
ATOM 5884 N N . LEU A 1 795 ? -16.336 8.936 46.920 1.00 87.81 795 LEU A N 1
ATOM 5885 C CA . LEU A 1 795 ? -15.332 9.808 47.547 1.00 87.81 795 LEU A CA 1
ATOM 5886 C C . LEU A 1 795 ? -14.077 9.960 46.675 1.00 87.81 795 LEU A C 1
ATOM 5888 O O . LEU A 1 795 ? -13.028 10.408 47.144 1.00 87.81 795 LEU A O 1
ATOM 5892 N N . ASP A 1 796 ? -14.179 9.560 45.416 1.00 87.38 796 ASP A N 1
ATOM 5893 C CA . ASP A 1 796 ? -13.309 9.995 44.341 1.00 87.38 796 ASP A CA 1
ATOM 5894 C C . ASP A 1 796 ? -13.669 11.412 43.916 1.00 87.38 796 ASP A C 1
ATOM 5896 O O . ASP A 1 796 ? -14.827 11.838 43.918 1.00 87.38 796 ASP A O 1
ATOM 5900 N N . ALA A 1 797 ? -12.636 12.170 43.579 1.00 90.19 797 ALA A N 1
ATOM 5901 C CA . ALA A 1 797 ? -12.802 13.543 43.177 1.00 90.19 797 ALA A CA 1
ATOM 5902 C C . ALA A 1 797 ? -13.154 13.674 41.697 1.00 90.19 797 ALA A C 1
ATOM 5904 O O . ALA A 1 797 ? -12.403 13.236 40.838 1.00 90.19 797 ALA A O 1
ATOM 5905 N N . PHE A 1 798 ? -14.231 14.400 41.408 1.00 89.00 798 PHE A N 1
ATOM 5906 C CA . PHE A 1 798 ? -14.651 14.690 40.040 1.00 89.00 798 PHE A CA 1
ATOM 5907 C C . PHE A 1 798 ? -14.690 16.188 39.775 1.00 89.00 798 PHE A C 1
ATOM 5909 O O . PHE A 1 798 ? -15.195 16.987 40.573 1.00 89.00 798 PHE A O 1
ATOM 5916 N N . LEU A 1 799 ? -14.214 16.569 38.598 1.00 88.75 799 LEU A N 1
ATOM 5917 C CA . LEU A 1 799 ? -14.379 17.893 38.037 1.00 88.75 799 LEU A CA 1
ATOM 5918 C C . LEU A 1 799 ? -14.985 17.746 36.641 1.00 88.75 799 LEU A C 1
ATOM 5920 O O . LEU A 1 799 ? -14.299 17.427 35.671 1.00 88.75 799 LEU A O 1
ATOM 5924 N N . GLY A 1 800 ? -16.297 17.976 36.558 1.00 82.19 800 GLY A N 1
ATOM 5925 C CA . GLY A 1 800 ? -17.047 17.867 35.306 1.00 82.19 800 GLY A CA 1
ATOM 5926 C C . GLY A 1 800 ? -16.603 18.871 34.246 1.00 82.19 800 GLY A C 1
ATOM 5927 O O . GLY A 1 800 ? -15.686 19.656 34.460 1.00 82.19 800 GLY A O 1
ATOM 5928 N N . ASN A 1 801 ? -17.293 18.877 33.105 1.00 84.38 801 ASN A N 1
ATOM 5929 C CA . ASN A 1 801 ? -16.916 19.688 31.948 1.00 84.38 801 ASN A CA 1
ATOM 5930 C C . ASN A 1 801 ? -16.738 21.161 32.338 1.00 84.38 801 ASN A C 1
ATOM 5932 O O . ASN A 1 801 ? -17.703 21.840 32.711 1.00 84.38 801 ASN A O 1
ATOM 5936 N N . ILE A 1 802 ? -15.505 21.643 32.241 1.00 88.00 802 ILE A N 1
ATOM 5937 C CA . ILE A 1 802 ? -15.128 23.039 32.425 1.00 88.00 802 ILE A CA 1
ATOM 5938 C C . ILE A 1 802 ? -14.417 23.536 31.172 1.00 88.00 802 ILE A C 1
ATOM 5940 O O . ILE A 1 802 ? -13.599 22.841 30.583 1.00 88.00 802 ILE A O 1
ATOM 5944 N N . GLU A 1 803 ? -14.728 24.761 30.768 1.00 85.94 803 GLU A N 1
ATOM 5945 C CA . GLU A 1 803 ? -14.078 25.399 29.623 1.00 85.94 803 GLU A CA 1
ATOM 5946 C C . GLU A 1 803 ? -12.765 26.046 30.066 1.00 85.94 803 GLU A C 1
ATOM 5948 O O . GLU A 1 803 ? -12.766 27.077 30.751 1.00 85.94 803 GLU A O 1
ATOM 5953 N N . LEU A 1 804 ? -11.643 25.450 29.671 1.00 87.56 804 LEU A N 1
ATOM 5954 C CA . LEU A 1 804 ? -10.305 25.931 29.989 1.00 87.56 804 LEU A CA 1
ATOM 5955 C C . LEU A 1 804 ? -9.711 26.690 28.792 1.00 87.56 804 LEU A C 1
ATOM 5957 O O . LEU A 1 804 ? -9.626 26.125 27.704 1.00 87.56 804 LEU A O 1
ATOM 5961 N N . PRO A 1 805 ? -9.314 27.969 28.936 1.00 86.00 805 PRO A N 1
ATOM 5962 C CA . PRO A 1 805 ? -8.602 28.673 27.872 1.00 86.00 805 PRO A CA 1
ATOM 5963 C C . PRO A 1 805 ? -7.228 28.051 27.579 1.00 86.00 805 PRO A C 1
ATOM 5965 O O . PRO A 1 805 ? -6.614 27.423 28.437 1.00 86.00 805 PRO A O 1
ATOM 5968 N N . SER A 1 806 ? -6.698 28.300 26.384 1.00 85.00 806 SER A N 1
ATOM 5969 C CA . SER A 1 806 ? -5.324 27.942 26.026 1.00 85.00 806 SER A CA 1
ATOM 5970 C C . SER A 1 806 ? -4.321 28.523 27.033 1.00 85.00 806 SER A C 1
ATOM 5972 O O . SER A 1 806 ? -4.349 29.730 27.301 1.00 85.00 806 SER A O 1
ATOM 5974 N N . GLY A 1 807 ? -3.425 27.695 27.569 1.00 86.44 807 GLY A N 1
ATOM 5975 C CA . GLY A 1 807 ? -2.454 28.091 28.591 1.00 86.44 807 GLY A CA 1
ATOM 5976 C C . GLY A 1 807 ? -1.836 26.904 29.329 1.00 86.44 807 GLY A C 1
ATOM 5977 O O . GLY A 1 807 ? -2.035 25.752 28.944 1.00 86.44 807 GLY A O 1
ATOM 5978 N N . ASN A 1 808 ? -1.070 27.189 30.384 1.00 89.00 808 ASN A N 1
ATOM 5979 C CA . ASN A 1 808 ? -0.420 26.175 31.217 1.00 89.00 808 ASN A CA 1
ATOM 5980 C C . ASN A 1 808 ? -1.176 25.984 32.534 1.00 89.00 808 ASN A C 1
ATOM 5982 O O . ASN A 1 808 ? -1.588 26.952 33.180 1.00 89.00 808 ASN A O 1
ATOM 5986 N N . TYR A 1 809 ? -1.310 24.730 32.946 1.00 91.44 809 TYR A N 1
ATOM 5987 C CA . TYR A 1 809 ? -2.071 24.320 34.114 1.00 91.44 809 TYR A CA 1
ATOM 5988 C C . TYR A 1 809 ? -1.260 23.382 35.000 1.00 91.44 809 TYR A C 1
ATOM 5990 O O . TYR A 1 809 ? -0.434 22.603 34.523 1.00 91.44 809 TYR A O 1
ATOM 5998 N N . PHE A 1 810 ? -1.540 23.439 36.299 1.00 93.19 810 PHE A N 1
ATOM 5999 C CA . PHE A 1 810 ? -1.055 22.482 37.285 1.00 93.19 810 PHE A CA 1
ATOM 6000 C C . PHE A 1 810 ? -2.241 21.810 37.967 1.00 93.19 810 PHE A C 1
ATOM 6002 O O . PHE A 1 810 ? -3.168 22.490 38.404 1.00 93.19 810 PHE A O 1
ATOM 6009 N N . LEU A 1 811 ? -2.193 20.492 38.097 1.00 93.38 811 LEU A N 1
ATOM 6010 C CA . LEU A 1 811 ? -3.162 19.696 38.839 1.00 93.38 811 LEU A CA 1
ATOM 6011 C C . LEU A 1 811 ? -2.460 19.106 40.059 1.00 93.38 811 LEU A C 1
ATOM 6013 O O . LEU A 1 811 ? -1.418 18.474 39.914 1.00 93.38 811 LEU A O 1
ATOM 6017 N N . ALA A 1 812 ? -3.015 19.319 41.247 1.00 93.12 812 ALA A N 1
ATOM 6018 C CA . ALA A 1 812 ? -2.574 18.631 42.453 1.00 93.12 812 ALA A CA 1
ATOM 6019 C C . ALA A 1 812 ? -3.642 17.638 42.901 1.00 93.12 812 ALA A C 1
ATOM 6021 O O . ALA A 1 812 ? -4.815 18.003 43.031 1.00 93.12 812 ALA A O 1
ATOM 6022 N N . ILE A 1 813 ? -3.214 16.410 43.163 1.00 92.06 813 ILE A N 1
ATOM 6023 C CA . ILE A 1 813 ? -4.047 15.328 43.672 1.00 92.06 813 ILE A CA 1
ATOM 6024 C C . ILE A 1 813 ? -3.648 15.085 45.120 1.00 92.06 813 ILE A C 1
ATOM 6026 O O . ILE A 1 813 ? -2.471 14.911 45.427 1.00 92.06 813 ILE A O 1
ATOM 6030 N N . THR A 1 814 ? -4.617 15.119 46.029 1.00 92.19 814 THR A N 1
ATOM 6031 C CA . THR A 1 814 ? -4.348 14.938 47.458 1.00 92.19 814 THR A CA 1
ATOM 6032 C C . THR A 1 814 ? -5.331 13.989 48.104 1.00 92.19 814 THR A C 1
ATOM 6034 O O . THR A 1 814 ? -6.442 13.801 47.610 1.00 92.19 814 THR A O 1
ATOM 6037 N N . SER A 1 815 ? -4.969 13.476 49.280 1.00 89.62 815 SER A N 1
ATOM 6038 C CA . SER A 1 815 ? -5.975 12.957 50.205 1.00 89.62 815 SER A CA 1
ATOM 6039 C C . SER A 1 815 ? -6.913 14.085 50.664 1.00 89.62 815 SER A C 1
ATOM 6041 O O . SER A 1 815 ? -6.546 15.269 50.640 1.00 89.62 815 SER A O 1
ATOM 6043 N N . ASN A 1 816 ? -8.103 13.733 51.145 1.00 86.06 816 ASN A N 1
ATOM 6044 C CA . ASN A 1 816 ? -9.038 14.700 51.729 1.00 86.06 816 ASN A CA 1
ATOM 6045 C C . ASN A 1 816 ? -8.555 15.335 53.060 1.00 86.06 816 ASN A C 1
ATOM 6047 O O . ASN A 1 816 ? -9.222 16.229 53.584 1.00 86.06 816 ASN A O 1
ATOM 6051 N N . GLU A 1 817 ? -7.408 14.909 53.613 1.00 84.44 817 GLU A N 1
ATOM 6052 C CA . GLU A 1 817 ? -6.778 15.542 54.783 1.00 84.44 817 GLU A CA 1
ATOM 6053 C C . GLU A 1 817 ? -5.963 16.795 54.422 1.00 84.44 817 GLU A C 1
ATOM 6055 O O . GLU A 1 817 ? -5.642 17.599 55.303 1.00 84.44 817 GLU A O 1
ATOM 6060 N N . GLN A 1 818 ? -5.632 16.987 53.140 1.00 86.12 818 GLN A N 1
ATOM 6061 C CA . GLN A 1 818 ? -4.932 18.175 52.655 1.00 86.12 818 GLN A CA 1
ATOM 6062 C C . GLN A 1 818 ? -5.907 19.177 52.038 1.00 86.12 818 GLN A C 1
ATOM 6064 O O . GLN A 1 818 ? -6.909 18.829 51.418 1.00 86.12 818 GLN A O 1
ATOM 6069 N N . THR A 1 819 ? -5.600 20.465 52.185 1.00 84.75 819 THR A N 1
ATOM 6070 C CA . THR A 1 819 ? -6.399 21.533 51.581 1.00 84.75 819 THR A CA 1
ATOM 6071 C C . THR A 1 819 ? -5.519 22.638 51.023 1.00 84.75 819 THR A C 1
ATOM 6073 O O . THR A 1 819 ? -4.465 22.960 51.575 1.00 84.75 819 THR A O 1
ATOM 6076 N N . SER A 1 820 ? -5.966 23.255 49.930 1.00 84.31 820 SER A N 1
ATOM 6077 C CA . SER A 1 820 ? -5.262 24.381 49.327 1.00 84.31 820 SER A CA 1
ATOM 6078 C C . SER A 1 820 ? -5.226 25.590 50.268 1.00 84.31 820 SER A C 1
ATOM 6080 O O . SER A 1 820 ? -6.224 25.962 50.894 1.00 84.31 820 SER A O 1
ATOM 6082 N N . SER A 1 821 ? -4.090 26.289 50.318 1.00 79.81 821 SER A N 1
ATOM 6083 C CA . SER A 1 821 ? -3.941 27.520 51.108 1.00 79.81 821 SER A CA 1
ATOM 6084 C C . SER A 1 821 ? -4.918 28.626 50.674 1.00 79.81 821 SER A C 1
ATOM 6086 O O . SER A 1 821 ? -5.316 29.446 51.506 1.00 79.81 821 SER A O 1
ATOM 6088 N N . TYR A 1 822 ? -5.393 28.604 49.421 1.00 78.06 822 TYR A N 1
ATOM 6089 C CA . TYR A 1 822 ? -6.436 29.499 48.896 1.00 78.06 822 TYR A CA 1
ATOM 6090 C C . TYR A 1 822 ? -7.812 29.269 49.545 1.00 78.06 822 TYR A C 1
ATOM 6092 O O . TYR A 1 822 ? -8.637 30.183 49.561 1.00 78.06 822 TYR A O 1
ATOM 6100 N N . MET A 1 823 ? -8.042 28.083 50.116 1.00 81.00 823 MET A N 1
ATOM 6101 C CA . MET A 1 823 ? -9.279 27.698 50.805 1.00 81.00 823 MET A CA 1
ATOM 6102 C C . MET A 1 823 ? -9.200 27.849 52.326 1.00 81.00 823 MET A C 1
ATOM 6104 O O . MET A 1 823 ? -10.207 27.694 53.016 1.00 81.00 823 MET A O 1
ATOM 6108 N N . SER A 1 824 ? -8.034 28.215 52.865 1.00 77.75 824 SER A N 1
ATOM 6109 C CA . SER A 1 824 ? -7.797 28.301 54.313 1.00 77.75 824 SER A CA 1
ATOM 6110 C C . SER A 1 824 ? -8.783 29.209 55.063 1.00 77.75 824 SER A C 1
ATOM 6112 O O . SER A 1 824 ? -9.043 28.971 56.242 1.00 77.75 824 SER A O 1
ATOM 6114 N N . GLN A 1 825 ? -9.397 30.195 54.395 1.00 76.19 825 GLN A N 1
ATOM 6115 C CA . GLN A 1 825 ? -10.423 31.075 54.978 1.00 76.19 825 GLN A CA 1
ATOM 6116 C C . GLN A 1 825 ? -11.691 30.347 55.451 1.00 76.19 825 GLN A C 1
ATOM 6118 O O . GLN A 1 825 ? -12.387 30.852 56.327 1.00 76.19 825 GLN A O 1
ATOM 6123 N N . PHE A 1 826 ? -12.000 29.174 54.892 1.00 77.50 826 PHE A N 1
ATOM 6124 C CA . PHE A 1 826 ? -13.177 28.393 55.283 1.00 77.50 826 PHE A CA 1
ATOM 6125 C C . PHE A 1 826 ? -12.921 27.528 56.524 1.00 77.50 826 PHE A C 1
ATOM 6127 O O . PHE A 1 826 ? -13.868 27.079 57.164 1.00 77.50 826 PHE A O 1
ATOM 6134 N N . TYR A 1 827 ? -11.650 27.339 56.891 1.00 77.62 827 TYR A N 1
ATOM 6135 C CA . TYR A 1 827 ? -11.227 26.447 57.975 1.00 77.62 827 TYR A CA 1
ATOM 6136 C C . TYR A 1 827 ? -10.526 27.183 59.125 1.00 77.62 827 TYR A C 1
ATOM 6138 O O . TYR A 1 827 ? -10.460 26.672 60.241 1.00 77.62 827 TYR A O 1
ATOM 6146 N N . SER A 1 828 ? -10.012 28.392 58.883 1.00 73.38 828 SER A N 1
ATOM 6147 C CA . SER A 1 828 ? -9.310 29.208 59.873 1.00 73.38 828 SER A CA 1
ATOM 6148 C C . SER A 1 828 ? -9.830 30.640 59.881 1.00 73.38 828 SER A C 1
ATOM 6150 O O . SER A 1 828 ? -9.817 31.334 58.866 1.00 73.38 828 SER A O 1
ATOM 6152 N N . ALA A 1 829 ? -10.211 31.119 61.068 1.00 67.88 829 ALA A N 1
ATOM 6153 C CA . ALA A 1 829 ? -10.697 32.484 61.274 1.00 67.88 829 ALA A CA 1
ATOM 6154 C C . ALA A 1 829 ? -9.652 33.573 60.944 1.00 67.88 829 ALA A C 1
ATOM 6156 O O . ALA A 1 829 ? -10.028 34.712 60.690 1.00 67.88 829 ALA A O 1
ATOM 6157 N N . ASN A 1 830 ? -8.355 33.229 60.929 1.00 68.69 830 ASN A N 1
ATOM 6158 C CA . ASN A 1 830 ? -7.237 34.134 60.628 1.00 68.69 830 ASN A CA 1
ATOM 6159 C C . ASN A 1 830 ? -6.370 33.583 59.480 1.00 68.69 830 ASN A C 1
ATOM 6161 O O . ASN A 1 830 ? -5.146 33.495 59.589 1.00 68.69 830 ASN A O 1
ATOM 6165 N N . ALA A 1 831 ? -7.002 33.159 58.389 1.00 64.88 831 ALA A N 1
ATOM 6166 C CA . ALA A 1 831 ? -6.313 32.705 57.187 1.00 64.88 831 ALA A CA 1
ATOM 6167 C C . ALA A 1 831 ? -5.520 33.851 56.526 1.00 64.88 831 ALA A C 1
ATOM 6169 O O . ALA A 1 831 ? -6.092 34.762 55.933 1.00 64.88 831 ALA A O 1
ATOM 6170 N N . GLY A 1 832 ? -4.189 33.816 56.624 1.00 57.06 832 GLY A N 1
ATOM 6171 C CA . GLY A 1 832 ? -3.299 34.899 56.178 1.00 57.06 832 GLY A CA 1
ATOM 6172 C C . GLY A 1 832 ? -3.107 35.049 54.662 1.00 57.06 832 GLY A C 1
ATOM 6173 O O . GLY A 1 832 ? -2.243 35.820 54.259 1.00 57.06 832 GLY A O 1
ATOM 6174 N N . GLY A 1 833 ? -3.850 34.314 53.826 1.00 60.72 833 GLY A N 1
ATOM 6175 C CA . GLY A 1 833 ? -3.533 34.175 52.399 1.00 60.72 833 GLY A CA 1
ATOM 6176 C C . GLY A 1 833 ? -4.473 34.873 51.416 1.00 60.72 833 GLY A C 1
ATOM 6177 O O . GLY A 1 833 ? -3.990 35.461 50.456 1.00 60.72 833 GLY A O 1
ATOM 6178 N N . ASN A 1 834 ? -5.801 34.785 51.591 1.00 65.06 834 ASN A N 1
ATOM 6179 C CA . ASN A 1 834 ? -6.729 35.172 50.514 1.00 65.06 834 ASN A CA 1
ATOM 6180 C C . ASN A 1 834 ? -8.203 35.362 50.972 1.00 65.06 834 ASN A C 1
ATOM 6182 O O . ASN A 1 834 ? -9.073 34.561 50.636 1.00 65.06 834 ASN A O 1
ATOM 6186 N N . PRO A 1 835 ? -8.540 36.428 51.730 1.00 66.12 835 PRO A N 1
ATOM 6187 C CA . PRO A 1 835 ? -9.901 36.645 52.263 1.00 66.12 835 PRO A CA 1
ATOM 6188 C C . PRO A 1 835 ? -10.953 36.998 51.189 1.00 66.12 835 PRO A C 1
ATOM 6190 O O . PRO A 1 835 ? -12.152 37.122 51.467 1.00 66.12 835 PRO A O 1
ATOM 6193 N N . LEU A 1 836 ? -10.509 37.227 49.951 1.00 70.69 836 LEU A N 1
ATOM 6194 C CA . LEU A 1 836 ? -11.360 37.590 48.820 1.00 70.69 836 LEU A CA 1
ATOM 6195 C C . LEU A 1 836 ? -11.705 36.403 47.915 1.00 70.69 836 LEU A C 1
ATOM 6197 O O . LEU A 1 836 ? -12.540 36.577 47.032 1.00 70.69 836 LEU A O 1
ATOM 6201 N N . THR A 1 837 ? -11.141 35.210 48.138 1.00 72.12 837 THR A N 1
ATOM 6202 C CA . THR A 1 837 ? -11.508 34.026 47.348 1.00 72.12 837 THR A CA 1
ATOM 6203 C C . THR A 1 837 ? -12.998 33.739 47.528 1.00 72.12 837 THR A C 1
ATOM 6205 O O . THR A 1 837 ? -13.543 33.820 48.635 1.00 72.12 837 THR A O 1
ATOM 6208 N N . ARG A 1 838 ? -13.696 33.438 46.439 1.00 75.12 838 ARG A N 1
ATOM 6209 C CA . ARG A 1 838 ? -15.097 33.012 46.447 1.00 75.12 838 ARG A CA 1
ATOM 6210 C C . ARG A 1 838 ? -15.186 31.729 45.640 1.00 75.12 838 ARG A C 1
ATOM 6212 O O . ARG A 1 838 ? -14.509 31.607 44.628 1.00 75.12 838 ARG A O 1
ATOM 6219 N N . VAL A 1 839 ? -15.990 30.791 46.122 1.00 79.06 839 VAL A N 1
ATOM 6220 C CA . VAL A 1 839 ? -16.276 29.544 45.415 1.00 79.06 839 VAL A CA 1
ATOM 6221 C C . VAL A 1 839 ? -17.667 29.661 44.827 1.00 79.06 839 VAL A C 1
ATOM 6223 O O . VAL A 1 839 ? -18.601 30.070 45.517 1.00 79.06 839 VAL A O 1
ATOM 6226 N N . GLU A 1 840 ? -17.794 29.292 43.565 1.00 78.38 840 GLU A N 1
ATOM 6227 C CA . GLU A 1 840 ? -19.070 29.129 42.890 1.00 78.38 840 GLU A CA 1
ATOM 6228 C C . GLU A 1 840 ? -19.114 27.750 42.223 1.00 78.38 840 GLU A C 1
ATOM 6230 O O . GLU A 1 840 ? -18.064 27.227 41.846 1.00 78.38 840 GLU A O 1
ATOM 6235 N N . PRO A 1 841 ? -20.300 27.132 42.083 1.00 77.62 841 PRO A N 1
ATOM 6236 C CA . PRO A 1 841 ? -20.435 25.917 41.289 1.00 77.62 841 PRO A CA 1
ATOM 6237 C C . PRO A 1 841 ? -19.975 26.164 39.852 1.00 77.62 841 PRO A C 1
ATOM 6239 O O . PRO A 1 841 ? -20.260 27.236 39.306 1.00 77.62 841 PRO A O 1
ATOM 6242 N N . VAL A 1 842 ? -19.345 25.169 39.225 1.00 76.00 842 VAL A N 1
ATOM 6243 C CA . VAL A 1 842 ? -18.913 25.246 37.821 1.00 76.00 842 VAL A CA 1
ATOM 6244 C C . VAL A 1 842 ? -20.074 25.620 36.890 1.00 76.00 842 VAL A C 1
ATOM 6246 O O . VAL A 1 842 ? -21.246 25.330 37.150 1.00 76.00 842 VAL A O 1
ATOM 6249 N N . ASN A 1 843 ? -19.754 26.319 35.805 1.00 66.81 843 ASN A N 1
ATOM 6250 C CA . ASN A 1 843 ? -20.729 26.878 34.865 1.00 66.81 843 ASN A CA 1
ATOM 6251 C C . ASN A 1 843 ? -21.515 25.820 34.064 1.00 66.81 843 ASN A C 1
ATOM 6253 O O . ASN A 1 843 ? -22.570 26.151 33.524 1.00 66.81 843 ASN A O 1
ATOM 6257 N N . SER A 1 844 ? -21.050 24.569 34.026 1.00 67.31 844 SER A N 1
ATOM 6258 C CA . SER A 1 844 ? -21.741 23.429 33.411 1.00 67.31 844 SER A CA 1
ATOM 6259 C C . SER A 1 844 ? -22.937 22.915 34.222 1.00 67.31 844 SER A C 1
ATOM 6261 O O . SER A 1 844 ? -23.782 22.196 33.687 1.00 67.31 844 SER A O 1
ATOM 6263 N N . VAL A 1 845 ? -23.087 23.325 35.489 1.00 67.94 845 VAL A N 1
ATOM 6264 C CA . VAL A 1 845 ? -24.237 22.941 36.318 1.00 67.94 845 VAL A CA 1
ATOM 6265 C C . VAL A 1 845 ? -25.389 23.931 36.141 1.00 67.94 845 VAL A C 1
ATOM 6267 O O . VAL A 1 845 ? -25.281 25.131 36.408 1.00 67.94 845 VAL A O 1
ATOM 6270 N N . ARG A 1 846 ? -26.557 23.413 35.751 1.00 63.53 846 ARG A N 1
ATOM 6271 C CA . ARG A 1 846 ? -27.794 24.199 35.653 1.00 63.53 846 ARG A CA 1
ATOM 6272 C C . ARG A 1 846 ? -28.313 24.564 37.049 1.00 63.53 846 ARG A C 1
ATOM 6274 O O . ARG A 1 846 ? -28.781 23.705 37.794 1.00 63.53 846 ARG A O 1
ATOM 6281 N N . ARG A 1 847 ? -28.295 25.854 37.393 1.00 67.00 847 ARG A N 1
ATOM 6282 C CA . ARG A 1 847 ? -28.694 26.352 38.720 1.00 67.00 847 ARG A CA 1
ATOM 6283 C C . ARG A 1 847 ? -30.211 26.523 38.802 1.00 67.00 847 ARG A C 1
ATOM 6285 O O . ARG A 1 847 ? -30.790 27.355 38.106 1.00 67.00 847 ARG A O 1
ATOM 6292 N N . ILE A 1 848 ? -30.861 25.736 39.662 1.00 65.06 848 ILE A N 1
ATOM 6293 C CA . ILE A 1 848 ? -32.318 25.800 39.881 1.00 65.06 848 ILE A CA 1
ATOM 6294 C C . ILE A 1 848 ? -32.692 27.080 40.647 1.00 65.06 848 ILE A C 1
ATOM 6296 O O . ILE A 1 848 ? -33.649 27.763 40.280 1.00 65.06 848 ILE A O 1
ATOM 6300 N N . VAL A 1 849 ? -31.904 27.441 41.662 1.00 64.50 849 VAL A N 1
ATOM 6301 C CA . VAL A 1 849 ? -32.009 28.686 42.437 1.00 64.50 849 VAL A CA 1
ATOM 6302 C C . VAL A 1 849 ? -30.591 29.176 42.731 1.00 64.50 849 VAL A C 1
ATOM 6304 O O . VAL A 1 849 ? -29.741 28.375 43.109 1.00 64.50 849 VAL A O 1
ATOM 6307 N N . GLU A 1 850 ? -30.338 30.473 42.568 1.00 64.69 850 GLU A N 1
ATOM 6308 C CA . GLU A 1 850 ? -29.087 31.122 42.965 1.00 64.69 850 GLU A CA 1
ATOM 6309 C C . GLU A 1 850 ? -29.413 32.303 43.886 1.00 64.69 850 GLU A C 1
ATOM 6311 O O . GLU A 1 850 ? -30.265 33.134 43.557 1.00 64.69 850 GLU A O 1
ATOM 6316 N N . ASP A 1 851 ? -28.752 32.363 45.042 1.00 63.81 851 ASP A N 1
ATOM 6317 C CA . ASP A 1 851 ? -28.831 33.488 45.974 1.00 63.81 851 ASP A CA 1
ATOM 6318 C C . ASP A 1 851 ? -27.476 34.203 46.007 1.00 63.81 851 ASP A C 1
ATOM 6320 O O . ASP A 1 851 ? -26.446 33.595 46.303 1.00 63.81 851 ASP A O 1
ATOM 6324 N N . ARG A 1 852 ? -27.468 35.493 45.658 1.00 63.12 852 ARG A N 1
ATOM 6325 C CA . ARG A 1 852 ? -26.265 36.332 45.621 1.00 63.12 852 ARG A CA 1
ATOM 6326 C C . ARG A 1 852 ? -26.365 37.420 46.683 1.00 63.12 852 ARG A C 1
ATOM 6328 O O . ARG A 1 852 ? -27.348 38.162 46.740 1.00 63.12 852 ARG A O 1
ATOM 6335 N N . PHE A 1 853 ? -25.295 37.596 47.458 1.00 57.53 853 PHE A N 1
ATOM 6336 C CA . PHE A 1 853 ? -25.146 38.725 48.378 1.00 57.53 853 PHE A CA 1
ATOM 6337 C C . PHE A 1 853 ? -25.133 40.046 47.589 1.00 57.53 853 PHE A C 1
ATOM 6339 O O . PHE A 1 853 ? -24.113 40.422 47.019 1.00 57.53 853 PHE A O 1
ATOM 6346 N N . GLY A 1 854 ? -26.271 40.743 47.525 1.00 62.03 854 GLY A N 1
ATOM 6347 C CA . GLY A 1 854 ? -26.405 42.001 46.774 1.00 62.03 854 GLY A CA 1
ATOM 6348 C C . GLY A 1 854 ? -27.745 42.222 46.068 1.00 62.03 854 GLY A C 1
ATOM 6349 O O . GLY A 1 854 ? -27.991 43.330 45.605 1.00 62.03 854 GLY A O 1
ATOM 6350 N N . GLY A 1 855 ? -28.636 41.225 46.051 1.00 51.19 855 GLY A N 1
ATOM 6351 C CA . GLY A 1 855 ? -30.024 41.400 45.618 1.00 51.19 855 GLY A CA 1
ATOM 6352 C C . GLY A 1 855 ? -30.280 41.037 44.156 1.00 51.19 855 GLY A C 1
ATOM 6353 O O . GLY A 1 855 ? -30.077 41.838 43.252 1.00 51.19 855 GLY A O 1
ATOM 6354 N N . SER A 1 856 ? -30.781 39.816 43.971 1.00 54.84 856 SER A N 1
ATOM 6355 C CA . SER A 1 856 ? -31.792 39.355 43.006 1.00 54.84 856 SER A CA 1
ATOM 6356 C C . SER A 1 856 ? -31.611 37.845 42.901 1.00 54.84 856 SER A C 1
ATOM 6358 O O . SER A 1 856 ? -30.568 37.389 42.442 1.00 54.84 856 SER A O 1
ATOM 6360 N N . THR A 1 857 ? -32.612 37.063 43.307 1.00 52.38 857 THR A N 1
ATOM 6361 C CA . THR A 1 857 ? -32.664 35.632 42.987 1.00 52.38 857 THR A CA 1
ATOM 6362 C C . THR A 1 857 ? -32.738 35.484 41.471 1.00 52.38 857 THR A C 1
ATOM 6364 O O . THR A 1 857 ? -33.770 35.789 40.870 1.00 52.38 857 THR A O 1
ATOM 6367 N N . THR A 1 858 ? -31.655 35.055 40.836 1.00 57.38 858 THR A N 1
ATOM 6368 C CA . THR A 1 858 ? -31.621 34.759 39.400 1.00 57.38 858 THR A CA 1
ATOM 6369 C C . THR A 1 858 ? -31.508 33.254 39.222 1.00 57.38 858 THR A C 1
ATOM 6371 O O . THR A 1 858 ? -30.576 32.643 39.722 1.00 57.38 858 THR A O 1
ATOM 6374 N N . SER A 1 859 ? -32.466 32.634 38.537 1.00 56.31 859 SER A N 1
ATOM 6375 C CA . SER A 1 859 ? -32.346 31.239 38.105 1.00 56.31 859 SER A CA 1
ATOM 6376 C C . SER A 1 859 ? -31.797 31.215 36.680 1.00 56.31 859 SER A C 1
ATOM 6378 O O . SER A 1 859 ? -32.275 31.975 35.838 1.00 56.31 859 SER A O 1
ATOM 6380 N N . THR A 1 860 ? -30.820 30.351 36.391 1.00 54.09 860 THR A N 1
ATOM 6381 C CA . THR A 1 860 ? -30.459 30.005 35.003 1.00 54.09 860 THR A CA 1
ATOM 6382 C C . THR A 1 860 ? -31.294 28.833 34.485 1.00 54.09 860 THR A C 1
ATOM 6384 O O . THR A 1 860 ? -31.281 28.530 33.292 1.00 54.09 860 THR A O 1
ATOM 6387 N N . ALA A 1 861 ? -32.075 28.182 35.353 1.00 49.75 861 ALA A N 1
ATOM 6388 C CA . ALA A 1 861 ? -33.046 27.185 34.957 1.00 49.75 861 ALA A CA 1
ATOM 6389 C C . ALA A 1 861 ? -34.372 27.849 34.564 1.00 49.75 861 ALA A C 1
ATOM 6391 O O . ALA A 1 861 ? -35.083 28.413 35.393 1.00 49.75 861 ALA A O 1
ATOM 6392 N N . ALA A 1 862 ? -34.784 27.684 33.305 1.00 54.66 862 ALA A N 1
ATOM 6393 C CA . ALA A 1 862 ? -36.201 27.812 32.979 1.00 54.66 862 ALA A CA 1
ATOM 6394 C C . ALA A 1 862 ? -37.007 26.875 33.902 1.00 54.66 862 ALA A C 1
ATOM 6396 O O . ALA A 1 862 ? -36.555 25.752 34.167 1.00 54.66 862 ALA A O 1
ATOM 6397 N N . GLY A 1 863 ? -38.167 27.329 34.396 1.00 51.81 863 GLY A N 1
ATOM 6398 C CA . GLY A 1 863 ? -39.076 26.495 35.189 1.00 51.81 863 GLY A CA 1
ATOM 6399 C C . GLY A 1 863 ? -39.388 25.175 34.468 1.00 51.81 863 GLY A C 1
ATOM 6400 O O . GLY A 1 863 ? -39.243 25.108 33.245 1.00 51.81 863 GLY A O 1
ATOM 6401 N N . PRO A 1 864 ? -39.776 24.107 35.188 1.00 43.66 864 PRO A N 1
ATOM 6402 C CA . PRO A 1 864 ? -40.003 22.804 34.578 1.00 43.66 864 PRO A CA 1
ATOM 6403 C C . PRO A 1 864 ? -41.019 22.933 33.441 1.00 43.66 864 PRO A C 1
ATOM 6405 O O . PRO A 1 864 ? -42.196 23.218 33.663 1.00 43.66 864 PRO A O 1
ATOM 6408 N N . LEU A 1 865 ? -40.554 22.725 32.210 1.00 44.16 865 LEU A N 1
ATOM 6409 C CA . LEU A 1 865 ? -41.430 22.539 31.068 1.00 44.16 865 LEU A CA 1
ATOM 6410 C C . LEU A 1 865 ? -42.080 21.169 31.259 1.00 44.16 865 LEU A C 1
ATOM 6412 O O . LEU A 1 865 ? -41.478 20.134 30.978 1.00 44.16 865 LEU A O 1
ATOM 6416 N N . GLN A 1 866 ? -43.311 21.153 31.771 1.00 38.09 866 GLN A N 1
ATOM 6417 C CA . GLN A 1 866 ? -44.190 20.014 31.553 1.00 38.09 866 GLN A CA 1
ATOM 6418 C C . GLN A 1 866 ? -44.405 19.931 30.045 1.00 38.09 866 GLN A C 1
ATOM 6420 O O . GLN A 1 866 ? -45.197 20.682 29.476 1.00 38.09 866 GLN A O 1
ATOM 6425 N N . VAL A 1 867 ? -43.664 19.041 29.386 1.00 39.19 867 VAL A N 1
ATOM 6426 C CA . VAL A 1 867 ? -43.899 18.691 27.988 1.00 39.19 867 VAL A CA 1
ATOM 6427 C C . VAL A 1 867 ? -45.213 17.913 27.940 1.00 39.19 867 VAL A C 1
ATOM 6429 O O . VAL A 1 867 ? -45.250 16.686 27.910 1.00 39.19 867 VAL A O 1
ATOM 6432 N N . GLY A 1 868 ? -46.325 18.642 27.967 1.00 38.91 868 GLY A N 1
ATOM 6433 C CA . GLY A 1 868 ? -47.574 18.155 27.420 1.00 38.91 868 GLY A CA 1
ATOM 6434 C C . GLY A 1 868 ? -47.356 18.022 25.923 1.00 38.91 868 GLY A C 1
ATOM 6435 O O . GLY A 1 868 ? -47.384 19.014 25.202 1.00 38.91 868 GLY A O 1
ATOM 6436 N N . VAL A 1 869 ? -47.072 16.807 25.457 1.00 43.50 869 VAL A N 1
ATOM 6437 C CA . VAL A 1 869 ? -47.004 16.502 24.028 1.00 43.50 869 VAL A CA 1
ATOM 6438 C C . VAL A 1 869 ? -48.401 16.714 23.444 1.00 43.50 869 VAL A C 1
ATOM 6440 O O . VAL A 1 869 ? -49.209 15.792 23.379 1.00 43.50 869 VAL A O 1
ATOM 6443 N N . GLN A 1 870 ? -48.703 17.937 23.019 1.00 43.41 870 GLN A N 1
ATOM 6444 C CA . GLN A 1 870 ? -49.840 18.216 22.157 1.00 43.41 870 GLN A CA 1
ATOM 6445 C C . GLN A 1 870 ? -49.299 18.357 20.734 1.00 43.41 870 GLN A C 1
ATOM 6447 O O . GLN A 1 870 ? -48.923 19.432 20.279 1.00 43.41 870 GLN A O 1
ATOM 6452 N N . ARG A 1 871 ? -49.204 17.221 20.031 1.00 50.94 871 ARG A N 1
ATOM 6453 C CA . ARG A 1 871 ? -48.930 17.203 18.590 1.00 50.94 871 ARG A CA 1
ATOM 6454 C C . ARG A 1 871 ? -50.146 17.778 17.865 1.00 50.94 871 ARG A C 1
ATOM 6456 O O . ARG A 1 871 ? -51.132 17.080 17.651 1.00 50.94 871 ARG A O 1
ATOM 6463 N N . GLY A 1 872 ? -50.070 19.050 17.500 1.00 51.94 872 GLY A N 1
ATOM 6464 C CA . GLY A 1 872 ? -51.036 19.714 16.637 1.00 51.94 872 GLY A CA 1
ATOM 6465 C C . GLY A 1 872 ? -50.410 20.944 15.992 1.00 51.94 872 GLY A C 1
ATOM 6466 O O . GLY A 1 872 ? -49.593 21.626 16.606 1.00 51.94 872 GLY A O 1
ATOM 6467 N N . SER A 1 873 ? -50.807 21.240 14.758 1.00 55.06 873 SER A N 1
ATOM 6468 C CA . SER A 1 873 ? -50.325 22.329 13.891 1.00 55.06 873 SER A CA 1
ATOM 6469 C C . SER A 1 873 ? -50.512 23.760 14.438 1.00 55.06 873 SER A C 1
ATOM 6471 O O . SER A 1 873 ? -50.330 24.720 13.700 1.00 55.06 873 SER A O 1
ATOM 6473 N N . ALA A 1 874 ? -50.863 23.915 15.718 1.00 54.84 874 ALA A N 1
ATOM 6474 C CA . ALA A 1 874 ? -51.002 25.188 16.422 1.00 54.84 874 ALA A CA 1
ATOM 6475 C C . ALA A 1 874 ? -49.739 25.609 17.210 1.00 54.84 874 ALA A C 1
ATOM 6477 O O . ALA A 1 874 ? -49.698 26.728 17.708 1.00 54.84 874 ALA A O 1
ATOM 6478 N N . SER A 1 875 ? -48.712 24.749 17.317 1.00 53.22 875 SER A N 1
ATOM 6479 C CA . SER A 1 875 ? -47.433 25.064 17.994 1.00 53.22 875 SER A CA 1
ATOM 6480 C C . SER A 1 875 ? -46.293 25.471 17.053 1.00 53.22 875 SER A C 1
ATOM 6482 O O . SER A 1 875 ? -45.179 25.706 17.514 1.00 53.22 875 SER A O 1
ATOM 6484 N N . ALA A 1 876 ? -46.541 25.570 15.746 1.00 52.62 876 ALA A N 1
ATOM 6485 C CA . ALA A 1 876 ? -45.583 26.170 14.827 1.00 52.62 876 ALA A CA 1
ATOM 6486 C C . ALA A 1 876 ? -45.729 27.696 14.898 1.00 52.62 876 ALA A C 1
ATOM 6488 O O . ALA A 1 876 ? -46.741 28.230 14.449 1.00 52.62 876 ALA A O 1
ATOM 6489 N N . VAL A 1 877 ? -44.738 28.397 15.454 1.00 57.97 877 VAL A N 1
ATOM 6490 C CA . VAL A 1 877 ? -44.581 29.833 15.185 1.00 57.97 877 VAL A CA 1
ATOM 6491 C C . VAL A 1 877 ? -44.037 29.926 13.759 1.00 57.97 877 VAL A C 1
ATOM 6493 O O . VAL A 1 877 ? -42.937 29.424 13.517 1.00 57.97 877 VAL A O 1
ATOM 6496 N N . PRO A 1 878 ? -44.791 30.467 12.786 1.00 62.47 878 PRO A N 1
ATOM 6497 C CA . PRO A 1 878 ? -44.303 30.564 11.421 1.00 62.47 878 PRO A CA 1
ATOM 6498 C C . PRO A 1 878 ? -43.114 31.519 11.404 1.00 62.47 878 PRO A C 1
ATOM 6500 O O . PRO A 1 878 ? -43.266 32.690 11.738 1.00 62.47 878 PRO A O 1
ATOM 6503 N N . TYR A 1 879 ? -41.942 31.014 11.030 1.00 59.34 879 TYR A N 1
ATOM 6504 C CA . TYR A 1 879 ? -40.776 31.846 10.771 1.00 59.34 879 TYR A CA 1
ATOM 6505 C C . TYR A 1 879 ? -41.061 32.674 9.518 1.00 59.34 879 TYR A C 1
ATOM 6507 O O . TYR A 1 879 ? -41.298 32.117 8.442 1.00 59.34 879 TYR A O 1
ATOM 6515 N N . THR A 1 880 ? -41.115 33.994 9.657 1.00 75.50 880 THR A N 1
ATOM 6516 C CA . THR A 1 880 ? -41.347 34.896 8.529 1.00 75.50 880 THR A CA 1
ATOM 6517 C C . THR A 1 880 ? -40.045 35.573 8.135 1.00 75.50 880 THR A C 1
ATOM 6519 O O . THR A 1 880 ? -39.121 35.688 8.933 1.00 75.50 880 THR A O 1
ATOM 6522 N N . LEU A 1 881 ? -39.962 36.088 6.906 1.00 72.62 881 LEU A N 1
ATOM 6523 C CA . LEU A 1 881 ? -38.799 36.884 6.502 1.00 72.62 881 LEU A CA 1
ATOM 6524 C C . LEU A 1 881 ? -38.598 38.117 7.405 1.00 72.62 881 LEU A C 1
ATOM 6526 O O . LEU A 1 881 ? -37.481 38.596 7.520 1.00 72.62 881 LEU A O 1
ATOM 6530 N N . ALA A 1 882 ? -39.625 38.605 8.112 1.00 74.75 882 ALA A N 1
ATOM 6531 C CA . ALA A 1 882 ? -39.454 39.703 9.066 1.00 74.75 882 ALA A CA 1
ATOM 6532 C C . ALA A 1 882 ? -38.594 39.330 10.291 1.00 74.75 882 ALA A C 1
ATOM 6534 O O . ALA A 1 882 ? -38.086 40.236 10.949 1.00 74.75 882 ALA A O 1
ATOM 6535 N N . ASP A 1 883 ? -38.411 38.034 10.567 1.00 74.06 883 ASP A N 1
ATOM 6536 C CA . ASP A 1 883 ? -37.577 37.506 11.653 1.00 74.06 883 ASP A CA 1
ATOM 6537 C C . ASP A 1 883 ? -36.101 37.319 11.231 1.00 74.06 883 ASP A C 1
ATOM 6539 O O . ASP A 1 883 ? -35.266 36.900 12.035 1.00 74.06 883 ASP A O 1
ATOM 6543 N N . VAL A 1 884 ? -35.765 37.641 9.973 1.00 73.75 884 VAL A N 1
ATOM 6544 C CA . VAL A 1 884 ? -34.404 37.625 9.414 1.00 73.75 884 VAL A CA 1
ATOM 6545 C C . VAL A 1 884 ? -33.920 39.064 9.231 1.00 73.75 884 VAL A C 1
ATOM 6547 O O . VAL A 1 884 ? -34.614 39.890 8.643 1.00 73.75 884 VAL A O 1
ATOM 6550 N N . VAL A 1 885 ? -32.702 39.377 9.678 1.00 75.00 885 VAL A N 1
ATOM 6551 C CA . VAL A 1 885 ? -32.046 40.659 9.367 1.00 75.00 885 VAL A CA 1
ATOM 6552 C C . VAL A 1 885 ? -31.298 40.515 8.044 1.00 75.00 885 VAL A C 1
ATOM 6554 O O . VAL A 1 885 ? -30.378 39.706 7.949 1.00 75.00 885 VAL A O 1
ATOM 6557 N N . LEU A 1 886 ? -31.671 41.293 7.023 1.00 79.19 886 LEU A N 1
ATOM 6558 C CA . LEU A 1 886 ? -30.958 41.314 5.744 1.00 79.19 886 LEU A CA 1
ATOM 6559 C C . LEU A 1 886 ? -29.999 42.505 5.697 1.00 79.19 886 LEU A C 1
ATOM 6561 O O . LEU A 1 886 ? -30.415 43.654 5.845 1.00 79.19 886 LEU A O 1
ATOM 6565 N N . PHE A 1 887 ? -28.722 42.230 5.459 1.00 81.25 887 PHE A N 1
ATOM 6566 C CA . PHE A 1 887 ? -27.716 43.253 5.195 1.00 81.25 887 PHE A CA 1
ATOM 6567 C C . PHE A 1 887 ? -27.700 43.585 3.704 1.00 81.25 887 PHE A C 1
ATOM 6569 O O . PHE A 1 887 ? -27.657 42.688 2.867 1.00 81.25 887 PHE A O 1
ATOM 6576 N N . VAL A 1 888 ? -27.730 44.873 3.370 1.00 81.06 888 VAL A N 1
ATOM 6577 C CA . VAL A 1 888 ? -27.676 45.357 1.988 1.00 81.06 888 VAL A CA 1
ATOM 6578 C C . VAL A 1 888 ? -26.574 46.392 1.870 1.00 81.06 888 VAL A C 1
ATOM 6580 O O . VAL A 1 888 ? -26.525 47.342 2.654 1.00 81.06 888 VAL A O 1
ATOM 6583 N N . SER A 1 889 ? -25.697 46.214 0.881 1.00 81.94 889 SER A N 1
ATOM 6584 C CA . SER A 1 889 ? -24.804 47.281 0.445 1.00 81.94 889 SER A CA 1
ATOM 6585 C C . SER A 1 889 ? -25.480 48.093 -0.651 1.00 81.94 889 SER A C 1
ATOM 6587 O O . SER A 1 889 ? -26.008 47.539 -1.613 1.00 81.94 889 SER A O 1
ATOM 6589 N N . GLN A 1 890 ? -25.476 49.411 -0.497 1.00 82.44 890 GLN A N 1
ATOM 6590 C CA . GLN A 1 890 ? -25.981 50.339 -1.501 1.00 82.44 890 GLN A CA 1
ATOM 6591 C C . GLN A 1 890 ? -25.059 51.548 -1.623 1.00 82.44 890 GLN A C 1
ATOM 6593 O O . GLN A 1 890 ? -24.228 51.804 -0.752 1.00 82.44 890 GLN A O 1
ATOM 6598 N N . GLN A 1 891 ? -25.213 52.323 -2.693 1.00 81.31 891 GLN A N 1
ATOM 6599 C CA . GLN A 1 891 ? -24.532 53.607 -2.800 1.00 81.31 891 GLN A CA 1
ATOM 6600 C C . GLN A 1 891 ? -25.139 54.604 -1.805 1.00 81.31 891 GLN A C 1
ATOM 6602 O O . GLN A 1 891 ? -26.356 54.789 -1.760 1.00 81.31 891 GLN A O 1
ATOM 6607 N N . ALA A 1 892 ? -24.286 55.269 -1.027 1.00 79.12 892 ALA A N 1
ATOM 6608 C CA . ALA A 1 892 ? -24.718 56.290 -0.089 1.00 79.12 892 ALA A CA 1
ATOM 6609 C C . ALA A 1 892 ? -25.336 57.487 -0.844 1.00 79.12 892 ALA A C 1
ATOM 6611 O O . ALA A 1 892 ? -24.755 57.961 -1.828 1.00 79.12 892 ALA A O 1
ATOM 6612 N N . PRO A 1 893 ? -26.479 58.033 -0.390 1.00 75.25 893 PRO A N 1
ATOM 6613 C CA . PRO A 1 893 ? -27.148 59.130 -1.084 1.00 75.25 893 PRO A CA 1
ATOM 6614 C C . PRO A 1 893 ? -26.240 60.359 -1.248 1.00 75.25 893 PRO A C 1
ATOM 6616 O O . PRO A 1 893 ? -25.800 60.951 -0.263 1.00 75.25 893 PRO A O 1
ATOM 6619 N N . GLY A 1 894 ? -25.982 60.762 -2.497 1.00 72.44 894 GLY A N 1
ATOM 6620 C CA . GLY A 1 894 ? -25.191 61.956 -2.821 1.00 72.44 894 GLY A CA 1
ATOM 6621 C C . GLY A 1 894 ? -23.673 61.816 -2.633 1.00 72.44 894 GLY A C 1
ATOM 6622 O O . GLY A 1 894 ? -22.996 62.838 -2.543 1.00 72.44 894 GLY A O 1
ATOM 6623 N N . SER A 1 895 ? -23.143 60.590 -2.561 1.00 72.75 895 SER A N 1
ATOM 6624 C CA . SER A 1 895 ? -21.709 60.299 -2.411 1.00 72.75 895 SER A CA 1
ATOM 6625 C C . SER A 1 895 ? -21.276 59.122 -3.300 1.00 72.75 895 SER A C 1
ATOM 6627 O O . SER A 1 895 ? -22.083 58.255 -3.630 1.00 72.75 895 SER A O 1
ATOM 6629 N N . ASP A 1 896 ? -19.986 59.046 -3.631 1.00 72.19 896 ASP A N 1
ATOM 6630 C CA . ASP A 1 896 ? -19.355 57.907 -4.327 1.00 72.19 896 ASP A CA 1
ATOM 6631 C C . ASP A 1 896 ? -18.877 56.816 -3.341 1.00 72.19 896 ASP A C 1
ATOM 6633 O O . ASP A 1 896 ? -17.927 56.077 -3.593 1.00 72.19 896 ASP A O 1
ATOM 6637 N N . THR A 1 897 ? -19.505 56.735 -2.168 1.00 79.19 897 THR A N 1
ATOM 6638 C CA . THR A 1 897 ? -19.197 55.762 -1.108 1.00 79.19 897 THR A CA 1
ATOM 6639 C C . THR A 1 897 ? -20.303 54.723 -1.011 1.00 79.19 897 THR A C 1
ATOM 6641 O O . THR A 1 897 ? -21.473 55.069 -1.173 1.00 79.19 897 THR A O 1
ATOM 6644 N N . SER A 1 898 ? -19.962 53.482 -0.679 1.00 83.62 898 SER A N 1
ATOM 6645 C CA . SER A 1 898 ? -20.953 52.461 -0.339 1.00 83.62 898 SER A CA 1
ATOM 6646 C C . SER A 1 898 ? -21.354 52.586 1.135 1.00 83.62 898 SER A C 1
ATOM 6648 O O . SER A 1 898 ? -20.573 53.010 1.989 1.00 83.62 898 SER A O 1
ATOM 6650 N N . GLU A 1 899 ? -22.590 52.229 1.452 1.00 85.12 899 GLU A N 1
ATOM 6651 C CA . GLU A 1 899 ? -23.075 52.082 2.818 1.00 85.12 899 GLU A CA 1
ATOM 6652 C C . GLU A 1 899 ? -23.651 50.683 3.023 1.00 85.12 899 GLU A C 1
ATOM 6654 O O . GLU A 1 899 ? -24.273 50.120 2.122 1.00 85.12 899 GLU A O 1
ATOM 6659 N N . LEU A 1 900 ? -23.405 50.110 4.201 1.00 84.19 900 LEU A N 1
ATOM 6660 C CA . LEU A 1 900 ? -24.010 48.855 4.635 1.00 84.19 900 LEU A CA 1
ATOM 6661 C C . LEU A 1 900 ? -25.165 49.197 5.564 1.00 84.19 900 LEU A C 1
ATOM 6663 O O . LEU A 1 900 ? -24.970 49.835 6.602 1.00 84.19 900 LEU A O 1
ATOM 6667 N N . ILE A 1 901 ? -26.363 48.777 5.189 1.00 84.25 901 ILE A N 1
ATOM 6668 C CA . ILE A 1 901 ? -27.584 48.987 5.959 1.00 84.25 901 ILE A CA 1
ATOM 6669 C C . ILE A 1 901 ? -28.205 47.639 6.313 1.00 84.25 901 ILE A C 1
ATOM 6671 O O . ILE A 1 901 ? -28.001 46.647 5.615 1.00 84.25 901 ILE A O 1
ATOM 6675 N N . THR A 1 902 ? -28.983 47.605 7.388 1.00 84.19 902 THR A N 1
ATOM 6676 C CA . THR A 1 902 ? -29.887 46.485 7.656 1.00 84.19 902 THR A CA 1
ATOM 6677 C C . THR A 1 902 ? -31.289 46.850 7.197 1.00 84.19 902 THR A C 1
ATOM 6679 O O . THR A 1 902 ? -31.764 47.964 7.440 1.00 84.19 902 THR A O 1
ATOM 6682 N N . ILE A 1 903 ? -31.961 45.916 6.532 1.00 84.31 903 ILE A N 1
ATOM 6683 C CA . ILE A 1 903 ? -33.348 46.057 6.099 1.00 84.31 903 ILE A CA 1
ATOM 6684 C C . ILE A 1 903 ? -34.176 44.876 6.596 1.00 84.31 903 ILE A C 1
ATOM 6686 O O . ILE A 1 903 ? -33.679 43.759 6.743 1.00 84.31 903 ILE A O 1
ATOM 6690 N N . ASN A 1 904 ? -35.461 45.119 6.828 1.00 81.94 904 ASN A N 1
ATOM 6691 C CA . ASN A 1 904 ? -36.434 44.050 6.994 1.00 81.94 904 ASN A CA 1
ATOM 6692 C C . ASN A 1 904 ? -36.713 43.442 5.606 1.00 81.94 904 ASN A C 1
ATOM 6694 O O . ASN A 1 904 ? -37.239 44.154 4.750 1.00 81.94 904 ASN A O 1
ATOM 6698 N N . PRO A 1 905 ? -36.400 42.163 5.340 1.00 78.06 905 PRO A N 1
ATOM 6699 C CA . PRO A 1 905 ? -36.532 41.604 3.998 1.00 78.06 905 PRO A CA 1
ATOM 6700 C C . PRO A 1 905 ? -37.985 41.304 3.607 1.00 78.06 905 PRO A C 1
ATOM 6702 O O . PRO A 1 905 ? -38.254 41.075 2.431 1.00 78.06 905 PRO A O 1
ATOM 6705 N N . LEU A 1 906 ? -38.936 41.344 4.551 1.00 78.44 906 LEU A N 1
ATOM 6706 C CA . LEU A 1 906 ? -40.365 41.246 4.245 1.00 78.44 906 LEU A CA 1
ATOM 6707 C C . LEU A 1 906 ? -40.954 42.591 3.792 1.00 78.44 906 LEU A C 1
ATOM 6709 O O . LEU A 1 906 ? -41.796 42.617 2.898 1.00 78.44 906 LEU A O 1
ATOM 6713 N N . THR A 1 907 ? -40.544 43.703 4.409 1.00 79.81 907 THR A N 1
ATOM 6714 C CA . THR A 1 907 ? -41.125 45.035 4.139 1.00 79.81 907 THR A CA 1
ATOM 6715 C C . THR A 1 907 ? -40.218 45.961 3.328 1.00 79.81 907 THR A C 1
ATOM 6717 O O . THR A 1 907 ? -40.675 47.002 2.862 1.00 79.81 907 THR A O 1
ATOM 6720 N N . GLY A 1 908 ? -38.938 45.617 3.174 1.00 78.06 908 GLY A N 1
ATOM 6721 C CA . GLY A 1 908 ? -37.903 46.464 2.575 1.00 78.06 908 GLY A CA 1
ATOM 6722 C C . GLY A 1 908 ? -37.528 47.688 3.420 1.00 78.06 908 GLY A C 1
ATOM 6723 O O . GLY A 1 908 ? -36.740 48.519 2.975 1.00 78.06 908 GLY A O 1
ATOM 6724 N N . GLN A 1 909 ? -38.091 47.839 4.624 1.00 82.94 909 GLN A N 1
ATOM 6725 C CA . GLN A 1 909 ? -37.838 48.998 5.473 1.00 82.94 909 GLN A CA 1
ATOM 6726 C C . GLN A 1 909 ? -36.420 48.937 6.051 1.00 82.94 909 GLN A C 1
ATOM 6728 O O . GLN A 1 909 ? -36.050 47.948 6.684 1.00 82.94 909 GLN A O 1
ATOM 6733 N N . GLN A 1 910 ? -35.654 50.017 5.889 1.00 81.81 910 GLN A N 1
ATOM 6734 C CA . GLN A 1 910 ? -34.358 50.168 6.544 1.00 81.81 910 GLN A CA 1
ATOM 6735 C C . GLN A 1 910 ? -34.525 50.240 8.068 1.00 81.81 910 GLN A C 1
ATOM 6737 O O . GLN A 1 910 ? -35.305 51.046 8.579 1.00 81.81 910 GLN A O 1
ATOM 6742 N N . ILE A 1 911 ? -33.780 49.393 8.777 1.00 81.62 911 ILE A N 1
ATOM 6743 C CA . ILE A 1 911 ? -33.778 49.285 10.240 1.00 81.62 911 ILE A CA 1
ATOM 6744 C C . ILE A 1 911 ? -32.640 50.129 10.817 1.00 81.62 911 ILE A C 1
ATOM 6746 O O . ILE A 1 911 ? -32.866 50.941 11.714 1.00 81.62 911 ILE A O 1
ATOM 6750 N N . SER A 1 912 ? -31.421 49.979 10.294 1.00 82.06 912 SER A N 1
ATOM 6751 C CA . SER A 1 912 ? -30.262 50.758 10.738 1.00 82.06 912 SER A CA 1
ATOM 6752 C C . SER A 1 912 ? -29.226 50.960 9.631 1.00 82.06 912 SER A C 1
ATOM 6754 O O . SER A 1 912 ? -29.167 50.211 8.656 1.00 82.06 912 SER A O 1
ATOM 6756 N N . LEU A 1 913 ? -28.406 52.002 9.782 1.00 82.50 913 LEU A N 1
ATOM 6757 C CA . LEU A 1 913 ? -27.151 52.167 9.049 1.00 82.50 913 LEU A CA 1
ATOM 6758 C C . LEU A 1 913 ? -26.032 51.536 9.883 1.00 82.50 913 LEU A C 1
ATOM 6760 O O . LEU A 1 913 ? -25.854 51.922 11.035 1.00 82.50 913 LEU A O 1
ATOM 6764 N N . VAL A 1 914 ? -25.300 50.585 9.303 1.00 77.94 914 VAL A N 1
ATOM 6765 C CA . VAL A 1 914 ? -24.196 49.878 9.969 1.00 77.94 914 VAL A CA 1
ATOM 6766 C C . VAL A 1 914 ? -22.896 50.660 9.807 1.00 77.94 914 VAL A C 1
ATOM 6768 O O . VAL A 1 914 ? -22.229 50.954 10.791 1.00 77.94 914 VAL A O 1
ATOM 6771 N N . SER A 1 915 ? -22.531 51.021 8.571 1.00 79.69 915 SER A N 1
ATOM 6772 C CA . SER A 1 915 ? -21.274 51.730 8.288 1.00 79.69 915 SER A CA 1
ATOM 6773 C C . SER A 1 915 ? -21.274 52.368 6.893 1.00 79.69 915 SER A C 1
ATOM 6775 O O . SER A 1 915 ? -22.062 51.983 6.025 1.00 79.69 915 SER A O 1
ATOM 6777 N N . ARG A 1 916 ? -20.371 53.332 6.667 1.00 82.44 916 ARG A N 1
ATOM 6778 C CA . ARG A 1 916 ? -20.085 53.947 5.357 1.00 82.44 916 ARG A CA 1
ATOM 6779 C C . ARG A 1 916 ? -18.619 53.755 5.003 1.00 82.44 916 ARG A C 1
ATOM 6781 O O . ARG A 1 916 ? -17.759 54.047 5.824 1.00 82.44 916 ARG A O 1
ATOM 6788 N N . PHE A 1 917 ? -18.340 53.303 3.789 1.00 77.12 917 PHE A N 1
ATOM 6789 C CA . PHE A 1 917 ? -17.001 52.920 3.341 1.00 77.12 917 PHE A CA 1
ATOM 6790 C C . PHE A 1 917 ? -16.785 53.291 1.865 1.00 77.12 917 PHE A C 1
ATOM 6792 O O . PHE A 1 917 ? -17.741 53.614 1.155 1.00 77.12 917 PHE A O 1
ATOM 6799 N N . PRO A 1 918 ? -15.531 53.297 1.376 1.00 77.12 918 PRO A N 1
ATOM 6800 C CA . PRO A 1 918 ? -15.245 53.483 -0.044 1.00 77.12 918 PRO A CA 1
ATOM 6801 C C . PRO A 1 918 ? -16.060 52.534 -0.931 1.00 77.12 918 PRO A C 1
ATOM 6803 O O . PRO A 1 918 ? -16.451 51.459 -0.485 1.00 77.12 918 PRO A O 1
ATOM 6806 N N . PHE A 1 919 ? -16.300 52.927 -2.183 1.00 77.88 919 PHE A N 1
ATOM 6807 C CA . PHE A 1 919 ? -17.092 52.137 -3.125 1.00 77.88 919 PHE A CA 1
ATOM 6808 C C . PHE A 1 919 ? -16.630 50.672 -3.213 1.00 77.88 919 PHE A C 1
ATOM 6810 O O . PHE A 1 919 ? -15.454 50.390 -3.469 1.00 77.88 919 PHE A O 1
ATOM 6817 N N . VAL A 1 920 ? -17.586 49.761 -3.048 1.00 77.12 920 VAL A N 1
ATOM 6818 C CA . VAL A 1 920 ? -17.464 48.320 -3.311 1.00 77.12 920 VAL A CA 1
ATOM 6819 C C . VAL A 1 920 ? -18.616 47.886 -4.213 1.00 77.12 920 VAL A C 1
ATOM 6821 O O . VAL A 1 920 ? -19.697 48.475 -4.160 1.00 77.12 920 VAL A O 1
ATOM 6824 N N . GLN A 1 921 ? -18.375 46.882 -5.053 1.00 74.00 921 GLN A N 1
ATOM 6825 C CA . GLN A 1 921 ? -19.365 46.355 -5.994 1.00 74.00 921 GLN A CA 1
ATOM 6826 C C . GLN A 1 921 ? -20.326 45.384 -5.321 1.00 74.00 921 GLN A C 1
ATOM 6828 O O . GLN A 1 921 ? -21.534 45.510 -5.488 1.00 74.00 921 GLN A O 1
ATOM 6833 N N . ASP A 1 922 ? -19.775 44.431 -4.575 1.00 74.06 922 ASP A N 1
ATOM 6834 C CA . ASP A 1 922 ? -20.545 43.427 -3.857 1.00 74.06 922 ASP A CA 1
ATOM 6835 C C . ASP A 1 922 ? -19.954 43.211 -2.466 1.00 74.06 922 ASP A C 1
ATOM 6837 O O . ASP A 1 922 ? -18.772 43.498 -2.240 1.00 74.06 922 ASP A O 1
ATOM 6841 N N . VAL A 1 923 ? -20.778 42.722 -1.540 1.00 77.12 923 VAL A N 1
ATOM 6842 C CA . VAL A 1 923 ? -20.369 42.403 -0.172 1.00 77.12 923 VAL A CA 1
ATOM 6843 C C . VAL A 1 923 ? -20.760 40.980 0.191 1.00 77.12 923 VAL A C 1
ATOM 6845 O O . VAL A 1 923 ? -21.863 40.524 -0.088 1.00 77.12 923 VAL A O 1
ATOM 6848 N N . THR A 1 924 ? -19.863 40.284 0.877 1.00 75.44 924 THR A N 1
ATOM 6849 C CA . THR A 1 924 ? -20.127 38.965 1.448 1.00 75.44 924 THR A CA 1
ATOM 6850 C C . THR A 1 924 ? -19.795 38.971 2.929 1.00 75.44 924 THR A C 1
ATOM 6852 O O . THR A 1 924 ? -18.858 39.641 3.360 1.00 75.44 924 THR A O 1
ATOM 6855 N N . MET A 1 925 ? -20.552 38.211 3.711 1.00 73.00 925 MET A N 1
ATOM 6856 C CA . MET A 1 925 ? -20.307 38.018 5.136 1.00 73.00 925 MET A CA 1
ATOM 6857 C C . MET A 1 925 ? -19.825 36.589 5.366 1.00 73.00 925 MET A C 1
ATOM 6859 O O . MET A 1 925 ? -20.405 35.644 4.830 1.00 73.00 925 MET A O 1
ATOM 6863 N N . ARG A 1 926 ? -18.742 36.422 6.124 1.00 64.19 926 ARG A N 1
ATOM 6864 C CA . ARG A 1 926 ? -18.248 35.101 6.531 1.00 64.19 926 ARG A CA 1
ATOM 6865 C C . ARG A 1 926 ? -18.980 34.630 7.790 1.00 64.19 926 ARG A C 1
ATOM 6867 O O . ARG A 1 926 ? -19.600 35.422 8.495 1.00 64.19 926 ARG A O 1
ATOM 6874 N N . GLY A 1 927 ? -18.894 33.331 8.081 1.00 56.50 927 GLY A N 1
ATOM 6875 C CA . GLY A 1 927 ? -19.512 32.732 9.274 1.00 56.50 927 GLY A CA 1
ATOM 6876 C C . GLY A 1 927 ? -18.988 33.289 10.607 1.00 56.50 927 GLY A C 1
ATOM 6877 O O . GLY A 1 927 ? -19.666 33.158 11.618 1.00 56.50 927 GLY A O 1
ATOM 6878 N N . ASP A 1 928 ? -17.828 33.953 10.596 1.00 59.28 928 ASP A N 1
ATOM 6879 C CA . ASP A 1 928 ? -17.230 34.661 11.739 1.00 59.28 928 ASP A CA 1
ATOM 6880 C C . ASP A 1 928 ? -17.799 36.080 11.961 1.00 59.28 928 ASP A C 1
ATOM 6882 O O . ASP A 1 928 ? -17.410 36.774 12.898 1.00 59.28 928 ASP A O 1
ATOM 6886 N N . GLY A 1 929 ? -18.723 36.528 11.105 1.00 63.12 929 GLY A N 1
ATOM 6887 C CA . GLY A 1 929 ? -19.357 37.839 11.192 1.00 63.12 929 GLY A CA 1
ATOM 6888 C C . GLY A 1 929 ? -18.610 38.981 10.497 1.00 63.12 929 GLY A C 1
ATOM 6889 O O . GLY A 1 929 ? -19.096 40.114 10.497 1.00 63.12 929 GLY A O 1
ATOM 6890 N N . THR A 1 930 ? -17.461 38.713 9.873 1.00 70.69 930 THR A N 1
ATOM 6891 C CA . THR A 1 930 ? -16.716 39.719 9.107 1.00 70.69 930 THR A CA 1
ATOM 6892 C C . THR A 1 930 ? -17.345 39.954 7.735 1.00 70.69 930 THR A C 1
ATOM 6894 O O . THR A 1 930 ? -17.789 39.021 7.061 1.00 70.69 930 THR A O 1
ATOM 6897 N N . VAL A 1 931 ? -17.395 41.219 7.307 1.00 75.25 931 VAL A N 1
ATOM 6898 C CA . VAL A 1 931 ? -17.939 41.614 6.001 1.00 75.25 931 VAL A CA 1
ATOM 6899 C C . VAL A 1 931 ? -16.794 42.016 5.081 1.00 75.25 931 VAL A C 1
ATOM 6901 O O . VAL A 1 931 ? -15.981 42.876 5.418 1.00 75.25 931 VAL A O 1
ATOM 6904 N N . HIS A 1 932 ? -16.745 41.419 3.896 1.00 77.75 932 HIS A N 1
ATOM 6905 C CA . HIS A 1 932 ? -15.780 41.741 2.854 1.00 77.75 932 HIS A CA 1
ATOM 6906 C C . HIS A 1 932 ? -16.483 42.349 1.650 1.00 77.75 932 HIS A C 1
ATOM 6908 O O . HIS A 1 932 ? -17.525 41.855 1.234 1.00 77.75 932 HIS A O 1
ATOM 6914 N N . GLY A 1 933 ? -15.893 43.393 1.076 1.00 77.88 933 GLY A N 1
ATOM 6915 C CA . GLY A 1 933 ? -16.349 44.001 -0.166 1.00 77.88 933 GLY A CA 1
ATOM 6916 C C . GLY A 1 933 ? -15.331 43.830 -1.288 1.00 77.88 933 GLY A C 1
ATOM 6917 O O . GLY A 1 933 ? -14.127 43.978 -1.063 1.00 77.88 933 GLY A O 1
ATOM 6918 N N . SER A 1 934 ? -15.802 43.546 -2.501 1.00 76.56 934 SER A N 1
ATOM 6919 C CA . SER A 1 934 ? -14.955 43.564 -3.696 1.00 76.56 934 SER A CA 1
ATOM 6920 C C . SER A 1 934 ? -14.901 44.967 -4.298 1.00 76.56 934 SER A C 1
ATOM 6922 O O . SER A 1 934 ? -15.903 45.682 -4.355 1.00 76.56 934 SER A O 1
ATOM 6924 N N . ARG A 1 935 ? -13.731 45.382 -4.788 1.00 72.69 935 ARG A N 1
ATOM 6925 C CA . ARG A 1 935 ? -13.594 46.608 -5.579 1.00 72.69 935 ARG A CA 1
ATOM 6926 C C . ARG A 1 935 ? -12.731 46.398 -6.816 1.00 72.69 935 ARG A C 1
ATOM 6928 O O . ARG A 1 935 ? -11.676 45.765 -6.769 1.00 72.69 935 ARG A O 1
ATOM 6935 N N . THR A 1 936 ? -13.124 47.061 -7.893 1.00 67.94 936 THR A N 1
ATOM 6936 C CA . THR A 1 936 ? -12.242 47.413 -9.012 1.00 67.94 936 THR A CA 1
ATOM 6937 C C . THR A 1 936 ? -11.968 48.918 -8.972 1.00 67.94 936 THR A C 1
ATOM 6939 O O . THR A 1 936 ? -12.911 49.684 -8.752 1.00 67.94 936 THR A O 1
ATOM 6942 N N . PRO A 1 937 ? -10.715 49.374 -9.161 1.00 63.75 937 PRO A N 1
ATOM 6943 C CA . PRO A 1 937 ? -10.390 50.799 -9.180 1.00 63.75 937 PRO A CA 1
ATOM 6944 C C . PRO A 1 937 ? -11.221 51.559 -10.223 1.00 63.75 937 PRO A C 1
ATOM 6946 O O . PRO A 1 937 ? -11.294 51.152 -11.381 1.00 63.75 937 PRO A O 1
ATOM 6949 N N . LEU A 1 938 ? -11.826 52.681 -9.829 1.00 60.66 938 LEU A N 1
ATOM 6950 C CA . LEU A 1 938 ? -12.531 53.576 -10.749 1.00 60.66 938 LEU A CA 1
ATOM 6951 C C . LEU A 1 938 ? -11.531 54.546 -11.399 1.00 60.66 938 LEU A C 1
ATOM 6953 O O . LEU A 1 938 ? -10.716 55.156 -10.710 1.00 60.66 938 LEU A O 1
ATOM 6957 N N . GLY A 1 939 ? -11.601 54.704 -12.724 1.00 62.09 939 GLY A N 1
ATOM 6958 C CA . GLY A 1 939 ? -10.812 55.700 -13.466 1.00 62.09 939 GLY A CA 1
ATOM 6959 C C . GLY A 1 939 ? -9.344 55.339 -13.738 1.00 62.09 939 GLY A C 1
ATOM 6960 O O . GLY A 1 939 ? -8.585 56.210 -14.159 1.00 62.09 939 GLY A O 1
ATOM 6961 N N . VAL A 1 940 ? -8.937 54.082 -13.528 1.00 63.84 940 VAL A N 1
ATOM 6962 C CA . VAL A 1 940 ? -7.580 53.574 -13.810 1.00 63.84 940 VAL A CA 1
ATOM 6963 C C . VAL A 1 940 ? -7.678 52.334 -14.705 1.00 63.84 940 VAL A C 1
ATOM 6965 O O . VAL A 1 940 ? -8.637 51.575 -14.595 1.00 63.84 940 VAL A O 1
ATOM 6968 N N . VAL A 1 941 ? -6.701 52.124 -15.595 1.00 64.44 941 VAL A N 1
ATOM 6969 C CA . VAL A 1 941 ? -6.605 50.892 -16.397 1.00 64.44 941 VAL A CA 1
ATOM 6970 C C . VAL A 1 941 ? -6.416 49.698 -15.458 1.00 64.44 941 VAL A C 1
ATOM 6972 O O . VAL A 1 941 ? -5.505 49.696 -14.624 1.00 64.44 941 VAL A O 1
ATOM 6975 N N . VAL A 1 942 ? -7.298 48.707 -15.583 1.00 62.47 942 VAL A N 1
ATOM 6976 C CA . VAL A 1 942 ? -7.266 47.488 -14.771 1.00 62.47 942 VAL A CA 1
ATOM 6977 C C . VAL A 1 942 ? -6.165 46.562 -15.297 1.00 62.47 942 VAL A C 1
ATOM 6979 O O . VAL A 1 942 ? -6.087 46.316 -16.496 1.00 62.47 942 VAL A O 1
ATOM 6982 N N . ASN A 1 943 ? -5.302 46.076 -14.409 1.00 64.06 943 ASN A N 1
ATOM 6983 C CA . ASN A 1 943 ? -4.241 45.106 -14.667 1.00 64.06 943 ASN A CA 1
ATOM 6984 C C . ASN A 1 943 ? -4.158 44.097 -13.510 1.00 64.06 943 ASN A C 1
ATOM 6986 O O . ASN A 1 943 ? -4.767 44.300 -12.459 1.00 64.06 943 ASN A O 1
ATOM 6990 N N . ASP A 1 944 ? -3.364 43.039 -13.664 1.00 61.34 944 ASP A N 1
ATOM 6991 C CA . ASP A 1 944 ? -3.198 41.997 -12.636 1.00 61.34 944 ASP A CA 1
ATOM 6992 C C . ASP A 1 944 ? -2.773 42.549 -11.262 1.00 61.34 944 ASP A C 1
ATOM 6994 O O . ASP A 1 944 ? -3.138 41.998 -10.224 1.00 61.34 944 ASP A O 1
ATOM 6998 N N . ALA A 1 945 ? -2.066 43.684 -11.224 1.00 61.22 945 ALA A N 1
ATOM 6999 C CA . ALA A 1 945 ? -1.635 44.314 -9.977 1.00 61.22 945 ALA A CA 1
ATOM 7000 C C . ALA A 1 945 ? -2.752 45.084 -9.245 1.00 61.22 945 ALA A C 1
ATOM 7002 O O . ALA A 1 945 ? -2.596 45.391 -8.062 1.00 61.22 945 ALA A O 1
ATOM 7003 N N . ASN A 1 946 ? -3.855 45.432 -9.915 1.00 61.56 946 ASN A N 1
ATOM 7004 C CA . ASN A 1 946 ? -4.932 46.244 -9.339 1.00 61.56 946 ASN A CA 1
ATOM 7005 C C . ASN A 1 946 ? -6.352 45.676 -9.561 1.00 61.56 946 ASN A C 1
ATOM 7007 O O . ASN A 1 946 ? -7.324 46.270 -9.084 1.00 61.56 946 ASN A O 1
ATOM 7011 N N . SER A 1 947 ? -6.472 44.532 -10.241 1.00 62.50 947 SER A N 1
ATOM 7012 C CA . SER A 1 947 ? -7.713 43.775 -10.405 1.00 62.50 947 SER A CA 1
ATOM 7013 C C . SER A 1 947 ? -8.091 43.037 -9.108 1.00 62.50 947 SER A C 1
ATOM 7015 O O . SER A 1 947 ? -7.236 42.486 -8.414 1.00 62.50 947 SER A O 1
ATOM 7017 N N . GLY A 1 948 ? -9.380 43.051 -8.748 1.00 64.56 948 GLY A N 1
ATOM 7018 C CA . GLY A 1 948 ? -9.915 42.222 -7.658 1.00 64.56 948 GLY A CA 1
ATOM 7019 C C . GLY A 1 948 ? -9.429 42.585 -6.251 1.00 64.56 948 GLY A C 1
ATOM 7020 O O . GLY A 1 948 ? -9.070 41.699 -5.479 1.00 64.56 948 GLY A O 1
ATOM 7021 N N . GLY A 1 949 ? -9.414 43.873 -5.897 1.00 68.94 949 GLY A N 1
ATOM 7022 C CA . GLY A 1 949 ? -9.091 44.286 -4.532 1.00 68.94 949 GLY A CA 1
ATOM 7023 C C . GLY A 1 949 ? -10.197 43.877 -3.560 1.00 68.94 949 GLY A C 1
ATOM 7024 O O . GLY A 1 949 ? -11.348 44.270 -3.747 1.00 68.94 949 GLY A O 1
ATOM 7025 N N . ILE A 1 950 ? -9.851 43.129 -2.513 1.00 71.75 950 ILE A N 1
ATOM 7026 C CA . ILE A 1 950 ? -10.776 42.791 -1.424 1.00 71.75 950 ILE A CA 1
ATOM 7027 C C . ILE A 1 950 ? -10.515 43.739 -0.252 1.00 71.75 950 ILE A C 1
ATOM 7029 O O . ILE A 1 950 ? -9.372 43.953 0.164 1.00 71.75 950 ILE A O 1
ATOM 7033 N N . LEU A 1 951 ? -11.586 44.334 0.262 1.00 73.62 951 LEU A N 1
ATOM 7034 C CA . LEU A 1 951 ? -11.574 45.165 1.458 1.00 73.62 951 LEU A CA 1
ATOM 7035 C C . LEU A 1 951 ? -12.323 44.448 2.570 1.00 73.62 951 LEU A C 1
ATOM 7037 O O . LEU A 1 951 ? -13.445 43.993 2.362 1.00 73.62 951 LEU A O 1
ATOM 7041 N N . THR A 1 952 ? -11.745 44.402 3.763 1.00 74.12 952 THR A N 1
ATOM 7042 C CA . THR A 1 952 ? -12.520 44.084 4.963 1.00 74.12 952 THR A CA 1
ATOM 7043 C C . THR A 1 952 ? -13.215 45.359 5.428 1.00 74.12 952 THR A C 1
ATOM 7045 O O . THR A 1 952 ? -12.568 46.394 5.613 1.00 74.12 952 THR A O 1
ATOM 7048 N N . VAL A 1 953 ? -14.535 45.293 5.571 1.00 71.69 953 VAL A N 1
ATOM 7049 C CA . VAL A 1 953 ? -15.384 46.392 6.030 1.00 71.69 953 VAL A CA 1
ATOM 7050 C C . VAL A 1 953 ? -15.500 46.307 7.548 1.00 71.69 953 VAL A C 1
ATOM 7052 O O . VAL A 1 953 ? -15.928 45.285 8.081 1.00 71.69 953 VAL A O 1
ATOM 7055 N N . ASP A 1 954 ? -15.129 47.380 8.251 1.00 66.38 954 ASP A N 1
ATOM 7056 C CA . ASP A 1 954 ? -15.294 47.448 9.703 1.00 66.38 954 ASP A CA 1
ATOM 7057 C C . ASP A 1 954 ? -16.787 47.519 10.079 1.00 66.38 954 ASP A C 1
ATOM 7059 O O . ASP A 1 954 ? -17.480 48.508 9.801 1.00 66.38 954 ASP A O 1
ATOM 7063 N N . ALA A 1 955 ? -17.274 46.457 10.729 1.00 57.47 955 ALA A N 1
ATOM 7064 C CA . ALA A 1 955 ? -18.639 46.340 11.236 1.00 57.47 955 ALA A CA 1
ATOM 7065 C C . ALA A 1 955 ? -18.878 47.141 12.535 1.00 57.47 955 ALA A C 1
ATOM 7067 O O . ALA A 1 955 ? -20.028 47.289 12.946 1.00 57.47 955 ALA A O 1
ATOM 7068 N N . ALA A 1 956 ? -17.834 47.704 13.161 1.00 59.19 956 ALA A N 1
ATOM 7069 C CA . ALA A 1 956 ? -17.935 48.526 14.372 1.00 59.19 956 ALA A CA 1
ATOM 7070 C C . ALA A 1 956 ? -18.370 49.986 14.109 1.00 59.19 956 ALA A C 1
ATOM 7072 O O . ALA A 1 956 ? -18.463 50.780 15.045 1.00 59.19 956 ALA A O 1
ATOM 7073 N N . GLY A 1 957 ? -18.650 50.356 12.851 1.00 57.47 957 GLY A N 1
ATOM 7074 C CA . GLY A 1 957 ? -19.243 51.650 12.487 1.00 57.47 957 GLY A CA 1
ATOM 7075 C C . GLY A 1 957 ? -18.260 52.819 12.338 1.00 57.47 957 GLY A C 1
ATOM 7076 O O . GLY A 1 957 ? -18.693 53.961 12.194 1.00 57.47 957 GLY A O 1
ATOM 7077 N N . ASN A 1 958 ? -16.945 52.567 12.324 1.00 59.88 958 ASN A N 1
ATOM 7078 C CA . ASN A 1 958 ? -15.922 53.622 12.233 1.00 59.88 958 ASN A CA 1
ATOM 7079 C C . ASN A 1 958 ? -15.580 54.061 10.795 1.00 59.88 958 ASN A C 1
ATOM 7081 O O . ASN A 1 958 ? -14.750 54.950 10.603 1.00 59.88 958 ASN A O 1
ATOM 7085 N N . GLY A 1 959 ? -16.195 53.449 9.778 1.00 60.06 959 GLY A N 1
ATOM 7086 C CA . GLY A 1 959 ? -16.002 53.798 8.365 1.00 60.06 959 GLY A CA 1
ATOM 7087 C C . GLY A 1 959 ? -14.602 53.523 7.804 1.00 60.06 959 GLY A C 1
ATOM 7088 O O . GLY A 1 959 ? -14.213 54.096 6.785 1.00 60.06 959 GLY A O 1
ATOM 7089 N N . THR A 1 960 ? -13.827 52.660 8.461 1.00 60.94 960 THR A N 1
ATOM 7090 C CA . THR A 1 960 ? -12.496 52.240 8.016 1.00 60.94 960 THR A CA 1
ATOM 7091 C C . THR A 1 960 ? -12.583 50.941 7.208 1.00 60.94 960 THR A C 1
ATOM 7093 O O . THR A 1 960 ? -13.420 50.073 7.453 1.00 60.94 960 THR A O 1
ATOM 7096 N N . THR A 1 961 ? -11.708 50.802 6.213 1.00 64.31 961 THR A N 1
ATOM 7097 C CA . THR A 1 961 ? -11.508 49.547 5.474 1.00 64.31 961 THR A CA 1
ATOM 7098 C C . THR A 1 961 ? -10.040 49.166 5.546 1.00 64.31 961 THR A C 1
ATOM 7100 O O . THR A 1 961 ? -9.194 50.021 5.266 1.00 64.31 961 THR A O 1
ATOM 7103 N N . SER A 1 962 ? -9.721 47.911 5.865 1.00 65.44 962 SER A N 1
ATOM 7104 C CA . SER A 1 962 ? -8.358 47.391 5.710 1.00 65.44 962 SER A CA 1
ATOM 7105 C C . SER A 1 962 ? -8.248 46.631 4.384 1.00 65.44 962 SER A C 1
ATOM 7107 O O . SER A 1 962 ? -9.152 45.887 3.998 1.00 65.44 962 SER A O 1
ATOM 7109 N N . GLY A 1 963 ? -7.176 46.884 3.630 1.00 63.28 963 GLY A N 1
ATOM 7110 C CA . GLY A 1 963 ? -6.892 46.140 2.403 1.00 63.28 963 GLY A CA 1
ATOM 7111 C C . GLY A 1 963 ? -6.229 44.820 2.762 1.00 63.28 963 GLY A C 1
ATOM 7112 O O . GLY A 1 963 ? -5.167 44.842 3.378 1.00 63.28 963 GLY A O 1
ATOM 7113 N N . THR A 1 964 ? -6.848 43.696 2.408 1.00 54.62 964 THR A N 1
ATOM 7114 C CA . THR A 1 964 ? -6.375 42.372 2.837 1.00 54.62 964 THR A CA 1
ATOM 7115 C C . THR A 1 964 ? -5.604 41.614 1.761 1.00 54.62 964 THR A C 1
ATOM 7117 O O . THR A 1 964 ? -4.687 40.887 2.123 1.00 54.62 964 THR A O 1
ATOM 7120 N N . ALA A 1 965 ? -5.876 41.809 0.465 1.00 58.50 965 ALA A N 1
ATOM 7121 C CA . ALA A 1 965 ? -5.077 41.212 -0.615 1.00 58.50 965 ALA A CA 1
ATOM 7122 C C . ALA A 1 965 ? -5.465 41.741 -2.011 1.00 58.50 965 ALA A C 1
ATOM 7124 O O . ALA A 1 965 ? -6.577 42.238 -2.217 1.00 58.50 965 ALA A O 1
ATOM 7125 N N . THR A 1 966 ? -4.557 41.583 -2.980 1.00 58.31 966 THR A N 1
ATOM 7126 C CA . THR A 1 966 ? -4.899 41.452 -4.408 1.00 58.31 966 THR A CA 1
ATOM 7127 C C . THR A 1 966 ? -5.141 39.971 -4.719 1.00 58.31 966 THR A C 1
ATOM 7129 O O . THR A 1 966 ? -4.641 39.105 -4.004 1.00 58.31 966 THR A O 1
ATOM 7132 N N . SER A 1 967 ? -5.905 39.651 -5.766 1.00 58.91 967 SER A N 1
ATOM 7133 C CA . SER A 1 967 ? -6.289 38.264 -6.090 1.00 58.91 967 SER A CA 1
ATOM 7134 C C . SER A 1 967 ? -5.105 37.316 -6.353 1.00 58.91 967 SER A C 1
ATOM 7136 O O . SER A 1 967 ? -5.282 36.104 -6.296 1.00 58.91 967 SER A O 1
ATOM 7138 N N . GLY A 1 968 ? -3.904 37.841 -6.637 1.00 55.47 968 GLY A N 1
ATOM 7139 C CA . GLY A 1 968 ? -2.686 37.046 -6.841 1.00 55.47 968 GLY A CA 1
ATOM 7140 C C . GLY A 1 968 ? -2.698 36.165 -8.099 1.00 55.47 968 GLY A C 1
ATOM 7141 O O . GLY A 1 968 ? -1.784 35.368 -8.293 1.00 55.47 968 GLY A O 1
ATOM 7142 N N . ILE A 1 969 ? -3.711 36.305 -8.957 1.00 50.94 969 ILE A N 1
ATOM 7143 C CA . ILE A 1 969 ? -3.873 35.531 -10.190 1.00 50.94 969 ILE A CA 1
ATOM 7144 C C . ILE A 1 969 ? -2.985 36.150 -11.284 1.00 50.94 969 ILE A C 1
ATOM 7146 O O . ILE A 1 969 ? -3.215 37.280 -11.697 1.00 50.94 969 ILE A O 1
ATOM 7150 N N . GLN A 1 970 ? -1.968 35.412 -11.749 1.00 48.59 970 GLN A N 1
ATOM 7151 C CA . GLN A 1 970 ? -1.010 35.829 -12.792 1.00 48.59 970 GLN A CA 1
ATOM 7152 C C . GLN A 1 970 ? -1.412 35.337 -14.196 1.00 48.59 970 GLN A C 1
ATOM 7154 O O . GLN A 1 970 ? -0.622 34.670 -14.865 1.00 48.59 970 GLN A O 1
ATOM 7159 N N . THR A 1 971 ? -2.653 35.565 -14.633 1.00 49.94 971 THR A N 1
ATOM 7160 C CA . THR A 1 971 ? -3.128 34.980 -15.904 1.00 49.94 971 THR A CA 1
ATOM 7161 C C . THR A 1 971 ? -3.743 35.958 -16.903 1.00 49.94 971 THR A C 1
ATOM 7163 O O . THR A 1 971 ? -4.270 35.475 -17.902 1.00 49.94 971 THR A O 1
ATOM 7166 N N . PHE A 1 972 ? -3.683 37.285 -16.716 1.00 44.97 972 PHE A N 1
ATOM 7167 C CA . PHE A 1 972 ? -4.310 38.220 -17.665 1.00 44.97 972 PHE A CA 1
ATOM 7168 C C . PHE A 1 972 ? -3.403 39.402 -18.071 1.00 44.97 972 PHE A C 1
ATOM 7170 O O . PHE A 1 972 ? -3.479 40.515 -17.555 1.00 44.97 972 PHE A O 1
ATOM 7177 N N . GLU A 1 973 ? -2.589 39.187 -19.112 1.00 42.00 973 GLU A N 1
ATOM 7178 C CA . GLU A 1 973 ? -2.031 40.287 -19.912 1.00 42.00 973 GLU A CA 1
ATOM 7179 C C . GLU A 1 973 ? -3.138 40.967 -20.748 1.00 42.00 973 GLU A C 1
ATOM 7181 O O . GLU A 1 973 ? -3.881 40.299 -21.458 1.00 42.00 973 GLU A O 1
ATOM 7186 N N . TYR A 1 974 ? -3.213 42.300 -20.632 1.00 37.59 974 TYR A N 1
ATOM 7187 C CA . TYR A 1 974 ? -3.871 43.304 -21.489 1.00 37.59 974 TYR A CA 1
ATOM 7188 C C . TYR A 1 974 ? -4.737 42.817 -22.673 1.00 37.59 974 TYR A C 1
ATOM 7190 O O . TYR A 1 974 ? -4.208 42.343 -23.676 1.00 37.59 974 TYR A O 1
ATOM 7198 N N . ASP A 1 975 ? -6.039 43.126 -22.639 1.00 35.91 975 ASP A N 1
ATOM 7199 C CA . ASP A 1 975 ? -6.879 43.188 -23.846 1.00 35.91 975 ASP A CA 1
ATOM 7200 C C . ASP A 1 975 ? -6.717 44.575 -24.507 1.00 35.91 975 ASP A C 1
ATOM 7202 O O . ASP A 1 975 ? -6.889 45.610 -23.849 1.00 35.91 975 ASP A O 1
ATOM 7206 N N . LEU A 1 976 ? -6.350 44.585 -25.793 1.00 35.91 976 LEU A N 1
ATOM 7207 C CA . LEU A 1 976 ? -6.331 45.757 -26.681 1.00 35.91 976 LEU A CA 1
ATOM 7208 C C . LEU A 1 976 ? -7.604 45.806 -27.526 1.00 35.91 976 LEU A C 1
ATOM 7210 O O . LEU A 1 976 ? -7.934 44.761 -28.130 1.00 35.91 976 LEU A O 1
#